Protein AF-A0A914BW93-F1 (afdb_monomer)

Radius of gyration: 38.1 Å; Cα contacts (8 Å, |Δi|>4): 1117; chains: 1; bounding box: 110×70×126 Å

Nearest PDB structures (foldseek):
  8t3m-assembly1_B  TM=2.501E-01  e=1.497E+00  Rattus norvegicus
  8t10-assembly1_D  TM=2.443E-01  e=4.396E+00  Rattus norvegicus
  8ucm-assembly1_A  TM=1.618E-01  e=3.395E+00  Homo sapiens
  8tgh-assembly1_B  TM=1.582E-01  e=6.205E+00  Homo sapiens
  8t10-assembly1_C  TM=1.627E-01  e=9.144E+00  Rattus norvegicus

Solvent-accessible surface area (backbone atoms only — not comparable to full-atom values): 49600 Å² total; per-residue (Å²): 108,73,70,60,54,49,55,53,49,52,54,47,54,53,50,53,56,56,53,58,49,55,60,49,49,51,50,51,42,54,31,61,74,68,67,54,78,74,87,78,81,85,68,75,101,65,100,67,83,65,80,73,50,71,66,61,47,50,54,52,48,52,56,44,50,55,53,51,49,54,53,48,54,52,51,60,69,72,47,64,55,61,92,47,82,77,58,93,60,44,58,54,52,52,31,31,56,52,48,50,49,49,30,50,49,38,36,62,76,67,44,82,81,54,83,55,83,43,74,68,47,54,55,49,50,53,50,49,50,52,52,44,49,54,50,62,68,36,53,68,84,88,73,81,53,93,88,51,80,52,95,73,40,71,52,53,57,56,24,49,55,33,44,52,52,24,54,49,37,48,50,51,44,51,52,50,65,63,72,37,79,86,69,72,59,65,68,61,53,50,50,42,51,52,50,28,52,54,35,43,52,53,22,53,52,36,46,50,51,38,50,58,58,51,45,54,57,51,43,48,53,49,52,51,52,55,40,44,51,60,38,41,64,92,61,81,65,65,71,59,55,56,49,55,25,48,44,46,36,49,56,46,33,58,53,44,57,55,44,48,51,48,50,45,50,46,51,55,48,65,75,71,48,96,80,86,64,100,65,72,69,61,57,58,56,42,48,56,51,38,52,53,48,50,55,60,45,29,57,36,46,45,52,49,78,48,50,80,55,61,63,48,39,42,58,37,44,33,36,41,42,32,39,40,35,33,62,65,57,53,62,71,34,34,35,40,30,32,21,32,55,71,53,48,51,52,50,52,52,52,56,54,47,34,67,75,80,38,91,70,82,80,75,93,74,77,58,55,30,26,37,30,75,54,71,85,91,71,68,70,90,85,81,67,75,71,49,94,79,45,53,90,64,90,63,77,84,84,83,55,78,68,29,55,60,48,77,36,63,60,45,79,38,81,90,78,56,21,38,26,30,69,45,70,38,32,27,41,45,87,53,79,80,88,67,93,84,76,68,89,61,87,86,70,87,68,89,72,76,41,31,28,43,40,37,42,33,36,28,64,30,52,77,48,56,75,41,64,22,48,37,52,27,73,70,30,28,76,31,83,41,90,60,39,54,81,63,48,56,68,69,80,50,44,58,66,59,52,50,49,51,42,57,69,67,60,41,71,54,78,74,45,76,46,85,73,84,71,50,44,44,49,72,59,48,54,53,50,52,23,30,46,46,18,38,71,44,70,46,86,76,58,70,54,79,68,42,46,49,54,44,60,42,49,53,64,46,73,93,75,50,72,91,65,77,86,86,72,88,63,66,48,45,42,77,66,44,43,46,38,50,69,46,40,28,35,46,88,91,48,75,48,68,38,20,60,51,55,40,51,55,41,43,37,52,45,37,64,40,74,67,20,40,48,48,58,36,41,71,70,26,48,39,38,62,44,70,49,58,68,61,55,52,59,61,49,70,79,49,71,36,29,37,42,40,26,39,40,49,52,82,46,42,28,41,36,41,39,38,28,37,96,83,45,80,46,44,37,53,68,40,36,58,73,52,23,67,76,47,28,49,63,61,52,52,55,42,45,35,64,67,55,62,38,49,26,33,43,32,65,88,75,43,79,38,48,40,76,58,57,54,60,77,60,78,80,79,85,85,87,91,86,90,84,90,81,94,58,75,46,59,38,37,14,28,54,61,43,39,58,53,56,86,51,68,44,80,47,74,23,42,57,83,72,75,85,83,83,81,78,78,78,79,89,78,83,90,80,92,82,90,83,83,86,82,90,83,83,81,88,83,87,82,84,88,89,89,85,89,86,86,84,88,79,91,85,83,91,52,102,78,45,67,66,60,48,53,50,53,50,51,53,49,28,62,74,68,75,46,53,74,67,58,54,51,55,55,56,67,73,72,57,73,76,85,81,52,52,70,62,53,55,52,52,52,61,65,71,69,60,133

Foldseek 3Di:
DVVVVVVVVVVVVVVLVVLQVLLVLLLVLLCLLVVQDDPPPPDDPDPDPPPQPLVNSLVSNLVSLVVNLVSLVVVLVVQDAQPDDHDPCNLQSLLQSLLSLLLVLLQVVVCPPPPNPDPSVVVSSVSSLVSLVSSLRRDYDADPQPPDPCVPPPLVVQLSVLLVVLVVLLVVLLVLVVVCLDPDPLVVNVVSVVSSLVSLVSNLVSLLVVLVVVLQVLLLVVLLLLLCLLQFFPDDPVVSLLSLLSVLSSSSSSLSSVLSSLVSSLVVCVVSDPDRDPDSVSVVSNVSSLQSNLLSQQAQKDKRDQASALEAAFQFWTKTKMWGSYLNWHFSWKKKAKAFPVLVVVVVVVNVVCSVPTFDDDDDTFGPFWKWADDPPPDPPPPDPCDNHTDDDRDDPPPTDTDRMDIFGWDADSVSSGIMRIGGTMGIHDDDDDDDPPDPPPDDDDDQQKIWMWMWTWISGSNNHIGIHIAIHAIGHYHNDPCVQVVVLPQFDGRSLQSLQQSLVSCDDRRYGDHDQWFDALVSVVVSLQSNLCNLLVHPDTDDPQLCLLCQQQLDAPVPDDCDPPDDPRNTGGSSSQSHFLWWKDWDPDIGTGGNVSLSVQSSVCSVDVLQCPRLCVRLQQEAEHDAPVVVCVLQQVDQWEKYWYWFCLVRTWIWIWIHAPNDIATADTGGSVNSNVPYPLRLLVQCCVVRVHQWGQGNVRDTDGSVVSNVSVPPDDDDDDDDDDFDWIKMWTSSNHSDHSPDIDIDIHGYDDRDDDDDDDDDDDDDDDDDDDDDDDDDDDDDDDDDDDDDDDDDDDDVVCLVVVVVVVVVVCVVVVHDPVNVVVVVVVPDDDPPCVVVVVVVVVVVPDD

Secondary structure (DSSP, 8-state):
-HHHHHHHHHHHHHHHHHHHHHHHHHHHHHHHHTT-----SSS-S--------HHHHHHHHHHHHHHHHHHHHHHHHHSPPTTSPPPTTHHHHHHHHHHHHHHHHHHHHH-TTSTTTTHHHHHHHHHHHHHHHHHHHH-------TTS-GGG-HHHHHHHHHHHHHHHHHHHHHHHHHHTTT---HHHHHHHHHHHHHHHHHHHHHHHHHHHHHHHHHHHHHHHHHHHHHHSTT---HHHHHHHHHHHHHHHHHHHHHHHHHHHHHHHHHHH-SSS-SS-HHHHHHHHHHHHHHHHHTT-EEEE-S-SSSEEETT-EEEEEEEES-TT--EEEEEEEEEEHHHHHHHHHHHHHHHHH--PPPPP---SBEEEE--GGGS-TTS----TT-------TTSS--BSEEEE-EEEETTTTEEEEEEEEEEEE---SSSSS----TT------EEEEEEEEEEE-TTSSEEEEEEE---EEEESSTTHHHHH-SSS--HHHHHHHHHHH--EETTEEPP--SPEEHHHHHHHHHHHHHHHHT-SS---GGGGGGGTTTSS-GGGS----TT---SEE-HHHHH-TTEEEEETTEEEEE-HHHHHHHHHHHHH-GGG-HHHHHHTT-EEEE--HHHHHHHHHT-SSEEEEEEE-BTBSEEEEEEEETTEEEEEEEE-HHHHHHS-HHHHHHHHHHHTT--EEE-TTS-EEEHHHHHHTT-S-------------EEEEESSSSSS-TT--EEEEEBP--------PPPP-----------------------------------TT-HHHHHHHHHHHHHHTT--HHHHHHHHHTSS-TTSSHHHHHHHHHHHT--

Organism: NCBI:txid290746

pLDDT: mean 74.84, std 21.42, range [22.97, 96.94]

Mean predicted aligned error: 15.97 Å

InterPro domains:
  IPR001217 Transcription factor STAT [PTHR11801] (434-730)

Sequence (851 aa):
MVVYCQVKAEKRMSSTRATGNLHTEIHDFLCLFHNVKKNIKEASPNPSSAAIGEEQRNEQLLKLLYKILNEIDHRISAMPGPSEPSPPEYFDDWTFLTWILLTIISRIESNQELNLLNFESSQCLEKMHAALIVLVNKAKPIEPPALLDITKDPYYGQFYESYVTTLHALHDLYTFSKASNHQCETVEYERHFSQLKSQLVNCLELHKLFCNTQRVYLWHAMRSSQIEKMTKYGFDNKGFMNSAMSFYSNMLYNLGVLAARLQGFRYETGTCQSRICKTDPIRNLLLSVFDVVDILLSDSTVCVEPSQNPILVTNNLFPMKIVSLCRSTFFKDFTIQIVSEEVAATIQQEMHRRKLDGTQSMGPTPSGALLAMKPSSGVKRNNATANADGGNTAHKKSDVSSKEWISISPSYDTDHLTWVGLYPHLLCTTRQKDAVLDSRSTGQTGKRPLFYFHVKAEIFSPIGNYSTTHTLSLPFAIATRRNQDCQVQRMMSSYTATCFWLYATNVVDGLMLQWCDTGMEWKHFKLLYAYYFAKNAEISRSLVDADFAILENKMFCAECSDAFPFGSRVNSIAFKNLLCPHLSYSIGKSDVRFSIWRGMLELLHLFSDQRTEVKTMWESGLLQGFMEPETVYSLLRNVDSALIMRLSFVIGCCVCITVKSEGEILDLEPLDLKRLQAKSLDEYLRDIIFAEKVEHILNADKSWMKSNEALKLCAHTTSKVDAQEYITTREVTSNMMHAGDVDKQTLTRFTALRVAVVTCKPRDSTNSNTMDMEASSNLIKGKTNPANFRPGFCSKNYNHNNDEEFLRKLSDLMTTYGKSSDDVFTILAKNAPSTVYQPIIEDFQKVSAQP

Structure (mmCIF, N/CA/C/O backbone):
data_AF-A0A914BW93-F1
#
_entry.id   AF-A0A914BW93-F1
#
loop_
_atom_site.group_PDB
_atom_site.id
_atom_site.type_symbol
_atom_site.label_atom_id
_atom_site.label_alt_id
_atom_site.label_comp_id
_atom_site.label_asym_id
_atom_site.label_entity_id
_atom_site.label_seq_id
_atom_site.pdbx_PDB_ins_code
_atom_site.Cartn_x
_atom_site.Cartn_y
_atom_site.Cartn_z
_atom_site.occupancy
_atom_site.B_iso_or_equiv
_atom_site.auth_seq_id
_atom_site.auth_comp_id
_atom_site.auth_asym_id
_atom_site.auth_atom_id
_atom_site.pdbx_PDB_model_num
ATOM 1 N N . MET A 1 1 ? 29.223 -26.600 10.785 1.00 30.28 1 MET A N 1
ATOM 2 C CA . MET A 1 1 ? 28.010 -26.140 10.065 1.00 30.28 1 MET A CA 1
ATOM 3 C C . MET A 1 1 ? 27.658 -24.683 10.378 1.00 30.28 1 MET A C 1
ATOM 5 O O . MET A 1 1 ? 27.558 -23.909 9.440 1.00 30.28 1 MET A O 1
ATOM 9 N N . VAL A 1 2 ? 27.592 -24.268 11.651 1.00 26.36 2 VAL A N 1
ATOM 10 C CA . VAL A 1 2 ? 27.334 -22.864 12.060 1.00 26.36 2 VAL A CA 1
ATOM 11 C C . VAL A 1 2 ? 28.390 -21.873 11.529 1.00 26.36 2 VAL A C 1
ATOM 13 O O . VAL A 1 2 ? 28.036 -20.844 10.968 1.00 26.36 2 VAL A O 1
ATOM 16 N N . VAL A 1 3 ? 29.675 -22.244 11.555 1.00 26.55 3 VAL A N 1
ATOM 17 C CA . VAL A 1 3 ? 30.778 -21.421 11.005 1.00 26.55 3 VAL A CA 1
ATOM 18 C C . VAL A 1 3 ? 30.731 -21.316 9.468 1.00 26.55 3 VAL A C 1
ATOM 20 O O . VAL A 1 3 ? 31.099 -20.296 8.896 1.00 26.55 3 VAL A O 1
ATOM 23 N N . TYR A 1 4 ? 30.199 -22.333 8.779 1.00 24.72 4 TYR A N 1
ATOM 24 C CA . TYR A 1 4 ? 30.061 -22.327 7.314 1.00 24.72 4 TYR A CA 1
ATOM 25 C C . TYR A 1 4 ? 28.888 -21.438 6.855 1.00 24.72 4 TYR A C 1
ATOM 27 O O . TYR A 1 4 ? 28.961 -20.813 5.800 1.00 24.72 4 TYR A O 1
ATOM 35 N N . CYS A 1 5 ? 27.835 -21.316 7.675 1.00 27.34 5 CYS A N 1
ATOM 36 C CA . CYS A 1 5 ? 26.752 -20.351 7.460 1.00 27.34 5 CYS A CA 1
ATOM 37 C C . CYS A 1 5 ? 27.194 -18.903 7.732 1.00 27.34 5 CYS A C 1
ATOM 39 O O . CYS A 1 5 ? 26.779 -18.005 7.005 1.00 27.34 5 CYS A O 1
ATOM 41 N N . GLN A 1 6 ? 28.078 -18.678 8.710 1.00 25.45 6 GLN A N 1
ATOM 42 C CA . GLN A 1 6 ? 28.615 -17.349 9.034 1.00 25.45 6 GLN A CA 1
ATOM 43 C C . GLN A 1 6 ? 29.526 -16.798 7.925 1.00 25.45 6 GLN A C 1
ATOM 45 O O . GLN A 1 6 ? 29.339 -15.667 7.488 1.00 25.45 6 GLN A O 1
ATOM 50 N N . VAL A 1 7 ? 30.407 -17.629 7.356 1.00 27.73 7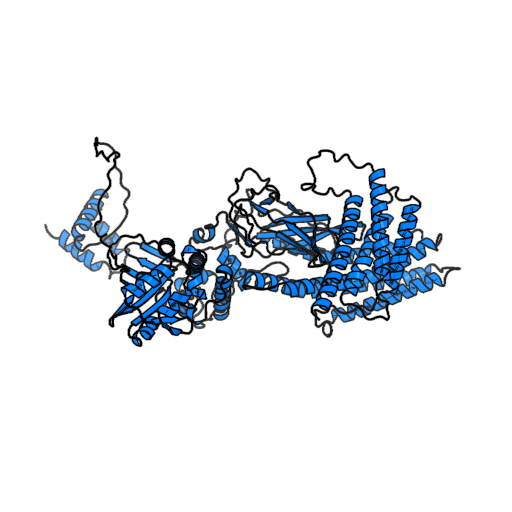 VAL A N 1
ATOM 51 C CA . VAL A 1 7 ? 31.279 -17.232 6.229 1.00 27.73 7 VAL A CA 1
ATOM 52 C C . VAL A 1 7 ? 30.482 -16.994 4.935 1.00 27.73 7 VAL A C 1
ATOM 54 O O . VAL A 1 7 ? 30.837 -16.135 4.126 1.00 27.73 7 VAL A O 1
ATOM 57 N N . LYS A 1 8 ? 29.366 -17.709 4.728 1.00 27.81 8 LYS A N 1
ATOM 58 C CA . LYS A 1 8 ? 28.462 -17.485 3.584 1.00 27.81 8 LYS A CA 1
ATOM 59 C C . LYS A 1 8 ? 27.615 -16.213 3.758 1.00 27.81 8 LYS A C 1
ATOM 61 O O . LYS A 1 8 ? 27.316 -15.552 2.766 1.00 27.81 8 LYS A O 1
ATOM 66 N N . ALA A 1 9 ? 27.279 -15.847 4.999 1.00 29.03 9 ALA A N 1
ATOM 67 C CA . ALA A 1 9 ? 26.620 -14.586 5.338 1.00 29.03 9 ALA A CA 1
ATOM 68 C C . ALA A 1 9 ? 27.570 -13.380 5.208 1.00 29.03 9 ALA A C 1
ATOM 70 O O . ALA A 1 9 ? 27.184 -12.376 4.618 1.00 29.03 9 ALA A O 1
ATOM 71 N N . GLU A 1 10 ? 28.830 -13.498 5.640 1.00 26.80 10 GLU A N 1
ATOM 72 C CA . GLU A 1 10 ? 29.849 -12.449 5.467 1.00 26.80 10 GLU A CA 1
ATOM 73 C C . GLU A 1 10 ? 30.235 -12.236 3.995 1.00 26.80 10 GLU A C 1
ATOM 75 O O . GLU A 1 10 ? 30.361 -11.090 3.563 1.00 26.80 10 GLU A O 1
ATOM 80 N N . LYS A 1 11 ? 30.323 -13.303 3.182 1.00 27.59 11 LYS A N 1
ATOM 81 C CA . LYS A 1 11 ? 30.496 -13.182 1.719 1.00 27.59 11 LYS A CA 1
ATOM 82 C C . LYS A 1 11 ? 29.281 -12.566 1.019 1.00 27.59 11 LYS A C 1
ATOM 84 O O . LYS A 1 11 ? 29.457 -11.798 0.076 1.00 27.59 11 LYS A O 1
ATOM 89 N N . ARG A 1 12 ? 28.056 -12.851 1.486 1.00 29.06 12 ARG A N 1
ATOM 90 C CA . ARG A 1 12 ? 26.857 -12.137 1.017 1.00 29.06 12 ARG A CA 1
ATOM 91 C C . ARG A 1 12 ? 26.963 -10.653 1.360 1.00 29.06 12 ARG A C 1
ATOM 93 O O . ARG A 1 12 ? 26.914 -9.853 0.438 1.00 29.06 12 ARG A O 1
ATOM 100 N N . MET A 1 13 ? 27.257 -10.296 2.614 1.00 27.47 13 MET A N 1
ATOM 101 C CA . MET A 1 13 ? 27.412 -8.901 3.058 1.00 27.47 13 MET A CA 1
ATOM 102 C C . MET A 1 13 ? 28.545 -8.134 2.352 1.00 27.47 13 MET A C 1
ATOM 104 O O . MET A 1 13 ? 28.400 -6.932 2.118 1.00 27.47 13 MET A O 1
ATOM 108 N N . SER A 1 14 ? 29.654 -8.787 1.977 1.00 26.45 14 SER A N 1
ATOM 109 C CA . SER A 1 14 ? 30.721 -8.140 1.198 1.00 26.45 14 SER A CA 1
ATOM 110 C C . SER A 1 14 ? 30.314 -7.906 -0.261 1.00 26.45 14 SER A C 1
ATOM 112 O O . SER A 1 14 ? 30.625 -6.848 -0.803 1.00 26.45 14 SER A O 1
ATOM 114 N N . SER A 1 15 ? 29.573 -8.837 -0.880 1.00 32.81 15 SER A N 1
ATOM 115 C CA . SER A 1 15 ? 29.030 -8.643 -2.235 1.00 32.81 15 SER A CA 1
ATOM 116 C C . SER A 1 15 ? 27.926 -7.578 -2.262 1.00 32.81 15 SER A C 1
ATOM 118 O O . SER A 1 15 ? 27.938 -6.715 -3.134 1.00 32.81 15 SER A O 1
ATOM 120 N N . THR A 1 16 ? 27.055 -7.516 -1.244 1.00 34.97 16 THR A N 1
ATOM 121 C CA . THR A 1 16 ? 25.998 -6.495 -1.154 1.00 34.97 16 THR A CA 1
ATOM 122 C C . THR A 1 16 ? 26.588 -5.089 -0.964 1.00 34.97 16 THR A C 1
ATOM 124 O O . THR A 1 16 ? 26.119 -4.135 -1.586 1.00 34.97 16 THR A O 1
ATOM 127 N N . ARG A 1 17 ? 27.684 -4.944 -0.197 1.00 34.25 17 ARG A N 1
ATOM 128 C CA . ARG A 1 17 ? 28.429 -3.671 -0.090 1.00 34.25 17 ARG A CA 1
ATOM 129 C C . ARG A 1 17 ? 29.074 -3.231 -1.408 1.00 34.25 17 ARG A C 1
ATOM 131 O O . ARG A 1 17 ? 29.080 -2.035 -1.683 1.00 34.25 17 ARG A O 1
ATOM 138 N N . ALA A 1 18 ? 29.579 -4.163 -2.218 1.00 42.31 18 ALA A N 1
ATOM 139 C CA . ALA A 1 18 ? 30.104 -3.855 -3.551 1.00 42.31 18 ALA A CA 1
ATOM 140 C C . ALA A 1 18 ? 28.979 -3.449 -4.524 1.00 42.31 18 ALA A C 1
ATOM 142 O O . ALA A 1 18 ? 29.128 -2.487 -5.277 1.00 42.31 18 ALA A O 1
ATOM 143 N N . THR A 1 19 ? 27.808 -4.099 -4.443 1.00 48.81 19 THR A N 1
ATOM 144 C CA . THR A 1 19 ? 26.654 -3.754 -5.291 1.00 48.81 19 THR A CA 1
ATOM 145 C C . THR A 1 19 ? 26.121 -2.343 -5.051 1.00 48.81 19 THR A C 1
ATOM 147 O O . THR A 1 19 ? 25.918 -1.617 -6.022 1.00 48.81 19 THR A O 1
ATOM 150 N N . GLY A 1 20 ? 25.992 -1.904 -3.792 1.00 57.09 20 GLY A N 1
ATOM 151 C CA . GLY A 1 20 ? 25.497 -0.561 -3.454 1.00 57.09 20 GLY A CA 1
ATOM 152 C C . GLY A 1 20 ? 26.375 0.593 -3.963 1.00 57.09 20 GLY A C 1
ATOM 153 O O . GLY A 1 20 ? 25.868 1.697 -4.181 1.00 57.09 20 GLY A O 1
ATOM 154 N N . ASN A 1 21 ? 27.667 0.344 -4.209 1.00 73.25 21 ASN A N 1
ATOM 155 C CA . ASN A 1 21 ? 28.576 1.358 -4.742 1.00 73.25 21 ASN A CA 1
ATOM 156 C C . ASN A 1 21 ? 28.249 1.695 -6.210 1.00 73.25 21 ASN A C 1
ATOM 158 O O . ASN A 1 21 ? 28.083 2.865 -6.541 1.00 73.25 21 ASN A O 1
ATOM 162 N N . LEU A 1 22 ? 28.022 0.684 -7.062 1.00 87.00 22 LEU A N 1
ATOM 163 C CA . LEU A 1 22 ? 27.708 0.899 -8.483 1.00 87.00 22 LEU A CA 1
ATOM 164 C C . LEU A 1 22 ? 26.386 1.656 -8.693 1.00 87.00 22 LEU A C 1
ATOM 166 O O . LEU A 1 22 ? 26.329 2.580 -9.499 1.00 87.00 22 LEU A O 1
ATOM 170 N N . HIS A 1 23 ? 25.325 1.308 -7.953 1.00 88.44 23 HIS A N 1
ATOM 171 C CA . HIS A 1 23 ? 24.040 2.019 -8.053 1.00 88.44 23 HIS A CA 1
ATOM 172 C C . HIS A 1 23 ? 24.189 3.508 -7.717 1.00 88.44 23 HIS A C 1
ATOM 174 O O . HIS A 1 23 ? 23.627 4.361 -8.405 1.00 88.44 23 HIS A O 1
ATOM 180 N N . THR A 1 24 ? 24.971 3.817 -6.681 1.00 87.25 24 THR A N 1
ATOM 181 C CA . THR A 1 24 ? 25.233 5.197 -6.261 1.00 87.25 24 THR A CA 1
ATOM 182 C C . THR A 1 24 ? 26.062 5.945 -7.306 1.00 87.25 24 THR A C 1
ATOM 184 O O . THR A 1 24 ? 25.718 7.069 -7.661 1.00 87.25 24 THR A O 1
ATOM 187 N N . GLU A 1 25 ? 27.107 5.316 -7.854 1.00 90.81 25 GLU A N 1
ATOM 188 C CA . GLU A 1 25 ? 27.957 5.907 -8.897 1.00 90.81 25 GLU A CA 1
ATOM 189 C C . GLU A 1 25 ? 27.171 6.222 -10.180 1.00 90.81 25 GLU A C 1
ATOM 191 O O . GLU A 1 25 ? 27.338 7.301 -10.751 1.00 90.81 25 GLU A O 1
ATOM 196 N N . ILE A 1 26 ? 26.264 5.334 -10.601 1.00 92.06 26 ILE A N 1
ATOM 197 C CA . ILE A 1 26 ? 25.407 5.556 -11.777 1.00 92.06 26 ILE A CA 1
ATOM 198 C C . ILE A 1 26 ? 24.402 6.676 -11.527 1.00 92.06 26 ILE A C 1
ATOM 200 O O . ILE A 1 26 ? 24.222 7.546 -12.378 1.00 92.06 26 ILE A O 1
ATOM 204 N N . HIS A 1 27 ? 23.748 6.681 -10.367 1.00 92.12 27 HIS A N 1
ATOM 205 C CA . HIS A 1 27 ? 22.822 7.753 -10.018 1.00 92.12 27 HIS A CA 1
ATOM 206 C C . HIS A 1 27 ? 23.532 9.112 -9.980 1.00 92.12 27 HIS A C 1
ATOM 208 O O . HIS A 1 27 ? 23.025 10.093 -10.520 1.00 92.12 27 HIS A O 1
ATOM 214 N N . ASP A 1 28 ? 24.737 9.166 -9.412 1.00 90.62 28 ASP A N 1
ATOM 215 C CA . ASP A 1 28 ? 25.549 10.380 -9.378 1.00 90.62 28 ASP A CA 1
ATOM 216 C C . ASP A 1 28 ? 25.967 10.834 -10.780 1.00 90.62 28 ASP A C 1
ATOM 218 O O . ASP A 1 28 ? 25.880 12.028 -11.073 1.00 90.62 28 ASP A O 1
ATOM 222 N N . PHE A 1 29 ? 26.325 9.898 -11.667 1.00 91.56 29 PHE A N 1
ATOM 223 C CA . PHE A 1 29 ? 26.559 10.187 -13.082 1.00 91.56 29 PHE A CA 1
ATOM 224 C C . PHE A 1 29 ? 25.315 10.790 -13.748 1.00 91.56 29 PHE A C 1
ATOM 226 O O . PHE A 1 29 ? 25.408 11.845 -14.372 1.00 91.56 29 PHE A O 1
ATOM 233 N N . LEU A 1 30 ? 24.140 10.171 -13.585 1.00 91.88 30 LEU A N 1
ATOM 234 C CA . LEU A 1 30 ? 22.888 10.633 -14.196 1.00 91.88 30 LEU A CA 1
ATOM 235 C C . LEU A 1 30 ? 22.466 12.014 -13.676 1.00 91.88 30 LEU A C 1
ATOM 237 O O . LEU A 1 30 ? 22.092 12.879 -14.471 1.00 91.88 30 LEU A O 1
ATOM 241 N N . CYS A 1 31 ? 22.574 12.253 -12.367 1.00 90.75 31 CYS A N 1
ATOM 242 C CA . CYS A 1 31 ? 22.307 13.561 -11.773 1.00 90.75 31 CYS A CA 1
ATOM 243 C C . CYS A 1 31 ? 23.275 14.633 -12.286 1.00 90.75 31 CYS A C 1
ATOM 245 O O . CYS A 1 31 ? 22.831 15.732 -12.617 1.00 90.75 31 CYS A O 1
ATOM 247 N N . LEU A 1 32 ? 24.575 14.330 -12.363 1.00 88.69 32 LEU A N 1
ATOM 248 C CA . LEU A 1 32 ? 25.591 15.271 -12.839 1.00 88.69 32 LEU A CA 1
ATOM 249 C C . LEU A 1 32 ? 25.420 15.584 -14.332 1.00 88.69 32 LEU A C 1
ATOM 251 O O . LEU A 1 32 ? 25.516 16.745 -14.731 1.00 88.69 32 LEU A O 1
ATOM 255 N N . PHE A 1 33 ? 25.112 14.569 -15.144 1.00 86.75 33 PHE A N 1
ATOM 256 C CA . PHE A 1 33 ? 24.873 14.712 -16.581 1.00 86.75 33 PHE A CA 1
ATOM 257 C C . PHE A 1 33 ? 23.713 15.675 -16.855 1.00 86.75 33 PHE A C 1
ATOM 259 O O . PHE A 1 33 ? 23.818 16.559 -17.704 1.00 86.75 33 PHE A O 1
ATOM 266 N N . HIS A 1 34 ? 22.633 15.540 -16.082 1.00 86.12 34 HIS A N 1
ATOM 267 C CA . HIS A 1 34 ? 21.405 16.324 -16.220 1.00 86.12 34 HIS A CA 1
ATOM 268 C C . HIS A 1 34 ? 21.349 17.596 -15.353 1.00 86.12 34 HIS A C 1
ATOM 270 O O . HIS A 1 34 ? 20.306 18.249 -15.284 1.00 86.12 34 HIS A O 1
ATOM 276 N N . ASN A 1 35 ? 22.443 17.965 -14.678 1.00 84.88 35 ASN A N 1
ATOM 277 C CA . ASN A 1 35 ? 22.512 19.116 -13.765 1.00 84.88 35 ASN A CA 1
ATOM 278 C C . ASN A 1 35 ? 21.430 19.108 -12.661 1.00 84.88 35 ASN A C 1
ATOM 280 O O . ASN A 1 35 ? 20.926 20.153 -12.234 1.00 84.88 35 ASN A O 1
ATOM 284 N N . VAL A 1 36 ? 21.070 17.921 -12.172 1.00 83.69 36 VAL A N 1
ATOM 285 C CA . VAL A 1 36 ? 20.109 17.757 -11.079 1.00 83.69 36 VAL A CA 1
ATOM 286 C C . VAL A 1 36 ? 20.764 18.215 -9.778 1.00 83.69 36 VAL A C 1
ATOM 288 O O . VAL A 1 36 ? 21.713 17.606 -9.283 1.00 83.69 36 VAL A O 1
ATOM 291 N N . LYS A 1 37 ? 20.248 19.296 -9.186 1.00 69.62 37 LYS A N 1
ATOM 292 C CA . LYS A 1 37 ? 20.705 19.769 -7.874 1.00 69.62 37 LYS A CA 1
ATOM 293 C C . LYS A 1 37 ? 20.292 18.754 -6.806 1.00 69.62 37 LYS A C 1
ATOM 295 O O . LYS A 1 37 ? 19.104 18.619 -6.521 1.00 69.62 37 LYS A O 1
ATOM 300 N N . LYS A 1 38 ? 21.255 18.074 -6.174 1.00 59.03 38 LYS A N 1
ATOM 301 C CA . LYS A 1 38 ? 20.980 17.311 -4.946 1.00 59.03 38 LYS A CA 1
ATOM 302 C C . LYS A 1 38 ? 20.403 18.283 -3.909 1.00 59.03 38 LYS A C 1
ATOM 304 O O . LYS A 1 38 ? 20.962 19.358 -3.694 1.00 59.03 38 LYS A O 1
ATOM 309 N N . ASN A 1 39 ? 19.294 17.927 -3.259 1.00 48.69 39 ASN A N 1
ATOM 310 C CA . ASN A 1 39 ? 18.773 18.671 -2.110 1.00 48.69 39 ASN A CA 1
ATOM 311 C C . ASN A 1 39 ? 19.757 18.514 -0.934 1.00 48.69 39 ASN A C 1
ATOM 313 O O . ASN A 1 39 ? 19.580 17.666 -0.063 1.00 48.69 39 ASN A O 1
ATOM 317 N N . ILE A 1 40 ? 20.842 19.292 -0.936 1.00 40.31 40 ILE A N 1
ATOM 318 C CA . ILE A 1 40 ? 21.871 19.298 0.107 1.00 40.31 40 ILE A CA 1
ATOM 319 C C . ILE A 1 40 ? 21.256 19.930 1.360 1.00 40.31 40 ILE A C 1
ATOM 321 O O . ILE A 1 40 ? 21.231 21.149 1.516 1.00 40.31 40 ILE A O 1
ATOM 325 N N . LYS A 1 41 ? 20.713 19.101 2.254 1.00 39.81 41 LYS A N 1
ATOM 326 C CA . LYS A 1 41 ? 20.403 19.499 3.638 1.00 39.81 41 LYS A CA 1
ATOM 327 C C . LYS A 1 41 ? 21.100 18.650 4.704 1.00 39.81 41 LYS A C 1
ATOM 329 O O . LYS A 1 41 ? 20.887 18.904 5.883 1.00 39.81 41 LYS A O 1
ATOM 334 N N . GLU A 1 42 ? 21.979 17.719 4.326 1.00 35.38 42 GLU A N 1
ATOM 335 C CA . GLU A 1 42 ? 22.717 16.876 5.289 1.00 35.38 42 GLU A CA 1
ATOM 336 C C . GLU A 1 42 ? 24.251 16.912 5.147 1.00 35.38 42 GLU A C 1
ATOM 338 O O . GLU A 1 42 ? 24.946 16.194 5.857 1.00 35.38 42 GLU A O 1
ATOM 343 N N . ALA A 1 43 ? 24.816 17.808 4.330 1.00 30.45 43 ALA A N 1
ATOM 344 C CA . ALA A 1 43 ? 26.257 18.068 4.329 1.00 30.45 43 ALA A CA 1
ATOM 345 C C . ALA A 1 43 ? 26.529 19.542 4.654 1.00 30.45 43 ALA A C 1
ATOM 347 O O . ALA A 1 43 ? 26.142 20.397 3.872 1.00 30.45 43 ALA A O 1
ATOM 348 N N . SER A 1 44 ? 27.174 19.778 5.806 1.00 26.55 44 SER A N 1
ATOM 349 C CA . SER A 1 44 ? 27.979 20.946 6.224 1.00 26.55 44 SER A CA 1
ATOM 350 C C . SER A 1 44 ? 27.479 22.378 5.905 1.00 26.55 44 SER A C 1
ATOM 352 O O . SER A 1 44 ? 27.177 22.703 4.759 1.00 26.55 44 SER A O 1
ATOM 354 N N . PRO A 1 45 ? 27.492 23.317 6.875 1.00 31.41 45 PRO A N 1
ATOM 355 C CA . PRO A 1 45 ? 27.176 24.717 6.626 1.00 31.41 45 PRO A CA 1
ATOM 356 C C . PRO A 1 45 ? 28.372 25.422 5.966 1.00 31.41 45 PRO A C 1
ATOM 358 O O . PRO A 1 45 ? 29.081 26.173 6.620 1.00 31.41 45 PRO A O 1
ATOM 361 N N . ASN A 1 46 ? 28.591 25.202 4.669 1.00 27.30 46 ASN A N 1
ATOM 362 C CA . ASN A 1 46 ? 29.420 26.086 3.849 1.00 27.30 46 ASN A CA 1
ATOM 363 C C . ASN A 1 46 ? 28.597 26.581 2.649 1.00 27.30 46 ASN A C 1
ATOM 365 O O . ASN A 1 46 ? 28.255 25.790 1.767 1.00 27.30 46 ASN A O 1
ATOM 369 N N . PRO A 1 47 ? 28.258 27.882 2.590 1.00 34.31 47 PRO A N 1
ATOM 370 C CA . PRO A 1 47 ? 27.554 28.480 1.468 1.00 34.31 47 PRO A CA 1
ATOM 371 C C . PRO A 1 47 ? 28.560 28.757 0.346 1.00 34.31 47 PRO A C 1
ATOM 373 O O . PRO A 1 47 ? 28.991 29.886 0.139 1.00 34.31 47 PRO A O 1
ATOM 376 N N . SER A 1 48 ? 28.978 27.714 -0.366 1.00 33.47 48 SER A N 1
ATOM 377 C CA . SER A 1 48 ? 29.832 27.860 -1.547 1.00 33.47 48 SER A CA 1
ATOM 378 C C . SER A 1 48 ? 29.645 26.695 -2.520 1.00 33.47 48 SER A C 1
ATOM 380 O O . SER A 1 48 ? 30.602 26.019 -2.885 1.00 33.47 48 SER A O 1
ATOM 382 N N . SER A 1 49 ? 28.415 26.448 -2.980 1.00 39.06 49 SER A N 1
ATOM 383 C CA . SER A 1 49 ? 28.236 25.787 -4.279 1.00 39.06 49 SER A CA 1
ATOM 384 C C . SER A 1 49 ? 28.463 26.836 -5.371 1.00 39.06 49 SER A C 1
ATOM 386 O O . SER A 1 49 ? 27.515 27.339 -5.979 1.00 39.06 49 SER A O 1
ATOM 388 N N . ALA A 1 50 ? 29.724 27.229 -5.563 1.00 41.31 50 ALA A N 1
ATOM 389 C CA . ALA A 1 50 ? 30.133 27.847 -6.815 1.00 41.31 50 ALA A CA 1
ATOM 390 C C . ALA A 1 50 ? 29.678 26.911 -7.944 1.00 41.31 50 ALA A C 1
ATOM 392 O O . ALA A 1 50 ? 29.799 25.691 -7.811 1.00 41.31 50 ALA A O 1
ATOM 393 N N . ALA A 1 51 ? 29.077 27.461 -9.000 1.00 51.84 51 ALA A N 1
ATOM 394 C CA . ALA A 1 51 ? 28.736 26.683 -10.181 1.00 51.84 51 ALA A CA 1
ATOM 395 C C . ALA A 1 51 ? 29.997 25.924 -10.621 1.00 51.84 51 ALA A C 1
ATOM 397 O O . ALA A 1 51 ? 31.009 26.552 -10.923 1.00 51.84 51 ALA A O 1
ATOM 398 N N . ILE A 1 52 ? 29.960 24.589 -10.560 1.00 60.84 52 ILE A N 1
ATOM 399 C CA . ILE A 1 52 ? 31.047 23.746 -11.060 1.00 60.84 52 ILE A CA 1
ATOM 400 C C . ILE A 1 52 ? 31.233 24.151 -12.523 1.00 60.84 52 ILE A C 1
ATOM 402 O O . ILE A 1 52 ? 30.273 24.086 -13.293 1.00 60.84 52 ILE A O 1
ATOM 406 N N . GLY A 1 53 ? 32.424 24.635 -12.883 1.00 68.50 53 GLY A N 1
ATOM 407 C CA . GLY A 1 53 ? 32.722 24.997 -14.268 1.00 68.50 53 GLY A CA 1
ATOM 408 C C . GLY A 1 53 ? 32.509 23.790 -15.183 1.00 68.50 53 GLY A C 1
ATOM 409 O O . GLY A 1 53 ? 32.722 22.652 -14.761 1.00 68.50 53 GLY A O 1
ATOM 410 N N . GLU A 1 54 ? 32.080 24.011 -16.427 1.00 72.38 54 GLU A N 1
ATOM 411 C CA . GLU A 1 54 ? 31.759 22.915 -17.355 1.00 72.38 54 GLU A CA 1
ATOM 412 C C . GLU A 1 54 ? 32.917 21.924 -17.532 1.00 72.38 54 GLU A C 1
ATOM 414 O O . GLU A 1 54 ? 32.684 20.720 -17.594 1.00 72.38 54 GLU A O 1
ATOM 419 N N . GLU A 1 55 ? 34.159 22.408 -17.518 1.00 75.56 55 GLU A N 1
ATOM 420 C CA . GLU A 1 55 ? 35.372 21.589 -17.595 1.00 75.56 55 GLU A CA 1
ATOM 421 C C . GLU A 1 55 ? 35.523 20.647 -16.388 1.00 75.56 55 GLU A C 1
ATOM 423 O O . GLU A 1 55 ? 35.683 19.439 -16.554 1.00 75.56 55 GLU A O 1
ATOM 428 N N . GLN A 1 56 ? 35.348 21.165 -15.169 1.00 79.56 56 GLN A N 1
ATOM 429 C CA . GLN A 1 56 ? 35.398 20.370 -13.938 1.00 79.56 56 GLN A CA 1
ATOM 430 C C . GLN A 1 56 ? 34.247 19.352 -13.868 1.00 79.56 56 GLN A C 1
ATOM 432 O O . GLN A 1 56 ? 34.414 18.242 -13.358 1.00 79.56 56 GLN A O 1
ATOM 437 N N . ARG A 1 57 ? 33.070 19.707 -14.396 1.00 82.12 57 ARG A N 1
ATOM 438 C CA . ARG A 1 57 ? 31.932 18.787 -14.521 1.00 82.12 57 ARG A CA 1
ATOM 439 C C . ARG A 1 57 ? 32.248 17.655 -15.499 1.00 82.12 57 ARG A C 1
ATOM 441 O O . ARG A 1 57 ? 31.975 16.498 -15.188 1.00 82.12 57 ARG A O 1
ATOM 448 N N . ASN A 1 58 ? 32.839 17.973 -16.648 1.00 80.19 58 ASN A N 1
ATOM 449 C CA . ASN A 1 58 ? 33.205 16.989 -17.667 1.00 80.19 58 ASN A CA 1
ATOM 450 C C . ASN A 1 58 ? 34.286 16.020 -17.161 1.00 80.19 58 ASN A C 1
ATOM 452 O O . ASN A 1 58 ? 34.157 14.813 -17.359 1.00 80.19 58 ASN A O 1
ATOM 456 N N . GLU A 1 59 ? 35.291 16.513 -16.431 1.00 82.62 59 GLU A N 1
ATOM 457 C CA . GLU A 1 59 ? 36.308 15.672 -15.783 1.00 82.62 59 GLU A CA 1
ATOM 458 C C . GLU A 1 59 ? 35.676 14.697 -14.771 1.00 82.62 59 GLU A C 1
ATOM 460 O O . GLU A 1 59 ? 35.979 13.500 -14.753 1.00 82.62 59 GLU A O 1
ATOM 465 N N . GLN A 1 60 ? 34.733 15.182 -13.956 1.00 86.00 60 GLN A N 1
ATOM 466 C CA . GLN A 1 60 ? 33.996 14.340 -13.010 1.00 86.00 60 GLN A CA 1
ATOM 467 C C . GLN A 1 60 ? 33.123 13.290 -13.713 1.00 86.00 60 GLN A C 1
ATOM 469 O O . GLN A 1 60 ? 33.084 12.143 -13.260 1.00 86.00 60 GLN A O 1
ATOM 474 N N . LEU A 1 61 ? 32.460 13.649 -14.818 1.00 86.81 61 LEU A N 1
ATOM 475 C CA . LEU A 1 61 ? 31.672 12.714 -15.628 1.00 86.81 61 LEU A CA 1
ATOM 476 C C . LEU A 1 61 ? 32.548 11.596 -16.203 1.00 86.81 61 LEU A C 1
ATOM 478 O O . LEU A 1 61 ? 32.194 10.428 -16.056 1.00 86.81 61 LEU A O 1
ATOM 482 N N . LEU A 1 62 ? 33.705 11.929 -16.785 1.00 85.75 62 LEU A N 1
ATOM 483 C CA . LEU A 1 62 ? 34.652 10.939 -17.314 1.00 85.75 62 LEU A CA 1
ATOM 484 C C . LEU A 1 62 ? 35.166 10.008 -16.211 1.00 85.75 62 LEU A C 1
ATOM 486 O O . LEU A 1 62 ? 35.166 8.788 -16.373 1.00 85.75 62 LEU A O 1
ATOM 490 N N . LYS A 1 63 ? 35.532 10.558 -15.049 1.00 87.62 63 LYS A N 1
ATOM 491 C CA . LYS A 1 63 ? 35.983 9.767 -13.896 1.00 87.62 63 LYS A CA 1
ATOM 492 C C . LYS A 1 63 ? 34.920 8.780 -13.408 1.00 87.62 63 LYS A C 1
ATOM 494 O O . LYS A 1 63 ? 35.256 7.640 -13.087 1.00 87.62 63 LYS A O 1
ATOM 499 N N . LEU A 1 64 ? 33.660 9.208 -13.321 1.00 89.31 64 LEU A N 1
ATOM 500 C CA . LEU A 1 64 ? 32.544 8.325 -12.965 1.00 89.31 64 LEU A CA 1
ATOM 501 C C . LEU A 1 64 ? 32.330 7.257 -14.036 1.00 89.31 64 LEU A C 1
ATOM 503 O O . LEU A 1 64 ? 32.156 6.089 -13.706 1.00 89.31 64 LEU A O 1
ATOM 507 N N . LEU A 1 65 ? 32.415 7.635 -15.307 1.00 89.31 65 LEU A N 1
ATOM 508 C CA . LEU A 1 65 ? 32.200 6.724 -16.419 1.00 89.31 65 LEU A CA 1
ATOM 509 C C . LEU A 1 65 ? 33.254 5.605 -16.477 1.00 89.31 65 LEU A C 1
ATOM 511 O O . LEU A 1 65 ? 32.887 4.445 -16.643 1.00 89.31 65 LEU A O 1
ATOM 515 N N . TYR A 1 66 ? 34.534 5.911 -16.238 1.00 88.75 66 TYR A N 1
ATOM 516 C CA . TYR A 1 66 ? 35.585 4.890 -16.123 1.00 88.75 66 TYR A CA 1
ATOM 517 C C . TYR A 1 66 ? 35.357 3.924 -14.954 1.00 88.75 66 TYR A C 1
ATOM 519 O O . TYR A 1 66 ? 35.594 2.725 -15.092 1.00 88.75 66 TYR A O 1
ATOM 527 N N . LYS A 1 67 ? 34.894 4.424 -13.802 1.00 90.19 67 LYS A N 1
ATOM 528 C CA . LYS A 1 67 ? 34.568 3.574 -12.646 1.00 90.19 67 LYS A CA 1
ATOM 529 C C . LYS A 1 67 ? 33.412 2.628 -12.948 1.00 90.19 67 LYS A C 1
ATOM 531 O O . LYS A 1 67 ? 33.540 1.429 -12.718 1.00 90.19 67 LYS A O 1
ATOM 536 N N . ILE A 1 68 ? 32.333 3.174 -13.513 1.00 91.50 68 ILE A N 1
ATOM 537 C CA . ILE A 1 68 ? 31.151 2.414 -13.925 1.00 91.50 68 ILE A CA 1
ATOM 538 C C . ILE A 1 68 ? 31.558 1.326 -14.922 1.00 91.50 68 ILE A C 1
ATOM 540 O O . ILE A 1 68 ? 31.196 0.171 -14.731 1.00 91.50 68 ILE A O 1
ATOM 544 N N . LEU A 1 69 ? 32.353 1.668 -15.941 1.00 90.38 69 LEU A N 1
ATOM 545 C CA . LEU A 1 69 ? 32.848 0.713 -16.935 1.00 90.38 69 LEU A CA 1
ATOM 546 C C . LEU A 1 69 ? 33.655 -0.429 -16.312 1.00 90.38 69 LEU A C 1
ATOM 548 O O . LEU A 1 69 ? 33.352 -1.588 -16.573 1.00 90.38 69 LEU A O 1
ATOM 552 N N . ASN A 1 70 ? 34.631 -0.118 -15.456 1.00 90.25 70 ASN A N 1
ATOM 553 C CA . ASN A 1 70 ? 35.468 -1.140 -14.822 1.00 90.25 70 ASN A CA 1
ATOM 554 C C . ASN A 1 70 ? 34.643 -2.126 -13.978 1.00 90.25 70 ASN A C 1
ATOM 556 O O . ASN A 1 70 ? 34.903 -3.329 -13.988 1.00 90.25 70 ASN A O 1
ATOM 560 N N . GLU A 1 71 ? 33.646 -1.625 -13.249 1.00 91.06 71 GLU A N 1
ATOM 561 C CA . GLU A 1 71 ? 32.757 -2.463 -12.445 1.00 91.06 71 GLU A CA 1
ATOM 562 C C . GLU A 1 71 ? 31.804 -3.291 -13.325 1.00 91.06 71 GLU A C 1
ATOM 564 O O . GLU A 1 71 ? 31.577 -4.470 -13.046 1.00 91.06 71 GLU A O 1
ATOM 569 N N . ILE A 1 72 ? 31.276 -2.711 -14.410 1.00 91.81 72 ILE A N 1
ATOM 570 C CA . ILE A 1 72 ? 30.457 -3.435 -15.392 1.00 91.81 72 ILE A CA 1
ATOM 571 C C . ILE A 1 72 ? 31.266 -4.577 -16.018 1.00 91.81 72 ILE A C 1
ATOM 573 O O . ILE A 1 72 ? 30.799 -5.716 -16.005 1.00 91.81 72 ILE A O 1
ATOM 577 N N . ASP A 1 73 ? 32.486 -4.316 -16.492 1.00 90.81 73 ASP A N 1
ATOM 578 C CA . ASP A 1 73 ? 33.361 -5.330 -17.095 1.00 90.81 73 ASP A CA 1
ATOM 579 C C . ASP A 1 73 ? 33.664 -6.471 -16.113 1.00 90.81 73 ASP A C 1
ATOM 581 O O . ASP A 1 73 ? 33.627 -7.653 -16.481 1.00 90.81 73 ASP A O 1
ATOM 585 N N . HIS A 1 74 ? 33.901 -6.139 -14.839 1.00 91.12 74 HIS A N 1
ATOM 586 C CA . HIS A 1 74 ? 34.105 -7.130 -13.786 1.00 91.12 74 HIS A CA 1
ATOM 587 C C . HIS A 1 74 ? 32.875 -8.032 -13.602 1.00 91.12 74 HIS A C 1
ATOM 589 O O . HIS A 1 74 ? 33.006 -9.260 -13.562 1.00 91.12 74 HIS A O 1
ATOM 595 N N . ARG A 1 75 ? 31.669 -7.452 -13.552 1.00 91.25 75 ARG A N 1
ATOM 596 C CA . ARG A 1 75 ? 30.421 -8.218 -13.391 1.00 91.25 75 ARG A CA 1
ATOM 597 C C . ARG A 1 75 ? 30.057 -9.042 -14.619 1.00 91.25 75 ARG A C 1
ATOM 599 O O . ARG A 1 75 ? 29.643 -10.188 -14.465 1.00 91.25 75 ARG A O 1
ATOM 606 N N . ILE A 1 76 ? 30.259 -8.511 -15.826 1.00 92.25 76 ILE A N 1
ATOM 607 C CA . ILE A 1 76 ? 30.067 -9.262 -17.077 1.00 92.25 76 ILE A CA 1
ATOM 608 C C . ILE A 1 76 ? 31.001 -10.477 -17.112 1.00 92.25 76 ILE A C 1
ATOM 610 O O . ILE A 1 76 ? 30.582 -11.572 -17.496 1.00 92.25 76 ILE A O 1
ATOM 614 N N . SER A 1 77 ? 32.253 -10.303 -16.680 1.00 89.44 77 SER A N 1
ATOM 615 C CA . SER A 1 77 ? 33.244 -11.384 -16.630 1.00 89.44 77 SER A CA 1
ATOM 616 C C . SER A 1 77 ? 32.857 -12.487 -15.641 1.00 89.44 77 SER A C 1
ATOM 618 O O . SER A 1 77 ? 33.082 -13.661 -15.922 1.00 89.44 77 SER A O 1
ATOM 620 N N . ALA A 1 78 ? 32.240 -12.126 -14.511 1.00 89.25 78 ALA A N 1
ATOM 621 C CA . ALA A 1 78 ? 31.757 -13.070 -13.500 1.00 89.25 78 ALA A CA 1
ATOM 622 C C . ALA A 1 78 ? 30.426 -13.757 -13.868 1.00 89.25 78 ALA A C 1
ATOM 624 O O . ALA A 1 78 ? 30.056 -14.754 -13.248 1.00 89.25 78 ALA A O 1
ATOM 625 N N . MET A 1 79 ? 29.695 -13.230 -14.853 1.00 89.44 79 MET A N 1
ATOM 626 C CA . MET A 1 79 ? 28.392 -13.748 -15.265 1.00 89.44 79 MET A CA 1
ATOM 627 C C . MET A 1 79 ? 28.532 -15.088 -16.005 1.00 89.44 79 MET A C 1
ATOM 629 O O . MET A 1 79 ? 29.418 -15.205 -16.860 1.00 89.44 79 MET A O 1
ATOM 633 N N . PRO A 1 80 ? 27.650 -16.076 -15.758 1.00 87.12 80 PRO A N 1
ATOM 634 C CA . PRO A 1 80 ? 27.739 -17.379 -16.406 1.00 87.12 80 PRO A CA 1
ATOM 635 C C . PRO A 1 80 ? 27.601 -17.298 -17.927 1.00 87.12 80 PRO A C 1
ATOM 637 O O . PRO A 1 80 ? 26.979 -16.384 -18.480 1.00 87.12 80 PRO A O 1
ATOM 640 N N . GLY A 1 81 ? 28.198 -18.273 -18.606 1.00 81.44 81 GLY A N 1
ATOM 641 C CA . GLY A 1 81 ? 28.051 -18.461 -20.047 1.00 81.44 81 GLY A CA 1
ATOM 642 C C . GLY A 1 81 ? 26.641 -18.922 -20.457 1.00 81.44 81 GLY A C 1
ATOM 643 O O . GLY A 1 81 ? 25.838 -19.330 -19.613 1.00 81.44 81 GLY A O 1
ATOM 644 N N . PRO A 1 82 ? 26.330 -18.914 -21.766 1.00 76.88 82 PRO A N 1
ATOM 645 C CA . PRO A 1 82 ? 25.019 -19.326 -22.279 1.00 76.88 82 PRO A CA 1
ATOM 646 C C . PRO A 1 82 ? 24.701 -20.808 -22.012 1.00 76.88 82 PRO A C 1
ATOM 648 O O . PRO A 1 82 ? 23.537 -21.168 -21.873 1.00 76.88 82 PRO A O 1
ATOM 651 N N . SER A 1 83 ? 25.722 -21.664 -21.899 1.00 76.31 83 SER A N 1
ATOM 652 C CA . SER A 1 83 ? 25.593 -23.102 -21.620 1.00 76.31 83 SER A CA 1
ATOM 653 C C . SER A 1 83 ? 25.592 -23.462 -20.129 1.00 76.31 83 SER A C 1
ATOM 655 O O . SER A 1 83 ? 25.420 -24.626 -19.779 1.00 76.31 83 SER A O 1
ATOM 657 N N . GLU A 1 84 ? 25.830 -22.496 -19.244 1.00 81.19 84 GLU A N 1
ATOM 658 C CA . GLU A 1 84 ? 25.911 -22.717 -17.799 1.00 81.19 84 GLU A CA 1
ATOM 659 C C . GLU A 1 84 ? 24.544 -22.493 -17.130 1.00 81.19 84 GLU A C 1
ATOM 661 O O . GLU A 1 84 ? 23.745 -21.680 -17.610 1.00 81.19 84 GLU A O 1
ATOM 666 N N . PRO A 1 85 ? 24.238 -23.174 -16.009 1.00 78.25 85 PRO A N 1
ATOM 667 C CA . PRO A 1 85 ? 22.980 -22.973 -15.296 1.00 78.25 85 PRO A CA 1
ATOM 668 C C . PRO A 1 85 ? 22.845 -21.526 -14.796 1.00 78.25 85 PRO A C 1
ATOM 670 O O . PRO A 1 85 ? 23.811 -20.912 -14.342 1.00 78.25 85 PRO A O 1
ATOM 673 N N . SER A 1 86 ? 21.639 -20.960 -14.894 1.00 77.75 86 SER A N 1
ATOM 674 C CA . SER A 1 86 ? 21.354 -19.601 -14.415 1.00 77.75 86 SER A CA 1
ATOM 675 C C . SER A 1 86 ? 21.263 -19.580 -12.888 1.00 77.75 86 SER A C 1
ATOM 677 O O . SER A 1 86 ? 20.405 -20.273 -12.338 1.00 77.75 86 SER A O 1
ATOM 679 N N . PRO A 1 87 ? 22.078 -18.785 -12.171 1.00 80.31 87 PRO A N 1
ATOM 680 C CA . PRO A 1 87 ? 21.751 -18.447 -10.796 1.00 80.31 87 PRO A CA 1
ATOM 681 C C . PRO A 1 87 ? 20.417 -17.677 -10.756 1.00 80.31 87 PRO A C 1
ATOM 683 O O . PRO A 1 87 ? 20.071 -17.017 -11.738 1.00 80.31 87 PRO A O 1
ATOM 686 N N . PRO A 1 88 ? 19.683 -17.701 -9.628 1.00 71.75 88 PRO A N 1
ATOM 687 C CA . PRO A 1 88 ? 18.393 -17.014 -9.503 1.00 71.75 88 PRO A CA 1
ATOM 688 C C . PRO A 1 88 ? 18.440 -15.512 -9.827 1.00 71.75 88 PRO A C 1
ATOM 690 O O . PRO A 1 88 ? 17.462 -14.955 -10.306 1.00 71.75 88 PRO A O 1
ATOM 693 N N . GLU A 1 89 ? 19.584 -14.870 -9.588 1.00 79.25 89 GLU A N 1
ATOM 694 C CA . GLU A 1 89 ? 19.808 -13.428 -9.775 1.00 79.25 89 GLU A CA 1
ATOM 695 C C . GLU A 1 89 ? 20.264 -13.075 -11.207 1.00 79.25 89 GLU A C 1
ATOM 697 O O . GLU A 1 89 ? 20.386 -11.902 -11.547 1.00 79.25 89 GLU A O 1
ATOM 702 N N . TYR A 1 90 ? 20.483 -14.072 -12.079 1.00 87.38 90 TYR A N 1
ATOM 703 C CA . TYR A 1 90 ? 21.044 -13.873 -13.423 1.00 87.38 90 TYR A CA 1
ATOM 704 C C . TYR A 1 90 ? 20.256 -12.863 -14.263 1.00 87.38 90 TYR A C 1
ATOM 706 O O . TYR A 1 90 ? 20.846 -11.961 -14.856 1.00 87.38 90 TYR A O 1
ATOM 714 N N . PHE A 1 91 ? 18.931 -13.019 -14.329 1.00 85.50 91 PHE A N 1
ATOM 715 C CA . PHE A 1 91 ? 18.086 -12.160 -15.158 1.00 85.50 91 PHE A CA 1
ATOM 716 C C . PHE A 1 91 ? 18.040 -10.729 -14.622 1.00 85.50 91 PHE A C 1
ATOM 718 O O . PHE A 1 91 ? 18.063 -9.791 -15.416 1.00 85.50 91 PHE A O 1
ATOM 725 N N . ASP A 1 92 ? 18.036 -10.551 -13.298 1.00 85.56 92 ASP A N 1
ATOM 726 C CA . ASP A 1 92 ? 18.092 -9.232 -12.665 1.00 85.56 92 ASP A CA 1
ATOM 727 C C . ASP A 1 92 ? 19.423 -8.527 -12.981 1.00 85.56 92 ASP A C 1
ATOM 729 O O . ASP A 1 92 ? 19.420 -7.386 -13.449 1.00 85.56 92 ASP A O 1
ATOM 733 N N . ASP A 1 93 ? 20.552 -9.223 -12.812 1.00 88.38 93 ASP A N 1
ATOM 734 C CA . ASP A 1 93 ? 21.889 -8.676 -13.066 1.00 88.38 93 ASP A CA 1
ATOM 735 C C . ASP A 1 93 ? 22.125 -8.373 -14.552 1.00 88.38 93 ASP A C 1
ATOM 737 O O . ASP A 1 93 ? 22.613 -7.293 -14.897 1.00 88.38 93 ASP A O 1
ATOM 741 N N . TRP A 1 94 ? 21.750 -9.285 -15.457 1.00 92.81 94 TRP A N 1
ATOM 742 C CA . TRP A 1 94 ? 21.870 -9.064 -16.905 1.00 92.81 94 TRP A CA 1
ATOM 743 C C . TRP A 1 94 ? 21.043 -7.858 -17.351 1.00 92.81 94 TRP A C 1
ATOM 745 O O . TRP A 1 94 ? 21.527 -7.008 -18.106 1.00 92.81 94 TRP A O 1
ATOM 755 N N . THR A 1 95 ? 19.810 -7.756 -16.849 1.00 92.81 95 THR A N 1
ATOM 756 C CA . THR A 1 95 ? 18.890 -6.655 -17.158 1.00 92.81 95 THR A CA 1
ATOM 757 C C . THR A 1 95 ? 19.452 -5.336 -16.648 1.00 92.81 95 THR A C 1
ATOM 759 O O . THR A 1 95 ? 19.515 -4.363 -17.398 1.00 92.81 95 THR A O 1
ATOM 762 N N . PHE A 1 96 ? 19.937 -5.307 -15.406 1.00 92.69 96 PHE A N 1
ATOM 763 C CA . PHE A 1 96 ? 20.575 -4.137 -14.817 1.00 92.69 96 PHE A CA 1
ATOM 764 C C . PHE A 1 96 ? 21.754 -3.635 -15.661 1.00 92.69 96 PHE A C 1
ATOM 766 O O . PHE A 1 96 ? 21.728 -2.489 -16.113 1.00 92.69 96 PHE A O 1
ATOM 773 N N . LEU A 1 97 ? 22.743 -4.491 -15.943 1.00 94.19 97 LEU A N 1
ATOM 774 C CA . LEU A 1 97 ? 23.939 -4.106 -16.703 1.00 94.19 97 LEU A CA 1
ATOM 775 C C . LEU A 1 97 ? 23.594 -3.607 -18.113 1.00 94.19 97 LEU A C 1
ATOM 777 O O . LEU A 1 97 ? 24.096 -2.568 -18.546 1.00 94.19 97 LEU A O 1
ATOM 781 N N . THR A 1 98 ? 22.697 -4.311 -18.807 1.00 95.75 98 THR A N 1
ATOM 782 C CA . THR A 1 98 ? 22.284 -3.969 -20.174 1.00 95.75 98 THR A CA 1
ATOM 783 C C . THR A 1 98 ? 21.586 -2.613 -20.226 1.00 95.75 98 THR A C 1
ATOM 785 O O . THR A 1 98 ? 21.960 -1.753 -21.027 1.00 95.75 98 THR A O 1
ATOM 788 N N . TRP A 1 99 ? 20.601 -2.379 -19.354 1.00 95.25 99 TRP A N 1
ATOM 789 C CA . TRP A 1 99 ? 19.852 -1.122 -19.358 1.00 95.25 99 TRP A CA 1
ATOM 790 C C . TRP A 1 99 ? 20.693 0.070 -18.916 1.00 95.25 99 TRP A C 1
ATOM 792 O O . TRP A 1 99 ? 20.492 1.160 -19.449 1.00 95.25 99 TRP A O 1
ATOM 802 N N . ILE A 1 100 ? 21.670 -0.113 -18.023 1.00 93.62 100 ILE A N 1
ATOM 803 C CA . ILE A 1 100 ? 22.619 0.952 -17.668 1.00 93.62 100 ILE A CA 1
ATOM 804 C C . ILE A 1 100 ? 23.450 1.363 -18.878 1.00 93.62 100 ILE A C 1
ATOM 806 O O . ILE A 1 100 ? 23.518 2.553 -19.187 1.00 93.62 100 ILE A O 1
ATOM 810 N N . LEU A 1 101 ? 24.046 0.393 -19.577 1.00 94.50 101 LEU A N 1
ATOM 811 C CA . LEU A 1 101 ? 24.851 0.667 -20.766 1.00 94.50 101 LEU A CA 1
ATOM 812 C C . LEU A 1 101 ? 24.019 1.389 -21.829 1.00 94.50 101 LEU A C 1
ATOM 814 O O . LEU A 1 101 ? 24.418 2.457 -22.283 1.00 94.50 101 LEU A O 1
ATOM 818 N N . LEU A 1 102 ? 22.826 0.878 -22.153 1.00 94.75 102 LEU A N 1
ATOM 819 C CA . LEU A 1 102 ? 21.914 1.511 -23.116 1.00 94.75 102 LEU A CA 1
ATOM 820 C C . LEU A 1 102 ? 21.532 2.943 -22.706 1.00 94.75 102 LEU A C 1
ATOM 822 O O . LEU A 1 102 ? 21.544 3.854 -23.534 1.00 94.75 102 LEU A O 1
ATOM 826 N N . THR A 1 103 ? 21.241 3.158 -21.421 1.00 92.88 103 THR A N 1
ATOM 827 C CA . THR A 1 103 ? 20.855 4.463 -20.857 1.00 92.88 103 THR A CA 1
ATOM 828 C C . THR A 1 103 ? 21.984 5.491 -20.957 1.00 92.88 103 THR A C 1
ATOM 830 O O . THR A 1 103 ? 21.714 6.667 -21.227 1.00 92.88 103 THR A O 1
ATOM 833 N N . ILE A 1 104 ? 23.235 5.071 -20.740 1.00 91.25 104 ILE A N 1
ATOM 834 C CA . ILE A 1 104 ? 24.414 5.943 -20.825 1.00 91.25 104 ILE A CA 1
ATOM 835 C C . ILE A 1 104 ? 24.795 6.203 -22.289 1.00 91.25 104 ILE A C 1
ATOM 837 O O . ILE A 1 104 ? 24.945 7.364 -22.669 1.00 91.25 104 ILE A O 1
ATOM 841 N N . ILE A 1 105 ? 24.874 5.158 -23.120 1.00 90.56 105 ILE A N 1
ATOM 842 C CA . ILE A 1 105 ? 25.168 5.251 -24.561 1.00 90.56 105 ILE A CA 1
ATOM 843 C C . ILE A 1 105 ? 24.215 6.234 -25.241 1.00 90.56 105 ILE A C 1
ATOM 845 O O . ILE A 1 105 ? 24.658 7.186 -25.878 1.00 90.56 105 ILE A O 1
ATOM 849 N N . SER A 1 106 ? 22.906 6.048 -25.045 1.00 89.00 106 SER A N 1
ATOM 850 C CA . SER A 1 106 ? 21.872 6.888 -25.655 1.00 89.00 106 SER A CA 1
ATOM 851 C C . SER A 1 106 ? 22.047 8.374 -25.310 1.00 89.00 106 SER A C 1
ATOM 853 O O . SER A 1 106 ? 21.890 9.241 -26.171 1.00 89.00 106 SER A O 1
ATOM 855 N N . ARG A 1 107 ? 22.446 8.686 -24.068 1.00 87.88 107 ARG A N 1
ATOM 856 C CA . ARG A 1 107 ? 22.711 10.060 -23.606 1.00 87.88 107 ARG A CA 1
ATOM 857 C C . ARG A 1 107 ? 23.961 10.662 -24.236 1.00 87.88 107 ARG A C 1
ATOM 859 O O . ARG A 1 107 ? 23.916 11.814 -24.658 1.00 87.88 107 ARG A O 1
ATOM 866 N N . ILE A 1 108 ? 25.050 9.898 -24.298 1.00 83.75 108 ILE A N 1
ATOM 867 C CA . ILE A 1 108 ? 26.319 10.355 -24.880 1.00 83.75 108 ILE A CA 1
ATOM 868 C C . ILE A 1 108 ? 26.150 10.603 -26.382 1.00 83.75 108 ILE A C 1
ATOM 870 O O . ILE A 1 108 ? 26.552 11.647 -26.878 1.00 83.75 108 ILE A O 1
ATOM 874 N N . GLU A 1 109 ? 25.490 9.691 -27.095 1.00 80.00 109 GLU A N 1
ATOM 875 C CA . GLU A 1 109 ? 25.302 9.792 -28.546 1.00 80.00 109 GLU A CA 1
ATOM 876 C C . GLU A 1 109 ? 24.259 10.841 -28.965 1.00 80.00 109 GLU A C 1
ATOM 878 O O . GLU A 1 109 ? 24.271 11.296 -30.108 1.00 80.00 109 GLU A O 1
ATOM 883 N N . SER A 1 110 ? 23.328 11.213 -28.080 1.00 73.81 110 SER A N 1
ATOM 884 C CA . SER A 1 110 ? 22.293 12.216 -28.379 1.00 73.81 110 SER A CA 1
ATOM 885 C C . SER A 1 110 ? 22.718 13.648 -28.054 1.00 73.81 110 SER A C 1
ATOM 887 O O . SER A 1 110 ? 22.124 14.585 -28.584 1.00 73.81 110 SER A O 1
ATOM 889 N N . ASN A 1 111 ? 23.717 13.841 -27.190 1.00 66.38 111 ASN A N 1
ATOM 890 C CA . ASN A 1 111 ? 24.119 15.163 -26.726 1.00 66.38 111 ASN A CA 1
ATOM 891 C C . ASN A 1 111 ? 25.328 15.683 -27.521 1.00 66.38 111 ASN A C 1
ATOM 893 O O . ASN A 1 111 ? 26.474 15.492 -27.124 1.00 66.38 111 ASN A O 1
ATOM 897 N N . GLN A 1 112 ? 25.054 16.344 -28.650 1.00 52.41 112 GLN A N 1
ATOM 898 C CA . GLN A 1 112 ? 26.075 16.964 -29.510 1.00 52.41 112 GLN A CA 1
ATOM 899 C C . GLN A 1 112 ? 26.736 18.206 -28.876 1.00 52.41 112 GLN A C 1
ATOM 901 O O . GLN A 1 112 ? 27.782 18.638 -29.350 1.00 52.41 112 GLN A O 1
ATOM 906 N N . GLU A 1 113 ? 26.138 18.783 -27.824 1.00 43.50 113 GLU A N 1
ATOM 907 C CA . GLU A 1 113 ? 26.597 20.021 -27.168 1.00 43.50 113 GLU A CA 1
ATOM 908 C C . GLU A 1 113 ? 27.622 19.778 -26.055 1.00 43.50 113 GLU A C 1
ATOM 910 O O . GLU A 1 113 ? 28.390 20.672 -25.697 1.00 43.50 113 GLU A O 1
ATOM 915 N N . LEU A 1 114 ? 27.684 18.561 -25.510 1.00 51.56 114 LEU A N 1
ATOM 916 C CA . LEU A 1 114 ? 28.828 18.175 -24.703 1.00 51.56 114 LEU A CA 1
ATOM 917 C C . LEU A 1 114 ? 30.023 18.048 -25.655 1.00 51.56 114 LEU A C 1
ATOM 919 O O . LEU A 1 114 ? 30.128 17.072 -26.395 1.00 51.56 114 LEU A O 1
ATOM 923 N N . ASN A 1 115 ? 30.994 18.958 -25.541 1.00 47.72 115 ASN A N 1
ATOM 924 C CA . ASN A 1 115 ? 32.383 18.785 -26.004 1.00 47.72 115 ASN A CA 1
ATOM 925 C C . ASN A 1 115 ? 33.082 17.563 -25.343 1.00 47.72 115 ASN A C 1
ATOM 927 O O . ASN A 1 115 ? 34.293 17.540 -25.157 1.00 47.72 115 ASN A O 1
ATOM 931 N N . LEU A 1 116 ? 32.324 16.533 -24.949 1.00 49.56 116 LEU A N 1
ATOM 932 C CA . LEU A 1 116 ? 32.812 15.225 -24.555 1.00 49.56 116 LEU A CA 1
ATOM 933 C C . LEU A 1 116 ? 33.508 14.524 -25.716 1.00 49.56 116 LEU A C 1
ATOM 935 O O . LEU A 1 116 ? 34.302 13.651 -25.413 1.00 49.56 116 LEU A O 1
ATOM 939 N N . LEU A 1 117 ? 33.303 14.907 -26.986 1.00 48.28 117 LEU A N 1
ATOM 940 C CA . LEU A 1 117 ? 33.982 14.386 -28.194 1.00 48.28 117 LEU A CA 1
ATOM 941 C C . LEU A 1 117 ? 35.520 14.603 -28.234 1.00 48.28 117 LEU A C 1
ATOM 943 O O . LEU A 1 117 ? 36.122 14.722 -29.297 1.00 48.28 117 LEU A O 1
ATOM 947 N N . ASN A 1 118 ? 36.187 14.617 -27.085 1.00 55.59 118 ASN A N 1
ATOM 948 C CA . ASN A 1 118 ? 37.593 14.262 -26.979 1.00 55.59 118 ASN A CA 1
ATOM 949 C C . ASN A 1 118 ? 37.770 12.754 -27.243 1.00 55.59 118 ASN A C 1
ATOM 951 O O . ASN A 1 118 ? 36.884 11.948 -26.956 1.00 55.59 118 ASN A O 1
ATOM 955 N N . PHE A 1 119 ? 38.951 12.369 -27.733 1.00 56.94 119 PHE A N 1
ATOM 956 C CA . PHE A 1 119 ? 39.360 10.980 -28.008 1.00 56.94 119 PHE A CA 1
ATOM 957 C C . PHE A 1 119 ? 38.986 9.980 -26.889 1.00 56.94 119 PHE A C 1
ATOM 959 O O . PHE A 1 119 ? 38.577 8.852 -27.161 1.00 56.94 119 PHE A O 1
ATOM 966 N N . GLU A 1 120 ? 39.061 10.407 -25.627 1.00 62.00 120 GLU A N 1
ATOM 967 C CA . GLU A 1 120 ? 38.801 9.570 -24.449 1.00 62.00 120 GLU A CA 1
ATOM 968 C C . GLU A 1 120 ? 37.333 9.135 -24.288 1.00 62.00 120 GLU A C 1
ATOM 970 O O . GLU A 1 120 ? 37.074 8.015 -23.843 1.00 62.00 120 GLU A O 1
ATOM 975 N N . SER A 1 121 ? 36.354 9.966 -24.670 1.00 65.44 121 SER A N 1
ATOM 976 C CA . SER A 1 121 ? 34.940 9.559 -24.598 1.00 65.44 121 SER A CA 1
ATOM 977 C C . SER A 1 121 ? 34.571 8.588 -25.715 1.00 65.44 121 SER A C 1
ATOM 979 O O . SER A 1 121 ? 33.785 7.671 -25.484 1.00 65.44 121 SER A O 1
ATOM 981 N N . SER A 1 122 ? 35.188 8.742 -26.892 1.00 72.00 122 SER A N 1
ATOM 982 C CA . SER A 1 122 ? 35.041 7.808 -28.007 1.00 72.00 122 SER A CA 1
ATOM 983 C C . SER A 1 122 ? 35.550 6.430 -27.596 1.00 72.00 122 SER A C 1
ATOM 985 O O . SER A 1 122 ? 34.843 5.441 -27.761 1.00 72.00 122 SER A O 1
ATOM 987 N N . GLN A 1 123 ? 36.719 6.368 -26.949 1.00 80.19 123 GLN A N 1
ATOM 988 C CA . GLN A 1 123 ? 37.266 5.116 -26.422 1.00 80.19 123 GLN A CA 1
ATOM 989 C C . GLN A 1 123 ? 36.351 4.478 -25.364 1.00 80.19 123 GLN A C 1
ATOM 991 O O . GLN A 1 123 ? 36.181 3.259 -25.320 1.00 80.19 123 GLN A O 1
ATOM 996 N N . CYS A 1 124 ? 35.751 5.291 -24.497 1.00 81.94 124 CYS A N 1
ATOM 997 C CA . CYS A 1 124 ? 34.788 4.809 -23.518 1.00 81.94 124 CYS A CA 1
ATOM 998 C C . CYS A 1 124 ? 33.515 4.252 -24.169 1.00 81.94 124 CYS A C 1
ATOM 1000 O O . CYS A 1 124 ? 33.029 3.199 -23.761 1.00 81.94 124 CYS A O 1
ATOM 1002 N N . LEU A 1 125 ? 32.991 4.935 -25.187 1.00 84.81 125 LEU A N 1
ATOM 1003 C CA . LEU A 1 125 ? 31.807 4.513 -25.927 1.00 84.81 125 LEU A CA 1
ATOM 1004 C C . LEU A 1 125 ? 32.058 3.195 -26.677 1.00 84.81 125 LEU A C 1
ATOM 1006 O O . LEU A 1 125 ? 31.225 2.294 -26.622 1.00 84.81 125 LEU A O 1
ATOM 1010 N N . GLU A 1 126 ? 33.228 3.037 -27.300 1.00 86.25 126 GLU A N 1
ATOM 1011 C CA . GLU A 1 126 ? 33.650 1.775 -27.925 1.00 86.25 126 GLU A CA 1
ATOM 1012 C C . GLU A 1 126 ? 33.691 0.621 -26.915 1.00 86.25 126 GLU A C 1
ATOM 1014 O O . GLU A 1 126 ? 33.171 -0.461 -27.190 1.00 86.25 126 GLU A O 1
ATOM 1019 N N . LYS A 1 127 ? 34.239 0.855 -25.714 1.00 89.88 127 LYS A N 1
ATOM 1020 C CA . LYS A 1 127 ? 34.231 -0.143 -24.631 1.00 89.88 127 LYS A CA 1
ATOM 1021 C C . LYS A 1 127 ? 32.814 -0.500 -24.183 1.00 89.88 127 LYS A C 1
ATOM 1023 O O . LYS A 1 127 ? 32.531 -1.676 -23.975 1.00 89.88 127 LYS A O 1
ATOM 1028 N N . MET A 1 128 ? 31.912 0.479 -24.077 1.00 91.50 128 MET A N 1
ATOM 1029 C CA . MET A 1 128 ? 30.504 0.229 -23.739 1.00 91.50 128 MET A CA 1
ATOM 1030 C C . MET A 1 128 ? 29.802 -0.629 -24.797 1.00 91.50 128 MET A C 1
ATOM 1032 O O . MET A 1 128 ? 29.082 -1.566 -24.447 1.00 91.50 128 MET A O 1
ATOM 1036 N N . HIS A 1 129 ? 30.035 -0.351 -26.083 1.00 91.06 129 HIS A N 1
ATOM 1037 C CA . HIS A 1 129 ? 29.502 -1.168 -27.179 1.00 91.06 129 HIS A CA 1
ATOM 1038 C C . HIS A 1 129 ? 30.079 -2.585 -27.165 1.00 91.06 129 HIS A C 1
ATOM 1040 O O . HIS A 1 129 ? 29.328 -3.551 -27.300 1.00 91.06 129 HIS A O 1
ATOM 1046 N N . ALA A 1 130 ? 31.383 -2.736 -26.917 1.00 91.25 130 ALA A N 1
ATOM 1047 C CA . ALA A 1 130 ? 32.012 -4.047 -26.761 1.00 91.25 130 ALA A CA 1
ATOM 1048 C C . ALA A 1 130 ? 31.407 -4.840 -25.586 1.00 91.25 130 ALA A C 1
ATOM 1050 O O . ALA A 1 130 ? 31.077 -6.017 -25.741 1.00 91.25 130 ALA A O 1
ATOM 1051 N N . ALA A 1 131 ? 31.187 -4.192 -24.438 1.00 93.50 131 ALA A N 1
ATOM 1052 C CA . ALA A 1 131 ? 30.538 -4.797 -23.276 1.00 93.50 131 ALA A CA 1
ATOM 1053 C C . ALA A 1 131 ? 29.095 -5.249 -23.582 1.00 93.50 131 ALA A C 1
ATOM 1055 O O . ALA A 1 131 ? 28.711 -6.366 -23.224 1.00 93.50 131 ALA A O 1
ATOM 1056 N N . LEU A 1 132 ? 28.311 -4.436 -24.305 1.00 94.00 132 LEU A N 1
ATOM 1057 C CA . LEU A 1 132 ? 26.970 -4.820 -24.766 1.00 94.00 132 LEU A CA 1
ATOM 1058 C C . LEU A 1 132 ? 26.997 -6.059 -25.668 1.00 94.00 132 LEU A C 1
ATOM 1060 O O . LEU A 1 132 ? 26.163 -6.948 -25.503 1.00 94.00 132 LEU A O 1
ATOM 1064 N N . ILE A 1 133 ? 27.955 -6.155 -26.592 1.00 90.75 133 ILE A N 1
ATOM 1065 C CA . ILE A 1 133 ? 28.100 -7.328 -27.469 1.00 90.75 133 ILE A CA 1
ATOM 1066 C C . ILE A 1 133 ? 28.377 -8.591 -26.640 1.00 90.75 133 ILE A C 1
ATOM 1068 O O . ILE A 1 133 ? 27.768 -9.637 -26.878 1.00 90.75 133 ILE A O 1
ATOM 1072 N N . VAL A 1 134 ? 29.244 -8.504 -25.625 1.00 92.75 134 VAL A N 1
ATOM 1073 C CA . VAL A 1 134 ? 29.506 -9.629 -24.711 1.00 92.75 134 VAL A CA 1
ATOM 1074 C C . VAL A 1 134 ? 28.237 -10.034 -23.954 1.00 92.75 134 VAL A C 1
ATOM 1076 O O . VAL A 1 134 ? 27.952 -11.228 -23.844 1.00 92.75 134 VAL A O 1
ATOM 1079 N N . LEU A 1 135 ? 27.440 -9.072 -23.479 1.00 93.75 135 LEU A N 1
ATOM 1080 C CA . LEU A 1 135 ? 26.155 -9.339 -22.821 1.00 93.75 135 LEU A CA 1
ATOM 1081 C C . LEU A 1 135 ? 25.147 -10.016 -23.754 1.00 93.75 135 LEU A C 1
ATOM 1083 O O . LEU A 1 135 ? 24.497 -10.976 -23.339 1.00 93.75 135 LEU A O 1
ATOM 1087 N N . VAL A 1 136 ? 25.046 -9.577 -25.012 1.00 92.25 136 VAL A N 1
ATOM 1088 C CA . VAL A 1 136 ? 24.187 -10.207 -26.031 1.00 92.25 136 VAL A CA 1
ATOM 1089 C C . VAL A 1 136 ? 24.584 -11.666 -26.256 1.00 92.25 136 VAL A C 1
ATOM 1091 O O . VAL A 1 136 ? 23.711 -12.528 -26.332 1.00 92.25 136 VAL A O 1
ATOM 1094 N N . ASN A 1 137 ? 25.885 -11.961 -26.303 1.00 90.06 137 ASN A N 1
ATOM 1095 C CA . ASN A 1 137 ? 26.395 -13.328 -26.461 1.00 90.06 137 ASN A CA 1
ATOM 1096 C C . ASN A 1 137 ? 26.180 -14.201 -25.216 1.00 90.06 137 ASN A C 1
ATOM 1098 O O . ASN A 1 137 ? 26.140 -15.426 -25.318 1.00 90.06 137 ASN A O 1
ATOM 1102 N N . LYS A 1 138 ? 26.041 -13.581 -24.040 1.00 91.62 138 LYS A N 1
ATOM 1103 C CA . LYS A 1 138 ? 25.695 -14.263 -22.789 1.00 91.62 138 LYS A CA 1
ATOM 1104 C C . LYS A 1 138 ? 24.190 -14.415 -22.583 1.00 91.62 138 LYS A C 1
ATOM 1106 O O . LYS A 1 138 ? 23.826 -15.134 -21.658 1.00 91.62 138 LYS A O 1
ATOM 1111 N N . ALA A 1 139 ? 23.341 -13.760 -23.381 1.00 91.00 139 ALA A N 1
ATOM 1112 C CA . ALA A 1 139 ? 21.889 -13.799 -23.218 1.00 91.00 139 ALA A CA 1
ATOM 1113 C C . ALA A 1 139 ? 21.337 -15.227 -23.365 1.00 91.00 139 ALA A C 1
ATOM 1115 O O . ALA A 1 139 ? 21.814 -16.025 -24.172 1.00 91.00 139 ALA A O 1
ATOM 1116 N N . LYS A 1 140 ? 20.305 -15.531 -22.582 1.00 88.38 140 LYS A N 1
ATOM 1117 C CA . LYS A 1 140 ? 19.631 -16.825 -22.508 1.00 88.38 140 LYS A CA 1
ATOM 1118 C C . LYS A 1 140 ? 18.257 -16.754 -23.182 1.00 88.38 140 LYS A C 1
ATOM 1120 O O . LYS A 1 140 ? 17.762 -15.658 -23.457 1.00 88.38 140 LYS A O 1
ATOM 1125 N N . PRO A 1 141 ? 17.643 -17.908 -23.492 1.00 84.44 141 PRO A N 1
ATOM 1126 C CA . PRO A 1 141 ? 16.273 -17.942 -23.985 1.00 84.44 141 PRO A CA 1
ATOM 1127 C C . PRO A 1 141 ? 15.322 -17.228 -23.021 1.00 84.44 141 PRO A C 1
ATOM 1129 O O . PRO A 1 141 ? 15.514 -17.273 -21.808 1.00 84.44 141 PRO A O 1
ATOM 1132 N N . ILE A 1 142 ? 14.302 -16.567 -23.568 1.00 82.69 142 ILE A N 1
ATOM 1133 C CA . ILE A 1 142 ? 13.286 -15.908 -22.748 1.00 82.69 142 ILE A CA 1
ATOM 1134 C C . ILE A 1 142 ? 12.460 -16.958 -21.994 1.00 82.69 142 ILE A C 1
ATOM 1136 O O . ILE A 1 142 ? 12.096 -17.991 -22.558 1.00 82.69 142 ILE A O 1
ATOM 1140 N N . GLU A 1 143 ? 12.157 -16.677 -20.73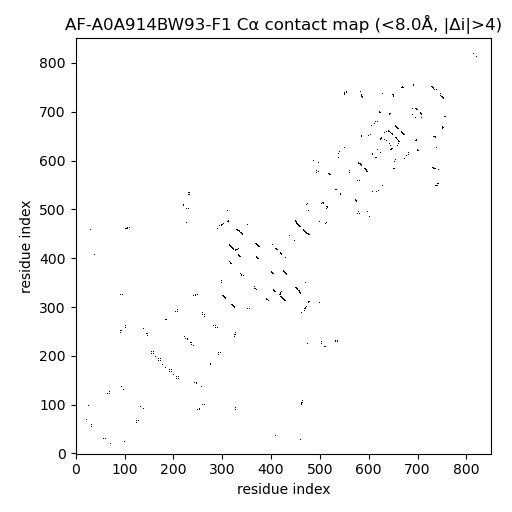0 1.00 75.50 143 GLU A N 1
ATOM 1141 C CA . GLU A 1 143 ? 11.357 -17.539 -19.858 1.00 75.50 143 GLU A CA 1
ATOM 1142 C C . GLU A 1 143 ? 10.045 -16.831 -19.468 1.00 75.50 143 GLU A C 1
ATOM 1144 O O . GLU A 1 143 ? 9.993 -15.595 -19.401 1.00 75.50 143 GLU A O 1
ATOM 1149 N N . PRO A 1 144 ? 8.951 -17.574 -19.229 1.00 71.44 144 PRO A N 1
ATOM 1150 C CA . PRO A 1 144 ? 7.721 -16.989 -18.712 1.00 71.44 144 PRO A CA 1
ATOM 1151 C C . PRO A 1 144 ? 7.919 -16.503 -17.261 1.00 71.44 144 PRO A C 1
ATOM 1153 O O . PRO A 1 144 ? 8.563 -17.192 -16.468 1.00 71.44 144 PRO A O 1
ATOM 1156 N N . PRO A 1 145 ? 7.347 -15.349 -16.862 1.00 69.06 145 PRO A N 1
ATOM 1157 C CA . PRO A 1 145 ? 7.359 -14.916 -15.465 1.00 69.06 145 PRO A CA 1
ATOM 1158 C C . PRO A 1 145 ? 6.834 -15.980 -14.486 1.00 69.06 145 PRO A C 1
ATOM 1160 O O . PRO A 1 145 ? 5.735 -16.493 -14.652 1.00 69.06 145 PRO A O 1
ATOM 1163 N N . ALA A 1 146 ? 7.570 -16.244 -13.403 1.00 64.31 146 ALA A N 1
ATOM 1164 C CA . ALA A 1 146 ? 7.296 -17.358 -12.482 1.00 64.31 146 ALA A CA 1
ATOM 1165 C C . ALA A 1 146 ? 5.942 -17.313 -11.733 1.00 64.31 146 ALA A C 1
ATOM 1167 O O . ALA A 1 146 ? 5.557 -18.282 -11.089 1.00 64.31 146 ALA A O 1
ATOM 1168 N N . LEU A 1 147 ? 5.235 -16.182 -11.766 1.00 58.34 147 LEU A N 1
ATOM 1169 C CA . LEU A 1 147 ? 4.023 -15.916 -10.976 1.00 58.34 147 LEU A CA 1
ATOM 1170 C C . LEU A 1 147 ? 2.714 -16.358 -11.583 1.00 58.34 147 LEU A C 1
ATOM 1172 O O . LEU A 1 147 ? 1.681 -16.334 -10.917 1.00 58.34 147 LEU A O 1
ATOM 1176 N N . LEU A 1 148 ? 2.741 -16.656 -12.864 1.00 59.97 148 LEU A N 1
ATOM 1177 C CA . LEU A 1 148 ? 1.543 -16.787 -13.650 1.00 59.97 148 LEU A CA 1
ATOM 1178 C C . LEU A 1 148 ? 1.561 -18.200 -14.222 1.00 59.97 148 LEU A C 1
ATOM 1180 O O . LEU A 1 148 ? 2.591 -18.660 -14.715 1.00 59.97 148 LEU A O 1
ATOM 1184 N N . ASP A 1 149 ? 0.422 -18.891 -14.167 1.00 61.41 149 ASP A N 1
ATOM 1185 C CA . ASP A 1 149 ? 0.202 -20.150 -14.889 1.00 61.41 149 ASP A CA 1
ATOM 1186 C C . ASP A 1 149 ? 0.095 -19.846 -16.401 1.00 61.41 149 ASP A C 1
ATOM 1188 O O . ASP A 1 149 ? -0.933 -20.044 -17.044 1.00 61.41 149 ASP A O 1
ATOM 1192 N N . ILE A 1 150 ? 1.165 -19.259 -16.956 1.00 58.88 150 ILE A N 1
ATOM 1193 C CA . ILE A 1 150 ? 1.280 -18.700 -18.315 1.00 58.88 150 ILE A CA 1
ATOM 1194 C C . ILE A 1 150 ? 1.132 -19.781 -19.370 1.00 58.88 150 ILE A C 1
ATOM 1196 O O . ILE A 1 150 ? 0.795 -19.483 -20.510 1.00 58.88 150 ILE A O 1
ATOM 1200 N N . THR A 1 151 ? 1.295 -21.047 -18.985 1.00 55.41 151 THR A N 1
ATOM 1201 C CA . THR A 1 151 ? 0.996 -22.187 -19.854 1.00 55.41 151 THR A CA 1
ATOM 1202 C C . THR A 1 151 ? -0.443 -22.164 -20.386 1.00 55.41 151 THR A C 1
ATOM 1204 O O . THR A 1 151 ? -0.723 -22.794 -21.402 1.00 55.41 151 THR A O 1
ATOM 1207 N N . LYS A 1 152 ? -1.341 -21.400 -19.744 1.00 60.31 152 LYS A N 1
ATOM 1208 C CA . LYS A 1 152 ? -2.737 -21.199 -20.151 1.00 60.31 152 LYS A CA 1
ATOM 1209 C C . LYS A 1 152 ? -3.038 -19.817 -20.737 1.00 60.31 152 LYS A C 1
ATOM 1211 O O . LYS A 1 152 ? -4.180 -19.597 -21.134 1.00 60.31 152 LYS A O 1
ATOM 1216 N N . ASP A 1 153 ? -2.078 -18.888 -20.783 1.00 73.50 153 ASP A N 1
ATOM 1217 C CA . ASP A 1 153 ? -2.311 -17.549 -21.336 1.00 73.50 153 ASP A CA 1
ATOM 1218 C C . ASP A 1 153 ? -2.070 -17.531 -22.861 1.00 73.50 153 ASP A C 1
ATOM 1220 O O . ASP A 1 153 ? -0.916 -17.604 -23.303 1.00 73.50 153 ASP A O 1
ATOM 1224 N N . PRO A 1 154 ? -3.125 -17.388 -23.688 1.00 78.69 154 PRO A N 1
ATOM 1225 C CA . PRO A 1 154 ? -2.987 -17.364 -25.141 1.00 78.69 154 PRO A CA 1
ATOM 1226 C C . PRO A 1 154 ? -2.187 -16.158 -25.661 1.00 78.69 154 PRO A C 1
ATOM 1228 O O . PRO A 1 154 ? -1.638 -16.232 -26.762 1.00 78.69 154 PRO A O 1
ATOM 1231 N N . TYR A 1 155 ? -2.092 -15.060 -24.901 1.00 84.69 155 TYR A N 1
ATOM 1232 C CA . TYR A 1 155 ? -1.356 -13.863 -25.319 1.00 84.69 155 TYR A CA 1
ATOM 1233 C C . TYR A 1 155 ? 0.159 -14.044 -25.218 1.00 84.69 155 TYR A C 1
ATOM 1235 O O . TYR A 1 155 ? 0.892 -13.488 -26.037 1.00 84.69 155 TYR A O 1
ATOM 1243 N N . TYR A 1 156 ? 0.643 -14.847 -24.263 1.00 86.44 156 TYR A N 1
ATOM 1244 C CA . TYR A 1 156 ? 2.078 -15.110 -24.138 1.00 86.44 156 TYR A CA 1
ATOM 1245 C C . TYR A 1 156 ? 2.612 -15.921 -25.318 1.00 86.44 156 TYR A C 1
ATOM 1247 O O . TYR A 1 156 ? 3.662 -15.578 -25.851 1.00 86.44 156 TYR A O 1
ATOM 1255 N N . GLY A 1 157 ? 1.883 -16.954 -25.760 1.00 87.19 157 GLY A N 1
ATOM 1256 C CA . GLY A 1 157 ? 2.278 -17.761 -26.920 1.00 87.19 157 GLY A CA 1
ATOM 1257 C C . GLY A 1 157 ? 2.424 -16.917 -28.189 1.00 87.19 157 GLY A C 1
ATOM 1258 O O . GLY A 1 157 ? 3.462 -16.965 -28.846 1.00 87.19 157 GLY A O 1
ATOM 1259 N N . GLN A 1 158 ? 1.438 -16.056 -28.469 1.00 91.00 158 GLN A N 1
ATOM 1260 C CA . GLN A 1 158 ? 1.480 -15.130 -29.611 1.00 91.00 158 GLN A CA 1
ATOM 1261 C C . GLN A 1 158 ? 2.652 -14.145 -29.516 1.00 91.00 158 GLN A C 1
ATOM 1263 O O . GLN A 1 158 ? 3.369 -13.922 -30.494 1.00 91.00 158 GLN A O 1
ATOM 1268 N N . PHE A 1 159 ? 2.870 -13.564 -28.331 1.00 92.25 159 PHE A N 1
ATOM 1269 C CA . PHE A 1 159 ? 4.015 -12.693 -28.086 1.00 92.25 159 PHE A CA 1
ATOM 1270 C C . PHE A 1 159 ? 5.342 -13.433 -28.309 1.00 92.25 159 PHE A C 1
ATOM 1272 O O . PHE A 1 159 ? 6.204 -12.920 -29.020 1.00 92.25 159 PHE A O 1
ATOM 1279 N N . TYR A 1 160 ? 5.498 -14.635 -27.752 1.00 91.31 160 TYR A N 1
ATOM 1280 C CA . TYR A 1 160 ? 6.711 -15.445 -27.861 1.00 91.31 160 TYR A CA 1
ATOM 1281 C C . TYR A 1 160 ? 7.053 -15.761 -29.323 1.00 91.31 160 TYR A C 1
ATOM 1283 O O . TYR A 1 160 ? 8.183 -15.533 -29.758 1.00 91.31 160 TYR A O 1
ATOM 1291 N N . GLU A 1 161 ? 6.077 -16.215 -30.111 1.00 92.31 161 GLU A N 1
ATOM 1292 C CA . GLU A 1 161 ? 6.268 -16.499 -31.538 1.00 92.31 161 GLU A CA 1
ATOM 1293 C C . GLU A 1 161 ? 6.673 -15.243 -32.323 1.00 92.31 161 GLU A C 1
ATOM 1295 O O . GLU A 1 161 ? 7.630 -15.271 -33.108 1.00 92.31 161 GLU A O 1
ATOM 1300 N N . SER A 1 162 ? 6.003 -14.111 -32.078 1.00 95.31 162 SER A N 1
ATOM 1301 C CA . SER A 1 162 ? 6.349 -12.837 -32.721 1.00 95.31 162 SER A CA 1
ATOM 1302 C C . SER A 1 162 ? 7.729 -12.326 -32.296 1.00 95.31 162 SER A C 1
ATOM 1304 O O . SER A 1 162 ? 8.441 -11.730 -33.108 1.00 95.31 162 SER A O 1
ATOM 1306 N N . TYR A 1 163 ? 8.125 -12.563 -31.046 1.00 94.94 163 TYR A N 1
ATOM 1307 C CA . TYR A 1 163 ? 9.431 -12.193 -30.508 1.00 94.94 163 TYR A CA 1
ATOM 1308 C C . TYR A 1 163 ? 10.555 -12.986 -31.177 1.00 94.94 163 TYR A C 1
ATOM 1310 O O . TYR A 1 163 ? 11.515 -12.402 -31.684 1.00 94.94 163 TYR A O 1
ATOM 1318 N N . VAL A 1 164 ? 10.405 -14.310 -31.264 1.00 93.81 164 VAL A N 1
ATOM 1319 C CA . VAL A 1 164 ? 11.356 -15.189 -31.961 1.00 93.81 164 VAL A CA 1
ATOM 1320 C C . VAL A 1 164 ? 11.454 -14.817 -33.443 1.00 93.81 164 VAL A C 1
ATOM 1322 O O . VAL A 1 164 ? 12.556 -14.681 -33.974 1.00 93.81 164 VAL A O 1
ATOM 1325 N N . THR A 1 165 ? 10.321 -14.559 -34.101 1.00 95.44 165 THR A N 1
ATOM 1326 C CA . THR A 1 165 ? 10.282 -14.119 -35.508 1.00 95.44 165 THR A CA 1
ATOM 1327 C C . THR A 1 165 ? 11.021 -12.794 -35.718 1.00 95.44 165 THR A C 1
ATOM 1329 O O . THR A 1 165 ? 11.752 -12.635 -36.696 1.00 95.44 165 THR A O 1
ATOM 1332 N N . THR A 1 166 ? 10.895 -11.857 -34.777 1.00 96.50 166 THR A N 1
ATOM 1333 C CA . THR A 1 166 ? 11.614 -10.574 -34.816 1.00 96.50 166 THR A CA 1
ATOM 1334 C C . THR A 1 166 ? 13.123 -10.767 -34.670 1.00 96.50 166 THR A C 1
ATOM 1336 O O . THR A 1 166 ? 13.893 -10.139 -35.398 1.00 96.50 166 THR A O 1
ATOM 1339 N N . LEU A 1 167 ? 13.563 -11.658 -33.775 1.00 93.88 167 LEU A N 1
ATOM 1340 C CA . LEU A 1 167 ? 14.982 -11.985 -33.618 1.00 93.88 167 LEU A CA 1
ATOM 1341 C C . LEU A 1 167 ? 15.570 -12.643 -34.871 1.00 93.88 167 LEU A C 1
ATOM 1343 O O . LEU A 1 167 ? 16.687 -12.293 -35.256 1.00 93.88 167 LEU A O 1
ATOM 1347 N N . HIS A 1 168 ? 14.826 -13.539 -35.527 1.00 94.06 168 HIS A N 1
ATOM 1348 C CA . HIS A 1 168 ? 15.237 -14.115 -36.810 1.00 94.06 168 HIS A CA 1
ATOM 1349 C C . HIS A 1 168 ? 15.354 -13.040 -37.894 1.00 94.06 168 HIS A C 1
ATOM 1351 O O . HIS A 1 168 ? 16.404 -12.929 -38.516 1.00 94.06 168 HIS A O 1
ATOM 1357 N N . ALA A 1 169 ? 14.352 -12.166 -38.044 1.00 93.81 169 ALA A N 1
ATOM 1358 C CA . ALA A 1 169 ? 14.403 -11.075 -39.021 1.00 93.81 169 ALA A CA 1
ATOM 1359 C C . ALA A 1 169 ? 15.591 -10.118 -38.787 1.00 93.81 169 ALA A C 1
ATOM 1361 O O . ALA A 1 169 ? 16.209 -9.642 -39.741 1.00 93.81 169 ALA A O 1
ATOM 1362 N N . LEU A 1 170 ? 15.938 -9.850 -37.522 1.00 92.69 170 LEU A N 1
ATOM 1363 C CA . LEU A 1 170 ? 17.113 -9.051 -37.165 1.00 92.69 170 LEU A CA 1
ATOM 1364 C C . LEU A 1 170 ? 18.417 -9.771 -37.530 1.00 92.69 170 LEU A C 1
ATOM 1366 O O . LEU A 1 170 ? 19.338 -9.146 -38.056 1.00 92.69 170 LEU A O 1
ATOM 1370 N N . HIS A 1 171 ? 18.498 -11.075 -37.264 1.00 90.62 171 HIS A N 1
ATOM 1371 C CA . HIS A 1 171 ? 19.653 -11.894 -37.624 1.00 90.62 171 HIS A CA 1
ATOM 1372 C C . HIS A 1 171 ? 19.842 -12.002 -39.144 1.00 90.62 171 HIS A C 1
ATOM 1374 O O . HIS A 1 171 ? 20.974 -11.895 -39.620 1.00 90.62 171 HIS A O 1
ATOM 1380 N N . ASP A 1 172 ? 18.758 -12.145 -39.905 1.00 89.06 172 ASP A N 1
ATOM 1381 C CA . ASP A 1 172 ? 18.785 -12.190 -41.369 1.00 89.06 172 ASP A CA 1
ATOM 1382 C C . ASP A 1 172 ? 19.309 -10.871 -41.946 1.00 89.06 172 ASP A C 1
ATOM 1384 O O . ASP A 1 172 ? 20.224 -10.873 -42.770 1.00 89.06 172 ASP A O 1
ATOM 1388 N N . LEU A 1 173 ? 18.795 -9.732 -41.457 1.00 87.56 173 LEU A N 1
ATOM 1389 C CA . LEU A 1 173 ? 19.265 -8.404 -41.861 1.00 87.56 173 LEU A CA 1
ATOM 1390 C C . LEU A 1 173 ? 20.753 -8.202 -41.528 1.00 87.56 173 LEU A C 1
ATOM 1392 O O . LEU A 1 173 ? 21.511 -7.683 -42.349 1.00 87.56 173 LEU A O 1
ATOM 1396 N N . TYR A 1 174 ? 21.181 -8.637 -40.342 1.00 85.44 174 TYR A N 1
ATOM 1397 C CA . TYR A 1 174 ? 22.577 -8.574 -39.914 1.00 85.44 174 TYR A CA 1
ATOM 1398 C C . TYR A 1 174 ? 23.495 -9.412 -40.814 1.00 85.44 174 TYR A C 1
ATOM 1400 O O . TYR A 1 174 ? 24.526 -8.930 -41.287 1.00 85.44 174 TYR A O 1
ATOM 1408 N N . THR A 1 175 ? 23.107 -10.658 -41.088 1.00 84.62 175 THR A N 1
ATOM 1409 C CA . THR A 1 175 ? 23.875 -11.592 -41.922 1.00 84.62 175 THR A CA 1
ATOM 1410 C C . THR A 1 175 ? 23.970 -11.089 -43.358 1.00 84.62 175 THR A C 1
ATOM 1412 O O . THR A 1 175 ? 25.059 -11.082 -43.936 1.00 84.62 175 THR A O 1
ATOM 1415 N N . PHE A 1 176 ? 22.865 -10.573 -43.903 1.00 81.75 176 PHE A N 1
ATOM 1416 C CA . PHE A 1 176 ? 22.842 -9.922 -45.209 1.00 81.75 176 PHE A CA 1
ATOM 1417 C C . PHE A 1 176 ? 23.803 -8.727 -45.255 1.00 81.75 176 PHE A C 1
ATOM 1419 O O . PHE A 1 176 ? 24.624 -8.629 -46.168 1.00 81.75 176 PHE A O 1
ATOM 1426 N N . SER A 1 177 ? 23.770 -7.855 -44.240 1.00 77.31 177 SER A N 1
ATOM 1427 C CA . SER A 1 177 ? 24.651 -6.683 -44.154 1.00 77.31 177 SER A CA 1
ATOM 1428 C C . SER A 1 177 ? 26.137 -7.048 -44.057 1.00 77.31 177 SER A C 1
ATOM 1430 O O . SER A 1 177 ? 26.972 -6.250 -44.478 1.00 77.31 177 SER A O 1
ATOM 1432 N N . LYS A 1 178 ? 26.483 -8.222 -43.511 1.00 76.75 178 LYS A N 1
ATOM 1433 C CA . LYS A 1 178 ? 27.867 -8.728 -43.470 1.00 76.75 178 LYS A CA 1
ATOM 1434 C C . LYS A 1 178 ? 28.304 -9.385 -44.778 1.00 76.75 178 LYS A C 1
ATOM 1436 O O . LYS A 1 178 ? 29.457 -9.237 -45.179 1.00 76.75 178 LYS A O 1
ATOM 1441 N N . ALA A 1 179 ? 27.403 -10.108 -45.441 1.00 72.56 179 ALA A N 1
ATOM 1442 C CA . ALA A 1 179 ? 27.690 -10.803 -46.696 1.00 72.56 179 ALA A CA 1
ATOM 1443 C C . ALA A 1 179 ? 27.839 -9.838 -47.888 1.00 72.56 179 ALA A C 1
ATOM 1445 O O . ALA A 1 179 ? 28.654 -10.069 -48.777 1.00 72.56 179 ALA A O 1
ATOM 1446 N N . SER A 1 180 ? 27.098 -8.727 -47.889 1.00 62.06 180 SER A N 1
ATOM 1447 C CA . SER A 1 180 ? 27.010 -7.758 -48.997 1.00 62.06 180 SER A CA 1
ATOM 1448 C C . SER A 1 180 ? 28.151 -6.726 -49.055 1.00 62.06 180 SER A C 1
ATOM 1450 O O . SER A 1 180 ? 28.021 -5.706 -49.733 1.00 62.06 180 SER A O 1
ATOM 1452 N N . ASN A 1 181 ? 29.300 -7.000 -48.420 1.00 56.94 181 ASN A N 1
ATOM 1453 C CA . ASN A 1 181 ? 30.456 -6.095 -48.285 1.00 56.94 181 ASN A CA 1
ATOM 1454 C C . ASN A 1 181 ? 30.971 -5.449 -49.596 1.00 56.94 181 ASN A C 1
ATOM 1456 O O . ASN A 1 181 ? 31.793 -4.536 -49.510 1.00 56.94 181 ASN A O 1
ATOM 1460 N N . HIS A 1 182 ? 30.539 -5.870 -50.796 1.00 52.22 182 HIS A N 1
ATOM 1461 C CA . HIS A 1 182 ? 31.046 -5.367 -52.084 1.00 52.22 182 HIS A CA 1
ATOM 1462 C C . HIS A 1 182 ? 30.016 -4.804 -53.083 1.00 52.22 182 HIS A C 1
ATOM 1464 O O . HIS A 1 182 ? 30.452 -4.220 -54.069 1.00 52.22 182 HIS A O 1
ATOM 1470 N N . GLN A 1 183 ? 28.703 -4.880 -52.843 1.00 52.38 183 GLN A N 1
ATOM 1471 C CA . GLN A 1 183 ? 27.662 -4.195 -53.636 1.00 52.38 183 GLN A CA 1
ATOM 1472 C C . GLN A 1 183 ? 26.314 -4.442 -52.943 1.00 52.38 183 GLN A C 1
ATOM 1474 O O . GLN A 1 183 ? 25.691 -5.481 -53.127 1.00 52.38 183 GLN A O 1
ATOM 1479 N N . CYS A 1 184 ? 25.889 -3.525 -52.074 1.00 54.09 184 CYS A N 1
ATOM 1480 C CA . CYS A 1 184 ? 24.573 -3.618 -51.449 1.00 54.09 184 CYS A CA 1
ATOM 1481 C C . CYS A 1 184 ? 23.521 -3.188 -52.480 1.00 54.09 184 CYS A C 1
ATOM 1483 O O . CYS A 1 184 ? 23.442 -2.003 -52.814 1.00 54.09 184 CYS A O 1
ATOM 1485 N N . GLU A 1 185 ? 22.731 -4.128 -53.005 1.00 60.66 185 GLU A N 1
ATOM 1486 C CA . GLU A 1 185 ? 21.511 -3.781 -53.733 1.00 60.66 185 GLU A CA 1
ATOM 1487 C C . GLU A 1 185 ? 20.542 -3.122 -52.743 1.00 60.66 185 GLU A C 1
ATOM 1489 O O . GLU A 1 185 ? 19.953 -3.778 -51.882 1.00 60.66 185 GLU A O 1
ATOM 1494 N N . THR A 1 186 ? 20.402 -1.796 -52.840 1.00 68.69 186 THR A N 1
ATOM 1495 C CA . THR A 1 186 ? 19.621 -0.965 -51.907 1.00 68.69 186 THR A CA 1
ATOM 1496 C C . THR A 1 186 ? 18.195 -1.495 -51.703 1.00 68.69 186 THR A C 1
ATOM 1498 O O . THR A 1 186 ? 17.677 -1.445 -50.592 1.00 68.69 186 THR A O 1
ATOM 1501 N N . VAL A 1 187 ? 17.597 -2.092 -52.740 1.00 77.12 187 VAL A N 1
ATOM 1502 C CA . VAL A 1 187 ? 16.228 -2.632 -52.726 1.00 77.12 187 VAL A CA 1
ATOM 1503 C C . VAL A 1 187 ? 16.081 -3.862 -51.819 1.00 77.12 187 VAL A C 1
ATOM 1505 O O . VAL A 1 187 ? 15.097 -3.973 -51.087 1.00 77.12 187 VAL A O 1
ATOM 1508 N N . GLU A 1 188 ? 17.043 -4.790 -51.820 1.00 79.25 188 GLU A N 1
ATOM 1509 C CA . GLU A 1 188 ? 16.971 -5.986 -50.968 1.00 79.25 188 GLU A CA 1
ATOM 1510 C C . GLU A 1 188 ? 17.195 -5.646 -49.492 1.00 79.25 188 GLU A C 1
ATOM 1512 O O . GLU A 1 188 ? 16.479 -6.156 -48.625 1.00 79.25 188 GLU A O 1
ATOM 1517 N N . TYR A 1 189 ? 18.126 -4.728 -49.208 1.00 81.00 189 TYR A N 1
ATOM 1518 C CA . TYR A 1 189 ? 18.322 -4.193 -47.861 1.00 81.00 189 TYR A CA 1
ATOM 1519 C C . TYR A 1 189 ? 17.049 -3.511 -47.345 1.00 81.00 189 TYR A C 1
ATOM 1521 O O . TYR A 1 189 ? 16.595 -3.810 -46.240 1.00 81.00 189 TYR A O 1
ATOM 1529 N N . GLU A 1 190 ? 16.428 -2.644 -48.152 1.00 83.00 190 GLU A N 1
ATOM 1530 C CA . GLU A 1 190 ? 15.167 -1.977 -47.807 1.00 83.00 190 GLU A CA 1
ATOM 1531 C C . GLU A 1 190 ? 14.028 -2.975 -47.562 1.00 83.00 190 GLU A C 1
ATOM 1533 O O . GLU A 1 190 ? 13.226 -2.775 -46.642 1.00 83.00 190 GLU A O 1
ATOM 1538 N N . ARG A 1 191 ? 13.973 -4.080 -48.319 1.00 85.88 191 ARG A N 1
ATOM 1539 C CA . ARG A 1 191 ? 13.003 -5.164 -48.105 1.00 85.88 191 ARG A CA 1
ATOM 1540 C C . ARG A 1 191 ? 13.221 -5.857 -46.759 1.00 85.88 191 ARG A C 1
ATOM 1542 O O . ARG A 1 191 ? 12.268 -5.979 -45.987 1.00 85.88 191 ARG A O 1
ATOM 1549 N N . HIS A 1 192 ? 14.450 -6.282 -46.457 1.00 87.19 192 HIS A N 1
ATOM 1550 C CA . HIS A 1 192 ? 14.782 -6.922 -45.177 1.00 87.19 192 HIS A CA 1
ATOM 1551 C C . HIS A 1 192 ? 14.578 -5.971 -43.988 1.00 87.19 192 HIS A C 1
ATOM 1553 O O . HIS A 1 192 ? 14.034 -6.373 -42.958 1.00 87.19 192 HIS A O 1
ATOM 1559 N N . PHE A 1 193 ? 14.932 -4.694 -44.139 1.00 89.38 193 PHE A N 1
ATOM 1560 C CA . PHE A 1 193 ? 14.693 -3.669 -43.127 1.00 89.38 193 PHE A CA 1
ATOM 1561 C C . PHE A 1 193 ? 13.193 -3.433 -42.893 1.00 89.38 193 PHE A C 1
ATOM 1563 O O . PHE A 1 193 ? 12.745 -3.386 -41.747 1.00 89.38 193 PHE A O 1
ATOM 1570 N N . SER A 1 194 ? 12.396 -3.332 -43.960 1.00 90.06 194 SER A N 1
ATOM 1571 C CA . SER A 1 194 ? 10.938 -3.168 -43.863 1.00 90.06 194 SER A CA 1
ATOM 1572 C C . SER A 1 194 ? 10.272 -4.377 -43.205 1.00 90.06 194 SER A C 1
ATOM 1574 O O . SER A 1 194 ? 9.369 -4.211 -42.383 1.00 90.06 194 SER A O 1
ATOM 1576 N N . GLN A 1 195 ? 10.757 -5.587 -43.503 1.00 93.25 195 GLN A N 1
ATOM 1577 C CA . GLN A 1 195 ? 10.327 -6.814 -42.837 1.00 93.25 195 GLN A CA 1
ATOM 1578 C C . GLN A 1 195 ? 10.644 -6.767 -41.338 1.00 93.25 195 GLN A C 1
ATOM 1580 O O . GLN A 1 195 ? 9.731 -6.946 -40.534 1.00 93.25 195 GLN A O 1
ATOM 1585 N N . LEU A 1 196 ? 11.887 -6.459 -40.947 1.00 94.75 196 LEU A N 1
ATOM 1586 C CA . LEU A 1 196 ? 12.265 -6.301 -39.537 1.00 94.75 196 LEU A CA 1
ATOM 1587 C C . LEU A 1 196 ? 11.385 -5.260 -38.838 1.00 94.75 196 LEU A C 1
ATOM 1589 O O . LEU A 1 196 ? 10.867 -5.527 -37.757 1.00 94.75 196 LEU A O 1
ATOM 1593 N N . LYS A 1 197 ? 11.185 -4.093 -39.458 1.00 95.12 197 LYS A N 1
ATOM 1594 C CA . LYS A 1 197 ? 10.341 -3.027 -38.910 1.00 95.12 197 LYS A CA 1
ATOM 1595 C C . LYS A 1 197 ? 8.920 -3.525 -38.644 1.00 95.12 197 LYS A C 1
ATOM 1597 O O . LYS A 1 197 ? 8.400 -3.298 -37.556 1.00 95.12 197 LYS A O 1
ATOM 1602 N N . SER A 1 198 ? 8.306 -4.217 -39.604 1.00 95.81 198 SER A N 1
ATOM 1603 C CA . SER A 1 198 ? 6.954 -4.766 -39.447 1.00 95.81 198 SER A CA 1
ATOM 1604 C C . SER A 1 198 ? 6.880 -5.812 -38.333 1.00 95.81 198 SER A C 1
ATOM 1606 O O . SER A 1 198 ? 5.946 -5.781 -37.534 1.00 95.81 198 SER A O 1
ATOM 1608 N N . GLN A 1 199 ? 7.858 -6.720 -38.264 1.00 96.50 199 GLN A N 1
ATOM 1609 C CA . GLN A 1 199 ? 7.901 -7.765 -37.236 1.00 96.50 199 GLN A CA 1
ATOM 1610 C C . GLN A 1 199 ? 8.116 -7.173 -35.840 1.00 96.50 199 GLN A C 1
ATOM 1612 O O . GLN A 1 199 ? 7.403 -7.533 -34.906 1.00 96.50 199 GLN A O 1
ATOM 1617 N N . LEU A 1 200 ? 9.023 -6.198 -35.713 1.00 96.75 200 LEU A N 1
ATOM 1618 C CA . LEU A 1 200 ? 9.287 -5.509 -34.454 1.00 96.75 200 LEU A CA 1
ATOM 1619 C C . LEU A 1 200 ? 8.051 -4.758 -33.956 1.00 96.75 200 LEU A C 1
ATOM 1621 O O . LEU A 1 200 ? 7.705 -4.892 -32.789 1.00 96.75 200 LEU A O 1
ATOM 1625 N N . VAL A 1 201 ? 7.363 -4.003 -34.821 1.00 95.62 201 VAL A N 1
ATOM 1626 C CA . VAL A 1 201 ? 6.131 -3.293 -34.434 1.00 95.62 201 VAL A CA 1
ATOM 1627 C C . VAL A 1 201 ? 5.082 -4.280 -33.921 1.00 95.62 201 VAL A C 1
ATOM 1629 O O . VAL A 1 201 ? 4.548 -4.078 -32.834 1.00 95.62 201 VAL A O 1
ATOM 1632 N N . ASN A 1 202 ? 4.848 -5.383 -34.637 1.00 96.31 202 ASN A N 1
ATOM 1633 C CA . ASN A 1 202 ? 3.908 -6.416 -34.197 1.00 96.31 202 ASN A CA 1
ATOM 1634 C C . ASN A 1 202 ? 4.312 -7.040 -32.849 1.00 96.31 202 ASN A C 1
ATOM 1636 O O . ASN A 1 202 ? 3.486 -7.175 -31.948 1.00 96.31 202 ASN A O 1
ATOM 1640 N N . CYS A 1 203 ? 5.598 -7.360 -32.680 1.00 96.94 203 CYS A N 1
ATOM 1641 C CA . CYS A 1 203 ? 6.135 -7.899 -31.433 1.00 96.94 203 CYS A CA 1
ATOM 1642 C C . CYS A 1 203 ? 5.935 -6.935 -30.256 1.00 96.94 203 CYS A C 1
ATOM 1644 O O . CYS A 1 203 ? 5.576 -7.364 -29.160 1.00 96.94 203 CYS A O 1
ATOM 1646 N N . LEU A 1 204 ? 6.177 -5.640 -30.468 1.00 96.00 204 LEU A N 1
ATOM 1647 C CA . LEU A 1 204 ? 6.028 -4.611 -29.443 1.00 96.00 204 LEU A CA 1
ATOM 1648 C C . LEU A 1 204 ? 4.556 -4.402 -29.056 1.00 96.00 204 LEU A C 1
ATOM 1650 O O . LEU A 1 204 ? 4.266 -4.256 -27.869 1.00 96.00 204 LEU A O 1
ATOM 1654 N N . GLU A 1 205 ? 3.624 -4.447 -30.009 1.00 93.94 205 GLU A N 1
ATOM 1655 C CA . GLU A 1 205 ? 2.185 -4.373 -29.714 1.00 93.94 205 GLU A CA 1
ATOM 1656 C C . GLU A 1 205 ? 1.684 -5.602 -28.942 1.00 93.94 205 GLU A C 1
ATOM 1658 O O . GLU A 1 205 ? 0.989 -5.458 -27.933 1.00 93.94 205 GLU A O 1
ATOM 1663 N N . LEU A 1 206 ? 2.112 -6.810 -29.324 1.00 94.12 206 LEU A N 1
ATOM 1664 C CA . LEU A 1 206 ? 1.792 -8.032 -28.576 1.00 94.12 206 LEU A CA 1
ATOM 1665 C C . LEU A 1 206 ? 2.399 -8.017 -27.166 1.00 94.12 206 LEU A C 1
ATOM 1667 O O . LEU A 1 206 ? 1.740 -8.422 -26.207 1.00 94.12 206 LEU A O 1
ATOM 1671 N N . HIS A 1 207 ? 3.614 -7.483 -27.010 1.00 93.25 207 HIS A N 1
ATOM 1672 C CA . HIS A 1 207 ? 4.232 -7.281 -25.700 1.00 93.25 207 HIS A CA 1
ATOM 1673 C C . HIS A 1 207 ? 3.411 -6.322 -24.823 1.00 93.25 207 HIS A C 1
ATOM 1675 O O . HIS A 1 207 ? 3.166 -6.617 -23.649 1.00 93.25 207 HIS A O 1
ATOM 1681 N N . LYS A 1 208 ? 2.957 -5.184 -25.374 1.00 92.44 208 LYS A N 1
ATOM 1682 C CA . LYS A 1 208 ? 2.083 -4.233 -24.662 1.00 92.44 208 LYS A CA 1
ATOM 1683 C C . LYS A 1 208 ? 0.774 -4.898 -24.238 1.00 92.44 208 LYS A C 1
ATOM 1685 O O . LYS A 1 208 ? 0.376 -4.750 -23.083 1.00 92.44 208 LYS A O 1
ATOM 1690 N N . LEU A 1 209 ? 0.131 -5.645 -25.137 1.00 90.25 209 LEU A N 1
ATOM 1691 C CA . LEU A 1 209 ? -1.127 -6.346 -24.868 1.00 90.25 209 LEU A CA 1
ATOM 1692 C C . LEU A 1 209 ? -0.980 -7.378 -23.741 1.00 90.25 209 LEU A C 1
ATOM 1694 O O . LEU A 1 209 ? -1.770 -7.373 -22.790 1.00 90.25 209 LEU A O 1
ATOM 1698 N N . PHE A 1 210 ? 0.061 -8.212 -23.813 1.00 89.88 210 PHE A N 1
ATOM 1699 C CA . PHE A 1 210 ? 0.386 -9.185 -22.772 1.00 89.88 210 PHE A CA 1
ATOM 1700 C C . PHE A 1 210 ? 0.630 -8.491 -21.425 1.00 89.88 210 PHE A C 1
ATOM 1702 O O . PHE A 1 210 ? -0.019 -8.815 -20.428 1.00 89.88 210 PHE A O 1
ATOM 1709 N N . CYS A 1 211 ? 1.494 -7.470 -21.400 1.00 89.69 211 CYS A N 1
ATOM 1710 C CA . CYS A 1 211 ? 1.792 -6.725 -20.180 1.00 89.69 211 CYS A CA 1
ATOM 1711 C C . CYS A 1 211 ? 0.543 -6.078 -19.577 1.00 89.69 211 CYS A C 1
ATOM 1713 O O . CYS A 1 211 ? 0.333 -6.182 -18.372 1.00 89.69 211 CYS A O 1
ATOM 1715 N N . ASN A 1 212 ? -0.290 -5.420 -20.386 1.00 87.88 212 ASN A N 1
ATOM 1716 C CA . ASN A 1 212 ? -1.503 -4.748 -19.917 1.00 87.88 212 ASN A CA 1
ATOM 1717 C C . ASN A 1 212 ? -2.502 -5.732 -19.301 1.00 87.88 212 ASN A C 1
ATOM 1719 O O . ASN A 1 212 ? -3.056 -5.438 -18.245 1.00 87.88 212 ASN A O 1
ATOM 1723 N N . THR A 1 213 ? -2.664 -6.912 -19.900 1.00 86.12 213 THR A N 1
ATOM 1724 C CA . THR A 1 213 ? -3.519 -7.978 -19.359 1.00 86.12 213 THR A CA 1
ATOM 1725 C C . THR A 1 213 ? -2.988 -8.475 -18.015 1.00 86.12 213 THR A C 1
ATOM 1727 O O . THR A 1 213 ? -3.722 -8.516 -17.028 1.00 86.12 213 THR A O 1
ATOM 1730 N N . GLN A 1 214 ? -1.690 -8.774 -17.936 1.00 85.44 214 GLN A N 1
ATOM 1731 C CA . GLN A 1 214 ? -1.081 -9.323 -16.722 1.00 85.44 214 GLN A CA 1
ATOM 1732 C C . GLN A 1 214 ? -0.982 -8.320 -15.571 1.00 85.44 214 GLN A C 1
ATOM 1734 O O . GLN A 1 214 ? -1.127 -8.679 -14.401 1.00 85.44 214 GLN A O 1
ATOM 1739 N N . ARG A 1 215 ? -0.815 -7.035 -15.885 1.00 83.62 215 ARG A N 1
ATOM 1740 C CA . ARG A 1 215 ? -0.802 -5.955 -14.891 1.00 83.62 215 ARG A CA 1
ATOM 1741 C C . ARG A 1 215 ? -2.103 -5.831 -14.125 1.00 83.62 215 ARG A C 1
ATOM 1743 O O . ARG A 1 215 ? -2.040 -5.491 -12.951 1.00 83.62 215 ARG A O 1
ATOM 1750 N N . VAL A 1 216 ? -3.254 -6.082 -14.750 1.00 85.50 216 VAL A N 1
ATOM 1751 C CA . VAL A 1 216 ? -4.549 -6.019 -14.054 1.00 85.50 216 VAL A CA 1
ATOM 1752 C C . VAL A 1 216 ? -4.567 -7.028 -12.908 1.00 85.50 216 VAL A C 1
ATOM 1754 O O . VAL A 1 216 ? -4.862 -6.658 -11.773 1.00 85.50 216 VAL A O 1
ATOM 1757 N N . TYR A 1 217 ? -4.147 -8.267 -13.171 1.00 85.00 217 TYR A N 1
ATOM 1758 C CA . TYR A 1 217 ? -4.028 -9.300 -12.142 1.00 85.00 217 TYR A CA 1
ATOM 1759 C C . TYR A 1 217 ? -2.974 -8.945 -11.090 1.00 85.00 217 TYR A C 1
ATOM 1761 O O . TYR A 1 217 ? -3.239 -9.056 -9.891 1.00 85.00 217 TYR A O 1
ATOM 1769 N N . LEU A 1 218 ? -1.801 -8.471 -11.527 1.00 85.94 218 LEU A N 1
ATOM 1770 C CA . LEU A 1 218 ? -0.718 -8.082 -10.627 1.00 85.94 218 LEU A CA 1
ATOM 1771 C C . LEU A 1 218 ? -1.154 -6.964 -9.672 1.00 85.94 218 LEU A C 1
ATOM 1773 O O . LEU A 1 218 ? -0.972 -7.079 -8.463 1.00 85.94 218 LEU A O 1
ATOM 1777 N N . TRP A 1 219 ? -1.760 -5.897 -10.187 1.00 86.75 219 TRP A N 1
ATOM 1778 C CA . TRP A 1 219 ? -2.208 -4.768 -9.374 1.00 86.75 219 TRP A CA 1
ATOM 1779 C C . TRP A 1 219 ? -3.406 -5.117 -8.498 1.00 86.75 219 TRP A C 1
ATOM 1781 O O . TRP A 1 219 ? -3.436 -4.698 -7.343 1.00 86.75 219 TRP A O 1
ATOM 1791 N N . HIS A 1 220 ? -4.334 -5.947 -8.975 1.00 88.31 220 HIS A N 1
ATOM 1792 C CA . HIS A 1 220 ? -5.420 -6.465 -8.143 1.00 88.31 220 HIS A CA 1
ATOM 1793 C C . HIS A 1 220 ? -4.883 -7.256 -6.938 1.00 88.31 220 HIS A C 1
ATOM 1795 O O . HIS A 1 220 ? -5.298 -7.036 -5.795 1.00 88.31 220 HIS A O 1
ATOM 1801 N N . ALA A 1 221 ? -3.914 -8.147 -7.170 1.00 86.44 221 ALA A N 1
ATOM 1802 C CA . ALA A 1 221 ? -3.261 -8.903 -6.106 1.00 86.44 221 ALA A CA 1
ATOM 1803 C C . ALA A 1 221 ? -2.440 -7.993 -5.171 1.00 86.44 221 ALA A C 1
ATOM 1805 O O . ALA A 1 221 ? -2.481 -8.172 -3.952 1.00 86.44 221 ALA A O 1
ATOM 1806 N N . MET A 1 222 ? -1.777 -6.962 -5.713 1.00 86.62 222 MET A N 1
ATOM 1807 C CA . MET A 1 222 ? -1.048 -5.965 -4.920 1.00 86.62 222 MET A CA 1
ATOM 1808 C C . MET A 1 222 ? -1.979 -5.203 -3.985 1.00 86.62 222 MET A C 1
ATOM 1810 O O . MET A 1 222 ? -1.705 -5.112 -2.790 1.00 86.62 222 MET A O 1
ATOM 1814 N N . ARG A 1 223 ? -3.107 -4.707 -4.505 1.00 88.94 223 ARG A N 1
ATOM 1815 C CA . ARG A 1 223 ? -4.119 -4.000 -3.714 1.00 88.94 223 ARG A CA 1
ATOM 1816 C C . ARG A 1 223 ? -4.719 -4.880 -2.636 1.00 88.94 223 ARG A C 1
ATOM 1818 O O . ARG A 1 223 ? -4.801 -4.447 -1.490 1.00 88.94 223 ARG A O 1
ATOM 1825 N N . SER A 1 224 ? -5.041 -6.124 -2.976 1.00 87.62 224 SER A N 1
ATOM 1826 C CA . SER A 1 224 ? -5.535 -7.097 -2.003 1.00 87.62 224 SER A CA 1
ATOM 1827 C C . SER A 1 224 ? -4.519 -7.314 -0.875 1.00 87.62 224 SER A C 1
ATOM 1829 O O . SER A 1 224 ? -4.876 -7.211 0.292 1.00 87.62 224 SER A O 1
ATOM 1831 N N . SER A 1 225 ? -3.232 -7.493 -1.195 1.00 86.62 225 SER A N 1
ATOM 1832 C CA . SER A 1 225 ? -2.168 -7.645 -0.188 1.00 86.62 225 SER A CA 1
ATOM 1833 C C . SER A 1 225 ? -1.965 -6.385 0.672 1.00 86.62 225 SER A C 1
ATOM 1835 O O . SER A 1 225 ? -1.750 -6.477 1.884 1.00 86.62 225 SER A O 1
ATOM 1837 N N . GLN A 1 226 ? -2.072 -5.189 0.083 1.00 87.88 226 GLN A N 1
ATOM 1838 C CA . GLN A 1 226 ? -2.045 -3.922 0.825 1.00 87.88 226 GLN A CA 1
ATOM 1839 C C . GLN A 1 226 ? -3.227 -3.818 1.806 1.00 87.88 226 GLN A C 1
ATOM 1841 O O . GLN A 1 226 ? -3.042 -3.429 2.959 1.00 87.88 226 GLN A O 1
ATOM 1846 N N . ILE A 1 227 ? -4.429 -4.226 1.394 1.00 88.56 227 ILE A N 1
ATOM 1847 C CA . ILE A 1 227 ? -5.629 -4.254 2.246 1.00 88.56 227 ILE A CA 1
ATOM 1848 C C . ILE A 1 227 ? -5.506 -5.301 3.353 1.00 88.56 227 ILE A C 1
ATOM 1850 O O . ILE A 1 227 ? -5.861 -5.028 4.503 1.00 88.56 227 ILE A O 1
ATOM 1854 N N . GLU A 1 228 ? -4.956 -6.476 3.055 1.00 85.44 228 GLU A N 1
ATOM 1855 C CA . GLU A 1 228 ? -4.694 -7.499 4.068 1.00 85.44 228 GLU A CA 1
ATOM 1856 C C . GLU A 1 228 ? -3.729 -6.990 5.138 1.00 85.44 228 GLU A C 1
ATOM 1858 O O . GLU A 1 228 ? -4.019 -7.117 6.325 1.00 85.44 228 GLU A O 1
ATOM 1863 N N . LYS A 1 229 ? -2.654 -6.298 4.748 1.00 83.69 229 LYS A N 1
ATOM 1864 C CA . LYS A 1 229 ? -1.780 -5.588 5.695 1.00 83.69 229 LYS A CA 1
ATOM 1865 C C . LYS A 1 229 ? -2.538 -4.534 6.503 1.00 83.69 229 LYS A C 1
ATOM 1867 O O . LYS A 1 229 ? -2.263 -4.327 7.687 1.00 83.69 229 LYS A O 1
ATOM 1872 N N . MET A 1 230 ? -3.507 -3.850 5.893 1.00 82.19 230 MET A N 1
ATOM 1873 C CA . MET A 1 230 ? -4.333 -2.858 6.583 1.00 82.19 230 MET A CA 1
ATOM 1874 C C . MET A 1 230 ? -5.371 -3.461 7.543 1.00 82.19 230 MET A C 1
ATOM 1876 O O . MET A 1 230 ? -5.773 -2.769 8.478 1.00 82.19 230 MET A O 1
ATOM 1880 N N . THR A 1 231 ? -5.722 -4.739 7.411 1.00 78.94 231 THR A N 1
ATOM 1881 C CA . THR A 1 231 ? -6.786 -5.390 8.196 1.00 78.94 231 THR A CA 1
ATOM 1882 C C . THR A 1 231 ? -6.290 -6.473 9.158 1.00 78.94 231 THR A C 1
ATOM 1884 O O . THR A 1 231 ? -6.860 -6.602 10.237 1.00 78.94 231 THR A O 1
ATOM 1887 N N . LYS A 1 232 ? -5.224 -7.216 8.833 1.00 77.69 232 LYS A N 1
ATOM 1888 C CA . LYS A 1 232 ? -4.711 -8.341 9.632 1.00 77.69 232 LYS A CA 1
ATOM 1889 C C . LYS A 1 232 ? -3.512 -7.923 10.488 1.00 77.69 232 LYS A C 1
ATOM 1891 O O . LYS A 1 232 ? -2.595 -7.249 10.020 1.00 77.69 232 LYS A O 1
ATOM 1896 N N . TYR A 1 233 ? -3.510 -8.349 11.749 1.00 72.19 233 TYR A N 1
ATOM 1897 C CA . TYR A 1 233 ? -2.373 -8.174 12.654 1.00 72.19 233 TYR A CA 1
ATOM 1898 C C . TYR A 1 233 ? -1.247 -9.163 12.300 1.00 72.19 233 TYR A C 1
ATOM 1900 O O . TYR A 1 233 ? -1.522 -10.331 12.036 1.00 72.19 233 TYR A O 1
ATOM 1908 N N . GLY A 1 234 ? 0.012 -8.707 12.281 1.00 64.75 234 GLY A N 1
ATOM 1909 C CA . GLY A 1 234 ? 1.185 -9.569 12.047 1.00 64.75 234 GLY A CA 1
ATOM 1910 C C . GLY A 1 234 ? 1.423 -10.032 10.599 1.00 64.75 234 GLY A C 1
ATOM 1911 O O . GLY A 1 234 ? 2.177 -10.977 10.384 1.00 64.75 234 GLY A O 1
ATOM 1912 N N . PHE A 1 235 ? 0.792 -9.403 9.603 1.00 70.25 235 PHE A N 1
ATOM 1913 C CA . PHE A 1 235 ? 0.921 -9.783 8.190 1.00 70.25 235 PHE A CA 1
ATOM 1914 C C . PHE A 1 235 ? 2.233 -9.274 7.547 1.00 70.25 235 PHE A C 1
ATOM 1916 O O . PHE A 1 235 ? 2.595 -8.109 7.727 1.00 70.25 235 PHE A O 1
ATOM 1923 N N . ASP A 1 236 ? 2.930 -10.128 6.779 1.00 68.06 236 ASP A N 1
ATOM 1924 C CA . ASP A 1 236 ? 4.167 -9.791 6.048 1.00 68.06 236 ASP A CA 1
ATOM 1925 C C . ASP A 1 236 ? 3.935 -9.726 4.525 1.00 68.06 236 ASP A C 1
ATOM 1927 O O . ASP A 1 236 ? 3.539 -10.708 3.896 1.00 68.06 236 ASP A O 1
ATOM 1931 N N . ASN A 1 237 ? 4.245 -8.576 3.914 1.00 66.94 237 ASN A N 1
ATOM 1932 C CA . ASN A 1 237 ? 4.043 -8.314 2.480 1.00 66.94 237 ASN A CA 1
ATOM 1933 C C . ASN A 1 237 ? 5.240 -8.710 1.596 1.00 66.94 237 ASN A C 1
ATOM 1935 O O . ASN A 1 237 ? 5.173 -8.541 0.373 1.00 66.94 237 ASN A O 1
ATOM 1939 N N . LYS A 1 238 ? 6.351 -9.202 2.166 1.00 68.12 238 LYS A N 1
ATOM 1940 C CA . LYS A 1 238 ? 7.600 -9.433 1.410 1.00 68.12 238 LYS A CA 1
ATOM 1941 C C . LYS A 1 238 ? 7.437 -10.370 0.211 1.00 68.12 238 LYS A C 1
ATOM 1943 O O . LYS A 1 238 ? 8.006 -10.106 -0.847 1.00 68.12 238 LYS A O 1
ATOM 1948 N N . GLY A 1 239 ? 6.639 -11.433 0.343 1.00 68.56 239 GLY A N 1
ATOM 1949 C CA . GLY A 1 239 ? 6.461 -12.433 -0.720 1.00 68.56 239 GLY A CA 1
ATOM 1950 C C . GLY A 1 239 ? 5.846 -11.865 -2.006 1.00 68.56 239 GLY A C 1
ATOM 1951 O O . GLY A 1 239 ? 6.281 -12.197 -3.111 1.00 68.56 239 GLY A O 1
ATOM 1952 N N . PHE A 1 240 ? 4.881 -10.954 -1.873 1.00 72.38 240 PHE A N 1
ATOM 1953 C CA . PHE A 1 240 ? 4.183 -10.378 -3.021 1.00 72.38 240 PHE A CA 1
ATOM 1954 C C . PHE A 1 240 ? 4.994 -9.270 -3.718 1.00 72.38 240 PHE A C 1
ATOM 1956 O O . PHE A 1 240 ? 5.017 -9.181 -4.943 1.00 72.38 240 PHE A O 1
ATOM 1963 N N . MET A 1 241 ? 5.723 -8.447 -2.961 1.00 79.50 241 MET A N 1
ATOM 1964 C CA . MET A 1 241 ? 6.574 -7.401 -3.545 1.00 79.50 241 MET A CA 1
ATOM 1965 C C . MET A 1 241 ? 7.676 -7.983 -4.437 1.00 79.50 241 MET A C 1
ATOM 1967 O O . MET A 1 241 ? 7.870 -7.516 -5.558 1.00 79.50 241 MET A O 1
ATOM 1971 N N . ASN A 1 242 ? 8.340 -9.048 -3.976 1.00 80.06 242 ASN A N 1
ATOM 1972 C CA . ASN A 1 242 ? 9.346 -9.762 -4.769 1.00 80.06 242 ASN A CA 1
ATOM 1973 C C . ASN A 1 242 ? 8.763 -10.303 -6.072 1.00 80.06 242 ASN A C 1
ATOM 1975 O O . ASN A 1 242 ? 9.414 -10.278 -7.112 1.00 80.06 242 ASN A O 1
ATOM 1979 N N . SER A 1 243 ? 7.513 -10.742 -6.003 1.00 79.44 243 SER A N 1
ATOM 1980 C CA . SER A 1 243 ? 6.803 -11.281 -7.140 1.00 79.44 243 SER A CA 1
ATOM 1981 C C . SER A 1 243 ? 6.570 -10.223 -8.228 1.00 79.44 243 SER A C 1
ATOM 1983 O O . SER A 1 243 ? 6.959 -10.400 -9.384 1.00 79.44 243 SER A O 1
ATOM 1985 N N . ALA A 1 244 ? 6.017 -9.069 -7.849 1.00 85.75 244 ALA A N 1
ATOM 1986 C CA . ALA A 1 244 ? 5.863 -7.944 -8.768 1.00 85.75 244 ALA A CA 1
ATOM 1987 C C . ALA A 1 244 ? 7.207 -7.499 -9.364 1.00 85.75 244 ALA A C 1
ATOM 1989 O O . ALA A 1 244 ? 7.284 -7.244 -10.564 1.00 85.75 244 ALA A O 1
ATOM 1990 N N . MET A 1 245 ? 8.272 -7.474 -8.557 1.00 87.44 245 MET A N 1
ATOM 1991 C CA . MET A 1 245 ? 9.610 -7.127 -9.039 1.00 87.44 245 MET A CA 1
ATOM 1992 C C . MET A 1 245 ? 10.114 -8.081 -10.122 1.00 87.44 245 MET A C 1
ATOM 1994 O O . MET A 1 245 ? 10.567 -7.631 -11.173 1.00 87.44 245 MET A O 1
ATOM 1998 N N . SER A 1 246 ? 9.957 -9.392 -9.922 1.00 84.81 246 SER A N 1
ATOM 1999 C CA . SER A 1 246 ? 10.333 -10.393 -10.924 1.00 84.81 246 SER A CA 1
ATOM 2000 C C . SER A 1 246 ? 9.574 -10.231 -12.244 1.00 84.81 246 SER A C 1
ATOM 2002 O O . SER A 1 246 ? 10.152 -10.456 -13.306 1.00 84.81 246 SER A O 1
ATOM 2004 N N . PHE A 1 247 ? 8.302 -9.814 -12.218 1.00 88.62 247 PHE A N 1
ATOM 2005 C CA . PHE A 1 247 ? 7.551 -9.534 -13.446 1.00 88.62 247 PHE A CA 1
ATOM 2006 C C . PHE A 1 247 ? 8.187 -8.395 -14.260 1.00 88.62 247 PHE A C 1
ATOM 2008 O O . PHE A 1 247 ? 8.461 -8.578 -15.447 1.00 88.62 247 PHE A O 1
ATOM 2015 N N . TYR A 1 248 ? 8.469 -7.244 -13.633 1.00 90.88 248 TYR A N 1
ATOM 2016 C CA . TYR A 1 248 ? 9.085 -6.106 -14.329 1.00 90.88 248 TYR A CA 1
ATOM 2017 C C . TYR A 1 248 ? 10.496 -6.430 -14.829 1.00 90.88 248 TYR A C 1
ATOM 2019 O O . TYR A 1 248 ? 10.813 -6.086 -15.968 1.00 90.88 248 TYR A O 1
ATOM 2027 N N . SER A 1 249 ? 11.310 -7.132 -14.032 1.00 88.31 249 SER A N 1
ATOM 2028 C CA . SER A 1 249 ? 12.644 -7.578 -14.455 1.00 88.31 249 SER A CA 1
ATOM 2029 C C . SER A 1 249 ? 12.586 -8.481 -15.689 1.00 88.31 249 SER A C 1
ATOM 2031 O O . SER A 1 249 ? 13.323 -8.251 -16.643 1.00 88.31 249 SER A O 1
ATOM 2033 N N . ASN A 1 250 ? 11.667 -9.451 -15.729 1.00 88.94 250 ASN A N 1
ATOM 2034 C CA . ASN A 1 250 ? 11.519 -10.352 -16.877 1.00 88.94 250 ASN A CA 1
ATOM 2035 C C . ASN A 1 250 ? 11.049 -9.625 -18.147 1.00 88.94 250 ASN A C 1
ATOM 2037 O O . ASN A 1 250 ? 11.544 -9.894 -19.239 1.00 88.94 250 ASN A O 1
ATOM 2041 N N . MET A 1 251 ? 10.109 -8.682 -18.033 1.00 91.56 251 MET A N 1
ATOM 2042 C CA . MET A 1 251 ? 9.660 -7.911 -19.202 1.00 91.56 251 MET A CA 1
ATOM 2043 C C . MET A 1 251 ? 10.758 -6.976 -19.720 1.00 91.56 251 MET A C 1
ATOM 2045 O O . MET A 1 251 ? 10.963 -6.858 -20.930 1.00 91.56 251 MET A O 1
ATOM 2049 N N . LEU A 1 252 ? 11.529 -6.365 -18.817 1.00 93.50 252 LEU A N 1
ATOM 2050 C CA . LEU A 1 252 ? 12.702 -5.582 -19.195 1.00 93.50 252 LEU A CA 1
ATOM 2051 C C . LEU A 1 252 ? 13.818 -6.425 -19.799 1.00 93.50 252 LEU A C 1
ATOM 2053 O O . LEU A 1 252 ? 14.511 -5.927 -20.683 1.00 93.50 252 LEU A O 1
ATOM 2057 N N . TYR A 1 253 ? 14.002 -7.666 -19.355 1.00 93.56 253 TYR A N 1
ATOM 2058 C CA . TYR A 1 253 ? 14.959 -8.592 -19.950 1.00 93.56 253 TYR A CA 1
ATOM 2059 C C . TYR A 1 253 ? 14.657 -8.804 -21.438 1.00 93.56 253 TYR A C 1
ATOM 2061 O O . TYR A 1 253 ? 15.518 -8.578 -22.290 1.00 93.56 253 TYR A O 1
ATOM 2069 N N . ASN A 1 254 ? 13.401 -9.135 -21.759 1.00 92.56 254 ASN A N 1
ATOM 2070 C CA . ASN A 1 254 ? 12.952 -9.382 -23.132 1.00 92.56 254 ASN A CA 1
ATOM 2071 C C . ASN A 1 254 ? 13.179 -8.159 -24.035 1.00 92.56 254 ASN A C 1
ATOM 2073 O O . ASN A 1 254 ? 13.767 -8.266 -25.112 1.00 92.56 254 ASN A O 1
ATOM 2077 N N . LEU A 1 255 ? 12.768 -6.970 -23.582 1.00 95.81 255 LEU A N 1
ATOM 2078 C CA . LEU A 1 255 ? 13.008 -5.726 -24.323 1.00 95.81 255 LEU A CA 1
ATOM 2079 C C . LEU A 1 255 ? 14.505 -5.385 -24.407 1.00 95.81 255 LEU A C 1
ATOM 2081 O O . LEU A 1 255 ? 14.961 -4.860 -25.422 1.00 95.81 255 LEU A O 1
ATOM 2085 N N . GLY A 1 256 ? 15.276 -5.713 -23.370 1.00 95.62 256 GLY A N 1
ATOM 2086 C CA . GLY A 1 256 ? 16.713 -5.466 -23.292 1.00 95.62 256 GLY A CA 1
ATOM 2087 C C . GLY A 1 256 ? 17.494 -6.269 -24.325 1.00 95.62 256 GLY A C 1
ATOM 2088 O O . GLY A 1 256 ? 18.404 -5.730 -24.949 1.00 95.62 256 GLY A O 1
ATOM 2089 N N . VAL A 1 257 ? 17.107 -7.522 -24.583 1.00 95.12 257 VAL A N 1
ATOM 2090 C CA . VAL A 1 257 ? 17.718 -8.352 -25.637 1.00 95.12 257 VAL A CA 1
ATOM 2091 C C . VAL A 1 257 ? 17.498 -7.739 -27.022 1.00 95.12 257 VAL A C 1
ATOM 2093 O O . VAL A 1 257 ? 18.444 -7.668 -27.810 1.00 95.12 257 VAL A O 1
ATOM 2096 N N . LEU A 1 258 ? 16.288 -7.250 -27.317 1.00 95.88 258 LEU A N 1
ATOM 2097 C CA . LEU A 1 258 ? 16.002 -6.548 -28.576 1.00 95.88 258 LEU A CA 1
ATOM 2098 C C . LEU A 1 258 ? 16.811 -5.250 -28.684 1.00 95.88 258 LEU A C 1
ATOM 2100 O O . LEU A 1 258 ? 17.485 -5.027 -29.691 1.00 95.88 258 LEU A O 1
ATOM 2104 N N . ALA A 1 259 ? 16.787 -4.419 -27.640 1.00 96.62 259 ALA A N 1
ATOM 2105 C CA . ALA A 1 259 ? 17.478 -3.133 -27.618 1.00 96.62 259 ALA A CA 1
ATOM 2106 C C . ALA A 1 259 ? 19.001 -3.284 -27.754 1.00 96.62 259 ALA A C 1
ATOM 2108 O O . ALA A 1 259 ? 19.616 -2.595 -28.566 1.00 96.62 259 ALA A O 1
ATOM 2109 N N . ALA A 1 260 ? 19.610 -4.219 -27.020 1.00 95.75 260 ALA A N 1
ATOM 2110 C CA . ALA A 1 260 ? 21.047 -4.470 -27.072 1.00 95.75 260 ALA A CA 1
ATOM 2111 C C . ALA A 1 260 ? 21.493 -4.983 -28.449 1.00 95.75 260 ALA A C 1
ATOM 2113 O O . ALA A 1 260 ? 22.509 -4.526 -28.971 1.00 95.75 260 ALA A O 1
ATOM 2114 N N . ARG A 1 261 ? 20.715 -5.875 -29.082 1.00 94.06 261 ARG A N 1
ATOM 2115 C CA . ARG A 1 261 ? 21.009 -6.358 -30.443 1.00 94.06 261 ARG A CA 1
ATOM 2116 C C . ARG A 1 261 ? 20.859 -5.257 -31.494 1.00 94.06 261 ARG A C 1
ATOM 2118 O O . ARG A 1 261 ? 21.710 -5.153 -32.374 1.00 94.06 261 ARG A O 1
ATOM 2125 N N . LEU A 1 262 ? 19.823 -4.420 -31.395 1.00 94.06 262 LEU A N 1
ATOM 2126 C CA . LEU A 1 262 ? 19.639 -3.268 -32.287 1.00 94.06 262 LEU A CA 1
ATOM 2127 C C . LEU A 1 262 ? 20.771 -2.245 -32.129 1.00 94.06 262 LEU A C 1
ATOM 2129 O O . LEU A 1 262 ? 21.307 -1.779 -33.132 1.00 94.06 262 LEU A O 1
ATOM 2133 N N . GLN A 1 263 ? 21.171 -1.931 -30.894 1.00 92.62 263 GLN A N 1
ATOM 2134 C CA . GLN A 1 263 ? 22.277 -1.008 -30.633 1.00 92.62 263 GLN A CA 1
ATOM 2135 C C . GLN A 1 263 ? 23.622 -1.575 -31.112 1.00 92.62 263 GLN A C 1
ATOM 2137 O O . GLN A 1 263 ? 24.396 -0.847 -31.727 1.00 92.62 263 GLN A O 1
ATOM 2142 N N . GLY A 1 264 ? 23.880 -2.870 -30.901 1.00 89.56 264 GLY A N 1
ATOM 2143 C CA . GLY A 1 264 ? 25.071 -3.542 -31.429 1.00 89.56 264 GLY A CA 1
ATOM 2144 C C . GLY A 1 264 ? 25.122 -3.511 -32.959 1.00 89.56 264 GLY A C 1
ATOM 2145 O O . GLY A 1 264 ? 26.137 -3.129 -33.537 1.00 89.56 264 GLY A O 1
ATOM 2146 N N . PHE A 1 265 ? 24.002 -3.810 -33.629 1.00 87.44 265 PHE A N 1
ATOM 2147 C CA . PHE A 1 265 ? 23.911 -3.723 -35.090 1.00 87.44 265 PHE A CA 1
ATOM 2148 C C . PHE A 1 265 ? 24.128 -2.293 -35.604 1.00 87.44 265 PHE A C 1
ATOM 2150 O O . PHE A 1 265 ? 24.842 -2.082 -36.586 1.00 87.44 265 PHE A O 1
ATOM 2157 N N . ARG A 1 266 ? 23.561 -1.295 -34.921 1.00 86.44 266 ARG A N 1
ATOM 2158 C CA . ARG A 1 266 ? 23.762 0.127 -35.224 1.00 86.44 266 ARG A CA 1
ATOM 2159 C C . ARG A 1 266 ? 25.230 0.551 -35.093 1.00 86.44 266 ARG A C 1
ATOM 2161 O O . ARG A 1 266 ? 25.730 1.280 -35.944 1.00 86.44 266 ARG A O 1
ATOM 2168 N N . TYR A 1 267 ? 25.930 0.074 -34.066 1.00 84.94 267 TYR A N 1
ATOM 2169 C CA . TYR A 1 267 ? 27.354 0.353 -33.871 1.00 84.94 267 TYR A CA 1
ATOM 2170 C C . TYR A 1 267 ? 28.232 -0.295 -34.958 1.00 84.94 267 TYR A C 1
ATOM 2172 O O . TYR A 1 267 ? 29.082 0.375 -35.549 1.00 84.94 267 TYR A O 1
ATOM 2180 N N . GLU A 1 268 ? 27.999 -1.570 -35.287 1.00 79.12 268 GLU A N 1
ATOM 2181 C CA . GLU A 1 268 ? 28.743 -2.268 -36.350 1.00 79.12 268 GLU A CA 1
ATOM 2182 C C . GLU A 1 268 ? 28.507 -1.638 -37.735 1.00 79.12 268 GLU A C 1
ATOM 2184 O O . GLU A 1 268 ? 29.438 -1.459 -38.517 1.00 79.12 268 GLU A O 1
ATOM 2189 N N . THR A 1 269 ? 27.271 -1.240 -38.044 1.00 73.88 269 THR A N 1
ATOM 2190 C CA . THR A 1 269 ? 26.958 -0.571 -39.321 1.00 73.88 269 THR A CA 1
ATOM 2191 C C . THR A 1 269 ? 27.569 0.828 -39.406 1.00 73.88 269 THR A C 1
ATOM 2193 O O . THR A 1 269 ? 28.130 1.177 -40.444 1.00 73.88 269 THR A O 1
ATOM 2196 N N . GLY A 1 270 ? 27.543 1.604 -38.316 1.00 70.12 270 GLY A N 1
ATOM 2197 C CA . GLY A 1 270 ? 28.158 2.935 -38.255 1.00 70.12 270 GLY A CA 1
ATOM 2198 C C . GLY A 1 270 ? 29.689 2.925 -38.352 1.00 70.12 270 GLY A C 1
ATOM 2199 O O . GLY A 1 270 ? 30.270 3.844 -38.924 1.00 70.12 270 GLY A O 1
ATOM 2200 N N . THR A 1 271 ? 30.347 1.877 -37.848 1.00 64.44 271 THR A N 1
ATOM 2201 C CA . THR A 1 271 ? 31.810 1.707 -37.941 1.00 64.44 271 THR A CA 1
ATOM 2202 C C . THR A 1 271 ? 32.260 1.148 -39.296 1.00 64.44 271 THR A C 1
ATOM 2204 O O . THR A 1 271 ? 33.340 1.502 -39.771 1.00 64.44 271 THR A O 1
ATOM 2207 N N . CYS A 1 272 ? 31.439 0.324 -39.962 1.00 53.34 272 CYS A N 1
ATOM 2208 C CA . CYS A 1 272 ? 31.778 -0.291 -41.251 1.00 53.34 272 CYS A CA 1
ATOM 2209 C C . CYS A 1 272 ? 31.342 0.502 -42.501 1.00 53.34 272 CYS A C 1
ATOM 2211 O O . CYS A 1 272 ? 31.903 0.264 -43.573 1.00 53.34 272 CYS A O 1
ATOM 2213 N N . GLN A 1 273 ? 30.368 1.422 -42.435 1.00 51.00 273 GLN A N 1
ATOM 2214 C CA . GLN A 1 273 ? 29.774 2.027 -43.641 1.00 51.00 273 GLN A CA 1
ATOM 2215 C C . GLN A 1 273 ? 29.836 3.561 -43.665 1.00 51.00 273 GLN A C 1
ATOM 2217 O O . GLN A 1 273 ? 29.044 4.249 -43.035 1.00 51.00 273 GLN A O 1
ATOM 2222 N N . SER A 1 274 ? 30.681 4.113 -44.544 1.00 45.69 274 SER A N 1
ATOM 2223 C CA . SER A 1 274 ? 30.617 5.528 -44.955 1.00 45.69 274 SER A CA 1
ATOM 2224 C C . SER A 1 274 ? 29.651 5.799 -46.125 1.00 45.69 274 SER A C 1
ATOM 2226 O O . SER A 1 274 ? 29.624 6.918 -46.635 1.00 45.69 274 SER A O 1
ATOM 2228 N N . ARG A 1 275 ? 28.892 4.800 -46.625 1.00 47.16 275 ARG A N 1
ATOM 2229 C CA . ARG A 1 275 ? 28.261 4.897 -47.965 1.00 47.16 275 ARG A CA 1
ATOM 2230 C C . ARG A 1 275 ? 26.827 4.380 -48.161 1.00 47.16 275 ARG A C 1
ATOM 2232 O O . ARG A 1 275 ? 26.314 4.596 -49.252 1.00 47.16 275 ARG A O 1
ATOM 2239 N N . ILE A 1 276 ? 26.166 3.731 -47.195 1.00 51.19 276 ILE A N 1
ATOM 2240 C CA . ILE A 1 276 ? 24.895 3.020 -47.487 1.00 51.19 276 ILE A CA 1
ATOM 2241 C C . ILE A 1 276 ? 23.625 3.799 -47.105 1.00 51.19 276 ILE A C 1
ATOM 2243 O O . ILE A 1 276 ? 22.622 3.666 -47.798 1.00 51.19 276 ILE A O 1
ATOM 2247 N N . CYS A 1 277 ? 23.647 4.687 -46.108 1.00 49.47 277 CYS A N 1
ATOM 2248 C CA . CYS A 1 277 ? 22.488 5.535 -45.814 1.00 49.47 277 CYS A CA 1
ATOM 2249 C C . CYS A 1 277 ? 22.918 6.809 -45.071 1.00 49.47 277 CYS A C 1
ATOM 2251 O O . CYS A 1 277 ? 23.653 6.731 -44.093 1.00 49.47 277 CYS A O 1
ATOM 2253 N N . LYS A 1 278 ? 22.481 7.997 -45.522 1.00 53.56 278 LYS A N 1
ATOM 2254 C CA . LYS A 1 278 ? 22.712 9.269 -44.791 1.00 53.56 278 LYS A CA 1
ATOM 2255 C C . LYS A 1 278 ? 21.835 9.392 -43.537 1.00 53.56 278 LYS A C 1
ATOM 2257 O O . LYS A 1 278 ? 22.065 10.267 -42.708 1.00 53.56 278 LYS A O 1
ATOM 2262 N N . THR A 1 279 ? 20.806 8.557 -43.434 1.00 63.47 279 THR A N 1
ATOM 2263 C CA . THR A 1 279 ? 19.884 8.465 -42.302 1.00 63.47 279 THR A CA 1
ATOM 2264 C C . THR A 1 279 ? 20.249 7.253 -41.444 1.00 63.47 279 THR A C 1
ATOM 2266 O O . THR A 1 279 ? 20.750 6.263 -41.965 1.00 63.47 279 THR A O 1
ATOM 2269 N N . ASP A 1 280 ? 20.000 7.330 -40.134 1.00 75.12 280 ASP A N 1
ATOM 2270 C CA . ASP A 1 280 ? 20.192 6.241 -39.162 1.00 75.12 280 ASP A CA 1
ATOM 2271 C C . ASP A 1 280 ? 18.827 5.587 -38.857 1.00 75.12 280 ASP A C 1
ATOM 2273 O O . ASP A 1 280 ? 18.145 5.974 -37.902 1.00 75.12 280 ASP A O 1
ATOM 2277 N N . PRO A 1 281 ? 18.343 4.656 -39.704 1.00 79.94 281 PRO A N 1
ATOM 2278 C CA . PRO A 1 281 ? 16.999 4.103 -39.574 1.00 79.94 281 PRO A CA 1
ATOM 2279 C C . PRO A 1 281 ? 16.881 3.108 -38.409 1.00 79.94 281 PRO A C 1
ATOM 2281 O O . PRO A 1 281 ? 15.784 2.916 -37.881 1.00 79.94 281 PRO A O 1
ATOM 2284 N N . ILE A 1 282 ? 17.996 2.508 -37.971 1.00 87.50 282 ILE A N 1
ATOM 2285 C CA . ILE A 1 282 ? 18.038 1.568 -36.840 1.00 87.50 282 ILE A CA 1
ATOM 2286 C C . ILE A 1 282 ? 17.771 2.310 -35.527 1.00 87.50 282 ILE A C 1
ATOM 2288 O O . ILE A 1 282 ? 17.067 1.781 -34.665 1.00 87.50 282 ILE A O 1
ATOM 2292 N N . ARG A 1 283 ? 18.232 3.564 -35.392 1.00 87.62 283 ARG A N 1
ATOM 2293 C CA . ARG A 1 283 ? 17.903 4.416 -34.239 1.00 87.62 283 ARG A CA 1
ATOM 2294 C C . ARG A 1 283 ? 16.398 4.537 -34.009 1.00 87.62 283 ARG A C 1
ATOM 2296 O O . ARG A 1 283 ? 15.965 4.452 -32.868 1.00 87.62 283 ARG A O 1
ATOM 2303 N N . ASN A 1 284 ? 15.589 4.670 -35.060 1.00 89.62 284 ASN A N 1
ATOM 2304 C CA . ASN A 1 284 ? 14.130 4.763 -34.914 1.00 89.62 284 ASN A CA 1
ATOM 2305 C C . ASN A 1 284 ? 13.503 3.455 -34.402 1.00 89.62 284 ASN A C 1
ATOM 2307 O O . ASN A 1 284 ? 12.554 3.490 -33.618 1.00 89.62 284 ASN A O 1
ATOM 2311 N N . LEU A 1 285 ? 14.045 2.301 -34.810 1.00 93.88 285 LEU A N 1
ATOM 2312 C CA . LEU A 1 285 ? 13.623 1.003 -34.275 1.00 93.88 285 LEU A CA 1
ATOM 2313 C C . LEU A 1 285 ? 13.990 0.880 -32.790 1.00 93.88 285 LEU A C 1
ATOM 2315 O O . LEU A 1 285 ? 13.163 0.448 -31.993 1.00 93.88 285 LEU A O 1
ATOM 2319 N N . LEU A 1 286 ? 15.194 1.318 -32.409 1.00 93.88 286 LEU A N 1
ATOM 2320 C CA . LEU A 1 286 ? 15.636 1.332 -31.013 1.00 93.88 286 LEU A CA 1
ATOM 2321 C C . LEU A 1 286 ? 14.782 2.267 -30.143 1.00 93.88 286 LEU A C 1
ATOM 2323 O O . LEU A 1 286 ? 14.352 1.867 -29.064 1.00 93.88 286 LEU A O 1
ATOM 2327 N N . LEU A 1 287 ? 14.485 3.478 -30.627 1.00 92.56 287 LEU A N 1
ATOM 2328 C CA . LEU A 1 287 ? 13.599 4.422 -29.939 1.00 92.56 287 LEU A CA 1
ATOM 2329 C C . LEU A 1 287 ? 12.202 3.829 -29.729 1.00 92.56 287 LEU A C 1
ATOM 2331 O O . LEU A 1 287 ? 11.654 3.967 -28.643 1.00 92.56 287 LEU A O 1
ATOM 2335 N N . SER A 1 288 ? 11.683 3.071 -30.702 1.00 94.31 288 SER A N 1
ATOM 2336 C CA . SER A 1 288 ? 10.399 2.371 -30.551 1.00 94.31 288 SER A CA 1
ATOM 2337 C C . SER A 1 288 ? 10.429 1.361 -29.395 1.00 94.31 288 SER A C 1
ATOM 2339 O O . SER A 1 288 ? 9.451 1.238 -28.663 1.00 94.31 288 SER A O 1
ATOM 2341 N N . VAL A 1 289 ? 11.550 0.657 -29.185 1.00 96.56 289 VAL A N 1
ATOM 2342 C CA . VAL A 1 289 ? 11.720 -0.236 -28.022 1.00 96.56 289 VAL A CA 1
ATOM 2343 C C . VAL A 1 289 ? 11.769 0.573 -26.723 1.00 96.56 289 VAL A C 1
ATOM 2345 O O . VAL A 1 289 ? 11.114 0.199 -25.751 1.00 96.56 289 VAL A O 1
ATOM 2348 N N . PHE A 1 290 ? 12.496 1.694 -26.699 1.00 94.75 290 PHE A N 1
ATOM 2349 C CA . PHE A 1 290 ? 12.571 2.569 -25.524 1.00 94.75 290 PHE A CA 1
ATOM 2350 C C . PHE A 1 290 ? 11.216 3.190 -25.151 1.00 94.75 290 PHE A C 1
ATOM 2352 O O . PHE A 1 290 ? 10.897 3.259 -23.966 1.00 94.75 290 PHE A O 1
ATOM 2359 N N . ASP A 1 291 ? 10.381 3.548 -26.126 1.00 92.62 291 ASP A N 1
ATOM 2360 C CA . ASP A 1 291 ? 9.018 4.026 -25.870 1.00 92.62 291 ASP A CA 1
ATOM 2361 C C . ASP A 1 291 ? 8.170 2.953 -25.168 1.00 92.62 291 ASP A C 1
ATOM 2363 O O . ASP A 1 291 ? 7.444 3.241 -24.213 1.00 92.62 291 ASP A O 1
ATOM 2367 N N . VAL A 1 292 ? 8.292 1.685 -25.584 1.00 94.31 292 VAL A N 1
ATOM 2368 C CA . VAL A 1 292 ? 7.605 0.566 -24.912 1.00 94.31 292 VAL A CA 1
ATOM 2369 C C . VAL A 1 292 ? 8.132 0.346 -23.496 1.00 94.31 292 VAL A C 1
ATOM 2371 O O . VAL A 1 292 ? 7.347 0.013 -22.608 1.00 94.31 292 VAL A O 1
ATOM 2374 N N . VAL A 1 293 ? 9.424 0.574 -23.253 1.00 94.50 293 VAL A N 1
ATOM 2375 C CA . VAL A 1 293 ? 10.001 0.540 -21.900 1.00 94.50 293 VAL A CA 1
ATOM 2376 C C . VAL A 1 293 ? 9.407 1.637 -21.028 1.00 94.50 293 VAL A C 1
ATOM 2378 O O . VAL A 1 293 ? 9.022 1.353 -19.900 1.00 94.50 293 VAL A O 1
ATOM 2381 N N . ASP A 1 294 ? 9.269 2.863 -21.528 1.00 92.38 294 ASP A N 1
ATOM 2382 C CA . ASP A 1 294 ? 8.659 3.948 -20.755 1.00 92.38 294 ASP A CA 1
ATOM 2383 C C . ASP A 1 294 ? 7.173 3.669 -20.455 1.00 92.38 294 ASP A C 1
ATOM 2385 O O . ASP A 1 294 ? 6.708 3.918 -19.339 1.00 92.38 294 ASP A O 1
ATOM 2389 N N . ILE A 1 295 ? 6.435 3.054 -21.389 1.00 92.19 295 ILE A N 1
ATOM 2390 C CA . ILE A 1 295 ? 5.061 2.571 -21.149 1.00 92.19 295 ILE A CA 1
ATOM 2391 C C . ILE A 1 295 ? 5.046 1.444 -20.103 1.00 92.19 295 ILE A C 1
ATOM 2393 O O . ILE A 1 295 ? 4.178 1.424 -19.220 1.00 92.19 295 ILE A O 1
ATOM 2397 N N . LEU A 1 296 ? 6.010 0.520 -20.150 1.00 92.88 296 LEU A N 1
ATOM 2398 C CA . LEU A 1 296 ? 6.171 -0.519 -19.136 1.00 92.88 296 LEU A CA 1
ATOM 2399 C C . LEU A 1 296 ? 6.453 0.130 -17.765 1.00 92.88 296 LEU A C 1
ATOM 2401 O O . LEU A 1 296 ? 5.776 -0.154 -16.787 1.00 92.88 296 LEU A O 1
ATOM 2405 N N . LEU A 1 297 ? 7.386 1.064 -17.663 1.00 92.88 297 LEU A N 1
ATOM 2406 C CA . LEU A 1 297 ? 7.765 1.667 -16.382 1.00 92.88 297 LEU A CA 1
ATOM 2407 C C . LEU A 1 297 ? 6.743 2.686 -15.843 1.00 92.88 297 LEU A C 1
ATOM 2409 O O . LEU A 1 297 ? 6.802 3.059 -14.669 1.00 92.88 297 LEU A O 1
ATOM 2413 N N . SER A 1 298 ? 5.759 3.100 -16.649 1.00 91.38 298 SER A N 1
ATOM 2414 C CA . SER A 1 298 ? 4.733 4.090 -16.270 1.00 91.38 298 SER A CA 1
ATOM 2415 C C . SER A 1 298 ? 3.942 3.756 -14.995 1.00 91.38 298 SER A C 1
ATOM 2417 O O . SER A 1 298 ? 3.400 4.661 -14.360 1.00 91.38 298 SER A O 1
ATOM 2419 N N . ASP A 1 299 ? 3.915 2.487 -14.583 1.00 89.94 299 ASP A N 1
ATOM 2420 C CA . ASP A 1 299 ? 3.299 2.005 -13.346 1.00 89.94 299 ASP A CA 1
ATOM 2421 C C . ASP A 1 299 ? 4.257 1.169 -12.482 1.00 89.94 299 ASP A C 1
ATOM 2423 O O . ASP A 1 299 ? 3.813 0.432 -11.618 1.00 89.94 299 ASP A O 1
ATOM 2427 N N . SER A 1 300 ? 5.576 1.264 -12.658 1.00 92.31 300 SER A N 1
ATOM 2428 C CA . SER A 1 300 ? 6.544 0.461 -11.894 1.00 92.31 300 SER A CA 1
ATOM 2429 C C . SER A 1 300 ? 6.846 1.004 -10.488 1.00 92.31 300 SER A C 1
ATOM 2431 O O . SER A 1 300 ? 7.944 0.790 -9.971 1.00 92.31 300 SER A O 1
ATOM 2433 N N . THR A 1 301 ? 5.926 1.739 -9.861 1.00 93.50 301 THR A N 1
ATOM 2434 C CA . THR A 1 301 ? 6.094 2.269 -8.499 1.00 93.50 301 THR A CA 1
ATOM 2435 C C . THR A 1 301 ? 4.883 1.977 -7.635 1.00 93.50 301 THR A C 1
ATOM 2437 O O . THR A 1 301 ? 3.743 2.025 -8.090 1.00 93.50 301 THR A O 1
ATOM 2440 N N . VAL A 1 302 ? 5.132 1.702 -6.356 1.00 92.38 302 VAL A N 1
ATOM 2441 C CA . VAL A 1 302 ? 4.084 1.503 -5.355 1.00 92.38 302 VAL A CA 1
ATOM 2442 C C . VAL A 1 302 ? 4.285 2.447 -4.176 1.00 92.38 302 VAL A C 1
ATOM 2444 O O . VAL A 1 302 ? 5.393 2.623 -3.662 1.00 92.38 302 VAL A O 1
ATOM 2447 N N . CYS A 1 303 ? 3.190 3.063 -3.741 1.00 91.56 303 CYS A N 1
ATOM 2448 C CA . CYS A 1 303 ? 3.132 3.796 -2.486 1.00 91.56 303 CYS A CA 1
ATOM 2449 C C . CYS A 1 303 ? 2.802 2.807 -1.364 1.00 91.56 303 CYS A C 1
ATOM 2451 O O . CYS A 1 303 ? 1.713 2.231 -1.354 1.00 91.56 303 CYS A O 1
ATOM 2453 N N . VAL A 1 304 ? 3.746 2.602 -0.445 1.00 87.75 304 VAL A N 1
ATOM 2454 C CA . VAL A 1 304 ? 3.515 1.820 0.772 1.00 87.75 304 VAL A CA 1
ATOM 2455 C C . VAL A 1 304 ? 2.783 2.708 1.769 1.00 87.75 304 VAL A C 1
ATOM 2457 O O . VAL A 1 304 ? 3.097 3.888 1.919 1.00 87.75 304 VAL A O 1
ATOM 2460 N N . GLU A 1 305 ? 1.805 2.131 2.455 1.00 84.25 305 GLU A N 1
ATOM 2461 C CA . GLU A 1 305 ? 0.914 2.852 3.356 1.00 84.25 305 GLU A CA 1
ATOM 2462 C C . GLU A 1 305 ? 1.736 3.537 4.455 1.00 84.25 305 GLU A C 1
ATOM 2464 O O . GLU A 1 305 ? 2.518 2.865 5.138 1.00 84.25 305 GLU A O 1
ATOM 2469 N N . PRO A 1 306 ? 1.568 4.858 4.640 1.00 76.00 306 PRO A N 1
ATOM 2470 C CA . PRO A 1 306 ? 2.369 5.629 5.585 1.00 76.00 306 PRO A CA 1
ATOM 2471 C C . PRO A 1 306 ? 2.056 5.314 7.051 1.00 76.00 306 PRO A C 1
ATOM 2473 O O . PRO A 1 306 ? 2.854 5.598 7.941 1.00 76.00 306 PRO A O 1
ATOM 2476 N N . SER A 1 307 ? 0.882 4.753 7.322 1.00 70.56 307 SER A N 1
ATOM 2477 C CA . SER A 1 307 ? 0.407 4.449 8.665 1.00 70.56 307 SER A CA 1
ATOM 2478 C C . SER A 1 307 ? -0.315 3.113 8.682 1.00 70.56 307 SER A C 1
ATOM 2480 O O . SER A 1 307 ? -0.980 2.731 7.721 1.00 70.56 307 SER A O 1
ATOM 2482 N N . GLN A 1 308 ? -0.243 2.418 9.818 1.00 72.44 308 GLN A N 1
ATOM 2483 C CA . GLN A 1 308 ? -1.034 1.205 10.038 1.00 72.44 308 GLN A CA 1
ATOM 2484 C C . GLN A 1 308 ? -2.545 1.483 10.120 1.00 72.44 308 GLN A C 1
ATOM 2486 O O . GLN A 1 308 ? -3.347 0.555 10.003 1.00 72.44 308 GLN A O 1
ATOM 2491 N N . ASN A 1 309 ? -2.918 2.753 10.317 1.00 78.81 309 ASN A N 1
ATOM 2492 C CA . ASN A 1 309 ? -4.282 3.248 10.429 1.00 78.81 309 ASN A CA 1
ATOM 2493 C C . ASN A 1 309 ? -4.621 4.145 9.221 1.00 78.81 309 ASN A C 1
ATOM 2495 O O . ASN A 1 309 ? -3.824 5.026 8.900 1.00 78.81 309 ASN A O 1
ATOM 2499 N N . PRO A 1 310 ? -5.787 3.985 8.575 1.00 85.69 310 PRO A N 1
ATOM 2500 C CA . PRO A 1 310 ? -6.186 4.795 7.420 1.00 85.69 310 PRO A CA 1
ATOM 2501 C C . PRO A 1 310 ? -6.614 6.232 7.750 1.00 85.69 310 PRO A C 1
ATOM 2503 O O . PRO A 1 310 ? -7.118 6.942 6.882 1.00 85.69 310 PRO A O 1
ATOM 2506 N N . ILE A 1 311 ? -6.465 6.678 8.997 1.00 86.31 311 ILE A N 1
ATOM 2507 C CA . ILE A 1 311 ? -6.791 8.037 9.420 1.00 86.31 311 ILE A CA 1
ATOM 2508 C C . ILE A 1 311 ? -5.513 8.816 9.696 1.00 86.31 311 ILE A C 1
ATOM 2510 O O . ILE A 1 311 ? -4.797 8.554 10.663 1.00 86.31 311 ILE A O 1
ATOM 2514 N N . LEU A 1 312 ? -5.272 9.846 8.890 1.00 86.31 312 LEU A N 1
ATOM 2515 C CA . LEU A 1 312 ? -4.203 10.802 9.139 1.00 86.31 312 LEU A CA 1
ATOM 2516 C C . LEU A 1 312 ? -4.730 11.972 9.956 1.00 86.31 312 LEU A C 1
ATOM 2518 O O . LEU A 1 312 ? -5.668 12.664 9.565 1.00 86.31 312 LEU A O 1
ATOM 2522 N N . VAL A 1 313 ? -4.101 12.226 11.099 1.00 82.88 313 VAL A N 1
ATOM 2523 C CA . VAL A 1 313 ? -4.428 13.387 11.925 1.00 82.88 313 VAL A CA 1
ATOM 2524 C C . VAL A 1 313 ? -3.553 14.563 11.499 1.00 82.88 313 VAL A C 1
ATOM 2526 O O . VAL A 1 313 ? -2.332 14.448 11.420 1.00 82.88 313 VAL A O 1
ATOM 2529 N N . THR A 1 314 ? -4.155 15.716 11.219 1.00 83.25 314 THR A N 1
ATOM 2530 C CA . THR A 1 314 ? -3.407 16.905 10.794 1.00 83.25 314 THR A CA 1
ATOM 2531 C C . THR A 1 314 ? -2.381 17.302 11.846 1.00 83.25 314 THR A C 1
ATOM 2533 O O . THR A 1 314 ? -2.686 17.313 13.040 1.00 83.25 314 THR A O 1
ATOM 2536 N N . ASN A 1 315 ? -1.201 17.718 11.394 1.00 78.88 315 ASN A N 1
ATOM 2537 C CA . ASN A 1 315 ? -0.039 18.049 12.223 1.00 78.88 315 ASN A CA 1
ATOM 2538 C C . ASN A 1 315 ? 0.575 16.867 12.998 1.00 78.88 315 ASN A C 1
ATOM 2540 O O . ASN A 1 315 ? 1.517 17.096 13.758 1.00 78.88 315 ASN A O 1
ATOM 25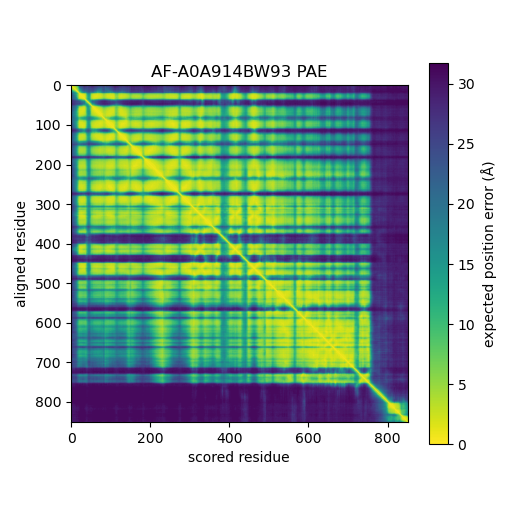44 N N . ASN A 1 316 ? 0.104 15.632 12.795 1.00 83.56 316 ASN A N 1
ATOM 2545 C CA . ASN A 1 316 ? 0.830 14.448 13.244 1.00 83.56 316 ASN A CA 1
ATOM 2546 C C . ASN A 1 316 ? 1.868 14.048 12.196 1.00 83.56 316 ASN A C 1
ATOM 2548 O O . ASN A 1 316 ? 1.638 14.182 10.991 1.00 83.56 316 ASN A O 1
ATOM 2552 N N . LEU A 1 317 ? 3.014 13.571 12.682 1.00 86.19 317 LEU A N 1
ATOM 2553 C CA . LEU A 1 317 ? 4.066 13.047 11.826 1.00 86.19 317 LEU A CA 1
ATOM 2554 C C . LEU A 1 317 ? 3.712 11.632 11.378 1.00 86.19 317 LEU A C 1
ATOM 2556 O O . LEU A 1 317 ? 3.276 10.817 12.190 1.00 86.19 317 LEU A O 1
ATOM 2560 N N . PHE A 1 318 ? 3.955 11.340 10.108 1.00 88.06 318 PHE A N 1
ATOM 2561 C CA . PHE A 1 318 ? 3.889 9.994 9.560 1.00 88.06 318 PHE A CA 1
ATOM 2562 C C . PHE A 1 318 ? 5.087 9.731 8.634 1.00 88.06 318 PHE A C 1
ATOM 2564 O O . PHE A 1 318 ? 5.563 10.656 7.957 1.00 88.06 318 PHE A O 1
ATOM 2571 N N . PRO A 1 319 ? 5.601 8.489 8.606 1.00 90.06 319 PRO A N 1
ATOM 2572 C CA . PRO A 1 319 ? 6.598 8.078 7.633 1.00 90.06 319 PRO A CA 1
ATOM 2573 C C . PRO A 1 319 ? 5.946 7.826 6.272 1.00 90.06 319 PRO A C 1
ATOM 2575 O O . PRO A 1 319 ? 4.775 7.489 6.183 1.00 90.06 319 PRO A O 1
ATOM 2578 N N . MET A 1 320 ? 6.710 7.953 5.197 1.00 90.62 320 MET A N 1
ATOM 2579 C CA . MET A 1 320 ? 6.282 7.614 3.843 1.00 90.62 320 MET A CA 1
ATOM 2580 C C . MET A 1 320 ? 7.376 6.801 3.167 1.00 90.62 320 MET A C 1
ATOM 2582 O O . MET A 1 320 ? 8.544 7.198 3.204 1.00 90.62 320 MET A O 1
ATOM 2586 N N . LYS A 1 321 ? 6.990 5.684 2.541 1.00 91.94 321 LYS A N 1
ATOM 2587 C CA . LYS A 1 321 ? 7.877 4.838 1.740 1.00 91.94 321 LYS A CA 1
ATOM 2588 C C . LYS A 1 321 ? 7.248 4.604 0.367 1.00 91.94 321 LYS A C 1
ATOM 2590 O O . LYS A 1 321 ? 6.141 4.091 0.253 1.00 91.94 321 LYS A O 1
ATOM 2595 N N . ILE A 1 322 ? 7.977 4.963 -0.677 1.00 94.19 322 ILE A N 1
ATOM 2596 C CA . ILE A 1 322 ? 7.662 4.658 -2.072 1.00 94.19 322 ILE A CA 1
ATOM 2597 C C . ILE A 1 322 ? 8.699 3.654 -2.548 1.00 94.19 322 ILE A C 1
ATOM 2599 O O . ILE A 1 322 ? 9.882 3.826 -2.261 1.00 94.19 322 ILE A O 1
ATOM 2603 N N . VAL A 1 323 ? 8.269 2.610 -3.247 1.00 93.00 323 VAL A N 1
ATOM 2604 C CA . VAL A 1 323 ? 9.151 1.529 -3.699 1.00 93.00 323 VAL A CA 1
ATOM 2605 C C . VAL A 1 323 ? 9.053 1.381 -5.208 1.00 93.00 323 VAL A C 1
ATOM 2607 O O . VAL A 1 323 ? 7.952 1.311 -5.755 1.00 93.00 323 VAL A O 1
ATOM 2610 N N . SER A 1 324 ? 10.203 1.314 -5.880 1.00 93.56 324 SER A N 1
ATOM 2611 C CA . SER A 1 324 ? 10.267 0.893 -7.275 1.00 93.56 324 SER A CA 1
ATOM 2612 C C . SER A 1 324 ? 10.092 -0.619 -7.376 1.00 93.56 324 SER A C 1
ATOM 2614 O O . SER A 1 324 ? 10.793 -1.387 -6.714 1.00 93.56 324 SER A O 1
ATOM 2616 N N . LEU A 1 325 ? 9.175 -1.042 -8.239 1.00 91.62 325 LEU A N 1
ATOM 2617 C CA . LEU A 1 325 ? 8.991 -2.436 -8.635 1.00 91.62 325 LEU A CA 1
ATOM 2618 C C . LEU A 1 325 ? 10.034 -2.871 -9.670 1.00 91.62 325 LEU A C 1
ATOM 2620 O O . LEU A 1 325 ? 10.136 -4.049 -9.970 1.00 91.62 325 LEU A O 1
ATOM 2624 N N . CYS A 1 326 ? 10.824 -1.945 -10.208 1.00 90.44 326 CYS A N 1
ATOM 2625 C CA . CYS A 1 326 ? 11.898 -2.252 -11.137 1.00 90.44 326 CYS A CA 1
ATOM 2626 C C . CYS A 1 326 ? 13.268 -1.958 -10.511 1.00 90.44 326 CYS A C 1
ATOM 2628 O O . CYS A 1 326 ? 13.541 -0.822 -10.107 1.00 90.44 326 CYS A O 1
ATOM 2630 N N . ARG A 1 327 ? 14.146 -2.968 -10.481 1.00 86.69 327 ARG A N 1
ATOM 2631 C CA . ARG A 1 327 ? 15.510 -2.860 -9.930 1.00 86.69 327 ARG A CA 1
ATOM 2632 C C . ARG A 1 327 ? 16.479 -2.113 -10.850 1.00 86.69 327 ARG A C 1
ATOM 2634 O O . ARG A 1 327 ? 17.446 -1.519 -10.380 1.00 86.69 327 ARG A O 1
ATOM 2641 N N . SER A 1 328 ? 16.202 -2.105 -12.152 1.00 87.62 328 SER A N 1
ATOM 2642 C CA . SER A 1 328 ? 17.067 -1.528 -13.192 1.00 87.62 328 SER A CA 1
ATOM 2643 C C . SER A 1 328 ? 16.719 -0.082 -13.563 1.00 87.62 328 SER A C 1
ATOM 2645 O O . SER A 1 328 ? 17.245 0.445 -14.540 1.00 87.62 328 SER A O 1
ATOM 2647 N N . THR A 1 329 ? 15.839 0.573 -12.802 1.00 90.25 329 THR A N 1
ATOM 2648 C CA . THR A 1 329 ? 15.379 1.943 -13.068 1.00 90.25 329 THR A CA 1
ATOM 2649 C C . THR A 1 329 ? 15.979 2.932 -12.075 1.00 90.25 329 THR A C 1
ATOM 2651 O O . THR A 1 329 ? 16.031 2.661 -10.879 1.00 90.25 329 THR A O 1
ATOM 2654 N N . PHE A 1 330 ? 16.385 4.105 -12.567 1.00 93.12 330 PHE A N 1
ATOM 2655 C CA . PHE A 1 330 ? 16.923 5.197 -11.757 1.00 93.12 330 PHE A CA 1
ATOM 2656 C C . PHE A 1 330 ? 15.966 6.383 -11.748 1.00 93.12 330 PHE A C 1
ATOM 2658 O O . PHE A 1 330 ? 15.367 6.728 -12.769 1.00 93.12 330 PHE A O 1
ATOM 2665 N N . PHE A 1 331 ? 15.866 7.032 -10.596 1.00 94.38 331 PHE A N 1
ATOM 2666 C CA . PHE A 1 331 ? 14.928 8.120 -10.361 1.00 94.38 331 PHE A CA 1
ATOM 2667 C C . PHE A 1 331 ? 15.686 9.419 -10.141 1.00 94.38 331 PHE A C 1
ATOM 2669 O O . PHE A 1 331 ? 16.756 9.419 -9.539 1.00 94.38 331 PHE A O 1
ATOM 2676 N N . LYS A 1 332 ? 15.114 10.521 -10.614 1.00 93.81 332 LYS A N 1
ATOM 2677 C CA . LYS A 1 332 ? 15.545 11.878 -10.283 1.00 93.81 332 LYS A CA 1
ATOM 2678 C C . LYS A 1 332 ? 14.934 12.300 -8.951 1.00 93.81 332 LYS A C 1
ATOM 2680 O O . LYS A 1 332 ? 15.647 12.769 -8.067 1.00 93.81 332 LYS A O 1
ATOM 2685 N N . ASP A 1 333 ? 13.622 12.123 -8.809 1.00 93.75 333 ASP A N 1
ATOM 2686 C CA . ASP A 1 333 ? 12.882 12.421 -7.589 1.00 93.75 333 ASP A CA 1
ATOM 2687 C C . ASP A 1 333 ? 11.511 11.730 -7.515 1.00 93.75 333 ASP A C 1
ATOM 2689 O O . ASP A 1 333 ? 10.975 11.216 -8.501 1.00 93.75 333 ASP A O 1
ATOM 2693 N N . PHE A 1 334 ? 10.951 11.720 -6.303 1.00 95.06 334 PHE A N 1
ATOM 2694 C CA . PHE A 1 334 ? 9.599 11.255 -6.011 1.00 95.06 334 PHE A CA 1
ATOM 2695 C C . PHE A 1 334 ? 8.746 12.430 -5.535 1.00 95.06 334 PHE A C 1
ATOM 2697 O O . PHE A 1 334 ? 8.904 12.909 -4.412 1.00 95.06 334 PHE A O 1
ATOM 2704 N N . THR A 1 335 ? 7.821 12.887 -6.373 1.00 94.44 335 THR A N 1
ATOM 2705 C CA . THR A 1 335 ? 6.865 13.939 -6.025 1.00 94.44 335 THR A CA 1
ATOM 2706 C C . THR A 1 335 ? 5.594 13.335 -5.435 1.00 94.44 335 THR A C 1
ATOM 2708 O O . THR A 1 335 ? 5.035 12.388 -5.987 1.00 94.44 335 THR A O 1
ATOM 2711 N N . ILE A 1 336 ? 5.122 13.896 -4.321 1.00 94.44 336 ILE A N 1
ATOM 2712 C CA . ILE A 1 336 ? 3.919 13.448 -3.611 1.00 94.44 336 ILE A CA 1
ATOM 2713 C C . ILE A 1 336 ? 2.935 14.600 -3.478 1.00 94.44 336 ILE A C 1
ATOM 2715 O O . ILE A 1 336 ? 3.304 15.689 -3.031 1.00 94.44 336 ILE A O 1
ATOM 2719 N N . GLN A 1 337 ? 1.677 14.314 -3.791 1.00 93.44 337 GLN A N 1
ATOM 2720 C CA . GLN A 1 337 ? 0.528 15.193 -3.613 1.00 93.44 337 GLN A CA 1
ATOM 2721 C C . GLN A 1 337 ? -0.598 14.422 -2.911 1.00 93.44 337 GLN A C 1
ATOM 2723 O O . GLN A 1 337 ? -0.744 13.216 -3.104 1.00 93.44 337 GLN A O 1
ATOM 2728 N N . ILE A 1 338 ? -1.409 15.101 -2.097 1.00 92.69 338 ILE A N 1
ATOM 2729 C CA . ILE A 1 338 ? -2.680 14.540 -1.620 1.00 92.69 338 ILE A CA 1
ATOM 2730 C C . ILE A 1 338 ? -3.777 14.991 -2.578 1.00 92.69 338 ILE A C 1
ATOM 2732 O O . ILE A 1 338 ? -3.913 16.186 -2.815 1.00 92.69 338 ILE A O 1
ATOM 2736 N N . VAL A 1 339 ? -4.589 14.070 -3.084 1.00 91.88 339 VAL A N 1
ATOM 2737 C CA . VAL A 1 339 ? -5.697 14.348 -4.013 1.00 91.88 339 VAL A CA 1
ATOM 2738 C C . VAL A 1 339 ? -7.018 13.806 -3.461 1.00 91.88 339 VAL A C 1
ATOM 2740 O O . VAL A 1 339 ? -7.008 12.909 -2.616 1.00 91.88 339 VAL A O 1
ATOM 2743 N N . SER A 1 340 ? -8.155 14.365 -3.889 1.00 89.94 340 SER A N 1
ATOM 2744 C CA . SER A 1 340 ? -9.476 13.818 -3.539 1.00 89.94 340 SER A CA 1
ATOM 2745 C C . SER A 1 340 ? -9.787 12.549 -4.337 1.00 89.94 340 SER A C 1
ATOM 2747 O O . SER A 1 340 ? -9.114 12.252 -5.324 1.00 89.94 340 SER A O 1
ATOM 2749 N N . GLU A 1 341 ? -10.819 11.810 -3.925 1.00 88.50 341 GLU A N 1
ATOM 2750 C CA . GLU A 1 341 ? -11.322 10.625 -4.635 1.00 88.50 341 GLU A CA 1
ATOM 2751 C C . GLU A 1 341 ? -11.625 10.912 -6.121 1.00 88.50 341 GLU A C 1
ATOM 2753 O O . GLU A 1 341 ? -11.216 10.147 -6.991 1.00 88.50 341 GLU A O 1
ATOM 2758 N N . GLU A 1 342 ? -12.245 12.050 -6.449 1.00 88.38 342 GLU A N 1
ATOM 2759 C CA . GLU A 1 342 ? -12.591 12.399 -7.837 1.00 88.38 342 GLU A CA 1
ATOM 2760 C C . GLU A 1 342 ? -11.355 12.714 -8.695 1.00 88.38 342 GLU A C 1
ATOM 2762 O O . GLU A 1 342 ? -11.264 12.339 -9.869 1.00 88.38 342 GLU A O 1
ATOM 2767 N N . VAL A 1 343 ? -10.371 13.392 -8.101 1.00 91.25 343 VAL A N 1
ATOM 2768 C CA . VAL A 1 343 ? -9.104 13.704 -8.773 1.00 91.25 343 VAL A CA 1
ATOM 2769 C C . VAL A 1 343 ? -8.280 12.429 -8.958 1.00 91.25 343 VAL A C 1
ATOM 2771 O O . VAL A 1 343 ? -7.683 12.245 -10.016 1.00 91.25 343 VAL A O 1
ATOM 2774 N N . ALA A 1 344 ? -8.297 11.514 -7.984 1.00 93.00 344 ALA A N 1
ATOM 2775 C CA . ALA A 1 344 ? -7.675 10.198 -8.105 1.00 93.00 344 ALA A CA 1
ATOM 2776 C C . ALA A 1 344 ? -8.273 9.387 -9.269 1.00 93.00 344 ALA A C 1
ATOM 2778 O O . ALA A 1 344 ? -7.516 8.813 -10.053 1.00 93.00 344 ALA A O 1
ATOM 2779 N N . ALA A 1 345 ? -9.599 9.419 -9.452 1.00 91.81 345 ALA A N 1
ATOM 2780 C CA . ALA A 1 345 ? -10.263 8.769 -10.586 1.00 91.81 345 ALA A CA 1
ATOM 2781 C C . ALA A 1 345 ? -9.820 9.363 -11.929 1.00 91.81 345 ALA A C 1
ATOM 2783 O O . ALA A 1 345 ? -9.510 8.628 -12.866 1.00 91.81 345 ALA A O 1
ATOM 2784 N N . THR A 1 346 ? -9.704 10.692 -11.998 1.00 92.12 346 THR A N 1
ATOM 2785 C CA . THR A 1 346 ? -9.193 11.392 -13.188 1.00 92.12 346 THR A CA 1
ATOM 2786 C C . THR A 1 346 ? -7.740 10.999 -13.484 1.00 92.12 346 THR A C 1
ATOM 2788 O O . THR A 1 346 ? -7.388 10.724 -14.630 1.00 92.12 346 THR A O 1
ATOM 2791 N N . ILE A 1 347 ? -6.896 10.917 -12.449 1.00 93.19 347 ILE A N 1
ATOM 2792 C CA . ILE A 1 347 ? -5.498 10.482 -12.572 1.00 93.19 347 ILE A CA 1
ATOM 2793 C C . ILE A 1 347 ? -5.421 9.055 -13.117 1.00 93.19 347 ILE A C 1
ATOM 2795 O O . ILE A 1 347 ? -4.668 8.810 -14.056 1.00 93.19 347 ILE A O 1
ATOM 2799 N N . GLN A 1 348 ? -6.205 8.125 -12.567 1.00 92.69 348 GLN A N 1
ATOM 2800 C CA . GLN A 1 348 ? -6.245 6.738 -13.030 1.00 92.69 348 GLN A CA 1
ATOM 2801 C C . GLN A 1 348 ? -6.678 6.640 -14.499 1.00 92.69 348 GLN A C 1
ATOM 2803 O O . GLN A 1 348 ? -6.035 5.934 -15.276 1.00 92.69 348 GLN A O 1
ATOM 2808 N N . GLN A 1 349 ? -7.721 7.369 -14.903 1.00 90.56 349 GLN A N 1
ATOM 2809 C CA . GLN A 1 349 ? -8.177 7.400 -16.298 1.00 90.56 349 GLN A CA 1
ATOM 2810 C C . GLN A 1 349 ? -7.084 7.911 -17.244 1.00 90.56 349 GLN A C 1
ATOM 2812 O O . GLN A 1 349 ? -6.822 7.293 -18.276 1.00 90.56 349 GLN A O 1
ATOM 2817 N N . GLU A 1 350 ? -6.383 8.981 -16.868 1.00 89.31 350 GLU A N 1
ATOM 2818 C CA . GLU A 1 350 ? -5.279 9.525 -17.663 1.00 89.31 350 GLU A CA 1
ATOM 2819 C C . GLU A 1 350 ? -4.078 8.563 -17.720 1.00 89.31 350 GLU A C 1
ATOM 2821 O O . GLU A 1 350 ? -3.444 8.410 -18.765 1.00 89.31 350 GLU A O 1
ATOM 2826 N N . MET A 1 351 ? -3.789 7.845 -16.628 1.00 88.94 351 MET A N 1
ATOM 2827 C CA . MET A 1 351 ? -2.787 6.772 -16.616 1.00 88.94 351 MET A CA 1
ATOM 2828 C C . MET A 1 351 ? -3.160 5.628 -17.567 1.00 88.94 351 MET A C 1
ATOM 2830 O O . MET A 1 351 ? -2.287 5.117 -18.268 1.00 88.94 351 MET A O 1
ATOM 2834 N N . HIS A 1 352 ? -4.435 5.232 -17.623 1.00 87.44 352 HIS A N 1
ATOM 2835 C CA . HIS A 1 352 ? -4.912 4.232 -18.582 1.00 87.44 352 HIS A CA 1
ATOM 2836 C C . HIS A 1 352 ? -4.796 4.729 -20.023 1.00 87.44 352 HIS A C 1
ATOM 2838 O O . HIS A 1 352 ? -4.288 3.999 -20.873 1.00 87.44 352 HIS A O 1
ATOM 2844 N N . ARG A 1 353 ? -5.188 5.979 -20.288 1.00 85.31 353 ARG A N 1
ATOM 2845 C CA . ARG A 1 353 ? -5.094 6.598 -21.616 1.00 85.31 353 ARG A CA 1
ATOM 2846 C C . ARG A 1 353 ? -3.656 6.625 -22.134 1.00 85.31 353 ARG A C 1
ATOM 2848 O O . ARG A 1 353 ? -3.399 6.196 -23.250 1.00 85.31 353 ARG A O 1
ATOM 2855 N N . ARG A 1 354 ? -2.692 7.035 -21.304 1.00 82.12 354 ARG A N 1
ATOM 2856 C CA . ARG A 1 354 ? -1.256 7.058 -21.655 1.00 82.12 354 ARG A CA 1
ATOM 2857 C C . ARG A 1 354 ? -0.694 5.696 -22.054 1.00 82.12 354 ARG A C 1
ATOM 2859 O O . ARG A 1 354 ? 0.210 5.613 -22.878 1.00 82.12 354 ARG A O 1
ATOM 2866 N N . LYS A 1 355 ? -1.224 4.613 -21.487 1.00 79.31 355 LYS A N 1
ATOM 2867 C CA . LYS A 1 355 ? -0.797 3.255 -21.851 1.00 79.31 355 LYS A CA 1
ATOM 2868 C C . LYS A 1 355 ? -1.280 2.830 -23.241 1.00 79.31 355 LYS A C 1
ATOM 2870 O O . LYS A 1 355 ? -0.676 1.929 -23.817 1.00 79.31 355 LYS A O 1
ATOM 2875 N N . LEU A 1 356 ? -2.337 3.459 -23.757 1.00 75.38 356 LEU A N 1
ATOM 2876 C CA . LEU A 1 356 ? -2.890 3.210 -25.090 1.00 75.38 356 LEU A CA 1
ATOM 2877 C C . LEU A 1 356 ? -2.329 4.198 -26.125 1.00 75.38 356 LEU A C 1
ATOM 2879 O O . LEU A 1 356 ? -1.886 3.780 -27.189 1.00 75.38 356 LEU A O 1
ATOM 2883 N N . ASP A 1 357 ? -2.281 5.488 -25.777 1.00 70.31 357 ASP A N 1
ATOM 2884 C CA . ASP A 1 357 ? -1.993 6.588 -26.709 1.00 70.31 357 ASP A CA 1
ATOM 2885 C C . ASP A 1 357 ? -0.534 7.097 -26.657 1.00 70.31 357 ASP A C 1
ATOM 2887 O O . ASP A 1 357 ? -0.146 7.941 -27.466 1.00 70.31 357 ASP A O 1
ATOM 2891 N N . GLY A 1 358 ? 0.285 6.628 -25.702 1.00 65.81 358 GLY A N 1
ATOM 2892 C CA . GLY A 1 358 ? 1.703 6.994 -25.552 1.00 65.81 358 GLY A CA 1
ATOM 2893 C C . GLY A 1 358 ? 2.038 7.976 -24.409 1.00 65.81 358 GLY A C 1
ATOM 2894 O O . GLY A 1 358 ? 1.228 8.295 -23.539 1.00 65.81 358 GLY A O 1
ATOM 2895 N N . THR A 1 359 ? 3.283 8.466 -24.392 1.00 61.84 359 THR A N 1
ATOM 2896 C CA . THR A 1 359 ? 3.964 9.110 -23.242 1.00 61.84 359 THR A CA 1
ATOM 2897 C C . THR A 1 359 ? 3.698 10.620 -23.065 1.00 61.84 359 THR A C 1
ATOM 2899 O O . THR A 1 359 ? 4.577 11.379 -22.653 1.00 61.84 359 THR A O 1
ATOM 2902 N N . GLN A 1 360 ? 2.480 11.106 -23.329 1.00 66.31 360 GLN A N 1
ATOM 2903 C CA . GLN A 1 360 ? 2.136 12.527 -23.109 1.00 66.31 360 GLN A CA 1
ATOM 2904 C C . GLN A 1 360 ? 2.207 12.911 -21.623 1.00 66.31 360 GLN A C 1
ATOM 2906 O O . GLN A 1 360 ? 1.827 12.112 -20.777 1.00 66.31 360 GLN A O 1
ATOM 2911 N N . SER A 1 361 ? 2.646 14.123 -21.258 1.00 67.44 361 SER A N 1
ATOM 2912 C CA . SER A 1 361 ? 2.684 14.581 -19.851 1.00 67.44 361 SER A CA 1
ATOM 2913 C C . SER A 1 361 ? 1.273 14.739 -19.254 1.00 67.44 361 SER A C 1
ATOM 2915 O O . SER A 1 361 ? 0.420 15.344 -19.894 1.00 67.44 361 SER A O 1
ATOM 2917 N N . MET A 1 362 ? 1.031 14.286 -18.011 1.00 77.38 362 MET A N 1
ATOM 2918 C CA . MET A 1 362 ? -0.221 14.598 -17.303 1.00 77.38 362 MET A CA 1
ATOM 2919 C C . MET A 1 362 ? -0.266 16.097 -17.043 1.00 77.38 362 MET A C 1
ATOM 2921 O O . MET A 1 362 ? 0.756 16.700 -16.687 1.00 77.38 362 MET A O 1
ATOM 2925 N N . GLY A 1 363 ? -1.455 16.675 -17.189 1.00 74.12 363 GLY A N 1
ATOM 2926 C CA . GLY A 1 363 ? -1.716 18.034 -16.741 1.00 74.12 363 GLY A CA 1
ATOM 2927 C C . GLY A 1 363 ? -1.586 18.170 -15.218 1.00 74.12 363 GLY A C 1
ATOM 2928 O O . GLY A 1 363 ? -1.574 17.167 -14.498 1.00 74.12 363 GLY A O 1
ATOM 2929 N N . PRO A 1 364 ? -1.477 19.407 -14.708 1.00 79.69 364 PRO A N 1
ATOM 2930 C CA . PRO A 1 364 ? -1.481 19.653 -13.274 1.00 79.69 364 PRO A CA 1
ATOM 2931 C C . PRO A 1 364 ? -2.816 19.214 -12.661 1.00 79.69 364 PRO A C 1
ATOM 2933 O O . PRO A 1 364 ? -3.886 19.504 -13.196 1.00 79.69 364 PRO A O 1
ATOM 2936 N N . THR A 1 365 ? -2.746 18.534 -11.520 1.00 85.62 365 THR A N 1
ATOM 2937 C CA . THR A 1 365 ? -3.911 18.072 -10.761 1.00 85.62 365 THR A CA 1
ATOM 2938 C C . THR A 1 365 ? -4.092 18.911 -9.501 1.00 85.62 365 THR A C 1
ATOM 2940 O O . THR A 1 365 ? -3.103 19.235 -8.837 1.00 85.62 365 THR A O 1
ATOM 2943 N N . PRO A 1 366 ? -5.332 19.288 -9.143 1.00 86.88 366 PRO A N 1
ATOM 2944 C CA . PRO A 1 366 ? -5.575 20.080 -7.946 1.00 86.88 366 PRO A CA 1
ATOM 2945 C C . PRO A 1 366 ? -5.296 19.262 -6.680 1.00 86.88 366 PR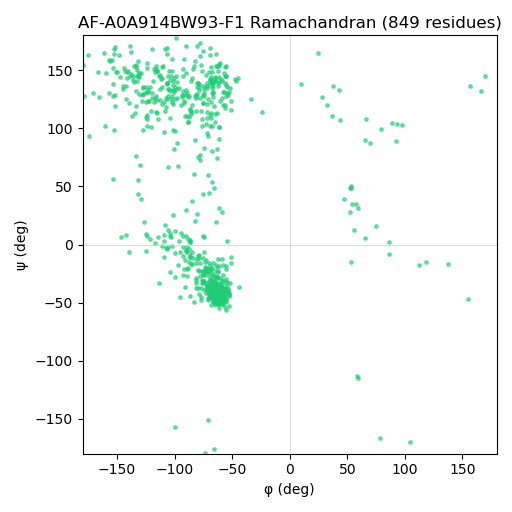O A C 1
ATOM 2947 O O . PRO A 1 366 ? -5.620 18.075 -6.599 1.00 86.88 366 PRO A O 1
ATOM 2950 N N . SER A 1 367 ? -4.712 19.915 -5.674 1.00 87.44 367 SER A N 1
ATOM 2951 C CA . SER A 1 367 ? -4.423 19.279 -4.390 1.00 87.44 367 SER A CA 1
ATOM 2952 C C . SER A 1 367 ? -5.663 19.225 -3.495 1.00 87.44 367 SER A C 1
ATOM 2954 O O . SER A 1 367 ? -6.385 20.208 -3.333 1.00 87.44 367 SER A O 1
ATOM 2956 N N . GLY A 1 368 ? -5.903 18.076 -2.866 1.00 84.50 368 GLY A N 1
ATOM 2957 C CA . GLY A 1 368 ? -6.947 17.887 -1.859 1.00 84.50 368 GLY A CA 1
ATOM 2958 C C . GLY A 1 368 ? -6.537 18.373 -0.464 1.00 84.50 368 GLY A C 1
ATOM 2959 O O . GLY A 1 368 ? -7.397 18.786 0.323 1.00 84.50 368 GLY A O 1
ATOM 2960 N N . ALA A 1 369 ? -5.237 18.342 -0.151 1.00 87.38 369 ALA A N 1
ATOM 2961 C CA . ALA A 1 369 ? -4.676 18.793 1.122 1.00 87.38 369 ALA A CA 1
ATOM 2962 C C . ALA A 1 369 ? -3.189 19.154 0.995 1.00 87.38 369 ALA A C 1
ATOM 2964 O O . ALA A 1 369 ? -2.485 18.684 0.106 1.00 87.38 369 ALA A O 1
ATOM 2965 N N . LEU A 1 370 ? -2.691 19.970 1.924 1.00 89.19 370 LEU A N 1
ATOM 2966 C CA . LEU A 1 370 ? -1.299 20.402 1.909 1.00 89.19 370 LEU A CA 1
ATOM 2967 C C . LEU A 1 370 ? -0.404 19.441 2.702 1.00 89.19 370 LEU A C 1
ATOM 2969 O O . LEU A 1 370 ? -0.805 18.855 3.713 1.00 89.19 370 LEU A O 1
ATOM 2973 N N . LEU A 1 371 ? 0.837 19.320 2.241 1.00 89.75 371 LEU A N 1
ATOM 2974 C CA . LEU A 1 371 ? 1.895 18.526 2.852 1.00 89.75 371 LEU A CA 1
ATOM 2975 C C . LEU A 1 371 ? 3.026 19.422 3.341 1.00 89.75 371 LEU A C 1
ATOM 2977 O O . LEU A 1 371 ? 3.326 20.460 2.752 1.00 89.75 371 LEU A O 1
ATOM 2981 N N . ALA A 1 372 ? 3.697 18.997 4.404 1.00 87.06 372 ALA A N 1
ATOM 2982 C CA . ALA A 1 372 ? 4.896 19.660 4.884 1.00 87.06 372 ALA A CA 1
ATOM 2983 C C . ALA A 1 372 ? 5.956 18.629 5.300 1.00 87.06 372 ALA A C 1
ATOM 2985 O O . ALA A 1 372 ? 5.634 17.555 5.811 1.00 87.06 372 ALA A O 1
ATOM 2986 N N . MET A 1 373 ? 7.227 18.964 5.069 1.00 85.69 373 MET A N 1
ATOM 2987 C CA . MET A 1 373 ? 8.381 18.128 5.418 1.00 85.69 373 MET A CA 1
ATOM 2988 C C . MET A 1 373 ? 9.117 18.745 6.603 1.00 85.69 373 MET A C 1
ATOM 2990 O O . MET A 1 373 ? 9.506 19.916 6.540 1.00 85.69 373 MET A O 1
ATOM 2994 N N . LYS A 1 374 ? 9.337 17.971 7.670 1.00 80.00 374 LYS A N 1
ATOM 2995 C CA . LYS A 1 374 ? 10.095 18.426 8.840 1.00 80.00 374 LYS A CA 1
ATOM 2996 C C . LYS A 1 374 ? 11.504 17.808 8.863 1.00 80.00 374 LYS A C 1
ATOM 2998 O O . LYS A 1 374 ? 11.608 16.596 8.704 1.00 80.00 374 LYS A O 1
ATOM 3003 N N . PRO A 1 375 ? 12.577 18.591 9.114 1.00 73.06 375 PRO A N 1
ATOM 3004 C CA . PRO A 1 375 ? 13.945 18.070 9.142 1.00 73.06 375 PRO A CA 1
ATOM 3005 C C . PRO A 1 375 ? 14.138 16.918 10.135 1.00 73.06 375 PRO A C 1
ATOM 3007 O O . PRO A 1 375 ? 13.683 16.997 11.279 1.00 73.06 375 PRO A O 1
ATOM 3010 N N . SER A 1 376 ? 14.895 15.906 9.712 1.00 63.88 376 SER A N 1
ATOM 3011 C CA . SER A 1 376 ? 15.395 14.782 10.520 1.00 63.88 376 SER A CA 1
ATOM 3012 C C . SER A 1 376 ? 16.297 15.238 11.678 1.00 63.88 376 SER A C 1
ATOM 3014 O O . SER A 1 376 ? 16.242 14.680 12.770 1.00 63.88 376 SER A O 1
ATOM 3016 N N . SER A 1 377 ? 17.086 16.300 11.482 1.00 50.72 377 SER A N 1
ATOM 3017 C CA . SER A 1 377 ? 18.134 16.761 12.410 1.00 50.72 377 SER A CA 1
ATOM 3018 C C . SER A 1 377 ? 17.677 17.720 13.526 1.00 50.72 377 SER A C 1
ATOM 3020 O O . SER A 1 377 ? 18.497 18.163 14.329 1.00 50.72 377 SER A O 1
ATOM 3022 N N . GLY A 1 378 ? 16.381 18.045 13.614 1.00 44.88 378 GLY A N 1
ATOM 3023 C CA . GLY A 1 378 ? 15.846 19.087 14.511 1.00 44.88 378 GLY A CA 1
ATOM 3024 C C . GLY A 1 378 ? 14.923 18.604 15.635 1.00 44.88 378 GLY A C 1
ATOM 3025 O O . GLY A 1 378 ? 14.310 19.425 16.323 1.00 44.88 378 GLY A O 1
ATOM 3026 N N . VAL A 1 379 ? 14.767 17.294 15.828 1.00 46.66 379 VAL A N 1
ATOM 3027 C CA . VAL A 1 379 ? 13.899 16.754 16.881 1.00 46.66 379 VAL A CA 1
ATOM 3028 C C . VAL A 1 379 ? 14.715 16.622 18.174 1.00 46.66 379 VAL A C 1
ATOM 3030 O O . VAL A 1 379 ? 15.579 15.757 18.284 1.00 46.66 379 VAL A O 1
ATOM 3033 N N . LYS A 1 380 ? 14.500 17.517 19.155 1.00 37.84 380 LYS A N 1
ATOM 3034 C CA . LYS A 1 380 ? 15.174 17.444 20.469 1.00 37.84 380 LYS A CA 1
ATOM 3035 C C . LYS A 1 380 ? 15.005 16.037 21.065 1.00 37.84 380 LYS A C 1
ATOM 3037 O O . LYS A 1 380 ? 13.881 15.587 21.274 1.00 37.84 380 LYS A O 1
ATOM 3042 N N . ARG A 1 381 ? 16.142 15.400 21.369 1.00 39.31 381 ARG A N 1
ATOM 3043 C CA . ARG A 1 381 ? 16.362 13.985 21.740 1.00 39.31 381 ARG A CA 1
ATOM 3044 C C . ARG A 1 381 ? 15.558 13.400 22.915 1.00 39.31 381 ARG A C 1
ATOM 3046 O O . ARG A 1 381 ? 15.763 12.235 23.213 1.00 39.31 381 ARG A O 1
ATOM 3053 N N . ASN A 1 382 ? 14.636 14.121 23.553 1.00 36.25 382 ASN A N 1
ATOM 3054 C CA . ASN A 1 382 ? 14.030 13.636 24.801 1.00 36.25 382 ASN A CA 1
ATOM 3055 C C . ASN A 1 382 ? 12.551 13.231 24.729 1.00 36.25 382 ASN A C 1
ATOM 3057 O O . ASN A 1 382 ? 12.057 12.762 25.738 1.00 36.25 382 ASN A O 1
ATOM 3061 N N . ASN A 1 383 ? 11.853 13.351 23.590 1.00 35.12 383 ASN A N 1
ATOM 3062 C CA . ASN A 1 383 ? 10.431 12.945 23.494 1.00 35.12 383 ASN A CA 1
ATOM 3063 C C . ASN A 1 383 ? 10.028 12.278 22.164 1.00 35.12 383 ASN A C 1
ATOM 3065 O O . ASN A 1 383 ? 8.844 12.080 21.914 1.00 35.12 383 ASN A O 1
ATOM 3069 N N . ALA A 1 384 ? 10.983 11.968 21.286 1.00 38.06 384 ALA A N 1
ATOM 3070 C CA . ALA A 1 384 ? 10.692 11.466 19.946 1.00 38.06 384 ALA A CA 1
ATOM 3071 C C . ALA A 1 384 ? 11.498 10.209 19.632 1.00 38.06 384 ALA A C 1
ATOM 3073 O O . ALA A 1 384 ? 12.363 10.200 18.760 1.00 38.06 384 ALA A O 1
ATOM 3074 N N . THR A 1 385 ? 11.178 9.115 20.310 1.00 37.50 385 THR A N 1
ATOM 3075 C CA . THR A 1 385 ? 11.128 7.851 19.586 1.00 37.50 385 THR A CA 1
ATOM 3076 C C . THR A 1 385 ? 9.923 7.947 18.659 1.00 37.50 385 THR A C 1
ATOM 3078 O O . THR A 1 385 ? 8.771 7.863 19.080 1.00 37.50 385 THR A O 1
ATOM 3081 N N . ALA A 1 386 ? 10.181 8.205 17.377 1.00 39.69 386 ALA A N 1
ATOM 3082 C CA . ALA A 1 386 ? 9.229 7.833 16.348 1.00 39.69 386 ALA A CA 1
ATOM 3083 C C . ALA A 1 386 ? 9.102 6.305 16.422 1.00 39.69 386 ALA A C 1
ATOM 3085 O O . ALA A 1 386 ? 9.904 5.586 15.835 1.00 39.69 386 ALA A O 1
ATOM 3086 N N . ASN A 1 387 ? 8.149 5.804 17.213 1.00 35.78 387 ASN A N 1
ATOM 3087 C CA . ASN A 1 387 ? 7.690 4.433 17.042 1.00 35.78 387 ASN A CA 1
ATOM 3088 C C . ASN A 1 387 ? 7.213 4.280 15.593 1.00 35.78 387 ASN A C 1
ATOM 3090 O O . ASN A 1 387 ? 6.749 5.251 14.983 1.00 35.78 387 ASN A O 1
ATOM 3094 N N . ALA A 1 388 ? 7.288 3.056 15.069 1.00 38.50 388 ALA A N 1
ATOM 3095 C CA . ALA A 1 388 ? 6.756 2.698 13.755 1.00 38.50 388 ALA A CA 1
ATOM 3096 C C . ALA A 1 388 ? 5.278 3.125 13.556 1.00 38.50 388 ALA A C 1
ATOM 3098 O O . ALA A 1 388 ? 4.828 3.249 12.422 1.00 38.50 388 ALA A O 1
ATOM 3099 N N . ASP A 1 389 ? 4.570 3.441 14.649 1.00 37.62 389 ASP A N 1
ATOM 3100 C CA . ASP A 1 389 ? 3.154 3.820 14.694 1.00 37.62 389 ASP A CA 1
ATOM 3101 C C . ASP A 1 389 ? 2.865 5.331 14.801 1.00 37.62 389 ASP A C 1
ATOM 3103 O O . ASP A 1 389 ? 1.724 5.718 15.042 1.00 37.62 389 ASP A O 1
ATOM 3107 N N . GLY A 1 390 ? 3.856 6.211 14.605 1.00 41.22 390 GLY A N 1
ATOM 3108 C CA . GLY A 1 390 ? 3.625 7.663 14.514 1.00 41.22 390 GLY A CA 1
ATOM 3109 C C . GLY A 1 390 ? 3.201 8.311 15.844 1.00 41.22 390 GLY A C 1
ATOM 3110 O O . GLY A 1 390 ? 2.022 8.486 16.148 1.00 41.22 390 GLY A O 1
ATOM 3111 N N . GLY A 1 391 ? 4.185 8.710 16.655 1.00 37.66 391 GLY A N 1
ATOM 3112 C CA . GLY A 1 391 ? 3.966 9.342 17.962 1.00 37.66 391 GLY A CA 1
ATOM 3113 C C . GLY A 1 391 ? 3.453 10.794 17.913 1.00 37.66 391 GLY A C 1
ATOM 3114 O O . GLY A 1 391 ? 3.827 11.591 17.052 1.00 37.66 391 GLY A O 1
ATOM 3115 N N . ASN A 1 392 ? 2.618 11.150 18.898 1.00 43.19 392 ASN A N 1
ATOM 3116 C CA . ASN A 1 392 ? 2.064 12.490 19.125 1.00 43.19 392 ASN A CA 1
ATOM 3117 C C . ASN A 1 392 ? 3.103 13.444 19.744 1.00 43.19 392 ASN A C 1
ATOM 3119 O O . ASN A 1 392 ? 3.271 13.480 20.962 1.00 43.19 392 ASN A O 1
ATOM 3123 N N . THR A 1 393 ? 3.686 14.328 18.942 1.00 42.53 393 THR A N 1
ATOM 3124 C CA . THR A 1 393 ? 4.215 15.603 19.445 1.00 42.53 393 THR A CA 1
ATOM 3125 C C . THR A 1 393 ? 3.575 16.738 18.662 1.00 42.53 393 THR A C 1
ATOM 3127 O O . THR A 1 393 ? 3.936 17.016 17.521 1.00 42.53 393 THR A O 1
ATOM 3130 N N . ALA A 1 394 ? 2.592 17.398 19.282 1.00 40.44 394 ALA A N 1
ATOM 3131 C CA . ALA A 1 394 ? 1.968 18.599 18.742 1.00 40.44 394 ALA A CA 1
ATOM 3132 C C . ALA A 1 394 ? 3.035 19.695 18.599 1.00 40.44 394 ALA A C 1
ATOM 3134 O O . ALA A 1 394 ? 3.453 20.322 19.573 1.00 40.44 394 ALA A O 1
ATOM 3135 N N . HIS A 1 395 ? 3.519 19.896 17.378 1.00 48.12 395 HIS A N 1
ATOM 3136 C CA . HIS A 1 395 ? 4.482 20.941 17.060 1.00 48.12 395 HIS A CA 1
ATOM 3137 C C . HIS A 1 395 ? 3.755 22.211 16.599 1.00 48.12 395 HIS A C 1
ATOM 3139 O O . HIS A 1 395 ? 2.697 22.141 15.973 1.00 48.12 395 HIS A O 1
ATOM 3145 N N . LYS A 1 396 ? 4.301 23.385 16.948 1.00 42.81 396 LYS A N 1
ATOM 3146 C CA . LYS A 1 396 ? 3.712 24.692 16.619 1.00 42.81 396 LYS A CA 1
ATOM 3147 C C . LYS A 1 396 ? 3.517 24.826 15.101 1.00 42.81 396 LYS A C 1
ATOM 3149 O O . LYS A 1 396 ? 4.438 24.580 14.331 1.00 42.81 396 LYS A O 1
ATOM 3154 N N . LYS A 1 397 ? 2.317 25.256 14.691 1.00 45.31 397 LYS A N 1
ATOM 3155 C CA . LYS A 1 397 ? 1.874 25.409 13.289 1.00 45.31 397 LYS A CA 1
ATOM 3156 C C . LYS A 1 397 ? 2.717 26.375 12.431 1.00 45.31 397 LYS A C 1
ATOM 3158 O O . LYS A 1 397 ? 2.520 26.406 11.224 1.00 45.31 397 LYS A O 1
ATOM 3163 N N . SER A 1 398 ? 3.596 27.185 13.025 1.00 47.41 398 SER A N 1
ATOM 3164 C CA . SER A 1 398 ? 4.268 28.318 12.367 1.00 47.41 398 SER A CA 1
ATOM 3165 C C . SER A 1 398 ? 5.549 27.973 11.602 1.00 47.41 398 SER A C 1
ATOM 3167 O O . SER A 1 398 ? 5.977 28.774 10.779 1.00 47.41 398 SER A O 1
ATOM 3169 N N . ASP A 1 399 ? 6.161 26.810 11.842 1.00 50.44 399 ASP A N 1
ATOM 3170 C CA . ASP A 1 399 ? 7.574 26.604 11.478 1.00 50.44 399 ASP A CA 1
ATOM 3171 C C . ASP A 1 399 ? 7.777 25.742 10.215 1.00 50.44 399 ASP A C 1
ATOM 3173 O O . ASP A 1 399 ? 8.906 25.365 9.899 1.00 50.44 399 ASP A O 1
ATOM 3177 N N . VAL A 1 400 ? 6.706 25.390 9.485 1.00 59.88 400 VAL A N 1
ATOM 3178 C CA . VAL A 1 400 ? 6.793 24.472 8.333 1.00 59.88 400 VAL A CA 1
ATOM 3179 C C . VAL A 1 400 ? 6.032 25.008 7.118 1.00 59.88 400 VAL A C 1
ATOM 3181 O O . VAL A 1 400 ? 4.816 25.196 7.161 1.00 59.88 400 VAL A O 1
ATOM 3184 N N . SER A 1 401 ? 6.748 25.229 6.008 1.00 71.69 401 SER A N 1
ATOM 3185 C CA . SER A 1 401 ? 6.167 25.657 4.729 1.00 71.69 401 SER A CA 1
ATOM 3186 C C . SER A 1 401 ? 5.301 24.537 4.144 1.00 71.69 401 SER A C 1
ATOM 3188 O O . SER A 1 401 ? 5.831 23.568 3.595 1.00 71.69 401 SER A O 1
ATOM 3190 N N . SER A 1 402 ? 3.983 24.658 4.287 1.00 82.06 402 SER A N 1
ATOM 3191 C CA . SER A 1 402 ? 3.025 23.742 3.660 1.00 82.06 402 SER A CA 1
ATOM 3192 C C . SER A 1 402 ? 3.013 23.956 2.146 1.00 82.06 402 SER A C 1
ATOM 3194 O O . SER A 1 402 ? 3.050 25.097 1.687 1.00 82.06 402 SER A O 1
ATOM 3196 N N . LYS A 1 403 ? 2.984 22.873 1.374 1.00 87.50 403 LYS A N 1
ATOM 3197 C CA . LYS A 1 403 ? 3.024 22.878 -0.092 1.00 87.50 403 LYS A CA 1
ATOM 3198 C C . LYS A 1 403 ? 1.960 21.939 -0.649 1.00 87.50 403 LYS A C 1
ATOM 3200 O O . LYS A 1 403 ? 1.562 20.987 0.017 1.00 87.50 403 LYS A O 1
ATOM 3205 N N . GLU A 1 404 ? 1.519 22.198 -1.875 1.00 88.00 404 GLU A N 1
ATOM 3206 C CA . GLU A 1 404 ? 0.612 21.298 -2.598 1.00 88.00 404 GLU A CA 1
ATOM 3207 C C . GLU A 1 404 ? 1.293 19.983 -2.976 1.00 88.00 404 GLU A C 1
ATOM 3209 O O . GLU A 1 404 ? 0.666 18.928 -2.915 1.00 88.00 404 GLU A O 1
ATOM 3214 N N . TRP A 1 405 ? 2.583 20.052 -3.308 1.00 89.00 405 TRP A N 1
ATOM 3215 C CA . TRP A 1 405 ? 3.433 18.902 -3.564 1.00 89.00 405 TRP A CA 1
ATOM 3216 C C . TRP A 1 405 ? 4.761 19.019 -2.820 1.00 89.00 405 TRP A C 1
ATOM 3218 O O . TRP A 1 405 ? 5.294 20.108 -2.576 1.00 89.00 405 TRP A O 1
ATOM 3228 N N . ILE A 1 406 ? 5.317 17.867 -2.477 1.00 91.38 406 ILE A N 1
ATOM 3229 C CA . ILE A 1 406 ? 6.649 17.731 -1.890 1.00 91.38 406 ILE A CA 1
ATOM 3230 C C . ILE A 1 406 ? 7.478 16.780 -2.748 1.00 91.38 406 ILE A C 1
ATOM 3232 O O . ILE A 1 406 ? 6.918 15.902 -3.395 1.00 91.38 406 ILE A O 1
ATOM 3236 N N . SER A 1 407 ? 8.797 16.949 -2.743 1.00 92.19 407 SER A N 1
ATOM 3237 C CA . SER A 1 407 ? 9.725 16.080 -3.469 1.00 92.19 407 SER A CA 1
ATOM 3238 C C . SER A 1 407 ? 10.631 15.367 -2.467 1.00 92.19 407 SER A C 1
ATOM 3240 O O . SER A 1 407 ? 11.209 16.002 -1.578 1.00 92.19 407 SER A O 1
ATOM 3242 N N . ILE A 1 408 ? 10.699 14.044 -2.579 1.00 92.12 408 ILE A N 1
ATOM 3243 C CA . ILE A 1 408 ? 11.562 13.163 -1.797 1.00 92.12 408 ILE A CA 1
ATOM 3244 C C . ILE A 1 408 ? 12.706 12.709 -2.700 1.00 92.12 408 ILE A C 1
ATOM 3246 O O . ILE A 1 408 ? 12.483 12.197 -3.799 1.00 92.12 408 ILE A O 1
ATOM 3250 N N . SER A 1 409 ? 13.934 12.887 -2.213 1.00 90.88 409 SER A N 1
ATOM 3251 C CA . SER A 1 409 ? 15.128 12.412 -2.906 1.00 90.88 409 SER A CA 1
ATOM 3252 C C . SER A 1 409 ? 15.155 10.877 -2.951 1.00 90.88 409 SER A C 1
ATOM 3254 O O . SER A 1 409 ? 14.857 10.247 -1.932 1.00 90.88 409 SER A O 1
ATOM 3256 N N . PRO A 1 410 ? 15.552 10.267 -4.078 1.00 93.19 410 PRO A N 1
ATOM 3257 C CA . PRO A 1 410 ? 15.729 8.824 -4.173 1.00 93.19 410 PRO A CA 1
ATOM 3258 C C . PRO A 1 410 ? 16.857 8.326 -3.267 1.00 93.19 410 PRO A C 1
ATOM 3260 O O . PRO A 1 410 ? 17.895 8.976 -3.126 1.00 93.19 410 PRO A O 1
ATOM 3263 N N . SER A 1 411 ? 16.675 7.144 -2.689 1.00 91.69 411 SER A N 1
ATOM 3264 C CA . SER A 1 411 ? 17.719 6.385 -2.002 1.00 91.69 411 SER A CA 1
ATOM 3265 C C . SER A 1 411 ? 17.659 4.915 -2.412 1.00 91.69 411 SER A C 1
ATOM 3267 O O . SER A 1 411 ? 16.615 4.419 -2.833 1.00 91.69 411 SER A O 1
ATOM 3269 N N . TYR A 1 412 ? 18.788 4.214 -2.336 1.00 90.31 412 TYR A N 1
ATOM 3270 C CA . TYR A 1 412 ? 18.858 2.800 -2.696 1.00 90.31 412 TYR A CA 1
ATOM 3271 C C . TYR A 1 412 ? 18.619 1.919 -1.460 1.00 90.31 412 TYR A C 1
ATOM 3273 O O . TYR A 1 412 ? 19.334 2.039 -0.465 1.00 90.31 412 TYR A O 1
ATOM 3281 N N . ASP A 1 413 ? 17.604 1.054 -1.516 1.00 87.81 413 ASP A N 1
ATOM 3282 C CA . ASP A 1 413 ? 17.256 0.082 -0.475 1.00 87.81 413 ASP A CA 1
ATOM 3283 C C . ASP A 1 413 ? 18.017 -1.227 -0.723 1.00 87.81 413 ASP A C 1
ATOM 3285 O O . ASP A 1 413 ? 17.744 -1.950 -1.685 1.00 87.81 413 ASP A O 1
ATOM 3289 N N . THR A 1 414 ? 18.974 -1.541 0.151 1.00 85.06 414 THR A N 1
ATOM 3290 C CA . THR A 1 414 ? 19.804 -2.749 0.042 1.00 85.06 414 THR A CA 1
ATOM 3291 C C . THR A 1 414 ? 19.054 -4.031 0.377 1.00 85.06 414 THR A C 1
ATOM 3293 O O . THR A 1 414 ? 19.500 -5.099 -0.034 1.00 85.06 414 THR A O 1
ATOM 3296 N N . ASP A 1 415 ? 17.929 -3.950 1.093 1.00 80.25 415 ASP A N 1
ATOM 3297 C CA . ASP A 1 415 ? 17.171 -5.139 1.498 1.00 80.25 415 ASP A CA 1
ATOM 3298 C C . ASP A 1 415 ? 16.354 -5.706 0.332 1.00 80.25 415 ASP A C 1
ATOM 3300 O O . ASP A 1 415 ? 16.233 -6.920 0.178 1.00 80.25 415 ASP A O 1
ATOM 3304 N N . HIS A 1 416 ? 15.806 -4.819 -0.502 1.00 77.50 416 HIS A N 1
ATOM 3305 C CA . HIS A 1 416 ? 14.985 -5.178 -1.665 1.00 77.50 416 HIS A CA 1
ATOM 3306 C C . HIS A 1 416 ? 15.720 -4.991 -3.002 1.00 77.50 416 HIS A C 1
ATOM 3308 O O . HIS A 1 416 ? 15.156 -5.300 -4.055 1.00 77.50 416 HIS A O 1
ATOM 3314 N N . LEU A 1 417 ? 16.965 -4.499 -2.958 1.00 85.19 417 LEU A N 1
ATOM 3315 C CA . LEU A 1 417 ? 17.812 -4.200 -4.117 1.00 85.19 417 LEU A CA 1
ATOM 3316 C C . LEU A 1 417 ? 17.106 -3.290 -5.132 1.00 85.19 417 LEU A C 1
ATOM 3318 O O . LEU A 1 417 ? 17.027 -3.589 -6.322 1.00 85.19 417 LEU A O 1
ATOM 3322 N N . THR A 1 418 ? 16.519 -2.196 -4.645 1.00 89.62 418 THR A N 1
ATOM 3323 C CA . THR A 1 418 ? 15.706 -1.293 -5.470 1.00 89.62 418 THR A CA 1
ATOM 3324 C C . THR A 1 418 ? 15.793 0.150 -4.989 1.00 89.62 418 THR A C 1
ATOM 3326 O O . THR A 1 418 ? 16.178 0.428 -3.855 1.00 89.62 418 THR A O 1
ATOM 3329 N N . TRP A 1 419 ? 15.400 1.089 -5.844 1.00 92.62 419 TRP A N 1
ATOM 3330 C CA . TRP A 1 419 ? 15.280 2.495 -5.474 1.00 92.62 419 TRP A CA 1
ATOM 3331 C C . TRP A 1 419 ? 13.976 2.770 -4.728 1.00 92.62 419 TRP A C 1
ATOM 3333 O O . TRP A 1 419 ? 12.903 2.270 -5.082 1.00 92.62 419 TRP A O 1
ATOM 3343 N N . VAL A 1 420 ? 14.072 3.604 -3.698 1.00 93.88 420 VAL A N 1
ATOM 3344 C CA . VAL A 1 420 ? 12.958 3.998 -2.842 1.00 93.88 420 VAL A CA 1
ATOM 3345 C C . VAL A 1 420 ? 12.943 5.507 -2.619 1.00 93.88 420 VAL A C 1
ATOM 3347 O O . VAL A 1 420 ? 13.972 6.178 -2.649 1.00 93.88 420 VAL A O 1
ATOM 3350 N N . GLY A 1 421 ? 11.755 6.044 -2.363 1.00 93.50 421 GLY A N 1
ATOM 3351 C CA . GLY A 1 421 ? 11.578 7.362 -1.764 1.00 93.50 421 GLY A CA 1
ATOM 3352 C C . GLY A 1 421 ? 11.189 7.173 -0.306 1.00 93.50 421 GLY A C 1
ATOM 3353 O O . GLY A 1 421 ? 10.081 6.716 -0.032 1.00 93.50 421 GLY A O 1
ATOM 3354 N N . LEU A 1 422 ? 12.082 7.491 0.632 1.00 91.38 422 LEU A N 1
ATOM 3355 C CA . LEU A 1 422 ? 11.830 7.330 2.065 1.00 91.38 422 LEU A CA 1
ATOM 3356 C C . LEU A 1 422 ? 11.918 8.677 2.778 1.00 91.38 422 LEU A C 1
ATOM 3358 O O . LEU A 1 422 ? 12.938 9.361 2.703 1.00 91.38 422 LEU A O 1
ATOM 3362 N N . TYR A 1 423 ? 10.872 9.035 3.521 1.00 90.50 423 TYR A N 1
ATOM 3363 C CA . TYR A 1 423 ? 10.927 10.183 4.420 1.00 90.50 423 TYR A CA 1
ATOM 3364 C C . TYR A 1 423 ? 10.155 9.923 5.719 1.00 90.50 423 TYR A C 1
ATOM 3366 O O . TYR A 1 423 ? 8.971 9.596 5.663 1.00 90.50 423 TYR A O 1
ATOM 3374 N N . PRO A 1 424 ? 10.779 10.079 6.902 1.00 85.94 424 PRO A N 1
ATOM 3375 C CA . PRO A 1 424 ? 10.170 9.666 8.169 1.00 85.94 424 PRO A CA 1
ATOM 3376 C C . PRO A 1 424 ? 9.223 10.706 8.790 1.00 85.94 424 PRO A C 1
ATOM 3378 O O . PRO A 1 424 ? 8.487 10.384 9.721 1.00 85.94 424 PRO A O 1
ATOM 3381 N N . HIS A 1 425 ? 9.283 11.968 8.353 1.00 86.94 425 HIS A N 1
ATOM 3382 C CA . HIS A 1 425 ? 8.673 13.099 9.066 1.00 86.94 425 HIS A CA 1
ATOM 3383 C C . HIS A 1 425 ? 7.836 13.993 8.147 1.00 86.94 425 HIS A C 1
ATOM 3385 O O . HIS A 1 425 ? 8.059 15.206 8.052 1.00 86.94 425 HIS A O 1
ATOM 3391 N N . LEU A 1 426 ? 6.869 13.385 7.460 1.00 88.19 426 LEU A N 1
ATOM 3392 C CA . LEU A 1 426 ? 5.828 14.131 6.762 1.00 88.19 426 LEU A CA 1
ATOM 3393 C C . LEU A 1 426 ? 4.707 14.499 7.720 1.00 88.19 426 LEU A C 1
ATOM 3395 O O . LEU A 1 426 ? 4.445 13.791 8.686 1.00 88.19 426 LEU A O 1
ATOM 3399 N N . LEU A 1 427 ? 4.033 15.604 7.438 1.00 86.38 427 LEU A N 1
ATOM 3400 C CA . LEU A 1 427 ? 2.792 15.965 8.106 1.00 86.38 427 LEU A CA 1
ATOM 3401 C C . LEU A 1 427 ? 1.798 16.513 7.089 1.00 86.38 427 LEU A C 1
ATOM 3403 O O . LEU A 1 427 ? 2.168 17.190 6.127 1.00 86.38 427 LEU A O 1
ATOM 3407 N N . CYS A 1 428 ? 0.523 16.239 7.336 1.00 85.06 428 CYS A N 1
ATOM 3408 C CA . CYS A 1 428 ? -0.580 16.829 6.594 1.00 85.06 428 CYS A CA 1
ATOM 3409 C C . CYS A 1 428 ? -1.054 18.095 7.320 1.00 85.06 428 CYS A C 1
ATOM 3411 O O . CYS A 1 428 ? -1.268 18.069 8.539 1.00 85.06 428 CYS A O 1
ATOM 3413 N N . THR A 1 429 ? -1.229 19.199 6.592 1.00 77.94 429 THR A N 1
ATOM 3414 C CA . THR A 1 429 ? -1.815 20.440 7.119 1.00 77.94 429 THR A CA 1
ATOM 3415 C C . THR A 1 429 ? -3.197 20.700 6.526 1.00 77.94 429 THR A C 1
ATOM 3417 O O . THR A 1 429 ? -3.556 20.224 5.448 1.00 77.94 429 THR A O 1
ATOM 3420 N N . THR A 1 430 ? -4.030 21.430 7.272 1.00 66.50 430 THR A N 1
ATOM 3421 C CA . THR A 1 430 ? -5.401 21.744 6.853 1.00 66.50 430 THR A CA 1
ATOM 3422 C C . THR A 1 430 ? -5.422 22.661 5.623 1.00 66.50 430 THR A C 1
ATOM 3424 O O . THR A 1 430 ? -4.824 23.730 5.662 1.00 66.50 430 THR A O 1
ATOM 3427 N N . ARG A 1 431 ? -6.156 22.206 4.598 1.00 58.88 431 ARG A N 1
ATOM 3428 C CA . ARG A 1 431 ? -6.672 22.810 3.350 1.00 58.88 431 ARG A CA 1
ATOM 3429 C C . ARG A 1 431 ? -6.231 24.204 2.859 1.00 58.88 431 ARG A C 1
ATOM 3431 O O . ARG A 1 431 ? -6.325 25.202 3.569 1.00 58.88 431 ARG A O 1
ATOM 3438 N N . GLN A 1 432 ? -6.017 24.255 1.537 1.00 47.88 432 GLN A N 1
ATOM 3439 C CA . GLN A 1 432 ? -6.458 25.352 0.670 1.00 47.88 432 GLN A CA 1
ATOM 3440 C C . GLN A 1 432 ? -7.964 25.601 0.854 1.00 47.88 432 GLN A C 1
ATOM 3442 O O . GLN A 1 432 ? -8.776 24.673 0.812 1.00 47.88 432 GLN A O 1
ATOM 3447 N N . LYS A 1 433 ? -8.322 26.862 1.097 1.00 43.09 433 LYS A N 1
ATOM 3448 C CA . LYS A 1 433 ? -9.696 27.359 1.001 1.00 43.09 433 LYS A CA 1
ATOM 3449 C C . LYS A 1 433 ? -10.242 27.078 -0.412 1.00 43.09 433 LYS A C 1
ATOM 3451 O O . LYS A 1 433 ? -9.493 27.179 -1.372 1.00 43.09 433 LYS A O 1
ATOM 3456 N N . ASP A 1 434 ? -11.540 26.781 -0.482 1.00 39.94 434 ASP A N 1
ATOM 3457 C CA . ASP A 1 434 ? -12.385 26.898 -1.682 1.00 39.94 434 ASP A CA 1
ATOM 3458 C C . ASP A 1 434 ? -12.270 25.764 -2.731 1.00 39.94 434 ASP A C 1
ATOM 3460 O O . ASP A 1 434 ? -11.345 25.735 -3.528 1.00 39.94 434 ASP A O 1
ATOM 3464 N N . ALA A 1 435 ? -13.223 24.807 -2.713 1.00 39.44 435 ALA A N 1
ATOM 3465 C CA . ALA A 1 435 ? -13.862 24.175 -3.898 1.00 39.44 435 ALA A CA 1
ATOM 3466 C C . ALA A 1 435 ? -14.421 22.757 -3.642 1.00 39.44 435 ALA A C 1
ATOM 3468 O O . ALA A 1 435 ? -15.557 22.476 -4.005 1.00 39.44 435 ALA A O 1
ATOM 3469 N N . VAL A 1 436 ? -13.686 21.833 -3.007 1.00 44.72 436 VAL A N 1
ATOM 3470 C CA . VAL A 1 436 ? -14.053 20.392 -3.112 1.00 44.72 436 VAL A CA 1
ATOM 3471 C C . VAL A 1 436 ? -15.090 19.911 -2.070 1.00 44.72 436 VAL A C 1
ATOM 3473 O O . VAL A 1 436 ? -15.639 18.826 -2.194 1.00 44.72 436 VAL A O 1
ATOM 3476 N N . LEU A 1 437 ? -15.418 20.716 -1.046 1.00 43.06 437 LEU A N 1
ATOM 3477 C CA . LEU A 1 437 ? -16.466 20.363 -0.054 1.00 43.06 437 LEU A CA 1
ATOM 3478 C C . LEU A 1 437 ? -17.754 21.197 -0.176 1.00 43.06 437 LEU A C 1
ATOM 3480 O O . LEU A 1 437 ? -18.760 20.821 0.418 1.00 43.06 437 LEU A O 1
ATOM 3484 N N . ASP A 1 438 ? -17.756 22.271 -0.972 1.00 36.31 438 ASP A N 1
ATOM 3485 C CA . ASP A 1 438 ? -18.946 23.099 -1.206 1.00 36.31 438 ASP A CA 1
ATOM 3486 C C . ASP A 1 438 ? -19.634 22.691 -2.510 1.00 36.31 438 ASP A C 1
ATOM 3488 O O . ASP A 1 438 ? -19.669 23.409 -3.502 1.00 36.31 438 ASP A O 1
ATOM 3492 N N . SER A 1 439 ? -20.198 21.488 -2.522 1.00 35.78 439 SER A N 1
ATOM 3493 C CA . SER A 1 439 ? -21.221 21.117 -3.504 1.00 35.78 439 SER A CA 1
ATOM 3494 C C . SER A 1 439 ? -22.363 20.432 -2.768 1.00 35.78 439 SER A C 1
ATOM 3496 O O . SER A 1 439 ? -22.550 19.222 -2.825 1.00 35.78 439 SER A O 1
ATOM 3498 N N . ARG A 1 440 ? -23.169 21.250 -2.082 1.00 39.06 440 ARG A N 1
ATOM 3499 C CA . ARG A 1 440 ? -24.566 20.936 -1.744 1.00 39.06 440 ARG A CA 1
ATOM 3500 C C . ARG A 1 440 ? -25.440 20.964 -3.010 1.00 39.06 440 ARG A C 1
ATOM 3502 O O . ARG A 1 440 ? -26.517 21.552 -3.012 1.00 39.06 440 ARG A O 1
ATOM 3509 N N . SER A 1 441 ? -24.963 20.376 -4.105 1.00 31.59 441 SER A N 1
ATOM 3510 C CA . SER A 1 441 ? -25.790 20.116 -5.276 1.00 31.59 441 SER A CA 1
ATOM 3511 C C . SER A 1 441 ? -26.748 18.988 -4.906 1.00 31.59 441 SER A C 1
ATOM 3513 O O . SER A 1 441 ? -26.346 17.847 -4.682 1.00 31.59 441 SER A O 1
ATOM 3515 N N . THR A 1 442 ? -28.006 19.383 -4.758 1.00 32.81 442 THR A N 1
ATOM 3516 C CA . THR A 1 442 ? -29.224 18.583 -4.621 1.00 32.81 442 THR A CA 1
ATOM 3517 C C . THR A 1 442 ? -29.113 17.174 -5.215 1.00 32.81 442 THR A C 1
ATOM 3519 O O . THR A 1 442 ? -29.017 17.030 -6.430 1.00 32.81 442 THR A O 1
ATOM 3522 N N . GLY A 1 443 ? -29.166 16.145 -4.360 1.00 35.81 443 GLY A N 1
ATOM 3523 C CA . GLY A 1 443 ? -29.403 14.750 -4.764 1.00 35.81 443 GLY A CA 1
ATOM 3524 C C . GLY A 1 443 ? -28.298 13.734 -4.454 1.00 35.81 443 GLY A C 1
ATOM 3525 O O . GLY A 1 443 ? -28.587 12.544 -4.472 1.00 35.81 443 GLY A O 1
ATOM 3526 N N . GLN A 1 444 ? -27.069 14.147 -4.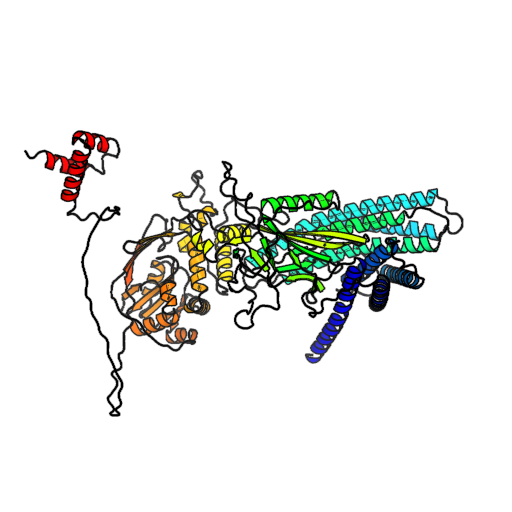121 1.00 37.00 444 GLN A N 1
ATOM 3527 C CA . GLN A 1 444 ? -26.026 13.197 -3.702 1.00 37.00 444 GLN A CA 1
ATOM 3528 C C . GLN A 1 444 ? -26.030 12.997 -2.183 1.00 37.00 444 GLN A C 1
ATOM 3530 O O . GLN A 1 444 ? -25.665 13.887 -1.412 1.00 37.00 444 GLN A O 1
ATOM 3535 N N . THR A 1 445 ? -26.427 11.808 -1.741 1.00 33.19 445 THR A N 1
ATOM 3536 C CA . THR A 1 445 ? -26.201 11.328 -0.377 1.00 33.19 445 THR A CA 1
ATOM 3537 C C . THR A 1 445 ? -24.695 11.239 -0.099 1.00 33.19 445 THR A C 1
ATOM 3539 O O . THR A 1 445 ? -24.039 10.301 -0.531 1.00 33.19 445 THR A O 1
ATOM 3542 N N . GLY A 1 446 ? -24.160 12.234 0.620 1.00 44.81 446 GLY A N 1
ATOM 3543 C CA . GLY A 1 446 ? -22.893 12.192 1.363 1.00 44.81 446 GLY A CA 1
ATOM 3544 C C . GLY A 1 446 ? -21.607 12.035 0.543 1.00 44.81 446 GLY A C 1
ATOM 3545 O O . GLY A 1 446 ? -21.101 10.928 0.399 1.00 44.81 446 GLY A O 1
ATOM 3546 N N . LYS A 1 447 ? -20.986 13.144 0.109 1.00 57.09 447 LYS A N 1
ATOM 3547 C CA . LYS A 1 447 ? -19.588 13.103 -0.362 1.00 57.09 447 LYS A CA 1
ATOM 3548 C C . LYS A 1 447 ? -18.676 12.570 0.750 1.00 57.09 447 LYS A C 1
ATOM 3550 O O . LYS A 1 447 ? -18.616 13.149 1.838 1.00 57.09 447 LYS A O 1
ATOM 3555 N N . ARG A 1 448 ? -17.985 11.460 0.479 1.00 72.12 448 ARG A N 1
ATOM 3556 C CA . ARG A 1 448 ? -17.073 10.796 1.418 1.00 72.12 448 ARG A CA 1
ATOM 3557 C C . ARG A 1 448 ? -15.741 11.560 1.454 1.00 72.12 448 ARG A C 1
ATOM 3559 O O . ARG A 1 448 ? -15.205 11.884 0.400 1.00 72.12 448 ARG A O 1
ATOM 3566 N N . PRO A 1 449 ? -15.176 11.870 2.630 1.00 74.75 449 PRO A N 1
ATOM 3567 C CA . PRO A 1 449 ? -13.939 12.644 2.740 1.00 74.75 449 PRO A CA 1
ATOM 3568 C C . PRO A 1 449 ? -12.709 11.740 2.574 1.00 74.75 449 PRO A C 1
ATOM 3570 O O . PRO A 1 449 ? -11.900 11.596 3.494 1.00 74.75 449 PRO A O 1
ATOM 3573 N N . LEU A 1 450 ? -12.610 11.098 1.410 1.00 86.56 450 LEU A N 1
ATOM 3574 C CA . LEU A 1 450 ? -11.540 10.173 1.056 1.00 86.56 450 LEU A CA 1
ATOM 3575 C C . LEU A 1 450 ? -10.480 10.878 0.218 1.00 86.56 450 LEU A C 1
ATOM 3577 O O . LEU A 1 450 ? -10.773 11.678 -0.674 1.00 86.56 450 LEU A O 1
ATOM 3581 N N . PHE A 1 451 ? -9.235 10.548 0.520 1.00 90.94 451 PHE A N 1
ATOM 3582 C CA . PHE A 1 451 ? -8.054 11.097 -0.112 1.00 90.94 451 PHE A CA 1
ATOM 3583 C C . PHE A 1 451 ? -7.108 9.979 -0.523 1.00 90.94 451 PHE A C 1
ATOM 3585 O O . PHE A 1 451 ? -7.122 8.885 0.042 1.00 90.94 451 PHE A O 1
ATOM 3592 N N . TYR A 1 452 ? -6.257 10.294 -1.488 1.00 94.06 452 TYR A N 1
ATOM 3593 C CA . TYR A 1 452 ? -5.212 9.416 -1.988 1.00 94.06 452 TYR A CA 1
ATOM 3594 C C . TYR A 1 452 ? -3.893 10.181 -2.034 1.00 94.06 452 TYR A C 1
ATOM 3596 O O . TYR A 1 452 ? -3.870 11.383 -2.307 1.00 94.06 452 TYR A O 1
ATOM 3604 N N . PHE A 1 453 ? -2.781 9.491 -1.792 1.00 94.81 453 PHE A N 1
ATOM 3605 C CA . PHE A 1 453 ? -1.473 10.009 -2.160 1.00 94.81 453 PHE A CA 1
ATOM 3606 C C . PHE A 1 453 ? -1.268 9.719 -3.633 1.00 94.81 453 PHE A C 1
ATOM 3608 O O . PHE A 1 453 ? -1.183 8.558 -4.028 1.00 94.81 453 PHE A O 1
ATOM 3615 N N . HIS A 1 454 ? -1.181 10.771 -4.433 1.00 95.44 454 HIS A N 1
ATOM 3616 C CA . HIS A 1 454 ? -0.668 10.683 -5.786 1.00 95.44 454 HIS A CA 1
ATOM 3617 C C . HIS A 1 454 ? 0.846 10.784 -5.733 1.00 95.44 454 HIS A C 1
ATOM 3619 O O . HIS A 1 454 ? 1.405 11.773 -5.252 1.00 95.44 454 HIS A O 1
ATOM 3625 N N . VAL A 1 455 ? 1.500 9.740 -6.219 1.00 95.75 455 VAL A N 1
ATOM 3626 C CA . VAL A 1 455 ? 2.946 9.703 -6.375 1.00 95.75 455 VAL A CA 1
ATOM 3627 C C . VAL A 1 455 ? 3.256 9.828 -7.855 1.00 95.75 455 VAL A C 1
ATOM 3629 O O . VAL A 1 455 ? 2.762 9.046 -8.666 1.00 95.75 455 VAL A O 1
ATOM 3632 N N . LYS A 1 456 ? 4.091 10.807 -8.192 1.00 94.88 456 LYS A N 1
ATOM 3633 C CA . LYS A 1 456 ? 4.721 10.971 -9.500 1.00 94.88 456 LYS A CA 1
ATOM 3634 C C . LYS A 1 456 ? 6.222 10.811 -9.303 1.00 94.88 456 LYS A C 1
ATOM 3636 O O . LYS A 1 456 ? 6.832 11.665 -8.664 1.00 94.88 456 LYS A O 1
ATOM 3641 N N . ALA A 1 457 ? 6.820 9.757 -9.846 1.00 95.12 457 ALA A N 1
ATOM 3642 C CA . ALA A 1 457 ? 8.274 9.616 -9.845 1.00 95.12 457 ALA A CA 1
ATOM 3643 C C . ALA A 1 457 ? 8.840 9.931 -11.230 1.00 95.12 457 ALA A C 1
ATOM 3645 O O . ALA A 1 457 ? 8.323 9.458 -12.245 1.00 95.12 457 ALA A O 1
ATOM 3646 N N . GLU A 1 458 ? 9.882 10.753 -11.268 1.00 94.00 458 GLU A N 1
ATOM 3647 C CA . GLU A 1 458 ? 10.557 11.138 -12.504 1.00 94.00 458 GLU A CA 1
ATOM 3648 C C . GLU A 1 458 ? 11.754 10.201 -12.724 1.00 94.00 458 GLU A C 1
ATOM 3650 O O . GLU A 1 458 ? 12.640 10.086 -11.876 1.00 94.00 458 GLU A O 1
ATOM 3655 N N . ILE A 1 459 ? 11.744 9.483 -13.844 1.00 94.12 459 ILE A N 1
ATOM 3656 C CA . ILE A 1 459 ? 12.695 8.425 -14.196 1.00 94.12 459 ILE A CA 1
ATOM 3657 C C . ILE A 1 459 ? 13.684 8.955 -15.232 1.00 94.12 459 ILE A C 1
ATOM 3659 O O . ILE A 1 459 ? 13.293 9.646 -16.174 1.00 94.12 459 ILE A O 1
ATOM 3663 N N . PHE A 1 460 ? 14.954 8.570 -15.115 1.00 93.69 460 PHE A N 1
ATOM 3664 C CA . PHE A 1 460 ? 15.928 8.739 -16.193 1.00 93.69 460 PHE A CA 1
ATOM 3665 C C . PHE A 1 460 ? 15.628 7.742 -17.326 1.00 93.69 460 PHE A C 1
ATOM 3667 O O . PHE A 1 460 ? 16.046 6.589 -17.267 1.00 93.69 460 PHE A O 1
ATOM 3674 N N . SER A 1 461 ? 14.904 8.184 -18.358 1.00 92.06 461 SER A N 1
ATOM 3675 C CA . SER A 1 461 ? 14.479 7.327 -19.476 1.00 92.06 461 SER A CA 1
ATOM 3676 C C . SER A 1 461 ? 15.672 6.887 -20.337 1.00 92.06 461 SER A C 1
ATOM 3678 O O . SER A 1 461 ? 16.594 7.690 -20.551 1.00 92.06 461 SER A O 1
ATOM 3680 N N . PRO A 1 462 ? 15.682 5.657 -20.884 1.00 90.62 462 PRO A N 1
ATOM 3681 C CA . PRO A 1 462 ? 16.705 5.222 -21.835 1.00 90.62 462 PRO A CA 1
ATOM 3682 C C . PRO A 1 462 ? 16.720 6.057 -23.131 1.00 90.62 462 PRO A C 1
ATOM 3684 O O . PRO A 1 462 ? 17.750 6.117 -23.796 1.00 90.62 462 PRO A O 1
ATOM 3687 N N . ILE A 1 463 ? 15.645 6.791 -23.449 1.00 89.06 463 ILE A N 1
ATOM 3688 C CA . ILE A 1 463 ? 15.581 7.732 -24.588 1.00 89.06 463 ILE A CA 1
ATOM 3689 C C . ILE A 1 463 ? 16.594 8.884 -24.443 1.00 89.06 463 ILE A C 1
ATOM 3691 O O . ILE A 1 463 ? 16.994 9.493 -25.429 1.00 89.06 463 ILE A O 1
ATOM 3695 N N . GLY A 1 464 ? 17.030 9.180 -23.215 1.00 85.12 464 GLY A N 1
ATOM 3696 C CA . GLY A 1 464 ? 17.983 10.250 -22.905 1.00 85.12 464 GLY A CA 1
ATOM 3697 C C . GLY A 1 464 ? 17.373 11.401 -22.106 1.00 85.12 464 GLY A C 1
ATOM 3698 O O . GLY A 1 464 ? 18.107 12.117 -21.426 1.00 85.12 464 GLY A O 1
ATOM 3699 N N . ASN A 1 465 ? 16.042 11.505 -22.100 1.00 86.69 465 ASN A N 1
ATOM 3700 C CA . ASN A 1 465 ? 15.270 12.493 -21.345 1.00 86.69 465 ASN A CA 1
ATOM 3701 C C . ASN A 1 465 ? 14.704 11.888 -20.044 1.00 86.69 465 ASN A C 1
ATOM 3703 O O . ASN A 1 465 ? 15.226 10.903 -19.509 1.00 86.69 465 ASN A O 1
ATOM 3707 N N . TYR A 1 466 ? 13.632 12.492 -19.536 1.00 90.62 466 TYR A N 1
ATOM 3708 C CA . TYR A 1 466 ? 12.872 12.014 -18.392 1.00 90.62 466 TYR A CA 1
ATOM 3709 C C . TYR A 1 466 ? 11.562 11.360 -18.822 1.00 90.62 466 TYR A C 1
ATOM 3711 O O . TYR A 1 466 ? 10.903 11.830 -19.748 1.00 90.62 466 TYR A O 1
ATOM 3719 N N . SER A 1 467 ? 11.169 10.321 -18.094 1.00 91.38 467 SER A N 1
ATOM 3720 C CA . SER A 1 467 ? 9.832 9.728 -18.143 1.00 91.38 467 SER A CA 1
ATOM 3721 C C . SER A 1 467 ? 9.183 9.823 -16.761 1.00 91.38 467 SER A C 1
ATOM 3723 O O . SER A 1 467 ? 9.836 10.169 -15.775 1.00 91.38 467 SER A O 1
ATOM 3725 N N . THR A 1 468 ? 7.884 9.560 -16.671 1.00 92.50 468 THR A N 1
ATOM 3726 C CA . THR A 1 468 ? 7.130 9.675 -15.418 1.00 92.50 468 THR A CA 1
ATOM 3727 C C . THR A 1 468 ? 6.361 8.402 -15.131 1.00 92.50 468 THR A C 1
ATOM 3729 O O . THR A 1 468 ? 5.578 7.954 -15.967 1.00 92.50 468 THR A O 1
ATOM 3732 N N . THR A 1 469 ? 6.518 7.884 -13.919 1.00 93.12 469 THR A N 1
ATOM 3733 C CA . THR A 1 469 ? 5.687 6.810 -13.371 1.00 93.12 469 THR A CA 1
ATOM 3734 C C . THR A 1 469 ? 4.728 7.374 -12.339 1.00 93.12 469 THR A C 1
ATOM 3736 O O . THR A 1 469 ? 5.049 8.340 -11.637 1.00 93.12 469 THR A O 1
ATOM 3739 N N . HIS A 1 470 ? 3.531 6.804 -12.281 1.00 93.31 470 HIS A N 1
ATOM 3740 C CA . HIS A 1 470 ? 2.469 7.279 -11.412 1.00 93.31 470 HIS A CA 1
ATOM 3741 C C . HIS A 1 470 ? 1.850 6.132 -10.627 1.00 93.31 470 HIS A C 1
ATOM 3743 O O . HIS A 1 470 ? 1.703 5.021 -11.132 1.00 93.31 470 HIS A O 1
ATOM 3749 N N . THR A 1 471 ? 1.451 6.418 -9.393 1.00 94.81 471 THR A N 1
ATOM 3750 C CA . THR A 1 471 ? 0.685 5.484 -8.568 1.00 94.81 471 THR A CA 1
ATOM 3751 C C . THR A 1 471 ? -0.176 6.236 -7.555 1.00 94.81 471 THR A C 1
ATOM 3753 O O . THR A 1 471 ? 0.026 7.429 -7.299 1.00 94.81 471 THR A O 1
ATOM 3756 N N . LEU A 1 472 ? -1.149 5.528 -6.988 1.00 95.00 472 LEU A N 1
ATOM 3757 C CA . LEU A 1 472 ? -2.021 6.008 -5.919 1.00 95.00 472 LEU A CA 1
ATOM 3758 C C . LEU A 1 472 ? -1.798 5.154 -4.660 1.00 95.00 472 LEU A C 1
ATOM 3760 O O . LEU A 1 472 ? -1.487 3.964 -4.758 1.00 95.00 472 LEU A O 1
ATOM 3764 N N . SER A 1 473 ? -1.954 5.720 -3.466 1.00 94.00 473 SER A N 1
ATOM 3765 C CA . SER A 1 473 ? -2.037 4.922 -2.229 1.00 94.00 473 SER A CA 1
ATOM 3766 C C . SER A 1 473 ? -3.381 4.192 -2.113 1.00 94.00 473 SER A C 1
ATOM 3768 O O . SER A 1 473 ? -4.256 4.346 -2.960 1.00 94.00 473 SER A O 1
ATOM 3770 N N . LEU A 1 474 ? -3.585 3.439 -1.029 1.00 93.12 474 LEU A N 1
ATOM 3771 C CA . LEU A 1 474 ? -4.942 3.128 -0.570 1.00 93.12 474 LEU A CA 1
ATOM 3772 C C . LEU A 1 474 ? -5.676 4.416 -0.138 1.00 93.12 474 LEU A C 1
ATOM 3774 O O . LEU A 1 474 ? -5.007 5.379 0.268 1.00 93.12 474 LEU A O 1
ATOM 3778 N N . PRO A 1 475 ? -7.023 4.451 -0.207 1.00 92.06 475 PRO A N 1
ATOM 3779 C CA . PRO A 1 475 ? -7.789 5.596 0.266 1.00 92.06 475 PRO A CA 1
ATOM 3780 C C . PRO A 1 475 ? -7.611 5.773 1.768 1.00 92.06 475 PRO A C 1
ATOM 3782 O O . PRO A 1 475 ? -7.625 4.797 2.513 1.00 92.06 475 PRO A O 1
ATOM 3785 N N . PHE A 1 476 ? -7.497 7.013 2.218 1.00 91.00 476 PHE A N 1
ATOM 3786 C CA . PHE A 1 476 ? -7.410 7.372 3.630 1.00 91.00 476 PHE A CA 1
ATOM 3787 C C . PHE A 1 476 ? -8.270 8.606 3.910 1.00 91.00 476 PHE A C 1
ATOM 3789 O O . PHE A 1 476 ? -8.685 9.317 2.994 1.00 91.00 476 PHE A O 1
ATOM 3796 N N . ALA A 1 477 ? -8.529 8.889 5.183 1.00 87.94 477 ALA A N 1
ATOM 3797 C CA . ALA A 1 477 ? -9.240 10.094 5.598 1.00 87.94 477 ALA A CA 1
ATOM 3798 C C . ALA A 1 477 ? -8.345 11.002 6.447 1.00 87.94 477 ALA A C 1
ATOM 3800 O O . ALA A 1 477 ? -7.419 10.548 7.121 1.00 87.94 477 ALA A O 1
ATOM 3801 N N . ILE A 1 478 ? -8.637 12.305 6.429 1.00 83.75 478 ILE A N 1
ATOM 3802 C CA . ILE A 1 478 ? -7.885 13.312 7.185 1.00 83.75 478 ILE A CA 1
ATOM 3803 C C . ILE A 1 478 ? -8.753 13.863 8.318 1.00 83.75 478 ILE A C 1
ATOM 3805 O O . ILE A 1 478 ? -9.805 14.461 8.091 1.00 83.75 478 ILE A O 1
ATOM 3809 N N . ALA A 1 479 ? -8.278 13.718 9.552 1.00 80.25 479 ALA A N 1
ATOM 3810 C CA . ALA A 1 479 ? -8.900 14.262 10.751 1.00 80.25 479 ALA A CA 1
ATOM 3811 C C . ALA A 1 479 ? -8.111 15.468 11.281 1.00 80.25 479 ALA A C 1
ATOM 3813 O O . ALA A 1 479 ? -6.901 15.428 11.444 1.00 80.25 479 ALA A O 1
ATOM 3814 N N . THR A 1 480 ? -8.789 16.554 11.634 1.00 76.56 480 THR A N 1
ATOM 3815 C CA . THR A 1 480 ? -8.177 17.737 12.266 1.00 76.56 480 THR A CA 1
ATOM 3816 C C . THR A 1 480 ? -7.761 17.510 13.723 1.00 76.56 480 THR A C 1
ATOM 3818 O O . THR A 1 480 ? -6.911 18.230 14.246 1.00 76.56 480 THR A O 1
ATOM 3821 N N . ARG A 1 481 ? -8.369 16.530 14.406 1.00 69.19 481 ARG A N 1
ATOM 3822 C CA . ARG A 1 481 ? -8.077 16.166 15.803 1.00 69.19 481 ARG A CA 1
ATOM 3823 C C . ARG A 1 481 ? -8.180 14.654 15.986 1.00 69.19 481 ARG A C 1
ATOM 3825 O O . ARG A 1 481 ? -9.026 14.025 15.361 1.00 69.19 481 ARG A O 1
ATOM 3832 N N . ARG A 1 482 ? -7.396 14.091 16.913 1.00 63.41 482 ARG A N 1
ATOM 3833 C CA . ARG A 1 482 ? -7.370 12.643 17.208 1.00 63.41 482 ARG A CA 1
ATOM 3834 C C . ARG A 1 482 ? -8.748 12.076 17.570 1.00 63.41 482 ARG A C 1
ATOM 3836 O O . ARG A 1 482 ? -9.135 11.033 17.071 1.00 63.41 482 ARG A O 1
ATOM 3843 N N . ASN A 1 483 ? -9.515 12.820 18.367 1.00 62.22 483 ASN A N 1
ATOM 3844 C CA . ASN A 1 483 ? -10.858 12.417 18.795 1.00 62.22 483 ASN A CA 1
ATOM 3845 C C . ASN A 1 483 ? -11.950 12.892 17.832 1.00 62.22 483 ASN A C 1
ATOM 3847 O O . ASN A 1 483 ? -13.127 12.785 18.164 1.00 62.22 483 ASN A O 1
ATOM 3851 N N . GLN A 1 484 ? -11.590 13.469 16.678 1.00 60.75 484 GLN A N 1
ATOM 3852 C CA . GLN A 1 484 ? -12.588 13.986 15.752 1.00 60.75 484 GLN A CA 1
ATOM 3853 C C . GLN A 1 484 ? -13.485 12.861 15.252 1.00 60.75 484 GLN A C 1
ATOM 3855 O O . GLN A 1 484 ? -14.673 13.091 15.143 1.00 60.75 484 GLN A O 1
ATOM 3860 N N . ASP A 1 485 ? -12.981 11.651 15.034 1.00 59.03 485 ASP A N 1
ATOM 3861 C CA . ASP A 1 485 ? -13.835 10.546 14.593 1.00 59.03 485 ASP A CA 1
ATOM 3862 C C . ASP A 1 485 ? -14.836 10.114 15.683 1.00 59.03 485 ASP A C 1
ATOM 3864 O O . ASP A 1 485 ? -16.020 9.928 15.419 1.00 59.03 485 ASP A O 1
ATOM 3868 N N . CYS A 1 486 ? -14.408 10.138 16.951 1.00 54.06 486 CYS A N 1
ATOM 3869 C CA . CYS A 1 486 ? -15.286 9.964 18.111 1.00 54.06 486 CYS A CA 1
ATOM 3870 C C . CYS A 1 486 ? -16.259 11.147 18.336 1.00 54.06 486 CYS A C 1
ATOM 3872 O O . CYS A 1 486 ? -17.226 10.997 19.078 1.00 54.06 486 CYS A O 1
ATOM 3874 N N . GLN A 1 487 ? -16.005 12.331 17.761 1.00 45.19 487 GLN A N 1
ATOM 3875 C CA . GLN A 1 487 ? -16.831 13.548 17.904 1.00 45.19 487 GLN A CA 1
ATOM 3876 C C . GLN A 1 487 ? -17.699 13.852 16.663 1.00 45.19 487 GLN A C 1
ATOM 3878 O O . GLN A 1 487 ? -18.713 14.538 16.779 1.00 45.19 487 GLN A O 1
ATOM 3883 N N . VAL A 1 488 ? -17.305 13.364 15.480 1.00 45.69 488 VAL A N 1
ATOM 3884 C CA . VAL A 1 488 ? -17.985 13.507 14.176 1.00 45.69 488 VAL A CA 1
ATOM 3885 C C . VAL A 1 488 ? -19.064 12.444 13.985 1.00 45.69 488 VAL A C 1
ATOM 3887 O O . VAL A 1 488 ? -19.905 12.599 13.105 1.00 45.69 488 VAL A O 1
ATOM 3890 N N . GLN A 1 489 ? -19.167 11.475 14.900 1.00 47.91 489 GLN A N 1
ATOM 3891 C CA . GLN A 1 489 ? -20.350 10.629 15.095 1.00 47.91 489 GLN A CA 1
ATOM 3892 C C . GLN A 1 489 ? -21.580 11.422 15.600 1.00 47.91 489 GLN A C 1
ATOM 3894 O O . GLN A 1 489 ? -22.281 11.019 16.524 1.00 47.91 489 GLN A O 1
ATOM 3899 N N . ARG A 1 490 ? -21.893 12.555 14.962 1.00 43.72 490 ARG A N 1
ATOM 3900 C CA . ARG A 1 490 ? -23.239 13.127 14.945 1.00 43.72 490 ARG A CA 1
ATOM 3901 C C . ARG A 1 490 ? -24.074 12.267 14.000 1.00 43.72 490 ARG A C 1
ATOM 3903 O O . ARG A 1 490 ? -24.180 12.568 12.820 1.00 43.72 490 ARG A O 1
ATOM 3910 N N . MET A 1 491 ? -24.577 11.157 14.528 1.00 44.50 491 MET A N 1
ATOM 3911 C CA . MET A 1 491 ? -25.613 10.266 13.987 1.00 44.50 491 MET A CA 1
ATOM 3912 C C . MET A 1 491 ? -25.488 9.685 12.559 1.00 44.50 491 MET A C 1
ATOM 3914 O O . MET A 1 491 ? -26.201 8.726 12.320 1.00 44.50 491 MET A O 1
ATOM 3918 N N . MET A 1 492 ? -24.628 10.148 11.633 1.00 47.00 492 MET A N 1
ATOM 3919 C CA . MET A 1 492 ? -24.647 9.669 10.228 1.00 47.00 492 MET A CA 1
ATOM 3920 C C . MET A 1 492 ? -23.281 9.597 9.493 1.00 47.00 492 MET A C 1
ATOM 3922 O O . MET A 1 492 ? -23.262 9.325 8.296 1.00 47.00 492 MET A O 1
ATOM 3926 N N . SER A 1 493 ? -22.124 9.827 10.140 1.00 62.19 493 SER A N 1
ATOM 3927 C CA . SER A 1 493 ? -20.808 9.717 9.464 1.00 62.19 493 SER A CA 1
ATOM 3928 C C . SER A 1 493 ? -19.643 9.381 10.404 1.00 62.19 493 SER A C 1
ATOM 3930 O O . SER A 1 493 ? -19.533 9.977 11.474 1.00 62.19 493 SER A O 1
ATOM 3932 N N . SER A 1 494 ? -18.738 8.488 9.986 1.00 77.19 494 SER A N 1
ATOM 3933 C CA . SER A 1 494 ? -17.451 8.217 10.653 1.00 77.19 494 SER A CA 1
ATOM 3934 C C . SER A 1 494 ? -16.365 7.898 9.623 1.00 77.19 494 SER A C 1
ATOM 3936 O O . SER A 1 494 ? -16.600 7.146 8.673 1.00 77.19 494 SER A O 1
ATOM 3938 N N . TYR A 1 495 ? -15.175 8.472 9.807 1.00 82.69 495 TYR A N 1
ATOM 3939 C CA . TYR A 1 495 ? -14.047 8.293 8.893 1.00 82.69 495 TYR A CA 1
ATOM 3940 C C . TYR A 1 495 ? -13.473 6.876 8.985 1.00 82.69 495 TYR A C 1
ATOM 3942 O O . TYR A 1 495 ? -13.279 6.236 7.951 1.00 82.69 495 TYR A O 1
ATOM 3950 N N . THR A 1 496 ? -13.265 6.356 10.202 1.00 85.25 496 THR A N 1
ATOM 3951 C CA . THR A 1 496 ? -12.824 4.967 10.413 1.00 85.25 496 THR A CA 1
ATOM 3952 C C . THR A 1 496 ? -13.845 3.973 9.893 1.00 85.25 496 THR A C 1
ATOM 3954 O O . THR A 1 496 ? -13.437 3.023 9.238 1.00 85.25 496 THR A O 1
ATOM 3957 N N . ALA A 1 497 ? -15.148 4.203 10.099 1.00 86.25 497 ALA A N 1
ATOM 3958 C CA . ALA A 1 497 ? -16.178 3.315 9.557 1.00 86.25 497 ALA A CA 1
ATOM 3959 C C . ALA A 1 497 ? -16.133 3.279 8.025 1.00 86.25 497 ALA A C 1
ATOM 3961 O O . ALA A 1 497 ? -16.207 2.210 7.430 1.00 86.25 497 ALA A O 1
ATOM 3962 N N . THR A 1 498 ? -15.977 4.446 7.389 1.00 86.50 498 THR A N 1
ATOM 3963 C CA . THR A 1 498 ? -15.895 4.566 5.923 1.00 86.50 498 THR A CA 1
ATOM 3964 C C . THR A 1 498 ? -14.686 3.798 5.380 1.00 86.50 498 THR A C 1
ATOM 3966 O O . THR A 1 498 ? -14.828 3.015 4.444 1.00 86.50 498 THR A O 1
ATOM 3969 N N . CYS A 1 499 ? -13.505 3.971 5.988 1.00 88.19 499 CYS A N 1
ATOM 3970 C CA . CYS A 1 499 ? -12.295 3.254 5.571 1.00 88.19 499 CYS A CA 1
ATOM 3971 C C . CYS A 1 499 ? -12.399 1.748 5.854 1.00 88.19 499 CYS A C 1
ATOM 3973 O O . CYS A 1 499 ? -12.022 0.945 5.006 1.00 88.19 499 CYS A O 1
ATOM 3975 N N . PHE A 1 500 ? -12.954 1.362 7.010 1.00 89.06 500 PHE A N 1
ATOM 3976 C CA . PHE A 1 500 ? -13.241 -0.034 7.345 1.00 89.06 500 PHE A CA 1
ATOM 3977 C C . PHE A 1 500 ? -14.130 -0.678 6.282 1.00 89.06 500 PHE A C 1
ATOM 3979 O O . PHE A 1 500 ? -13.782 -1.739 5.780 1.00 89.06 500 PHE A O 1
ATOM 3986 N N . TRP A 1 501 ? -15.225 -0.020 5.892 1.00 88.69 501 TRP A N 1
ATOM 3987 C CA . TRP A 1 501 ? -16.159 -0.536 4.890 1.00 88.69 501 TRP A CA 1
ATOM 3988 C C . TRP A 1 501 ? -15.513 -0.718 3.512 1.00 88.69 501 TRP A C 1
ATOM 3990 O O . TRP A 1 501 ? -15.695 -1.749 2.866 1.00 88.69 501 TRP A O 1
ATOM 4000 N N . LEU A 1 502 ? -14.709 0.253 3.074 1.00 89.25 502 LEU A N 1
ATOM 4001 C CA . LEU A 1 502 ? -13.984 0.173 1.802 1.00 89.25 502 LEU A CA 1
ATOM 4002 C C . LEU A 1 502 ? -12.978 -0.976 1.778 1.00 89.25 502 LEU A C 1
ATOM 4004 O O . LEU A 1 502 ? -12.932 -1.745 0.823 1.00 89.25 502 LEU A O 1
ATOM 4008 N N . TYR A 1 503 ? -12.183 -1.112 2.837 1.00 89.62 503 TYR A N 1
ATOM 4009 C CA . TYR A 1 503 ? -11.187 -2.178 2.928 1.00 89.62 503 TYR A CA 1
ATOM 4010 C C . TYR A 1 503 ? -11.837 -3.550 3.082 1.00 89.62 503 TYR A C 1
ATOM 4012 O O . TYR A 1 503 ? -11.338 -4.532 2.548 1.00 89.62 503 TYR A O 1
ATOM 4020 N N . ALA A 1 504 ? -12.963 -3.607 3.789 1.00 85.44 504 ALA A N 1
ATOM 4021 C CA . ALA A 1 504 ? -13.749 -4.811 3.983 1.00 85.44 504 ALA A CA 1
ATOM 4022 C C . ALA A 1 504 ? -14.360 -5.339 2.682 1.00 85.44 504 ALA A C 1
ATOM 4024 O O . ALA A 1 504 ? -14.282 -6.528 2.401 1.00 85.44 504 ALA A O 1
ATOM 4025 N N . THR A 1 505 ? -14.979 -4.454 1.899 1.00 85.62 505 THR A N 1
ATOM 4026 C CA . THR A 1 505 ? -15.644 -4.834 0.644 1.00 85.62 505 THR A CA 1
ATOM 4027 C C . THR A 1 505 ? -14.646 -5.143 -0.469 1.00 85.62 505 THR A C 1
ATOM 4029 O O . THR A 1 505 ? -14.965 -5.943 -1.343 1.00 85.62 505 THR A O 1
ATOM 4032 N N . ASN A 1 506 ? -13.438 -4.562 -0.415 1.00 88.25 506 ASN A N 1
ATOM 4033 C CA . ASN A 1 506 ? -12.317 -4.851 -1.315 1.00 88.25 506 ASN A CA 1
ATOM 4034 C C . ASN A 1 506 ? -12.717 -4.867 -2.806 1.00 88.25 506 ASN A C 1
ATOM 4036 O O . ASN A 1 506 ? -12.270 -5.709 -3.585 1.00 88.25 506 ASN A O 1
ATOM 4040 N N . VAL A 1 507 ? -13.592 -3.945 -3.216 1.00 89.75 507 VAL A N 1
ATOM 4041 C CA . VAL A 1 507 ? -13.982 -3.810 -4.624 1.00 89.75 507 VAL A CA 1
ATOM 4042 C C . VAL A 1 507 ? -12.909 -2.988 -5.332 1.00 89.75 507 VAL A C 1
ATOM 4044 O O . VAL A 1 507 ? -12.954 -1.760 -5.341 1.00 89.75 507 VAL A O 1
ATOM 4047 N N . VAL A 1 508 ? -11.894 -3.665 -5.867 1.00 90.25 508 VAL A N 1
ATOM 4048 C CA . VAL A 1 508 ? -10.758 -3.027 -6.546 1.00 90.25 508 VAL A CA 1
ATOM 4049 C C . VAL A 1 508 ? -11.124 -2.674 -7.988 1.00 90.25 508 VAL A C 1
ATOM 4051 O O . VAL A 1 508 ? -11.549 -3.535 -8.754 1.00 90.25 508 VAL A O 1
ATOM 4054 N N . ASP A 1 509 ? -10.883 -1.423 -8.376 1.00 89.25 509 ASP A N 1
ATOM 4055 C CA . ASP A 1 509 ? -10.957 -0.944 -9.758 1.00 89.25 509 ASP A CA 1
ATOM 4056 C C . ASP A 1 509 ? -9.649 -0.233 -10.115 1.00 89.25 509 ASP A C 1
ATOM 4058 O O . ASP A 1 509 ? -9.405 0.920 -9.739 1.00 89.25 509 ASP A O 1
ATOM 4062 N N . GLY A 1 510 ? -8.766 -0.959 -10.801 1.00 88.25 510 GLY A N 1
ATOM 4063 C CA . GLY A 1 510 ? -7.411 -0.502 -11.081 1.00 88.25 510 GLY A CA 1
ATOM 4064 C C . GLY A 1 510 ? -6.634 -0.220 -9.791 1.00 88.25 510 GLY A C 1
ATOM 4065 O O . GLY A 1 510 ? -6.328 -1.124 -9.014 1.00 88.25 510 GLY A O 1
ATOM 4066 N N . LEU A 1 511 ? -6.280 1.045 -9.577 1.00 90.12 511 LEU A N 1
ATOM 4067 C CA . LEU A 1 511 ? -5.571 1.527 -8.394 1.00 90.12 511 LEU A CA 1
ATOM 4068 C C . LEU A 1 511 ? -6.509 2.027 -7.288 1.00 90.12 511 LEU A C 1
ATOM 4070 O O . LEU A 1 511 ? -6.011 2.282 -6.188 1.00 90.12 511 LEU A O 1
ATOM 4074 N N . MET A 1 512 ? -7.806 2.173 -7.553 1.00 91.31 512 MET A N 1
ATOM 4075 C CA . MET A 1 512 ? -8.795 2.701 -6.615 1.00 91.31 512 MET A CA 1
ATOM 4076 C C . MET A 1 512 ? -9.638 1.601 -5.972 1.00 91.31 512 MET A C 1
ATOM 4078 O O . MET A 1 512 ? -9.754 0.490 -6.490 1.00 91.31 512 MET A O 1
ATOM 4082 N N . LEU A 1 513 ? -10.246 1.934 -4.830 1.00 90.44 513 LEU A N 1
ATOM 4083 C CA . LEU A 1 513 ? -11.295 1.119 -4.225 1.00 90.44 513 LEU A CA 1
ATOM 4084 C C . LEU A 1 513 ? -12.644 1.759 -4.506 1.00 90.44 513 LEU A C 1
ATOM 4086 O O . LEU A 1 513 ? -12.842 2.941 -4.221 1.00 90.44 513 LEU A O 1
ATOM 4090 N N . GLN A 1 514 ? -13.556 0.964 -5.049 1.00 87.94 514 GLN A N 1
ATOM 4091 C CA . GLN A 1 514 ? -14.922 1.371 -5.307 1.00 87.94 514 GLN A CA 1
ATOM 4092 C C . GLN A 1 514 ? -15.771 1.158 -4.066 1.00 87.94 514 GLN A C 1
ATOM 4094 O O . GLN A 1 514 ? -15.648 0.169 -3.339 1.00 87.94 514 GLN A O 1
ATOM 4099 N N . TRP A 1 515 ? -16.666 2.105 -3.830 1.00 85.94 515 TRP A N 1
ATOM 4100 C CA . TRP A 1 515 ? -17.650 1.947 -2.780 1.00 85.94 515 TRP A CA 1
ATOM 4101 C C . TRP A 1 515 ? -18.704 0.924 -3.175 1.00 85.94 515 TRP A C 1
ATOM 4103 O O . TRP A 1 515 ? -19.231 0.956 -4.286 1.00 85.94 515 TRP A O 1
ATOM 4113 N N . CYS A 1 516 ? -19.046 0.060 -2.228 1.00 82.25 516 CYS A N 1
ATOM 4114 C CA . CYS A 1 516 ? -20.053 -0.961 -2.412 1.00 82.25 516 CYS A CA 1
ATOM 4115 C C . CYS A 1 516 ? -21.224 -0.719 -1.458 1.00 82.25 516 CYS A C 1
ATOM 4117 O O . CYS A 1 516 ? -21.071 -0.822 -0.239 1.00 82.25 516 CYS A O 1
ATOM 4119 N N . ASP A 1 517 ? -22.390 -0.397 -2.021 1.00 76.56 517 ASP A N 1
ATOM 4120 C CA . ASP A 1 517 ? -23.638 -0.251 -1.263 1.00 76.56 517 ASP A CA 1
ATOM 4121 C C . ASP A 1 517 ? -24.351 -1.590 -1.036 1.00 76.56 517 ASP A C 1
ATOM 4123 O O . ASP A 1 517 ? -25.274 -1.669 -0.224 1.00 76.56 517 ASP A O 1
ATOM 4127 N N . THR A 1 518 ? -23.927 -2.662 -1.720 1.00 75.00 518 THR A N 1
ATOM 4128 C CA . THR A 1 518 ? -24.463 -3.994 -1.440 1.00 75.00 518 THR A CA 1
ATOM 4129 C C . THR A 1 518 ? -24.031 -4.408 -0.040 1.00 75.00 518 THR A C 1
ATOM 4131 O O . THR A 1 518 ? -22.854 -4.302 0.308 1.00 75.00 518 THR A O 1
ATOM 4134 N N . GLY A 1 519 ? -24.982 -4.861 0.774 1.00 77.69 519 GLY A N 1
ATOM 4135 C CA . GLY A 1 519 ? -24.677 -5.280 2.134 1.00 77.69 519 GLY A CA 1
ATOM 4136 C C . GLY A 1 519 ? -23.677 -6.443 2.188 1.00 77.69 519 GLY A C 1
ATOM 4137 O O . GLY A 1 519 ? -23.546 -7.233 1.253 1.00 77.69 519 GLY A O 1
ATOM 4138 N N . MET A 1 520 ? -22.987 -6.551 3.316 1.00 85.69 520 MET A N 1
ATOM 4139 C CA . MET A 1 520 ? -21.970 -7.547 3.620 1.00 85.69 520 MET A CA 1
ATOM 4140 C C . MET A 1 520 ? -22.562 -8.712 4.406 1.00 85.69 520 MET A C 1
ATOM 4142 O O . MET A 1 520 ? -23.256 -8.496 5.398 1.00 85.69 520 MET A O 1
ATOM 4146 N N . GLU A 1 521 ? -22.238 -9.948 4.028 1.00 87.19 521 GLU A N 1
ATOM 4147 C CA . GLU A 1 521 ? -22.679 -11.124 4.782 1.00 87.19 521 GLU A CA 1
ATOM 4148 C C . GLU A 1 521 ? -22.260 -11.057 6.260 1.00 87.19 521 GLU A C 1
ATOM 4150 O O . GLU A 1 521 ? -21.110 -10.744 6.579 1.00 87.19 521 GLU A O 1
ATOM 4155 N N . TRP A 1 522 ? -23.165 -11.430 7.170 1.00 86.31 522 TRP A N 1
ATOM 4156 C CA . TRP A 1 522 ? -22.937 -11.383 8.621 1.00 86.31 522 TRP A CA 1
ATOM 4157 C C . TRP A 1 522 ? -21.663 -12.113 9.047 1.00 86.31 522 TRP A C 1
ATOM 4159 O O . TRP A 1 522 ? -20.868 -11.591 9.826 1.00 86.31 522 TRP A O 1
ATOM 4169 N N . LYS A 1 523 ? -21.425 -13.304 8.488 1.00 88.62 523 LYS A N 1
ATOM 4170 C CA . LYS A 1 523 ? -20.219 -14.095 8.760 1.00 88.62 523 LYS A CA 1
ATOM 4171 C C . LYS A 1 523 ? -18.943 -13.341 8.373 1.00 88.62 523 LYS A C 1
ATOM 4173 O O . LYS A 1 523 ? -17.969 -13.367 9.123 1.00 88.62 523 LYS A O 1
ATOM 4178 N N . HIS A 1 524 ? -18.953 -12.670 7.223 1.00 87.69 524 HIS A N 1
ATOM 4179 C CA . HIS A 1 524 ? -17.813 -11.890 6.755 1.00 87.69 524 HIS A CA 1
ATOM 4180 C C . HIS A 1 524 ? -17.604 -10.637 7.613 1.00 87.69 524 HIS A C 1
ATOM 4182 O O . HIS A 1 524 ? -16.480 -10.355 8.026 1.00 87.69 524 HIS A O 1
ATOM 4188 N N . PHE A 1 525 ? -18.691 -9.951 7.981 1.00 89.25 525 PHE A N 1
ATOM 4189 C CA . PHE A 1 525 ? -18.642 -8.810 8.892 1.00 89.25 525 PHE A CA 1
ATOM 4190 C C . PHE A 1 525 ? -18.018 -9.172 10.245 1.00 89.25 525 PHE A C 1
ATOM 4192 O O . PHE A 1 525 ? -17.105 -8.476 10.687 1.00 89.25 525 PHE A O 1
ATOM 4199 N N . LYS A 1 526 ? -18.450 -10.274 10.879 1.00 90.88 526 LYS A N 1
ATOM 4200 C CA . LYS A 1 526 ? -17.892 -10.742 12.164 1.00 90.88 526 LYS A CA 1
ATOM 4201 C C . LYS A 1 526 ? -16.382 -10.960 12.080 1.00 90.88 526 LYS A C 1
ATOM 4203 O O . LYS A 1 526 ? -15.638 -10.462 12.924 1.00 90.88 526 LYS A O 1
ATOM 4208 N N . LEU A 1 527 ? -15.930 -11.645 11.026 1.00 89.88 527 LEU A N 1
ATOM 4209 C CA . LEU A 1 527 ? -14.511 -11.903 10.781 1.00 89.88 527 LEU A CA 1
ATOM 4210 C C . LEU A 1 527 ? -13.706 -10.599 10.679 1.00 89.88 527 LEU A C 1
ATOM 4212 O O . LEU A 1 527 ? -12.679 -10.442 11.336 1.00 89.88 527 LEU A O 1
ATOM 4216 N N . LEU A 1 528 ? -14.188 -9.646 9.883 1.00 89.06 528 LEU A N 1
ATOM 4217 C CA . LEU A 1 528 ? -13.509 -8.371 9.676 1.00 89.06 528 LEU A CA 1
ATOM 4218 C C . LEU A 1 528 ? -13.540 -7.473 10.912 1.00 89.06 528 LEU A C 1
ATOM 4220 O O . LEU A 1 528 ? -12.551 -6.806 11.205 1.00 89.06 528 LEU A O 1
ATOM 4224 N N . TYR A 1 529 ? -14.645 -7.469 11.657 1.00 90.69 529 TYR A N 1
ATOM 4225 C CA . TYR A 1 529 ? -14.765 -6.747 12.921 1.00 90.69 529 TYR A CA 1
ATOM 4226 C C . TYR A 1 529 ? -13.762 -7.291 13.949 1.00 90.69 529 TYR A C 1
ATOM 4228 O O . TYR A 1 529 ? -13.055 -6.516 14.593 1.00 90.69 529 TYR A O 1
ATOM 4236 N N . ALA A 1 530 ? -13.623 -8.617 14.042 1.00 91.81 530 ALA A N 1
ATOM 4237 C CA . ALA A 1 530 ? -12.623 -9.271 14.883 1.00 91.81 530 ALA A CA 1
ATOM 4238 C C . ALA A 1 530 ? -11.184 -8.944 14.438 1.00 91.81 530 ALA A C 1
ATOM 4240 O O . ALA A 1 530 ? -10.332 -8.642 15.274 1.00 91.81 530 ALA A O 1
ATOM 4241 N N . TYR A 1 531 ? -10.894 -8.936 13.133 1.00 89.56 531 TYR A N 1
ATOM 4242 C CA . TYR A 1 531 ? -9.581 -8.523 12.621 1.00 89.56 531 TYR A CA 1
ATOM 4243 C C . TYR A 1 531 ? -9.269 -7.056 12.914 1.00 89.56 531 TYR A C 1
ATOM 4245 O O . TYR A 1 531 ? -8.178 -6.745 13.394 1.00 89.56 531 TYR A O 1
ATOM 4253 N N . TYR A 1 532 ? -10.241 -6.165 12.709 1.00 89.62 532 TYR A N 1
ATOM 4254 C CA . TYR A 1 532 ? -10.095 -4.750 13.032 1.00 89.62 532 TYR A CA 1
ATOM 4255 C C . TYR A 1 532 ? -9.822 -4.546 14.525 1.00 89.62 532 TYR A C 1
ATOM 4257 O O . TYR A 1 532 ? -8.933 -3.768 14.876 1.00 89.62 532 TYR A O 1
ATOM 4265 N N . PHE A 1 533 ? -10.534 -5.268 15.397 1.00 91.12 533 PHE A N 1
ATOM 4266 C CA . PHE A 1 533 ? -10.286 -5.245 16.835 1.00 91.12 533 PHE A CA 1
ATOM 4267 C C . PHE A 1 533 ? -8.877 -5.737 17.173 1.00 91.12 533 PHE A C 1
ATOM 4269 O O . PHE A 1 533 ? -8.112 -4.992 17.779 1.00 91.12 533 PHE A O 1
ATOM 4276 N N . ALA A 1 534 ? -8.503 -6.938 16.718 1.00 90.81 534 ALA A N 1
ATOM 4277 C CA . ALA A 1 534 ? -7.203 -7.535 17.014 1.00 90.81 534 ALA A CA 1
ATOM 4278 C C . ALA A 1 534 ? -6.039 -6.641 16.584 1.00 90.81 534 ALA A C 1
ATOM 4280 O O . ALA A 1 534 ? -5.103 -6.409 17.347 1.00 90.81 534 ALA A O 1
ATOM 4281 N N . LYS A 1 535 ? -6.132 -6.078 15.375 1.00 86.31 535 LYS A N 1
ATOM 4282 C CA . LYS A 1 535 ? -5.103 -5.198 14.837 1.00 86.31 535 LYS A CA 1
ATOM 4283 C C . LYS A 1 535 ? -4.991 -3.888 15.615 1.00 86.31 535 LYS A C 1
ATOM 4285 O O . LYS A 1 535 ? -3.886 -3.513 15.985 1.00 86.31 535 LYS A O 1
ATOM 4290 N N . ASN A 1 536 ? -6.102 -3.190 15.861 1.00 86.81 536 ASN A N 1
ATOM 4291 C CA . ASN A 1 536 ? -6.060 -1.865 16.493 1.00 86.81 536 ASN A CA 1
ATOM 4292 C C . ASN A 1 536 ? -5.891 -1.921 18.021 1.00 86.81 536 ASN A C 1
ATOM 4294 O O . ASN A 1 536 ? -5.454 -0.936 18.608 1.00 86.81 536 ASN A O 1
ATOM 4298 N N . ALA A 1 537 ? -6.229 -3.041 18.666 1.00 88.81 537 ALA A N 1
ATOM 4299 C CA . ALA A 1 537 ? -5.893 -3.302 20.068 1.00 88.81 537 ALA A CA 1
ATOM 4300 C C . ALA A 1 537 ? -4.496 -3.939 20.232 1.00 88.81 537 ALA A C 1
ATOM 4302 O O . ALA A 1 537 ? -3.994 -4.046 21.356 1.00 88.81 537 ALA A O 1
ATOM 4303 N N . GLU A 1 538 ? -3.857 -4.336 19.121 1.00 88.06 538 GLU A N 1
ATOM 4304 C CA . GLU A 1 538 ? -2.565 -5.029 19.066 1.00 88.06 538 GLU A CA 1
ATOM 4305 C C . GLU A 1 538 ? -2.549 -6.293 19.944 1.00 88.06 538 GLU A C 1
ATOM 4307 O O . GLU A 1 538 ? -1.673 -6.463 20.797 1.00 88.06 538 GLU A O 1
ATOM 4312 N N . ILE A 1 539 ? -3.564 -7.140 19.779 1.00 88.50 539 ILE A N 1
ATOM 4313 C CA . ILE A 1 539 ? -3.775 -8.366 20.560 1.00 88.50 539 ILE A CA 1
ATOM 4314 C C . ILE A 1 539 ? -3.722 -9.610 19.671 1.00 88.50 539 ILE A C 1
ATOM 4316 O O . ILE A 1 539 ? -4.089 -9.575 18.494 1.00 88.50 539 ILE A O 1
ATOM 4320 N N . SER A 1 540 ? -3.300 -10.726 20.259 1.00 87.69 540 SER A N 1
ATOM 4321 C CA . SER A 1 540 ? -3.240 -12.042 19.617 1.00 87.69 540 SER A CA 1
ATOM 4322 C C . SER A 1 540 ? -4.571 -12.781 19.739 1.00 87.69 540 SER A C 1
ATOM 4324 O O . SER A 1 540 ? -5.067 -13.345 18.762 1.00 87.69 540 SER A O 1
ATOM 4326 N N . ARG A 1 541 ? -5.188 -12.754 20.928 1.00 89.88 541 ARG A N 1
ATOM 4327 C CA . ARG A 1 541 ? -6.522 -13.323 21.154 1.00 89.88 541 ARG A CA 1
ATOM 4328 C C . ARG A 1 541 ? -7.586 -12.369 20.596 1.00 89.88 541 ARG A C 1
ATOM 4330 O O . ARG A 1 541 ? -7.726 -11.267 21.107 1.00 89.88 541 ARG A O 1
ATOM 4337 N N . SER A 1 542 ? -8.343 -12.755 19.569 1.00 90.69 542 SER A N 1
ATOM 4338 C CA . SER A 1 542 ? -9.409 -11.905 18.997 1.00 90.69 542 SER A CA 1
ATOM 4339 C C . SER A 1 542 ? -10.811 -12.273 19.511 1.00 90.69 542 SER A C 1
ATOM 4341 O O . SER A 1 542 ? -10.960 -13.202 20.303 1.00 90.69 542 SER A O 1
ATOM 4343 N N . LEU A 1 543 ? -11.831 -11.524 19.078 1.00 92.94 543 LEU A N 1
ATOM 4344 C CA . LEU A 1 543 ? -13.244 -11.842 19.297 1.00 92.94 543 LEU A CA 1
ATOM 4345 C C . LEU A 1 543 ? -13.625 -13.121 18.544 1.00 92.94 543 LEU A C 1
ATOM 4347 O O . LEU A 1 543 ? -13.198 -13.336 17.405 1.00 92.94 543 LEU A O 1
ATOM 4351 N N . VAL A 1 544 ? -14.455 -13.947 19.171 1.00 91.88 544 VAL A N 1
ATOM 4352 C CA . VAL A 1 544 ? -14.973 -15.203 18.611 1.00 91.88 544 VAL A CA 1
ATOM 4353 C C . VAL A 1 544 ? -16.440 -15.065 18.220 1.00 91.88 544 VAL A C 1
ATOM 4355 O O . VAL A 1 544 ? -17.107 -14.105 18.588 1.00 91.88 544 VAL A O 1
ATOM 4358 N N . ASP A 1 545 ? -16.978 -16.044 17.490 1.00 90.31 545 ASP A N 1
ATOM 4359 C CA . ASP A 1 545 ? -18.350 -15.976 16.968 1.00 90.31 545 ASP A CA 1
ATOM 4360 C C . ASP A 1 545 ? -19.407 -15.746 18.064 1.00 90.31 545 ASP A C 1
ATOM 4362 O O . ASP A 1 545 ? -20.340 -14.966 17.878 1.00 90.31 545 ASP A O 1
ATOM 4366 N N . ALA A 1 546 ? -19.202 -16.358 19.237 1.00 89.56 546 ALA A N 1
ATOM 4367 C CA . ALA A 1 546 ? -20.076 -16.217 20.400 1.00 89.56 546 ALA A CA 1
ATOM 4368 C C . ALA A 1 546 ? -20.151 -14.776 20.941 1.00 89.56 546 ALA A C 1
ATOM 4370 O O . ALA A 1 546 ? -21.194 -14.380 21.456 1.00 89.56 546 ALA A O 1
ATOM 4371 N N . ASP A 1 547 ? -19.096 -13.970 20.774 1.00 91.62 547 ASP A N 1
ATOM 4372 C CA . ASP A 1 547 ? -19.070 -12.574 21.230 1.00 91.62 547 ASP A CA 1
ATOM 4373 C C . ASP A 1 547 ? -20.038 -11.681 20.435 1.00 91.62 547 ASP A C 1
ATOM 4375 O O . ASP A 1 547 ? -20.456 -10.620 20.900 1.00 91.62 547 ASP A O 1
ATOM 4379 N N . PHE A 1 548 ? -20.425 -12.107 19.231 1.00 90.88 548 PHE A N 1
ATOM 4380 C CA . PHE A 1 548 ? -21.342 -11.365 18.369 1.00 90.88 548 PHE A CA 1
ATOM 4381 C C . PHE A 1 548 ? -22.813 -11.722 18.595 1.00 90.88 548 PHE A C 1
ATOM 4383 O O . PHE A 1 548 ? -23.677 -11.059 18.020 1.00 90.88 548 PHE A O 1
ATOM 4390 N N . ALA A 1 549 ? -23.116 -12.714 19.442 1.00 87.56 549 ALA A N 1
ATOM 4391 C CA . ALA A 1 549 ? -24.488 -13.148 19.708 1.00 87.56 549 ALA A CA 1
ATOM 4392 C C . ALA A 1 549 ? -25.376 -11.980 20.172 1.00 87.56 549 ALA A C 1
ATOM 4394 O O . ALA A 1 549 ? -26.491 -11.810 19.685 1.00 87.56 549 ALA A O 1
ATOM 4395 N N . ILE A 1 550 ? -24.842 -11.099 21.027 1.00 85.31 550 ILE A N 1
ATOM 4396 C CA . ILE A 1 550 ? -25.572 -9.932 21.542 1.00 85.31 550 ILE A CA 1
ATOM 4397 C C . ILE A 1 550 ? -25.875 -8.872 20.468 1.00 85.31 550 ILE A C 1
ATOM 4399 O O . ILE A 1 550 ? -26.760 -8.039 20.650 1.00 85.31 550 ILE A O 1
ATOM 4403 N N . LEU A 1 551 ? -25.142 -8.888 19.350 1.00 84.75 551 LEU A N 1
ATOM 4404 C CA . LEU A 1 551 ? -25.271 -7.920 18.260 1.00 84.75 551 LEU A CA 1
ATOM 4405 C C . LEU A 1 551 ? -26.158 -8.421 17.115 1.00 84.75 551 LEU A C 1
ATOM 4407 O O . LEU A 1 551 ? -26.623 -7.606 16.324 1.00 84.75 551 LEU A O 1
ATOM 4411 N N . GLU A 1 552 ? -26.413 -9.727 17.017 1.00 80.00 552 GLU A N 1
ATOM 4412 C CA . GLU A 1 552 ? -27.010 -10.347 15.829 1.00 80.00 552 GLU A CA 1
ATOM 4413 C C . GLU A 1 552 ? -28.361 -9.736 15.436 1.00 80.00 552 GLU A C 1
ATOM 4415 O O . GLU A 1 552 ? -28.499 -9.232 14.322 1.00 80.00 552 GLU A O 1
ATOM 4420 N N . ASN A 1 553 ? -29.332 -9.672 16.354 1.00 78.81 553 ASN A N 1
ATOM 4421 C CA . ASN A 1 553 ? -30.624 -9.041 16.045 1.00 78.81 553 ASN A CA 1
ATOM 4422 C C . ASN A 1 553 ? -30.581 -7.508 16.147 1.00 78.81 553 ASN A C 1
ATOM 4424 O O . ASN A 1 553 ? -31.488 -6.837 15.665 1.00 78.81 553 ASN A O 1
ATOM 4428 N N . LYS A 1 554 ? -29.519 -6.932 16.726 1.00 79.12 554 LYS A N 1
ATOM 4429 C CA . LYS A 1 554 ? -29.335 -5.474 16.834 1.00 79.12 554 LYS A CA 1
ATOM 4430 C C . LYS A 1 554 ? -28.846 -4.843 15.530 1.00 79.12 554 LYS A C 1
ATOM 4432 O O . LYS A 1 554 ? -29.051 -3.652 15.310 1.00 79.12 554 LYS A O 1
ATOM 4437 N N . MET A 1 555 ? -28.223 -5.634 14.655 1.00 76.12 555 MET A N 1
ATOM 4438 C CA . MET A 1 555 ? -27.770 -5.184 13.335 1.00 76.12 555 MET A CA 1
ATOM 4439 C C . MET A 1 555 ? -28.929 -4.955 12.354 1.00 76.12 555 MET A C 1
ATOM 4441 O O . MET A 1 555 ? -28.778 -4.182 11.408 1.00 76.12 555 MET A O 1
ATOM 4445 N N . PHE A 1 556 ? -30.099 -5.552 12.594 1.00 73.94 556 PHE A N 1
ATOM 4446 C CA . PHE A 1 556 ? -31.288 -5.441 11.744 1.00 73.94 556 PHE A CA 1
ATOM 4447 C C . PHE A 1 556 ? -32.339 -4.531 12.385 1.00 73.94 556 PHE A C 1
ATOM 4449 O O . PHE A 1 556 ? -33.412 -4.968 12.782 1.00 73.94 556 PHE A O 1
ATOM 4456 N N . CYS A 1 557 ? -32.023 -3.242 12.506 1.00 70.00 557 CYS A N 1
ATOM 4457 C CA . CYS A 1 557 ? -32.971 -2.266 13.034 1.00 70.00 557 CYS A CA 1
ATOM 4458 C C . CYS A 1 557 ? -34.145 -2.058 12.058 1.00 70.00 557 CYS A C 1
ATOM 4460 O O . CYS A 1 557 ? -33.938 -1.661 10.905 1.00 70.00 557 CYS A O 1
ATOM 4462 N N . ALA A 1 558 ? -35.375 -2.289 12.529 1.00 66.00 558 ALA A N 1
ATOM 4463 C CA . ALA A 1 558 ? -36.598 -2.108 11.744 1.00 66.00 558 ALA A CA 1
ATOM 4464 C C . ALA A 1 558 ? -36.782 -0.652 11.277 1.00 66.00 558 ALA A C 1
ATOM 4466 O O . ALA A 1 558 ? -37.153 -0.424 10.130 1.00 66.00 558 ALA A O 1
ATOM 4467 N N . GLU A 1 559 ? -36.421 0.329 12.113 1.00 65.69 559 GLU A N 1
ATOM 4468 C CA . GLU A 1 559 ? -36.495 1.762 11.779 1.00 65.69 559 GLU A CA 1
ATOM 4469 C C . GLU A 1 559 ? -35.478 2.197 10.706 1.00 65.69 559 GLU A C 1
ATOM 4471 O O . GLU A 1 559 ? -35.649 3.233 10.068 1.00 65.69 559 GLU A O 1
ATOM 4476 N N . CYS A 1 560 ? -34.403 1.425 10.510 1.00 65.38 560 CYS A N 1
ATOM 4477 C CA . CYS A 1 560 ? -33.344 1.711 9.531 1.00 65.38 560 CYS A CA 1
ATOM 4478 C C . CYS A 1 560 ? -33.384 0.788 8.306 1.00 65.38 560 CYS A C 1
ATOM 4480 O O . CYS A 1 560 ? -32.575 0.951 7.384 1.00 65.38 560 CYS A O 1
ATOM 4482 N N . SER A 1 561 ? -34.284 -0.193 8.292 1.00 63.12 561 SER A N 1
ATOM 4483 C CA . SER A 1 561 ? -34.486 -1.069 7.145 1.00 63.12 561 SER A CA 1
ATOM 4484 C C . SER A 1 561 ? -35.224 -0.284 6.066 1.00 63.12 561 SER A C 1
ATOM 4486 O O . SER A 1 561 ? -36.260 0.320 6.335 1.00 63.12 561 SER A O 1
ATOM 4488 N N . ASP A 1 562 ? -34.696 -0.277 4.837 1.00 56.38 562 ASP A N 1
ATOM 4489 C CA . ASP A 1 562 ? -35.543 0.129 3.710 1.00 56.38 562 ASP A CA 1
ATOM 4490 C C . ASP A 1 562 ? -36.684 -0.886 3.646 1.00 56.38 562 ASP A C 1
ATOM 4492 O O . ASP A 1 562 ? -36.486 -2.034 4.051 1.00 56.38 562 ASP A O 1
ATOM 4496 N N . ALA A 1 563 ? -37.872 -0.482 3.198 1.00 45.41 563 ALA A N 1
ATOM 4497 C CA . ALA A 1 563 ? -39.015 -1.377 3.044 1.00 45.41 563 ALA A CA 1
ATOM 4498 C C . ALA A 1 563 ? -38.703 -2.460 1.992 1.00 45.41 563 ALA A C 1
ATOM 4500 O O . ALA A 1 563 ? -39.161 -2.401 0.854 1.00 45.41 563 ALA A O 1
ATOM 4501 N N . PHE A 1 564 ? -37.871 -3.436 2.349 1.00 45.56 564 PHE A N 1
ATOM 4502 C CA . PHE A 1 564 ? -37.636 -4.619 1.556 1.00 45.56 564 PHE A CA 1
ATOM 4503 C C . PHE A 1 564 ? -38.949 -5.395 1.550 1.00 45.56 564 PHE A C 1
ATOM 4505 O O . PHE A 1 564 ? -39.557 -5.575 2.612 1.00 45.56 564 PHE A O 1
ATOM 4512 N N . PRO A 1 565 ? -39.421 -5.830 0.372 1.00 38.47 565 PRO A N 1
ATOM 4513 C CA . PRO A 1 565 ? -40.619 -6.639 0.298 1.00 38.47 565 PRO A CA 1
ATOM 4514 C C . PRO A 1 565 ? -40.433 -7.861 1.201 1.00 38.47 565 PRO A C 1
ATOM 4516 O O . PRO A 1 565 ? -39.407 -8.540 1.160 1.00 38.47 565 PRO A O 1
ATOM 4519 N N . PHE A 1 566 ? -41.422 -8.061 2.071 1.00 33.59 566 PHE A N 1
ATOM 4520 C CA . PHE A 1 566 ? -41.538 -9.160 3.019 1.00 33.59 566 PHE A CA 1
ATOM 4521 C C . PHE A 1 566 ? -40.954 -10.472 2.468 1.00 33.59 566 PHE A C 1
ATOM 4523 O O . PHE A 1 566 ? -41.407 -10.957 1.433 1.00 33.59 566 PHE A O 1
ATOM 4530 N N . GLY A 1 567 ? -40.019 -11.093 3.197 1.00 41.44 567 GLY A N 1
ATOM 4531 C CA . GLY A 1 567 ? -39.821 -12.546 3.095 1.00 41.44 567 GLY A CA 1
ATOM 4532 C C . GLY A 1 567 ? -38.395 -13.090 3.054 1.00 41.44 567 GLY A C 1
ATOM 4533 O O . GLY A 1 567 ? -38.227 -14.268 3.350 1.00 41.44 567 GLY A O 1
ATOM 4534 N N . SER A 1 568 ? -37.357 -12.301 2.776 1.00 41.09 568 SER A N 1
ATOM 4535 C CA . SER A 1 568 ? -35.974 -12.800 2.846 1.00 41.09 568 SER A CA 1
ATOM 4536 C C . SER A 1 568 ? -35.160 -11.994 3.850 1.00 41.09 568 SER A C 1
ATOM 4538 O O . SER A 1 568 ? -34.695 -10.899 3.537 1.00 41.09 568 SER A O 1
ATOM 4540 N N . ARG A 1 569 ? -34.957 -12.546 5.056 1.00 52.47 569 ARG A N 1
ATOM 4541 C CA . ARG A 1 569 ? -33.848 -12.139 5.932 1.00 52.47 569 ARG A CA 1
ATOM 4542 C C . ARG A 1 569 ? -32.554 -12.492 5.204 1.00 52.47 569 ARG A C 1
ATOM 4544 O O . ARG A 1 569 ? -31.999 -13.570 5.396 1.00 52.47 569 ARG A O 1
ATOM 4551 N N . VAL A 1 570 ? -32.114 -11.636 4.291 1.00 54.94 570 VAL A N 1
ATOM 4552 C CA . VAL A 1 570 ? -30.762 -11.756 3.760 1.00 54.94 570 VAL A CA 1
ATOM 4553 C C . VAL A 1 570 ? -29.863 -11.469 4.959 1.00 54.94 570 VAL A C 1
ATOM 4555 O O . VAL A 1 570 ? -29.981 -10.401 5.554 1.00 54.94 570 VAL A O 1
ATOM 4558 N N . ASN A 1 571 ? -29.024 -12.432 5.357 1.00 72.38 571 ASN A N 1
ATOM 4559 C CA . ASN A 1 571 ? -28.024 -12.301 6.429 1.00 72.38 571 ASN A CA 1
ATOM 4560 C C . ASN A 1 571 ? -26.921 -11.311 6.013 1.00 72.38 571 ASN A C 1
ATOM 4562 O O . ASN A 1 571 ? -25.742 -11.654 5.982 1.00 72.38 571 ASN A O 1
ATOM 4566 N N . SER A 1 572 ? -27.310 -10.106 5.615 1.00 78.75 572 SER A N 1
ATOM 4567 C CA . SER A 1 572 ? -26.480 -9.092 4.992 1.00 78.75 572 SER A CA 1
ATOM 4568 C C . SER A 1 572 ? -26.693 -7.764 5.707 1.00 78.75 572 SER A C 1
ATOM 4570 O O . SER A 1 572 ? -27.818 -7.335 5.951 1.00 78.75 572 SER A O 1
ATOM 4572 N N . ILE A 1 573 ? -25.588 -7.139 6.082 1.00 83.19 573 ILE A N 1
ATOM 4573 C CA . ILE A 1 573 ? -25.511 -5.886 6.824 1.00 83.19 573 ILE A CA 1
ATOM 4574 C C . ILE A 1 573 ? -25.216 -4.776 5.841 1.00 83.19 573 ILE A C 1
ATOM 4576 O O . ILE A 1 573 ? -24.258 -4.895 5.092 1.00 83.19 573 ILE A O 1
ATOM 4580 N N . ALA A 1 574 ? -25.943 -3.664 5.874 1.00 84.12 574 ALA A N 1
ATOM 4581 C CA . ALA A 1 574 ? -25.556 -2.477 5.118 1.00 84.12 574 ALA A CA 1
ATOM 4582 C C . ALA A 1 574 ? -24.688 -1.532 5.965 1.00 84.12 574 ALA A C 1
ATOM 4584 O O . ALA A 1 574 ? -24.736 -1.539 7.198 1.00 84.12 574 ALA A O 1
ATOM 4585 N N . PHE A 1 575 ? -23.930 -0.651 5.307 1.00 83.75 575 PHE A N 1
ATOM 4586 C CA . PHE A 1 575 ? -23.082 0.337 5.984 1.00 83.75 575 PHE A CA 1
ATOM 4587 C C . PHE A 1 575 ? -23.857 1.194 7.002 1.00 83.75 575 PHE A C 1
ATOM 4589 O O . PHE A 1 575 ? -23.366 1.469 8.098 1.00 83.75 575 PHE A O 1
ATOM 4596 N N . LYS A 1 576 ? -25.104 1.567 6.682 1.00 80.19 576 LYS A N 1
ATOM 4597 C CA . LYS A 1 576 ? -25.976 2.346 7.578 1.00 80.19 576 LYS A CA 1
ATOM 4598 C C . LYS A 1 576 ? -26.245 1.653 8.917 1.00 80.19 576 LYS A C 1
ATOM 4600 O O . LYS A 1 576 ? -26.321 2.331 9.938 1.00 80.19 576 LYS A O 1
ATOM 4605 N N . ASN A 1 577 ? -26.327 0.321 8.940 1.00 81.69 577 ASN A N 1
ATOM 4606 C CA . ASN A 1 577 ? -26.563 -0.447 10.165 1.00 81.69 577 ASN A CA 1
ATOM 4607 C C . ASN A 1 577 ? -25.397 -0.294 11.151 1.00 81.69 577 ASN A C 1
ATOM 4609 O O . ASN A 1 577 ? -25.609 -0.228 12.358 1.00 81.69 577 ASN A O 1
ATOM 4613 N N . LEU A 1 578 ? -24.170 -0.146 10.643 1.00 84.75 578 LEU A N 1
ATOM 4614 C CA . LEU A 1 578 ? -22.966 0.036 11.454 1.00 84.75 578 LEU A CA 1
ATOM 4615 C C . LEU A 1 578 ? -22.980 1.357 12.247 1.00 84.75 578 LEU A C 1
ATOM 4617 O O . LEU A 1 578 ? -22.419 1.448 13.342 1.00 84.75 578 LEU A O 1
ATOM 4621 N N . LEU A 1 579 ? -23.634 2.379 11.690 1.00 83.50 579 LEU A N 1
ATOM 4622 C CA . LEU A 1 579 ? -23.734 3.728 12.252 1.00 83.50 579 LEU A CA 1
ATOM 4623 C C . LEU A 1 579 ? -25.085 4.017 12.923 1.00 83.50 579 LEU A C 1
ATOM 4625 O O . LEU A 1 579 ? -25.249 5.094 13.491 1.00 83.50 579 LEU A O 1
ATOM 4629 N N . CYS A 1 580 ? -26.010 3.056 12.908 1.00 83.38 580 CYS A N 1
ATOM 4630 C CA . CYS A 1 580 ? -27.344 3.158 13.490 1.00 83.38 580 CYS A CA 1
ATOM 4631 C C . CYS A 1 580 ? -27.285 3.518 14.993 1.00 83.38 580 CYS A C 1
ATOM 4633 O O . CYS A 1 580 ? -26.746 2.729 15.770 1.00 83.38 580 CYS A O 1
ATOM 4635 N N . PRO A 1 581 ? -27.828 4.672 15.437 1.00 83.62 581 PRO A N 1
ATOM 4636 C CA . PRO A 1 581 ? -27.705 5.158 16.814 1.00 83.62 581 PRO A CA 1
ATOM 4637 C C . PRO A 1 581 ? -28.833 4.667 17.743 1.00 83.62 581 PRO A C 1
ATOM 4639 O O . PRO A 1 581 ? -29.229 5.380 18.662 1.00 83.62 581 PRO A O 1
ATOM 4642 N N . HIS A 1 582 ? -29.406 3.490 17.490 1.00 84.50 582 HIS A N 1
ATOM 4643 C CA . HIS A 1 582 ? -30.543 2.971 18.266 1.00 84.50 582 HIS A CA 1
ATOM 4644 C C . HIS A 1 582 ? -30.135 2.070 19.437 1.00 84.50 582 HIS A C 1
ATOM 4646 O O . HIS A 1 582 ? -30.983 1.660 20.228 1.00 84.50 582 HIS A O 1
ATOM 4652 N N . LEU A 1 583 ? -28.836 1.811 19.620 1.00 86.88 583 LEU A N 1
ATOM 4653 C CA . LEU A 1 583 ? -28.371 1.252 20.886 1.00 86.88 583 LEU A CA 1
ATOM 4654 C C . LEU A 1 583 ? -28.446 2.337 21.950 1.00 86.88 583 LEU A C 1
ATOM 4656 O O . LEU A 1 583 ? -28.055 3.479 21.703 1.00 86.88 583 LEU A O 1
ATOM 4660 N N . SER A 1 584 ? -28.960 1.996 23.124 1.00 88.75 584 SER A N 1
ATOM 4661 C CA . SER A 1 584 ? -29.211 2.986 24.161 1.00 88.75 584 SER A CA 1
ATOM 4662 C C . SER A 1 584 ? -29.103 2.418 25.559 1.00 88.75 584 SER A C 1
ATOM 4664 O O . SER A 1 584 ? -29.473 1.267 25.811 1.00 88.75 584 SER A O 1
ATOM 4666 N N . TYR A 1 585 ? -28.682 3.275 26.478 1.00 89.12 585 TYR A N 1
ATOM 4667 C CA . TYR A 1 585 ? -28.749 3.005 27.901 1.00 89.12 585 TYR A CA 1
ATOM 4668 C C . TYR A 1 585 ? -29.138 4.263 28.675 1.00 89.12 585 TYR A C 1
ATOM 4670 O O . TYR A 1 585 ? -28.767 5.384 28.319 1.00 89.12 585 TYR A O 1
ATOM 4678 N N . SER A 1 586 ? -29.840 4.057 29.782 1.00 87.19 586 SER A N 1
ATOM 4679 C CA . SER A 1 586 ? -30.285 5.110 30.680 1.00 87.19 586 SER A CA 1
ATOM 4680 C C . SER A 1 586 ? -29.782 4.837 32.096 1.00 87.19 586 SER A C 1
ATOM 4682 O O . SER A 1 586 ? -29.923 3.732 32.625 1.00 87.19 586 SER A O 1
ATOM 4684 N N . ILE A 1 587 ? -29.184 5.855 32.719 1.00 84.00 587 ILE A N 1
ATOM 4685 C CA . ILE A 1 587 ? -28.689 5.801 34.100 1.00 84.00 587 ILE A CA 1
ATOM 4686 C C . ILE A 1 587 ? -29.121 7.064 34.838 1.00 84.00 587 ILE A C 1
ATOM 4688 O O . ILE A 1 587 ? -28.652 8.170 34.546 1.00 84.00 587 ILE A O 1
ATOM 4692 N N . GLY A 1 588 ? -30.006 6.909 35.822 1.00 81.75 588 GLY A N 1
ATOM 4693 C CA . GLY A 1 588 ? -30.601 8.043 36.526 1.00 81.75 588 GLY A CA 1
ATOM 4694 C C . GLY A 1 588 ? -31.332 8.982 35.558 1.00 81.75 588 GLY A C 1
ATOM 4695 O O . GLY A 1 588 ? -32.349 8.618 34.984 1.00 81.75 588 GLY A O 1
ATOM 4696 N N . LYS A 1 589 ? -30.823 10.210 35.376 1.00 76.00 589 LYS A N 1
ATOM 4697 C CA . LYS A 1 589 ? -31.415 11.219 34.469 1.00 76.00 589 LYS A CA 1
ATOM 4698 C C . LYS A 1 589 ? -30.786 11.258 33.072 1.00 76.00 589 LYS A C 1
ATOM 4700 O O . LYS A 1 589 ? -31.270 12.035 32.244 1.00 76.00 589 LYS A O 1
ATOM 4705 N N . SER A 1 590 ? -29.714 10.503 32.848 1.00 81.44 590 SER A N 1
ATOM 4706 C CA . SER A 1 590 ? -28.968 10.483 31.591 1.00 81.44 590 SER A CA 1
ATOM 4707 C C . SER A 1 590 ? -29.489 9.371 30.697 1.00 81.44 590 SER A C 1
ATOM 4709 O O . SER A 1 590 ? -29.557 8.231 31.144 1.00 81.44 590 SER A O 1
ATOM 4711 N N . ASP A 1 591 ? -29.806 9.703 29.450 1.00 85.50 591 ASP A N 1
ATOM 4712 C CA . ASP A 1 591 ? -30.162 8.753 28.400 1.00 85.50 591 ASP A CA 1
ATOM 4713 C C . ASP A 1 591 ? -29.187 8.938 27.237 1.00 85.50 591 ASP A C 1
ATOM 4715 O O . ASP A 1 591 ? -28.990 10.061 26.759 1.00 85.50 591 ASP A O 1
ATOM 4719 N N . VAL A 1 592 ? -28.499 7.868 26.853 1.00 87.56 592 VAL A N 1
ATOM 4720 C CA . VAL A 1 592 ? -27.391 7.913 25.898 1.00 87.56 592 VAL A CA 1
ATOM 4721 C C . VAL A 1 592 ? -27.667 6.934 24.778 1.00 87.56 592 VAL A C 1
ATOM 4723 O O . VAL A 1 592 ? -27.954 5.765 25.018 1.00 87.56 592 VAL A O 1
ATOM 4726 N N . ARG A 1 593 ? -27.524 7.422 23.547 1.00 86.94 593 ARG A N 1
ATOM 4727 C CA . ARG A 1 593 ? -27.639 6.642 22.319 1.00 86.94 593 ARG A CA 1
ATOM 4728 C C . ARG A 1 593 ? -26.287 6.501 21.638 1.00 86.94 593 ARG A C 1
ATOM 4730 O O . ARG A 1 593 ? -25.495 7.444 21.627 1.00 86.94 593 ARG A O 1
ATOM 4737 N N . PHE A 1 594 ? -26.035 5.342 21.050 1.00 85.62 594 PHE A N 1
ATOM 4738 C CA . PHE A 1 594 ? -24.790 5.037 20.361 1.00 85.62 594 PHE A CA 1
ATOM 4739 C C . PHE A 1 594 ? -24.994 3.989 19.262 1.00 85.62 594 PHE A C 1
ATOM 4741 O O . PHE A 1 594 ? -26.052 3.376 19.148 1.00 85.62 594 PHE A O 1
ATOM 4748 N N . SER A 1 595 ? -23.978 3.821 18.417 1.00 86.44 595 SER A N 1
ATOM 4749 C CA . SER A 1 595 ? -23.957 2.823 17.348 1.00 86.44 595 SER A CA 1
ATOM 4750 C C . SER A 1 595 ? -22.989 1.686 17.643 1.00 86.44 595 SER A C 1
ATOM 4752 O O . SER A 1 595 ? -22.129 1.784 18.518 1.00 86.44 595 SER A O 1
ATOM 4754 N N . ILE A 1 596 ? -23.071 0.614 16.863 1.00 87.75 596 ILE A N 1
ATOM 4755 C CA . ILE A 1 596 ? -22.151 -0.521 16.997 1.00 87.75 596 ILE A CA 1
ATOM 4756 C C . ILE A 1 596 ? -20.717 -0.092 16.685 1.00 87.75 596 ILE A C 1
ATOM 4758 O O . ILE A 1 596 ? -19.798 -0.439 17.427 1.00 87.75 596 ILE A O 1
ATOM 4762 N N . TRP A 1 597 ? -20.519 0.767 15.677 1.00 88.56 597 TRP A N 1
ATOM 4763 C CA . TRP A 1 597 ? -19.199 1.349 15.437 1.00 88.56 597 TRP A CA 1
ATOM 4764 C C . TRP A 1 597 ? -18.708 2.195 16.608 1.00 88.56 597 TRP A C 1
ATOM 4766 O O . TRP A 1 597 ? -17.532 2.144 16.957 1.00 88.56 597 TRP A O 1
ATOM 4776 N N . ARG A 1 598 ? -19.594 2.972 17.247 1.00 85.75 598 ARG A N 1
ATOM 4777 C CA . ARG A 1 598 ? -19.232 3.711 18.462 1.00 85.75 598 ARG A CA 1
ATOM 4778 C C . ARG A 1 598 ? -18.754 2.757 19.558 1.00 85.75 598 ARG A C 1
ATOM 4780 O O . ARG A 1 598 ? -17.719 3.030 20.159 1.00 85.75 598 ARG A O 1
ATOM 4787 N N . GLY A 1 599 ? -19.455 1.641 19.755 1.00 88.50 599 GLY A N 1
ATOM 4788 C CA . GLY A 1 599 ? -19.051 0.576 20.673 1.00 88.50 599 GLY A CA 1
ATOM 4789 C C . GLY A 1 599 ? -17.650 0.035 20.368 1.00 88.50 599 GLY A C 1
ATOM 4790 O O . GLY A 1 599 ? -16.825 -0.032 21.276 1.00 88.50 599 GLY A O 1
ATOM 4791 N N . MET A 1 600 ? -17.335 -0.255 19.097 1.00 90.12 600 MET A N 1
ATOM 4792 C CA . MET A 1 600 ? -15.982 -0.661 18.674 1.00 90.12 600 MET A CA 1
ATOM 4793 C C . MET A 1 600 ? -14.916 0.362 19.078 1.00 90.12 600 MET A C 1
ATOM 4795 O O . MET A 1 600 ? -13.869 0.002 19.611 1.00 90.12 600 MET A O 1
ATOM 4799 N N . LEU A 1 601 ? -15.161 1.649 18.818 1.00 88.00 601 LEU A N 1
ATOM 4800 C CA . LEU A 1 601 ? -14.186 2.700 19.115 1.00 88.00 601 LEU A CA 1
ATOM 4801 C C . LEU A 1 601 ? -13.950 2.860 20.623 1.00 88.00 601 LEU A C 1
ATOM 4803 O O . LEU A 1 601 ? -12.816 3.089 21.041 1.00 88.00 601 LEU A O 1
ATOM 4807 N N . GLU A 1 602 ? -14.994 2.725 21.441 1.00 87.44 602 GLU A N 1
ATOM 4808 C CA . GLU A 1 602 ? -14.867 2.739 22.903 1.00 87.44 602 GLU A CA 1
ATOM 4809 C C . GLU A 1 602 ? -14.138 1.496 23.426 1.00 87.44 602 GLU A C 1
ATOM 4811 O O . GLU A 1 602 ? -13.291 1.619 24.311 1.00 87.44 602 GLU A O 1
ATOM 4816 N N . LEU A 1 603 ? -14.392 0.329 22.828 1.00 91.94 603 LEU A N 1
ATOM 4817 C CA . LEU A 1 603 ? -13.670 -0.909 23.121 1.00 91.94 603 LEU A CA 1
ATOM 4818 C C . LEU A 1 603 ? -12.176 -0.777 22.819 1.00 91.94 603 LEU A C 1
ATOM 4820 O O . LEU A 1 603 ? -11.341 -1.108 23.656 1.00 91.94 603 LEU A O 1
ATOM 4824 N N . LEU A 1 604 ? -11.820 -0.229 21.659 1.00 90.75 604 LEU A N 1
ATOM 4825 C CA . LEU A 1 604 ? -10.422 0.037 21.322 1.00 90.75 604 LEU A CA 1
ATOM 4826 C C . LEU A 1 604 ? -9.781 1.037 22.284 1.00 90.75 604 LEU A C 1
ATOM 4828 O O . LEU A 1 604 ? -8.629 0.859 22.676 1.00 90.75 604 LEU A O 1
ATOM 4832 N N . HIS A 1 605 ? -10.521 2.064 22.707 1.00 86.38 605 HIS A N 1
ATOM 4833 C CA . HIS A 1 605 ? -10.015 3.027 23.679 1.00 86.38 605 HIS A CA 1
ATOM 4834 C C . HIS A 1 605 ? -9.688 2.355 25.017 1.00 86.38 605 HIS A C 1
ATOM 4836 O O . HIS A 1 605 ? -8.625 2.612 25.583 1.00 86.38 605 HIS A O 1
ATOM 4842 N N . LEU A 1 606 ? -10.562 1.452 25.471 1.00 90.25 606 LEU A N 1
ATOM 4843 C CA . LEU A 1 606 ? -10.375 0.659 26.682 1.00 90.25 606 LEU A CA 1
ATOM 4844 C C . LEU A 1 606 ? -9.102 -0.204 26.620 1.00 90.25 606 LEU A C 1
ATOM 4846 O O . LEU A 1 606 ? -8.362 -0.263 27.594 1.00 90.25 606 LEU A O 1
ATOM 4850 N N . PHE A 1 607 ? -8.813 -0.820 25.471 1.00 92.69 607 PHE A N 1
ATOM 4851 C CA . PHE A 1 607 ? -7.621 -1.659 25.273 1.00 92.69 607 PHE A CA 1
ATOM 4852 C C . PHE A 1 607 ? -6.327 -0.865 25.049 1.00 92.69 607 PHE A C 1
ATOM 4854 O O . PHE A 1 607 ? -5.241 -1.363 25.345 1.00 92.69 607 PHE A O 1
ATOM 4861 N N . SER A 1 608 ? -6.425 0.355 24.517 1.00 87.88 608 SER A N 1
ATOM 4862 C CA . SER A 1 608 ? -5.260 1.187 24.193 1.00 87.88 608 SER A CA 1
ATOM 4863 C C . SER A 1 608 ? -4.593 1.830 25.415 1.00 87.88 608 SER A C 1
ATOM 4865 O O . SER A 1 608 ? -3.414 2.187 25.356 1.00 87.88 608 SER A O 1
ATOM 4867 N N . ASP A 1 609 ? -5.327 1.997 26.520 1.00 85.62 609 ASP A N 1
ATOM 4868 C CA . ASP A 1 609 ? -4.803 2.618 27.735 1.00 85.62 609 ASP A CA 1
ATOM 4869 C C . ASP A 1 609 ? -4.145 1.573 28.644 1.00 85.62 609 ASP A C 1
ATOM 4871 O O . ASP A 1 609 ? -4.815 0.800 29.334 1.00 85.62 609 ASP A O 1
ATOM 4875 N N . GLN A 1 610 ? -2.810 1.590 28.673 1.00 86.19 610 GLN A N 1
ATOM 4876 C CA . GLN A 1 610 ? -1.996 0.670 29.470 1.00 86.19 610 GLN A CA 1
ATOM 4877 C C . GLN A 1 610 ? -2.309 0.726 30.973 1.00 86.19 610 GLN A C 1
ATOM 4879 O O . GLN A 1 610 ? -2.131 -0.281 31.651 1.00 86.19 610 GLN A O 1
ATOM 4884 N N . ARG A 1 611 ? -2.811 1.856 31.501 1.00 86.75 611 ARG A N 1
ATOM 4885 C CA . ARG A 1 611 ? -3.137 1.998 32.935 1.00 86.75 611 ARG A CA 1
ATOM 4886 C C . ARG A 1 611 ? -4.317 1.136 33.366 1.00 86.75 611 ARG A C 1
ATOM 4888 O O . ARG A 1 611 ? -4.438 0.813 34.539 1.00 86.75 611 ARG A O 1
ATOM 4895 N N . THR A 1 612 ? -5.190 0.786 32.425 1.00 88.44 612 THR A N 1
ATOM 4896 C CA . THR A 1 612 ? -6.392 -0.001 32.718 1.00 88.44 612 THR A CA 1
ATOM 4897 C C . THR A 1 612 ? -6.080 -1.483 32.931 1.00 88.44 612 THR A C 1
ATOM 4899 O O . THR A 1 612 ? -6.877 -2.180 33.552 1.00 88.44 612 THR A O 1
ATOM 4902 N N . GLU A 1 613 ? -4.954 -1.969 32.388 1.00 90.50 613 GLU A N 1
ATOM 4903 C CA . GLU A 1 613 ? -4.542 -3.384 32.342 1.00 90.50 613 GLU A CA 1
ATOM 4904 C C . GLU A 1 613 ? -5.553 -4.345 31.686 1.00 90.50 613 GLU A C 1
ATOM 4906 O O . GLU A 1 613 ? -5.388 -5.566 31.727 1.00 90.50 613 GLU A O 1
ATOM 4911 N N . VAL A 1 614 ? -6.567 -3.814 30.995 1.00 93.69 614 VAL A N 1
ATOM 4912 C CA . VAL A 1 614 ? -7.601 -4.604 30.307 1.00 93.69 614 VAL A CA 1
ATOM 4913 C C . VAL A 1 614 ? -6.986 -5.511 29.243 1.00 93.69 614 VAL A C 1
ATOM 4915 O O . VAL A 1 614 ? -7.323 -6.691 29.168 1.00 93.69 614 VAL A O 1
ATOM 4918 N N . LYS A 1 615 ? -6.037 -4.985 28.458 1.00 93.12 615 LYS A N 1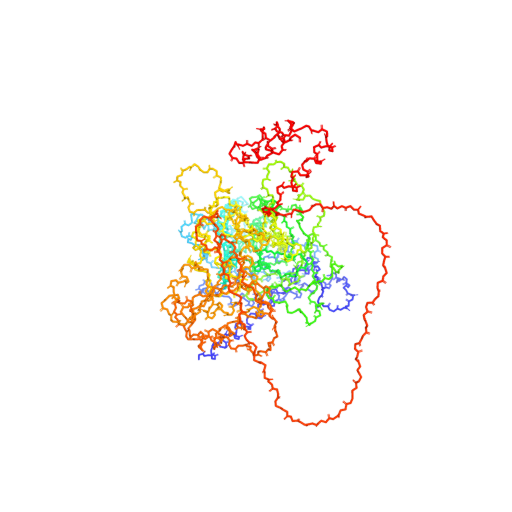
ATOM 4919 C CA . LYS A 1 615 ? -5.309 -5.757 27.442 1.00 93.12 615 LYS A CA 1
ATOM 4920 C C . LYS A 1 615 ? -4.540 -6.932 28.056 1.00 93.12 615 LYS A C 1
ATOM 4922 O O . LYS A 1 615 ? -4.589 -8.034 27.520 1.00 93.12 615 LYS A O 1
ATOM 4927 N N . THR A 1 616 ? -3.876 -6.719 29.190 1.00 91.44 616 THR A N 1
ATOM 4928 C CA . THR A 1 616 ? -3.130 -7.767 29.903 1.00 91.44 616 THR A CA 1
ATOM 4929 C C . THR A 1 616 ? -4.066 -8.868 30.399 1.00 91.44 616 THR A C 1
ATOM 4931 O O . THR A 1 616 ? -3.800 -10.045 30.173 1.00 91.44 616 THR A O 1
ATOM 4934 N N . MET A 1 617 ? -5.197 -8.492 31.006 1.00 92.19 617 MET A N 1
ATOM 4935 C CA . MET A 1 617 ? -6.224 -9.431 31.487 1.00 92.19 617 MET A CA 1
ATOM 4936 C C . MET A 1 617 ? -6.906 -10.208 30.360 1.00 92.19 617 MET A C 1
ATOM 4938 O O . MET A 1 617 ? -7.337 -11.351 30.530 1.00 92.19 617 MET A O 1
ATOM 4942 N N . TRP A 1 618 ? -7.032 -9.579 29.196 1.00 94.81 618 TRP A N 1
ATOM 4943 C CA . TRP A 1 618 ? -7.523 -10.225 27.993 1.00 94.81 618 TRP A CA 1
ATOM 4944 C C . TRP A 1 618 ? -6.530 -11.275 27.480 1.00 94.81 618 TRP A C 1
ATOM 4946 O O . TRP A 1 618 ? -6.901 -12.432 27.303 1.00 94.81 618 TRP A O 1
ATOM 4956 N N . GLU A 1 619 ? -5.258 -10.924 27.301 1.00 92.31 619 GLU A N 1
ATOM 4957 C CA . GLU A 1 619 ? -4.245 -11.874 26.811 1.00 92.31 619 GLU A CA 1
ATOM 4958 C C . GLU A 1 619 ? -3.966 -13.014 27.801 1.00 92.31 619 GLU A C 1
ATOM 4960 O O . GLU A 1 619 ? -3.697 -14.137 27.382 1.00 92.31 619 GLU A O 1
ATOM 4965 N N . SER A 1 620 ? -4.102 -12.773 29.109 1.00 90.81 620 SER A N 1
ATOM 4966 C CA . SER A 1 620 ? -3.931 -13.808 30.140 1.00 90.81 620 SER A CA 1
ATOM 4967 C C . SER A 1 620 ? -5.097 -14.796 30.239 1.00 90.81 620 SER A C 1
ATOM 4969 O O . SER A 1 620 ? -5.014 -15.770 30.986 1.00 90.81 620 SER A O 1
ATOM 4971 N N . GLY A 1 621 ? -6.194 -14.568 29.512 1.00 92.38 621 GLY A N 1
ATOM 4972 C CA . GLY A 1 621 ? -7.355 -15.455 29.559 1.00 92.38 621 GLY A CA 1
ATOM 4973 C C . GLY A 1 621 ? -8.354 -15.150 30.679 1.00 92.38 621 GLY A C 1
ATOM 4974 O O . GLY A 1 621 ? -9.330 -15.881 30.798 1.00 92.38 621 GLY A O 1
ATOM 4975 N N . LEU A 1 622 ? -8.150 -14.107 31.490 1.00 93.50 622 LEU A N 1
ATOM 4976 C CA . LEU A 1 622 ? -8.969 -13.831 32.683 1.00 93.50 622 LEU A CA 1
ATOM 4977 C C . LEU A 1 622 ? -10.201 -12.961 32.401 1.00 93.50 622 LEU A C 1
ATOM 4979 O O . LEU A 1 622 ? -11.206 -13.058 33.103 1.00 93.50 622 LEU A O 1
ATOM 4983 N N . LEU A 1 623 ?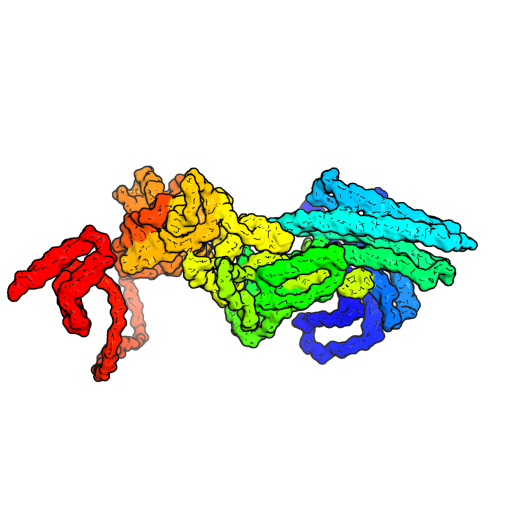 -10.144 -12.118 31.370 1.00 95.19 623 LEU A N 1
ATOM 4984 C CA . LEU A 1 623 ? -11.286 -11.332 30.908 1.00 95.19 623 LEU A CA 1
ATOM 4985 C C . LEU A 1 623 ? -12.016 -12.077 29.789 1.00 95.19 623 LEU A C 1
ATOM 4987 O O . LEU A 1 623 ? -11.393 -12.446 28.796 1.00 95.19 623 LEU A O 1
ATOM 4991 N N . GLN A 1 624 ? -13.325 -12.276 29.919 1.00 95.00 624 GLN A N 1
ATOM 4992 C CA . GLN A 1 624 ? -14.177 -12.845 28.872 1.00 95.00 624 GLN A CA 1
ATOM 4993 C C . GLN A 1 624 ? -14.596 -11.780 27.853 1.00 95.00 624 GLN A C 1
ATOM 4995 O O . GLN A 1 624 ? -14.628 -10.586 28.159 1.00 95.00 624 GLN A O 1
ATOM 5000 N N . GLY A 1 625 ? -14.961 -12.221 26.648 1.00 93.56 625 GLY A N 1
ATOM 5001 C CA . GLY A 1 625 ? -15.643 -11.376 25.671 1.00 93.56 625 GLY A CA 1
ATOM 5002 C C . GLY A 1 625 ? -17.087 -11.057 26.068 1.00 93.56 625 GLY A C 1
ATOM 5003 O O . GLY A 1 625 ? -17.416 -10.959 27.253 1.00 93.56 625 GLY A O 1
ATOM 5004 N N . PHE A 1 626 ? -17.951 -10.845 25.084 1.00 93.06 626 PHE A N 1
ATOM 5005 C CA . PHE A 1 626 ? -19.327 -10.424 25.337 1.00 93.06 626 PHE A CA 1
ATOM 5006 C C . PHE A 1 626 ? -20.193 -11.640 25.673 1.00 93.06 626 PHE A C 1
ATOM 5008 O O . PHE A 1 626 ? -20.206 -12.632 24.951 1.00 93.06 626 PHE A O 1
ATOM 5015 N N . MET A 1 627 ? -20.916 -11.572 26.792 1.00 90.25 627 MET A N 1
ATOM 5016 C CA . MET A 1 627 ? -21.773 -12.661 27.270 1.00 90.25 627 MET A CA 1
ATOM 5017 C C . MET A 1 627 ? -23.119 -12.121 27.736 1.00 90.25 627 MET A C 1
ATOM 5019 O O . MET A 1 627 ? -23.175 -11.079 28.396 1.00 90.25 627 MET A O 1
ATOM 5023 N N . GLU A 1 628 ? -24.185 -12.864 27.442 1.00 88.06 628 GLU A N 1
ATOM 5024 C CA . GLU A 1 628 ? -25.511 -12.570 27.980 1.00 88.06 628 GLU A CA 1
ATOM 5025 C C . GLU A 1 628 ? -25.570 -12.840 29.493 1.00 88.06 628 GLU A C 1
ATOM 5027 O O . GLU A 1 628 ? -24.988 -13.832 29.958 1.00 88.06 628 GLU A O 1
ATOM 5032 N N . PRO A 1 629 ? -26.286 -12.007 30.269 1.00 87.56 629 PRO A N 1
ATOM 5033 C CA . PRO A 1 629 ? -26.459 -12.196 31.709 1.00 87.56 629 PRO A CA 1
ATOM 5034 C C . PRO A 1 629 ? -26.967 -13.595 32.083 1.00 87.56 629 PRO A C 1
ATOM 5036 O O . PRO A 1 629 ? -26.438 -14.223 32.996 1.00 87.56 629 PRO A O 1
ATOM 5039 N N . GLU A 1 630 ? -27.922 -14.142 31.333 1.00 88.62 630 GLU A N 1
ATOM 5040 C CA . GLU A 1 630 ? -28.493 -15.472 31.558 1.00 88.62 630 GLU A CA 1
ATOM 5041 C C . GLU A 1 630 ? -27.431 -16.574 31.458 1.00 88.62 630 GLU A C 1
ATOM 5043 O O . GLU A 1 630 ? -27.408 -17.502 32.272 1.00 88.62 630 GLU A O 1
ATOM 5048 N N . THR A 1 631 ? -26.504 -16.439 30.504 1.00 90.38 631 THR A N 1
ATOM 5049 C CA . THR A 1 631 ? -25.372 -17.362 30.357 1.00 90.38 631 THR A CA 1
ATOM 5050 C C . THR A 1 631 ? -24.452 -17.270 31.575 1.00 90.38 631 THR A C 1
ATOM 5052 O O . THR A 1 631 ? -24.073 -18.296 32.140 1.00 90.38 631 THR A O 1
ATOM 5055 N N . VAL A 1 632 ? -24.142 -16.054 32.033 1.00 91.94 632 VAL A N 1
ATOM 5056 C CA . VAL A 1 632 ? -23.306 -15.809 33.223 1.00 91.94 632 VAL A CA 1
ATOM 5057 C C . VAL A 1 632 ? -23.932 -16.434 34.472 1.00 91.94 632 VAL A C 1
ATOM 5059 O O . VAL A 1 632 ? -23.261 -17.176 35.191 1.00 91.94 632 VAL A O 1
ATOM 5062 N N . TYR A 1 633 ? -25.229 -16.214 34.700 1.00 93.25 633 TYR A N 1
ATOM 5063 C CA . TYR A 1 633 ? -25.940 -16.787 35.842 1.00 93.25 633 TYR A CA 1
ATOM 5064 C C . TYR A 1 633 ? -25.977 -18.315 35.795 1.00 93.25 633 TYR A C 1
ATOM 5066 O O . TYR A 1 633 ? -25.812 -18.960 36.829 1.00 93.25 633 TYR A O 1
ATOM 5074 N N . SER A 1 634 ? -26.157 -18.912 34.612 1.00 92.81 634 SER A N 1
ATOM 5075 C CA . SER A 1 634 ? -26.157 -20.372 34.460 1.00 92.81 634 SER A CA 1
ATOM 5076 C C . SER A 1 634 ? -24.811 -21.004 34.836 1.00 92.81 634 SER A C 1
ATOM 5078 O O . SER A 1 634 ? -24.790 -22.029 35.514 1.00 92.81 634 SER A O 1
ATOM 5080 N N . LEU A 1 635 ? -23.696 -20.359 34.474 1.00 92.50 635 LEU A N 1
ATOM 5081 C CA . LEU A 1 635 ? -22.349 -20.826 34.804 1.00 92.50 635 LEU A CA 1
ATOM 5082 C C . LEU A 1 635 ? -22.074 -20.717 36.306 1.00 92.50 635 LEU A C 1
ATOM 5084 O O . LEU A 1 635 ? -21.599 -21.675 36.912 1.00 92.50 635 LEU A O 1
ATOM 5088 N N . LEU A 1 636 ? -22.422 -19.581 36.918 1.00 93.19 636 LEU A N 1
ATOM 5089 C CA . LEU A 1 636 ? -22.204 -19.346 38.348 1.00 93.19 636 LEU A CA 1
ATOM 5090 C C . LEU A 1 636 ? -23.102 -20.211 39.240 1.00 93.19 636 LEU A C 1
ATOM 5092 O O . LEU A 1 636 ? -22.688 -20.591 40.332 1.00 93.19 636 LEU A O 1
ATOM 5096 N N . ARG A 1 637 ? -24.313 -20.583 38.802 1.00 90.06 637 ARG A N 1
ATOM 5097 C CA . ARG A 1 637 ? -25.202 -21.459 39.591 1.00 90.06 637 ARG A CA 1
ATOM 5098 C C . ARG A 1 637 ? -24.531 -22.770 40.006 1.00 90.06 637 ARG A C 1
ATOM 5100 O O . ARG A 1 637 ? -24.802 -23.228 41.111 1.00 90.06 637 ARG A O 1
ATOM 5107 N N . ASN A 1 638 ? -23.627 -23.297 39.184 1.00 85.38 638 ASN A N 1
ATOM 5108 C CA . ASN A 1 638 ? -22.994 -24.603 39.373 1.00 85.38 638 ASN A CA 1
ATOM 5109 C C . ASN A 1 638 ? -21.711 -24.584 40.228 1.00 85.38 638 ASN A C 1
ATOM 5111 O O . ASN A 1 638 ? -21.057 -25.617 40.337 1.00 85.38 638 ASN A O 1
ATOM 5115 N N . VAL A 1 639 ? -21.324 -23.439 40.802 1.00 89.19 639 VAL A N 1
ATOM 5116 C CA . VAL A 1 639 ? -20.093 -23.299 41.606 1.00 89.19 639 VAL A CA 1
ATOM 5117 C C . VAL A 1 639 ? -20.386 -22.563 42.903 1.00 89.19 639 VAL A C 1
ATOM 5119 O O . VAL A 1 639 ? -21.224 -21.674 42.900 1.00 89.19 639 VAL A O 1
ATOM 5122 N N . ASP A 1 640 ? -19.725 -22.894 44.007 1.00 87.75 640 ASP A N 1
ATOM 5123 C CA . ASP A 1 640 ? -20.046 -22.302 45.314 1.00 87.75 640 ASP A CA 1
ATOM 5124 C C . ASP A 1 640 ? -19.514 -20.871 45.486 1.00 87.75 640 ASP A C 1
ATOM 5126 O O . ASP A 1 640 ? -20.260 -19.989 45.909 1.00 87.75 640 ASP A O 1
ATOM 5130 N N . SER A 1 641 ? -18.256 -20.630 45.103 1.00 92.56 641 SER A N 1
ATOM 5131 C CA . SER A 1 641 ? -17.602 -19.317 45.164 1.00 92.56 641 SER A CA 1
ATOM 5132 C C . SER A 1 641 ? -16.800 -19.062 43.891 1.00 92.56 641 SER A C 1
ATOM 5134 O O . SER A 1 641 ? -15.789 -19.729 43.629 1.00 92.56 641 SER A O 1
ATOM 5136 N N . ALA A 1 642 ? -17.271 -18.124 43.068 1.00 95.00 642 ALA A N 1
ATOM 5137 C CA . ALA A 1 642 ? -16.674 -17.869 41.764 1.00 95.00 642 ALA A CA 1
ATOM 5138 C C . ALA A 1 642 ? -16.929 -16.461 41.212 1.00 95.00 642 ALA A C 1
ATOM 5140 O O . ALA A 1 642 ? -17.904 -15.803 41.568 1.00 95.00 642 ALA A O 1
ATOM 5141 N N . LEU A 1 643 ? -16.070 -16.022 40.291 1.00 95.00 643 LEU A N 1
ATOM 5142 C CA . LEU A 1 643 ? -16.138 -14.712 39.644 1.00 95.00 643 LEU A CA 1
ATOM 5143 C C . LEU A 1 643 ? -15.985 -14.816 38.123 1.00 95.00 643 LEU A C 1
ATOM 5145 O O . LEU A 1 643 ? -15.166 -15.579 37.604 1.00 95.00 643 LEU A O 1
ATOM 5149 N N . ILE A 1 644 ? -16.763 -14.004 37.405 1.00 96.19 644 ILE A N 1
ATOM 5150 C CA . ILE A 1 644 ? -16.673 -13.834 35.952 1.00 96.19 644 ILE A CA 1
ATOM 5151 C C . ILE A 1 644 ? -16.481 -12.346 35.643 1.00 96.19 644 ILE A C 1
ATOM 5153 O O . ILE A 1 644 ? -17.329 -11.524 35.992 1.00 96.19 644 ILE A O 1
ATOM 5157 N N . MET A 1 645 ? -15.394 -12.006 34.944 1.00 96.06 645 MET A N 1
ATOM 5158 C CA . MET A 1 645 ? -15.194 -10.684 34.336 1.00 96.06 645 MET A CA 1
ATOM 5159 C C . MET A 1 645 ? -15.485 -10.768 32.844 1.00 96.06 645 MET A C 1
ATOM 5161 O O . MET A 1 645 ? -14.977 -11.664 32.171 1.00 96.06 645 MET A O 1
ATOM 5165 N N . ARG A 1 646 ? -16.262 -9.831 32.306 1.00 95.19 646 ARG A N 1
ATOM 5166 C CA . ARG A 1 646 ? -16.645 -9.831 30.888 1.00 95.19 646 ARG A CA 1
ATOM 5167 C C . ARG A 1 646 ? -16.719 -8.430 30.305 1.00 95.19 646 ARG A C 1
ATOM 5169 O O . ARG A 1 646 ? -17.050 -7.474 31.009 1.00 95.19 646 ARG A O 1
ATOM 5176 N N . LEU A 1 647 ? -16.479 -8.325 29.004 1.00 95.38 647 LEU A N 1
ATOM 5177 C CA . LEU A 1 647 ? -16.801 -7.119 28.249 1.00 95.38 647 LEU A CA 1
ATOM 5178 C C . LEU A 1 647 ? -18.323 -6.928 28.167 1.00 95.38 647 LEU A C 1
ATOM 5180 O O . LEU A 1 647 ? -19.106 -7.884 28.172 1.00 95.38 647 LEU A O 1
ATOM 5184 N N . SER A 1 648 ? -18.751 -5.671 28.125 1.00 93.12 648 SER A N 1
ATOM 5185 C CA . SER A 1 648 ? -20.162 -5.304 28.065 1.00 93.12 648 SER A CA 1
ATOM 5186 C C . SER A 1 648 ? -20.353 -3.950 27.392 1.00 93.12 648 SER A C 1
ATOM 5188 O O . SER A 1 648 ? -19.487 -3.081 27.478 1.00 93.12 648 SER A O 1
ATOM 5190 N N . PHE A 1 649 ? -21.516 -3.774 26.762 1.00 90.50 649 PHE A N 1
ATOM 5191 C CA . PHE A 1 649 ? -21.977 -2.495 26.216 1.00 90.50 649 PHE A CA 1
ATOM 5192 C C . PHE A 1 649 ? -23.096 -1.849 27.055 1.00 90.50 649 PHE A C 1
ATOM 5194 O O . PHE A 1 649 ? -23.757 -0.916 26.599 1.00 90.50 649 PHE A O 1
ATOM 5201 N N . VAL A 1 650 ? -23.333 -2.347 28.277 1.00 89.56 650 VAL A N 1
ATOM 5202 C CA . VAL A 1 650 ? -24.465 -1.936 29.129 1.00 89.56 650 VAL A CA 1
ATOM 5203 C C . VAL A 1 650 ? -24.513 -0.431 29.400 1.00 89.56 650 VAL A C 1
ATOM 5205 O O . VAL A 1 650 ? -25.605 0.124 29.486 1.00 89.56 650 VAL A O 1
ATOM 5208 N N . ILE A 1 651 ? -23.354 0.228 29.488 1.00 87.38 651 ILE A N 1
ATOM 5209 C CA . ILE A 1 651 ? -23.219 1.679 29.687 1.00 87.38 651 ILE A CA 1
ATOM 5210 C C . ILE A 1 651 ? -22.272 2.308 28.652 1.00 87.38 651 ILE A C 1
ATOM 5212 O O . ILE A 1 651 ? -21.454 3.165 28.985 1.00 87.38 651 ILE A O 1
ATOM 5216 N N . GLY A 1 652 ? -22.345 1.837 27.404 1.00 84.38 652 GLY A N 1
ATOM 5217 C CA . GLY A 1 652 ? -21.225 1.944 26.464 1.00 84.38 652 GLY A CA 1
ATOM 5218 C C . GLY A 1 652 ? -20.178 0.875 26.780 1.00 84.38 652 GLY A C 1
ATOM 5219 O O . GLY A 1 652 ? -20.473 -0.064 27.523 1.00 84.38 652 GLY A O 1
ATOM 5220 N N . CYS A 1 653 ? -18.969 0.970 26.219 1.00 89.50 653 CYS A N 1
ATOM 5221 C CA . CYS A 1 653 ? -17.966 -0.075 26.453 1.00 89.50 653 CYS A CA 1
ATOM 5222 C C . CYS A 1 653 ? -17.408 -0.047 27.888 1.00 89.50 653 CYS A C 1
ATOM 5224 O O . CYS A 1 653 ? -16.790 0.932 28.313 1.00 89.50 653 CYS A O 1
ATOM 5226 N N . CYS A 1 654 ? -17.570 -1.154 28.611 1.00 92.88 654 CYS A N 1
ATOM 5227 C CA . CYS A 1 654 ? -17.122 -1.318 29.994 1.00 92.88 654 CYS A CA 1
ATOM 5228 C C . CYS A 1 654 ? -16.800 -2.785 30.328 1.00 92.88 654 CYS A C 1
ATOM 5230 O O . CYS A 1 654 ? -17.162 -3.700 29.582 1.00 92.88 654 CYS A O 1
ATOM 5232 N N . VAL A 1 655 ? -16.183 -3.013 31.489 1.00 95.50 655 VAL A N 1
ATOM 5233 C CA . VAL A 1 655 ? -16.035 -4.347 32.091 1.00 95.50 655 VAL A CA 1
ATOM 5234 C C . VAL A 1 655 ? -17.126 -4.552 33.142 1.00 95.50 655 VAL A C 1
ATOM 5236 O O . VAL A 1 655 ? -17.278 -3.740 34.054 1.00 95.50 655 VAL A O 1
ATOM 5239 N N . CYS A 1 656 ? -17.886 -5.638 33.024 1.00 94.94 656 CYS A N 1
ATOM 5240 C CA . CYS A 1 656 ? -18.822 -6.092 34.051 1.00 94.94 656 CYS A CA 1
ATOM 5241 C C . CYS A 1 656 ? -18.201 -7.244 34.840 1.00 94.94 656 CYS A C 1
ATOM 5243 O O . CYS A 1 656 ? -17.561 -8.123 34.258 1.00 94.94 656 CYS A O 1
ATOM 5245 N N . ILE A 1 657 ? -18.433 -7.249 36.151 1.00 95.12 657 ILE A N 1
ATOM 5246 C CA . ILE A 1 657 ? -17.978 -8.308 37.048 1.00 95.12 657 ILE A CA 1
ATOM 5247 C C . ILE A 1 657 ? -19.200 -8.866 37.766 1.00 95.12 657 ILE A C 1
ATOM 5249 O O . ILE A 1 657 ? -19.935 -8.119 38.411 1.00 95.12 657 ILE A O 1
ATOM 5253 N N . THR A 1 658 ? -19.401 -10.172 37.647 1.00 94.75 658 THR A N 1
ATOM 5254 C CA . THR A 1 658 ? -20.447 -10.895 38.369 1.00 94.75 658 THR A CA 1
ATOM 5255 C C . THR A 1 658 ? -19.769 -11.897 39.291 1.00 94.75 658 THR A C 1
ATOM 5257 O O . THR A 1 658 ? -18.931 -12.688 38.848 1.00 94.75 658 THR A O 1
ATOM 5260 N N . VAL A 1 659 ? -20.112 -11.848 40.574 1.00 94.19 659 VAL A N 1
ATOM 5261 C CA . VAL A 1 659 ? -19.543 -12.709 41.614 1.00 94.19 659 VAL A CA 1
ATOM 5262 C C . VAL A 1 659 ? -20.646 -13.551 42.241 1.00 94.19 659 VAL A C 1
ATOM 5264 O O . VAL A 1 659 ? -21.758 -13.069 42.444 1.00 94.19 659 VAL A O 1
ATOM 5267 N N . LYS A 1 660 ? -20.350 -14.815 42.534 1.00 93.19 660 LYS A N 1
ATOM 5268 C CA . LYS A 1 660 ? -21.161 -15.644 43.418 1.00 93.19 660 LYS A CA 1
ATOM 5269 C C . LYS A 1 660 ? -20.412 -15.825 44.726 1.00 93.19 660 LYS A C 1
ATOM 5271 O O . LYS A 1 660 ? -19.312 -16.377 44.718 1.00 93.19 660 LYS A O 1
ATOM 5276 N N . SER A 1 661 ? -21.011 -15.352 45.812 1.00 84.00 661 SER A N 1
ATOM 5277 C CA . SER A 1 661 ? -20.497 -15.505 47.171 1.00 84.00 661 SER A CA 1
ATOM 5278 C C . SER A 1 661 ? -21.657 -15.753 48.128 1.00 84.00 661 SER A C 1
ATOM 5280 O O . SER A 1 661 ? -22.757 -15.247 47.918 1.00 84.00 661 SER A O 1
ATOM 5282 N N . GLU A 1 662 ? -21.438 -16.602 49.132 1.00 80.38 662 GLU A N 1
ATOM 5283 C CA . GLU A 1 662 ? -22.436 -16.940 50.163 1.00 80.38 662 GLU A CA 1
ATOM 5284 C C . GLU A 1 662 ? -23.805 -17.406 49.601 1.00 80.38 662 GLU A C 1
ATOM 5286 O O . GLU A 1 662 ? -24.842 -17.274 50.242 1.00 80.38 662 GLU A O 1
ATOM 5291 N N . GLY A 1 663 ? -23.811 -17.993 48.396 1.00 78.94 663 GLY A N 1
ATOM 5292 C CA . GLY A 1 663 ? -25.014 -18.493 47.719 1.00 78.94 663 GLY A CA 1
ATOM 5293 C C . GLY A 1 663 ? -25.781 -17.453 46.892 1.00 78.94 663 GLY A C 1
ATOM 5294 O O . GLY A 1 663 ? -26.659 -17.840 46.117 1.00 78.94 663 GLY A O 1
ATOM 5295 N N . GLU A 1 664 ? -25.421 -16.172 46.974 1.00 87.56 664 GLU A N 1
ATOM 5296 C CA . GLU A 1 664 ? -26.014 -15.091 46.183 1.00 87.56 664 GLU A CA 1
ATOM 5297 C C . GLU A 1 664 ? -25.145 -14.743 44.970 1.00 87.56 664 GLU A C 1
ATOM 5299 O O . GLU A 1 664 ? -23.916 -14.800 45.020 1.00 87.56 664 GLU A O 1
ATOM 5304 N N . ILE A 1 665 ? -25.790 -14.382 43.857 1.00 90.88 665 ILE A N 1
ATOM 5305 C CA . ILE A 1 665 ? -25.108 -13.871 42.664 1.00 90.88 665 ILE A CA 1
ATOM 5306 C C . ILE A 1 665 ? -25.282 -12.355 42.632 1.00 90.88 665 ILE A C 1
ATOM 5308 O O . ILE A 1 665 ? -26.407 -11.856 42.611 1.00 90.88 665 ILE A O 1
ATOM 5312 N N . LEU A 1 666 ? -24.164 -11.637 42.604 1.00 90.00 666 LEU A N 1
ATOM 5313 C CA . LEU A 1 666 ? -24.097 -10.185 42.668 1.00 90.00 666 LEU A CA 1
ATOM 5314 C C . LEU A 1 666 ? -23.465 -9.638 41.386 1.00 90.00 666 LEU A C 1
ATOM 5316 O O . LEU A 1 666 ? -22.321 -9.955 41.055 1.00 90.00 666 LEU A O 1
ATOM 5320 N N . ASP A 1 667 ? -24.196 -8.771 40.687 1.00 89.94 667 ASP A N 1
ATOM 5321 C CA . ASP A 1 667 ? -23.643 -7.961 39.603 1.00 89.94 667 ASP A CA 1
ATOM 5322 C C . ASP A 1 667 ? -23.043 -6.677 40.176 1.00 89.94 667 ASP A C 1
ATOM 5324 O O . ASP A 1 667 ? -23.746 -5.835 40.742 1.00 89.94 667 ASP A O 1
ATOM 5328 N N . LEU A 1 668 ? -21.730 -6.520 40.033 1.00 90.88 668 LEU A N 1
ATOM 5329 C CA . LEU A 1 668 ? -21.000 -5.354 40.518 1.00 90.88 668 LEU A CA 1
ATOM 5330 C C . LEU A 1 668 ? -21.080 -4.206 39.512 1.00 90.88 668 LEU A C 1
ATOM 5332 O O . LEU A 1 668 ? -21.243 -4.414 38.307 1.00 90.88 668 LEU A O 1
ATOM 5336 N N . GLU A 1 669 ? -20.960 -2.978 40.013 1.00 88.31 669 GLU A N 1
ATOM 5337 C CA . GLU A 1 669 ? -21.076 -1.784 39.181 1.00 88.31 6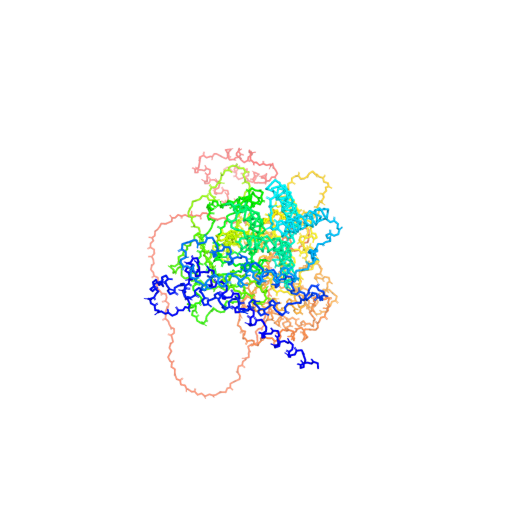69 GLU A CA 1
ATOM 5338 C C . GLU A 1 669 ? -20.103 -1.809 37.983 1.00 88.31 669 GLU A C 1
ATOM 5340 O O . GLU A 1 669 ? -18.905 -2.033 38.181 1.00 88.31 669 GLU A O 1
ATOM 5345 N N . PRO A 1 670 ? -20.576 -1.546 36.745 1.00 91.38 670 PRO A N 1
ATOM 5346 C CA . PRO A 1 670 ? -19.723 -1.619 35.568 1.00 91.38 670 PRO A CA 1
ATOM 5347 C C . PRO A 1 670 ? -18.534 -0.651 35.638 1.00 91.38 670 PRO A C 1
ATOM 5349 O O . PRO A 1 670 ? -18.641 0.490 36.109 1.00 91.38 670 PRO A O 1
ATOM 5352 N N . LEU A 1 671 ? -17.394 -1.113 35.134 1.00 93.00 671 LEU A N 1
ATOM 5353 C CA . LEU A 1 671 ? -16.131 -0.387 35.110 1.00 93.00 671 LEU A CA 1
ATOM 5354 C C . LEU A 1 671 ? -15.906 0.192 33.711 1.00 93.00 671 LEU A C 1
ATOM 5356 O O . LEU A 1 671 ? -15.497 -0.511 32.786 1.00 93.00 671 LEU A O 1
ATOM 5360 N N . ASP A 1 672 ? -16.222 1.474 33.548 1.00 90.06 672 ASP A N 1
ATOM 5361 C CA . ASP A 1 672 ? -15.893 2.236 32.345 1.00 90.06 672 ASP A CA 1
ATOM 5362 C C . ASP A 1 672 ? -14.412 2.661 32.335 1.00 90.06 672 ASP A C 1
ATOM 5364 O O . ASP A 1 672 ? -13.675 2.493 33.311 1.00 90.06 672 ASP A O 1
ATOM 5368 N N . LEU A 1 673 ? -13.970 3.253 31.223 1.00 87.81 673 LEU A N 1
ATOM 5369 C CA . LEU A 1 673 ? -12.602 3.751 31.080 1.00 87.81 673 LEU A CA 1
ATOM 5370 C C . LEU A 1 673 ? -12.192 4.688 32.225 1.00 87.81 673 LEU A C 1
ATOM 5372 O O . LEU A 1 673 ? -11.084 4.581 32.740 1.00 87.81 673 LEU A O 1
ATOM 5376 N N . LYS A 1 674 ? -13.067 5.620 32.622 1.00 87.56 674 LYS A N 1
ATOM 5377 C CA . LYS A 1 674 ? -12.732 6.641 33.622 1.00 87.56 674 LYS A CA 1
ATOM 5378 C C . LYS A 1 674 ? -12.443 6.004 34.981 1.00 87.56 674 LYS A C 1
ATOM 5380 O O . LYS A 1 674 ? -11.544 6.457 35.686 1.00 87.56 674 LYS A O 1
ATOM 5385 N N . ARG A 1 675 ? -13.191 4.961 35.344 1.00 89.38 675 ARG A N 1
ATOM 5386 C CA . ARG A 1 675 ? -12.960 4.178 36.566 1.00 89.38 675 ARG A CA 1
ATOM 5387 C C . ARG A 1 675 ? -11.673 3.377 36.480 1.00 89.38 675 ARG A C 1
ATOM 5389 O O . ARG A 1 675 ? -10.876 3.433 37.408 1.00 89.38 675 ARG A O 1
ATOM 5396 N N . LEU A 1 676 ? -11.437 2.721 35.348 1.00 89.44 676 LEU A N 1
ATOM 5397 C CA . LEU A 1 676 ? -10.235 1.913 35.139 1.00 89.44 676 LEU A CA 1
ATOM 5398 C C . LEU A 1 676 ? -8.948 2.746 35.033 1.00 89.44 676 LEU A C 1
ATOM 5400 O O . LEU A 1 676 ? -7.860 2.251 35.298 1.00 89.44 676 LEU A O 1
ATOM 5404 N N . GLN A 1 677 ? -9.064 4.028 34.685 1.00 86.56 677 GLN A N 1
ATOM 5405 C CA . GLN A 1 677 ? -7.967 4.996 34.761 1.00 86.56 677 GLN A CA 1
ATOM 5406 C C . GLN A 1 677 ? -7.668 5.460 36.189 1.00 86.56 677 GLN A C 1
ATOM 5408 O O . GLN A 1 677 ? -6.552 5.904 36.455 1.00 86.56 677 GLN A O 1
ATOM 5413 N N . ALA A 1 678 ? -8.662 5.417 37.079 1.00 86.44 678 ALA A N 1
ATOM 5414 C CA . ALA A 1 678 ? -8.482 5.744 38.489 1.00 86.44 678 ALA A CA 1
ATOM 5415 C C . ALA A 1 678 ? -7.902 4.559 39.274 1.00 86.44 678 ALA A C 1
ATOM 5417 O O . ALA A 1 678 ? -7.141 4.779 40.211 1.00 86.44 678 ALA A O 1
ATOM 5418 N N . LYS A 1 679 ? -8.258 3.330 38.886 1.00 86.81 679 LYS A N 1
ATOM 5419 C CA . LYS A 1 679 ? -7.812 2.083 39.508 1.00 86.81 679 LYS A CA 1
ATOM 5420 C C . LYS A 1 679 ? -7.817 0.955 38.476 1.00 86.81 679 LYS A C 1
ATOM 5422 O O . LYS A 1 679 ? -8.835 0.766 37.812 1.00 86.81 679 LYS A O 1
ATOM 5427 N N . SER A 1 680 ? -6.713 0.222 38.329 1.00 88.44 680 SER A N 1
ATOM 5428 C CA . SER A 1 680 ? -6.579 -0.767 37.247 1.00 88.44 680 SER A CA 1
ATOM 5429 C C . SER A 1 680 ? -7.501 -1.979 37.438 1.00 88.44 680 SER A C 1
ATOM 5431 O O . SER A 1 680 ? -8.012 -2.239 38.534 1.00 88.44 680 SER A O 1
ATOM 5433 N N . LEU A 1 681 ? -7.722 -2.749 36.366 1.00 91.94 681 LEU A N 1
ATOM 5434 C CA . LEU A 1 681 ? -8.544 -3.958 36.440 1.00 91.94 681 LEU A CA 1
ATOM 5435 C C . LEU A 1 681 ? -7.928 -5.031 37.360 1.00 91.94 681 LEU A C 1
ATOM 5437 O O . LEU A 1 681 ? -8.680 -5.735 38.029 1.00 91.94 681 LEU A O 1
ATOM 5441 N N . ASP A 1 682 ? -6.595 -5.136 37.441 1.00 90.00 682 ASP A N 1
ATOM 5442 C CA . ASP A 1 682 ? -5.907 -6.031 38.392 1.00 90.00 682 ASP A CA 1
ATOM 5443 C C . ASP A 1 682 ? -6.190 -5.650 39.841 1.00 90.00 682 ASP A C 1
ATOM 5445 O O . ASP A 1 682 ? -6.543 -6.503 40.657 1.00 90.00 682 ASP A O 1
ATOM 5449 N N . GLU A 1 683 ? -6.103 -4.360 40.161 1.00 86.88 683 GLU A N 1
ATOM 5450 C CA . GLU A 1 683 ? -6.376 -3.873 41.510 1.00 86.88 683 GLU A CA 1
ATOM 5451 C C . GLU A 1 683 ? -7.840 -4.103 41.903 1.00 86.88 683 GLU A C 1
ATOM 5453 O O . GLU A 1 683 ? -8.126 -4.501 43.033 1.00 86.88 683 GLU A O 1
ATOM 5458 N N . TYR A 1 684 ? -8.788 -3.899 40.981 1.00 90.62 684 TYR A N 1
ATOM 5459 C CA . TYR A 1 684 ? -10.188 -4.262 41.224 1.00 90.62 684 TYR A CA 1
ATOM 5460 C C . TYR A 1 684 ? -10.361 -5.766 41.447 1.00 90.62 684 TYR A C 1
ATOM 5462 O O . TYR A 1 684 ? -11.057 -6.157 42.384 1.00 90.62 684 TYR A O 1
ATOM 5470 N N . LEU A 1 685 ? -9.726 -6.605 40.626 1.00 91.00 685 LEU A N 1
ATOM 5471 C CA . LEU A 1 685 ? -9.814 -8.057 40.752 1.00 91.00 685 LEU A CA 1
ATOM 5472 C C . LEU A 1 685 ? -9.307 -8.534 42.121 1.00 91.00 685 LEU A C 1
ATOM 5474 O O . LEU A 1 685 ? -9.997 -9.305 42.789 1.00 91.00 685 LEU A O 1
ATOM 5478 N N . ARG A 1 686 ? -8.139 -8.053 42.564 1.00 88.00 686 ARG A N 1
ATOM 5479 C CA . ARG A 1 686 ? -7.553 -8.399 43.873 1.00 88.00 686 ARG A CA 1
ATOM 5480 C C . ARG A 1 686 ? -8.475 -8.040 45.028 1.00 88.00 686 ARG A C 1
ATOM 5482 O O . ARG A 1 686 ? -8.702 -8.868 45.910 1.00 88.00 686 ARG A O 1
ATOM 5489 N N . ASP A 1 687 ? -9.035 -6.837 44.991 1.00 85.19 687 ASP A N 1
ATOM 5490 C CA . ASP A 1 687 ? -9.896 -6.352 46.063 1.00 85.19 687 ASP A CA 1
ATOM 5491 C C . ASP A 1 687 ? -11.212 -7.124 46.136 1.00 85.19 687 ASP A C 1
ATOM 5493 O O . ASP A 1 687 ? -11.662 -7.450 47.232 1.00 85.19 687 ASP A O 1
ATOM 5497 N N . ILE A 1 688 ? -11.798 -7.480 44.989 1.00 88.56 688 ILE A N 1
ATOM 5498 C CA . ILE A 1 688 ? -13.029 -8.278 44.946 1.00 88.56 688 ILE A CA 1
ATOM 5499 C C . ILE A 1 688 ? -12.763 -9.705 45.432 1.00 88.56 688 ILE A C 1
ATOM 5501 O O . ILE A 1 688 ? -13.538 -10.223 46.234 1.00 88.56 688 ILE A O 1
ATOM 5505 N N . ILE A 1 689 ? -11.658 -10.333 45.007 1.00 87.38 689 ILE A N 1
ATOM 5506 C CA . ILE A 1 689 ? -11.281 -11.675 45.482 1.00 87.38 689 ILE A CA 1
ATOM 5507 C C . ILE A 1 689 ? -11.168 -11.692 47.007 1.00 87.38 689 ILE A C 1
ATOM 5509 O O . ILE A 1 689 ? -11.663 -12.620 47.647 1.00 87.38 689 ILE A O 1
ATOM 5513 N N . PHE A 1 690 ? -10.536 -10.668 47.585 1.00 84.06 690 PHE A N 1
ATOM 5514 C CA . PHE A 1 690 ? -10.352 -10.569 49.028 1.00 84.06 690 PHE A CA 1
ATOM 5515 C C . PHE A 1 690 ? -11.661 -10.264 49.771 1.00 84.06 690 PHE A C 1
ATOM 5517 O O . PHE A 1 690 ? -11.966 -10.932 50.758 1.00 84.06 690 PHE A O 1
ATOM 5524 N N . ALA A 1 691 ? -12.437 -9.282 49.303 1.00 84.31 691 ALA A N 1
ATOM 5525 C CA . ALA A 1 691 ? -13.663 -8.839 49.965 1.00 84.31 691 ALA A CA 1
ATOM 5526 C C . ALA A 1 691 ? -14.773 -9.901 49.919 1.00 84.31 691 ALA A C 1
ATOM 5528 O O . ALA A 1 691 ? -15.403 -10.170 50.939 1.00 84.31 691 ALA A O 1
ATOM 5529 N N . GLU A 1 692 ? -14.965 -10.537 48.761 1.00 85.25 692 GLU A N 1
ATOM 5530 C CA . GLU A 1 692 ? -16.046 -11.501 48.514 1.00 85.25 692 GLU A CA 1
ATOM 5531 C C . GLU A 1 692 ? -15.600 -12.963 48.705 1.00 85.25 692 GLU A C 1
ATOM 5533 O O . GLU A 1 692 ? -16.389 -13.879 48.484 1.00 85.25 692 GLU A O 1
ATOM 5538 N N . LYS A 1 693 ? -14.343 -13.199 49.121 1.00 86.12 693 LYS A N 1
ATOM 5539 C CA . LYS A 1 693 ? -13.737 -14.532 49.339 1.00 86.12 693 LYS A CA 1
ATOM 5540 C C . LYS A 1 693 ? -13.889 -15.467 48.130 1.00 86.12 693 LYS A C 1
ATOM 5542 O O . LYS A 1 693 ? -14.300 -16.622 48.255 1.00 86.12 693 LYS A O 1
ATOM 5547 N N . VAL A 1 694 ? -13.550 -14.958 46.948 1.00 89.81 694 VAL A N 1
ATOM 5548 C CA . VAL A 1 694 ? -13.683 -15.692 45.681 1.00 89.81 694 VAL A CA 1
ATOM 5549 C C . VAL A 1 694 ? -12.649 -16.815 45.590 1.00 89.81 694 VAL A C 1
ATOM 5551 O O . VAL A 1 694 ? -11.444 -16.558 45.644 1.00 89.81 694 VAL A O 1
ATOM 5554 N N . GLU A 1 695 ? -13.092 -18.051 45.361 1.00 92.00 695 GLU A N 1
ATOM 5555 C CA . GLU A 1 695 ? -12.192 -19.206 45.205 1.00 92.00 695 GLU A CA 1
ATOM 5556 C C . GLU A 1 695 ? -11.774 -19.472 43.753 1.00 92.00 695 GLU A C 1
ATOM 5558 O O . GLU A 1 695 ? -10.627 -19.864 43.503 1.00 92.00 695 GLU A O 1
ATOM 5563 N N . HIS A 1 696 ? -12.689 -19.254 42.803 1.00 93.81 696 HIS A N 1
ATOM 5564 C CA . HIS A 1 696 ? -12.494 -19.593 41.394 1.00 93.81 696 HIS A CA 1
ATOM 5565 C C . HIS A 1 696 ? -12.806 -18.423 40.451 1.00 93.81 696 HIS A C 1
ATOM 5567 O O . HIS A 1 696 ? -13.710 -17.627 40.684 1.00 93.81 696 HIS A O 1
ATOM 5573 N N . ILE A 1 697 ? -12.088 -18.340 39.335 1.00 93.88 697 ILE A N 1
ATOM 5574 C CA . ILE A 1 697 ? -12.283 -17.340 38.280 1.00 93.88 697 ILE A CA 1
ATOM 5575 C C . ILE A 1 697 ? -12.431 -18.071 36.950 1.00 93.88 697 ILE A C 1
ATOM 5577 O O . ILE A 1 697 ? -11.682 -19.006 36.659 1.00 93.88 697 ILE A O 1
ATOM 5581 N N . LEU A 1 698 ? -13.409 -17.665 36.142 1.00 94.44 698 LEU A N 1
ATOM 5582 C CA . LEU A 1 698 ? -13.630 -18.266 34.829 1.00 94.44 698 LEU A CA 1
ATOM 5583 C C . LEU A 1 698 ? -12.579 -17.783 33.823 1.00 94.44 698 LEU A C 1
ATOM 5585 O O . LEU A 1 698 ? -12.499 -16.586 33.535 1.00 94.44 698 LEU A O 1
ATOM 5589 N N . ASN A 1 699 ? -11.827 -18.713 33.236 1.00 91.38 699 ASN A N 1
ATOM 5590 C CA . ASN A 1 699 ? -10.861 -18.412 32.181 1.00 91.38 699 ASN A CA 1
ATOM 5591 C C . ASN A 1 699 ? -11.474 -18.497 30.769 1.00 91.38 699 ASN A C 1
ATOM 5593 O O . ASN A 1 699 ? -12.629 -18.891 30.585 1.00 91.38 699 ASN A O 1
ATOM 5597 N N . ALA A 1 700 ? -10.728 -18.061 29.753 1.00 87.62 700 ALA A N 1
ATOM 5598 C CA . ALA A 1 700 ? -11.191 -17.973 28.365 1.00 87.62 700 ALA A CA 1
ATOM 5599 C C . ALA A 1 700 ? -11.617 -19.326 27.769 1.00 87.62 700 ALA A C 1
ATOM 5601 O O . ALA A 1 700 ? -12.549 -19.364 26.968 1.00 87.62 700 ALA A O 1
ATOM 5602 N N . ASP A 1 701 ? -11.023 -20.429 28.235 1.00 85.88 701 ASP A N 1
ATOM 5603 C CA . ASP A 1 701 ? -11.380 -21.805 27.855 1.00 85.88 701 ASP A CA 1
ATOM 5604 C C . ASP A 1 701 ? -12.683 -22.294 28.514 1.00 85.88 701 ASP A C 1
ATOM 5606 O O . ASP A 1 701 ? -13.040 -23.468 28.420 1.00 85.88 701 ASP A O 1
ATOM 5610 N N . LYS A 1 702 ? -13.401 -21.396 29.204 1.00 85.62 702 LYS A N 1
ATOM 5611 C CA . LYS A 1 702 ? -14.616 -21.681 29.982 1.00 85.62 702 LYS A CA 1
ATOM 5612 C C . LYS A 1 702 ? -14.385 -22.708 31.094 1.00 85.62 702 LYS A C 1
ATOM 5614 O O . LYS A 1 702 ? -15.300 -23.437 31.470 1.00 85.62 702 LYS A O 1
ATOM 5619 N N . SER A 1 703 ? -13.178 -22.724 31.654 1.00 90.00 703 SER A N 1
ATOM 5620 C CA . SER A 1 703 ? -12.801 -23.556 32.797 1.00 90.00 703 SER A CA 1
ATOM 5621 C C . SER A 1 703 ? -12.547 -22.711 34.049 1.00 90.00 703 SER A C 1
ATOM 5623 O O . SER A 1 703 ? -12.214 -21.525 33.974 1.00 90.00 703 SER A O 1
ATOM 5625 N N . TRP A 1 704 ? -12.747 -23.315 35.219 1.00 92.56 704 TRP A N 1
ATOM 5626 C CA . TRP A 1 704 ? -12.578 -22.648 36.508 1.00 92.56 704 TRP A CA 1
ATOM 5627 C C . TRP A 1 704 ? -11.122 -22.730 36.967 1.00 92.56 704 TRP A C 1
ATOM 5629 O O . TRP A 1 704 ? -10.601 -23.814 37.220 1.00 92.56 704 TRP A O 1
ATOM 5639 N N . MET A 1 705 ? -10.477 -21.573 37.093 1.00 92.44 705 MET A N 1
ATOM 5640 C CA . MET A 1 705 ? -9.113 -21.419 37.597 1.00 92.44 705 MET A CA 1
ATOM 5641 C C . MET A 1 705 ? -9.148 -20.967 39.057 1.00 92.44 705 MET A C 1
ATOM 5643 O O . MET A 1 705 ? -9.987 -20.151 39.426 1.00 92.44 705 MET A O 1
ATOM 5647 N N . LYS A 1 706 ? -8.227 -21.443 39.899 1.00 92.12 706 LYS A N 1
ATOM 5648 C CA . LYS A 1 706 ? -8.140 -20.970 41.291 1.00 92.12 706 LYS A CA 1
ATOM 5649 C C . LYS A 1 706 ? -7.685 -19.511 41.347 1.00 92.12 706 LYS A C 1
ATOM 5651 O O . LYS A 1 706 ? -6.741 -19.135 40.652 1.00 92.12 706 LYS A O 1
ATOM 5656 N N . SER A 1 707 ? -8.257 -18.718 42.253 1.00 87.38 707 SER A N 1
ATOM 5657 C CA . SER A 1 707 ? -7.927 -17.290 42.405 1.00 87.38 707 SER A CA 1
ATOM 5658 C C . SER A 1 707 ? -6.426 -17.031 42.581 1.00 87.38 707 SER A C 1
ATOM 5660 O O . SER A 1 707 ? -5.871 -16.125 41.968 1.00 87.38 707 SER A O 1
ATOM 5662 N N . ASN A 1 708 ? -5.722 -17.881 43.337 1.00 84.50 708 ASN A N 1
ATOM 5663 C CA . ASN A 1 708 ? -4.273 -17.752 43.541 1.00 84.50 708 ASN A CA 1
ATOM 5664 C C . ASN A 1 708 ? -3.440 -17.997 42.273 1.00 84.50 708 ASN A C 1
ATOM 5666 O O . ASN A 1 708 ? -2.320 -17.502 42.177 1.00 84.50 708 ASN A O 1
ATOM 5670 N N . GLU A 1 709 ? -3.935 -18.798 41.329 1.00 87.19 709 GLU A N 1
ATOM 5671 C CA . GLU A 1 709 ? -3.269 -19.028 40.042 1.00 87.19 709 GLU A CA 1
ATOM 5672 C C . GLU A 1 709 ? -3.519 -17.853 39.100 1.00 87.19 709 GLU A C 1
ATOM 5674 O O . GLU A 1 709 ? -2.570 -17.341 38.511 1.00 87.19 709 GLU A O 1
ATOM 5679 N N . ALA A 1 710 ? -4.755 -17.351 39.056 1.00 84.44 710 ALA A N 1
ATOM 5680 C CA . ALA A 1 710 ? -5.108 -16.161 38.290 1.00 84.44 710 ALA A CA 1
ATOM 5681 C C . ALA A 1 710 ? -4.289 -14.934 38.721 1.00 84.44 710 ALA A C 1
ATOM 5683 O O . ALA A 1 710 ? -3.725 -14.245 37.879 1.00 84.44 710 ALA A O 1
ATOM 5684 N N . LEU A 1 711 ? -4.126 -14.706 40.030 1.00 83.88 711 LEU A N 1
ATOM 5685 C CA . LEU A 1 711 ? -3.340 -13.581 40.552 1.00 83.88 711 LEU A CA 1
ATOM 5686 C C . LEU A 1 711 ? -1.851 -13.642 40.173 1.00 83.88 711 LEU A C 1
ATOM 5688 O O . LEU A 1 711 ? -1.209 -12.600 40.043 1.00 83.88 711 LEU A O 1
ATOM 5692 N N . LYS A 1 712 ? -1.291 -14.840 39.954 1.00 83.00 712 LYS A N 1
ATOM 5693 C CA . LYS A 1 712 ? 0.097 -14.994 39.481 1.00 83.00 712 LYS A CA 1
ATOM 5694 C C . LYS A 1 712 ? 0.267 -14.555 38.029 1.00 83.00 712 LYS A C 1
ATOM 5696 O O . LYS A 1 712 ? 1.358 -14.128 37.663 1.00 83.00 712 LYS A O 1
ATOM 5701 N N . LEU A 1 713 ? -0.791 -14.628 37.221 1.00 79.81 713 LEU A N 1
ATOM 5702 C CA . LEU A 1 713 ? -0.787 -14.142 35.839 1.00 79.81 713 LEU A CA 1
ATOM 5703 C C . LEU A 1 713 ? -0.797 -12.603 35.764 1.00 79.81 713 LEU A C 1
ATOM 5705 O O . LEU A 1 713 ? -0.495 -12.049 34.711 1.00 79.81 713 LEU A O 1
ATOM 5709 N N . CYS A 1 714 ? -1.079 -11.920 36.879 1.00 69.88 714 CYS A N 1
ATOM 5710 C CA . CYS A 1 714 ? -1.194 -10.463 36.978 1.00 69.88 714 CYS A CA 1
ATOM 5711 C C . CYS A 1 714 ? -0.022 -9.798 37.736 1.00 69.88 714 CYS A C 1
ATOM 5713 O O . CYS A 1 714 ? -0.148 -8.673 38.212 1.00 69.88 714 CYS A O 1
ATOM 5715 N N . ALA A 1 715 ? 1.109 -10.492 37.923 1.00 52.97 715 ALA A N 1
ATOM 5716 C CA . ALA A 1 715 ? 2.140 -10.179 38.926 1.00 52.97 715 ALA A CA 1
ATOM 5717 C C . ALA A 1 715 ? 3.064 -8.967 38.630 1.00 52.97 715 ALA A C 1
ATOM 5719 O O . ALA A 1 715 ? 4.273 -9.030 38.873 1.00 52.97 715 ALA A O 1
ATOM 5720 N N . HIS A 1 716 ? 2.524 -7.843 38.150 1.00 52.75 716 HIS A N 1
ATOM 5721 C CA . HIS A 1 716 ? 3.296 -6.635 37.836 1.00 52.75 716 HIS A CA 1
ATOM 5722 C C . HIS A 1 716 ? 2.703 -5.340 38.400 1.00 52.75 716 HIS A C 1
ATOM 5724 O O . HIS A 1 716 ? 2.735 -4.319 37.729 1.00 52.75 716 HIS A O 1
ATOM 5730 N N . THR A 1 717 ? 2.233 -5.321 39.648 1.00 46.25 717 THR A N 1
ATOM 5731 C CA . THR A 1 717 ? 2.140 -4.056 40.405 1.00 46.25 717 THR A CA 1
ATOM 5732 C C . THR A 1 717 ? 1.920 -4.309 41.897 1.00 46.25 717 THR A C 1
ATOM 5734 O O . THR A 1 717 ? 1.013 -5.031 42.314 1.00 46.25 717 THR A O 1
ATOM 5737 N N . THR A 1 718 ? 2.779 -3.708 42.723 1.00 37.12 718 THR A N 1
ATOM 5738 C CA . THR A 1 718 ? 2.587 -3.561 44.173 1.00 37.12 718 THR A CA 1
ATOM 5739 C C . THR A 1 718 ? 2.309 -2.093 44.485 1.00 37.12 718 THR A C 1
ATOM 5741 O O . THR A 1 718 ? 3.233 -1.289 44.564 1.00 37.12 718 THR A O 1
ATOM 5744 N N . SER A 1 719 ? 1.012 -1.806 44.602 1.00 41.41 719 SER A N 1
ATOM 5745 C CA . SER A 1 719 ? 0.287 -0.861 45.470 1.00 41.41 719 SER A CA 1
ATOM 5746 C C . SER A 1 719 ? 0.870 0.523 45.803 1.00 41.41 719 SER A C 1
ATOM 5748 O O . SER A 1 719 ? 1.952 0.634 46.376 1.00 41.41 719 SER A O 1
ATOM 5750 N N . LYS A 1 720 ? -0.004 1.543 45.738 1.00 31.91 720 LYS A N 1
ATOM 5751 C CA . LYS A 1 720 ? -0.544 2.227 46.938 1.00 31.91 720 LYS A CA 1
ATOM 5752 C C . LYS A 1 720 ? -2.019 2.587 46.712 1.00 31.91 720 LYS A C 1
ATOM 5754 O O . LYS A 1 720 ? -2.380 3.044 45.637 1.00 31.91 720 LYS A O 1
ATOM 5759 N N . VAL A 1 721 ? -2.837 2.352 47.737 1.00 41.75 721 VAL A N 1
ATOM 5760 C CA . VAL A 1 721 ? -4.303 2.455 47.722 1.00 41.75 721 VAL A CA 1
ATOM 5761 C C . VAL A 1 721 ? -4.727 3.787 48.336 1.00 41.75 721 VAL A C 1
ATOM 5763 O O . VAL A 1 721 ? -4.369 4.046 49.479 1.00 41.75 721 VAL A O 1
ATOM 5766 N N . ASP A 1 722 ? -5.521 4.574 47.611 1.00 34.03 722 ASP A N 1
ATOM 5767 C CA . ASP A 1 722 ? -6.299 5.703 48.138 1.00 34.03 722 ASP A CA 1
ATOM 5768 C C . ASP A 1 722 ? -7.678 5.706 47.457 1.00 34.03 722 ASP A C 1
ATOM 5770 O O . ASP A 1 722 ? -7.732 5.804 46.233 1.00 34.03 722 ASP A O 1
ATOM 5774 N N . ALA A 1 723 ? -8.785 5.618 48.214 1.00 41.56 723 ALA A N 1
ATOM 5775 C CA . ALA A 1 723 ? -10.108 6.137 47.813 1.00 41.56 723 ALA A CA 1
ATOM 5776 C C . ALA A 1 723 ? -11.191 6.011 48.909 1.00 41.56 723 ALA A C 1
ATOM 5778 O O . ALA A 1 723 ? -11.063 5.251 49.864 1.00 41.56 723 ALA A O 1
ATOM 5779 N N . GLN A 1 724 ? -12.273 6.777 48.708 1.00 32.84 724 GLN A N 1
ATOM 5780 C CA . GLN A 1 724 ? -13.327 7.178 49.649 1.00 32.84 724 GLN A CA 1
ATOM 5781 C C . GLN A 1 724 ? -14.720 6.627 49.258 1.00 32.84 724 GLN A C 1
ATOM 5783 O O . GLN A 1 724 ? -15.000 6.443 48.074 1.00 32.84 724 GLN A O 1
ATOM 5788 N N . GLU A 1 725 ? -15.596 6.403 50.249 1.00 32.78 725 GLU A N 1
ATOM 5789 C CA . GLU A 1 725 ? -16.949 5.813 50.136 1.00 32.78 725 GLU A CA 1
ATOM 5790 C C . GLU A 1 725 ? -18.040 6.748 49.579 1.00 32.78 725 GLU A C 1
ATOM 5792 O O . GLU A 1 725 ? -18.054 7.929 49.911 1.00 32.78 725 GLU A O 1
ATOM 5797 N N . TYR A 1 726 ? -19.030 6.164 48.878 1.00 34.06 726 TYR A N 1
ATOM 5798 C CA . TYR A 1 726 ? -20.478 6.376 49.095 1.00 34.06 726 TYR A CA 1
ATOM 5799 C C . TYR A 1 726 ? -21.263 5.130 48.631 1.00 34.06 726 TYR A C 1
ATOM 5801 O O . TYR A 1 726 ? -21.119 4.685 47.493 1.00 34.06 726 TYR A O 1
ATOM 5809 N N . ILE A 1 727 ? -22.124 4.578 49.494 1.00 38.91 727 ILE A N 1
ATOM 5810 C CA . ILE A 1 727 ? -23.008 3.442 49.180 1.00 38.91 727 ILE A CA 1
ATOM 5811 C C . ILE A 1 727 ? -24.300 3.966 48.540 1.00 38.91 727 ILE A C 1
ATOM 5813 O O . ILE A 1 727 ? -25.114 4.592 49.213 1.00 38.91 727 ILE A O 1
ATOM 5817 N N . THR A 1 728 ? -24.512 3.662 47.256 1.00 52.00 728 THR A N 1
ATOM 5818 C CA . THR A 1 728 ? -25.835 3.679 46.602 1.00 52.00 728 THR A CA 1
ATOM 5819 C C . THR A 1 728 ? -25.894 2.547 45.572 1.00 52.00 728 THR A C 1
ATOM 5821 O O . THR A 1 728 ? -24.941 2.345 44.824 1.00 52.00 728 THR A O 1
ATOM 5824 N N . THR A 1 729 ? -26.981 1.773 45.542 1.00 59.69 729 THR A N 1
ATOM 5825 C CA . THR A 1 729 ? -27.256 0.831 44.445 1.00 59.69 729 THR A CA 1
ATOM 5826 C C . THR A 1 729 ? -27.544 1.620 43.171 1.00 59.69 729 THR A C 1
ATOM 5828 O O . THR A 1 729 ? -28.218 2.652 43.215 1.00 59.69 729 THR A O 1
ATOM 5831 N N . ARG A 1 730 ? -27.025 1.158 42.027 1.00 78.62 730 ARG A N 1
ATOM 5832 C CA . ARG A 1 730 ? -27.183 1.864 40.750 1.00 78.62 730 ARG A CA 1
ATOM 5833 C C . ARG A 1 730 ? -28.003 1.035 39.780 1.00 78.62 730 ARG A C 1
ATOM 5835 O O . ARG A 1 730 ? -27.669 -0.107 39.487 1.00 78.62 730 ARG A O 1
ATOM 5842 N N . GLU A 1 731 ? -29.074 1.628 39.278 1.00 85.00 731 GLU A N 1
ATOM 5843 C CA . GLU A 1 731 ? -29.943 1.011 38.283 1.00 85.00 731 GLU A CA 1
ATOM 5844 C C . GLU A 1 731 ? -29.581 1.513 36.887 1.00 85.00 731 GLU A C 1
ATOM 5846 O O . GLU A 1 731 ? -29.373 2.713 36.675 1.00 85.00 731 GLU A O 1
ATOM 5851 N N . VAL A 1 732 ? -29.483 0.578 35.946 1.00 84.69 732 VAL A N 1
ATOM 5852 C CA . VAL A 1 732 ? -29.227 0.857 34.534 1.00 84.69 732 VAL A CA 1
ATOM 5853 C C . VAL A 1 732 ? -30.282 0.148 33.706 1.00 84.69 732 VAL A C 1
ATOM 5855 O O . VAL A 1 732 ? -30.479 -1.058 33.847 1.00 84.69 732 VAL A O 1
ATOM 5858 N N . THR A 1 733 ? -30.916 0.893 32.811 1.00 87.69 733 THR A N 1
ATOM 5859 C CA . THR A 1 733 ? -31.795 0.339 31.781 1.00 87.69 733 THR A CA 1
ATOM 5860 C C . THR A 1 733 ? -31.039 0.345 30.464 1.00 87.69 733 THR A C 1
ATOM 5862 O O . THR A 1 733 ? -30.530 1.387 30.065 1.00 87.69 733 THR A O 1
ATOM 5865 N N . SER A 1 734 ? -30.917 -0.793 29.787 1.00 87.94 734 SER A N 1
ATOM 5866 C CA . SER A 1 734 ? -30.153 -0.887 28.538 1.00 87.94 734 SER A CA 1
ATOM 5867 C C . SER A 1 734 ? -30.755 -1.917 27.592 1.00 87.94 734 SER A C 1
ATOM 5869 O O . SER A 1 734 ? -31.238 -2.963 28.028 1.00 87.94 734 SER A O 1
ATOM 5871 N N . ASN A 1 735 ? -30.703 -1.644 26.287 1.00 87.88 735 ASN A N 1
ATOM 5872 C CA . ASN A 1 735 ? -31.039 -2.636 25.260 1.00 87.88 735 ASN A CA 1
ATOM 5873 C C . ASN A 1 735 ? -29.836 -3.510 24.863 1.00 87.88 735 ASN A C 1
ATOM 5875 O O . ASN A 1 735 ? -29.980 -4.390 24.023 1.00 87.88 735 ASN A O 1
ATOM 5879 N N . MET A 1 736 ? -28.672 -3.322 25.494 1.00 87.19 736 MET A N 1
ATOM 5880 C CA . MET A 1 736 ? -27.433 -4.073 25.234 1.00 87.19 736 MET A CA 1
ATOM 5881 C C . MET A 1 736 ? -27.152 -5.167 26.268 1.00 87.19 736 MET A C 1
ATOM 5883 O O . MET A 1 736 ? -26.004 -5.543 26.488 1.00 87.19 736 MET A O 1
ATOM 5887 N N . MET A 1 737 ? -28.206 -5.666 26.913 1.00 82.44 737 MET A N 1
ATOM 5888 C CA . MET A 1 737 ? -28.143 -6.740 27.911 1.00 82.44 737 MET A CA 1
ATOM 5889 C C . MET A 1 737 ? -28.740 -8.062 27.408 1.00 82.44 737 MET A C 1
ATOM 5891 O O . MET A 1 737 ? -28.797 -9.016 28.168 1.00 82.44 737 MET A O 1
ATOM 5895 N N . HIS A 1 738 ? -29.181 -8.132 26.148 1.00 82.38 738 HIS A N 1
ATOM 5896 C CA . HIS A 1 738 ? -29.744 -9.339 25.535 1.00 82.38 738 HIS A CA 1
ATOM 5897 C C . HIS A 1 738 ? -29.580 -9.322 24.008 1.00 82.38 738 HIS A C 1
ATOM 5899 O O . HIS A 1 738 ? -29.504 -8.251 23.403 1.00 82.38 738 HIS A O 1
ATOM 5905 N N . ALA A 1 739 ? -29.644 -10.492 23.371 1.00 81.31 739 ALA A N 1
ATOM 5906 C CA . ALA A 1 739 ? -29.550 -10.648 21.919 1.00 81.31 739 ALA A CA 1
ATOM 5907 C C . ALA A 1 739 ? -30.838 -10.321 21.148 1.00 81.31 739 ALA A C 1
ATOM 5909 O O . ALA A 1 739 ? -30.797 -10.251 19.928 1.00 81.31 739 ALA A O 1
ATOM 5910 N N . GLY A 1 740 ? -31.992 -10.152 21.807 1.00 79.19 740 GLY A N 1
ATOM 5911 C CA . GLY A 1 740 ? -33.265 -9.760 21.160 1.00 79.19 740 GLY A CA 1
ATOM 5912 C C . GLY A 1 740 ? -33.296 -8.343 20.542 1.00 79.19 740 GLY A C 1
ATOM 5913 O O . GLY A 1 740 ? -32.305 -7.623 20.578 1.00 79.19 740 GLY A O 1
ATOM 5914 N N . ASP A 1 741 ? -34.454 -7.920 20.022 1.00 78.81 741 ASP A N 1
ATOM 5915 C CA . ASP A 1 741 ? -34.651 -6.658 19.270 1.00 78.81 741 ASP A CA 1
ATOM 5916 C C . ASP A 1 741 ? -34.211 -5.383 20.022 1.00 78.81 741 ASP A C 1
ATOM 5918 O O . ASP A 1 741 ? -34.190 -5.347 21.252 1.00 78.81 741 ASP A O 1
ATOM 5922 N N . VAL A 1 742 ? -33.840 -4.330 19.294 1.00 82.44 742 VAL A N 1
ATOM 5923 C CA . VAL A 1 742 ? -33.380 -3.023 19.788 1.00 82.44 742 VAL A CA 1
ATOM 5924 C C . VAL A 1 742 ? -34.415 -2.343 20.696 1.00 82.44 742 VAL A C 1
ATOM 5926 O O . VAL A 1 742 ? -34.017 -1.675 21.652 1.00 82.44 742 VAL A O 1
ATOM 5929 N N . ASP A 1 743 ? -35.706 -2.582 20.466 1.00 81.06 743 ASP A N 1
ATOM 5930 C CA . ASP A 1 743 ? -36.810 -1.974 21.227 1.00 81.06 743 ASP A CA 1
ATOM 5931 C C . ASP A 1 743 ? -36.961 -2.536 22.643 1.00 81.06 743 ASP A C 1
ATOM 5933 O O . ASP A 1 743 ? -37.494 -1.882 23.544 1.00 81.06 743 ASP A O 1
ATOM 5937 N N . LYS A 1 744 ? -36.478 -3.759 22.873 1.00 84.19 744 LYS A N 1
ATOM 5938 C CA . LYS A 1 744 ? -36.516 -4.363 24.199 1.00 84.19 744 LYS A CA 1
ATOM 5939 C C . LYS A 1 744 ? -35.394 -3.759 25.046 1.00 84.19 744 LYS A C 1
ATOM 5941 O O . LYS A 1 744 ? -34.225 -3.775 24.670 1.00 84.19 744 LYS A O 1
ATOM 5946 N N . GLN A 1 745 ? -35.761 -3.230 26.209 1.00 85.12 745 GLN A N 1
ATOM 5947 C CA . GLN A 1 745 ? -34.829 -2.744 27.223 1.00 85.12 745 GLN A CA 1
ATOM 5948 C C . GLN A 1 745 ? -34.893 -3.636 28.462 1.00 85.12 745 GLN A C 1
ATOM 5950 O O . GLN A 1 745 ? -35.950 -4.156 28.817 1.00 85.12 745 GLN A O 1
ATOM 5955 N N . THR A 1 746 ? -33.755 -3.818 29.127 1.00 86.06 746 THR A N 1
ATOM 5956 C CA . THR A 1 746 ? -33.646 -4.588 30.371 1.00 86.06 746 THR A CA 1
ATOM 5957 C C . THR A 1 746 ? -33.135 -3.686 31.483 1.00 86.06 746 THR A C 1
ATOM 5959 O O . THR A 1 746 ? -32.142 -2.982 31.301 1.00 86.06 746 THR A O 1
ATOM 5962 N N . LEU A 1 747 ? -33.826 -3.704 32.624 1.00 87.69 747 LEU A N 1
ATOM 5963 C CA . LEU A 1 747 ? -33.401 -3.040 33.852 1.00 87.69 747 LEU A CA 1
ATOM 5964 C C . LEU A 1 747 ? -32.503 -3.989 34.650 1.00 87.69 747 LEU A C 1
ATOM 5966 O O . LEU A 1 747 ? -32.896 -5.117 34.946 1.00 87.69 747 LEU A O 1
ATOM 5970 N N . THR A 1 748 ? -31.319 -3.526 35.033 1.00 84.31 748 THR A N 1
ATOM 5971 C CA . THR A 1 748 ? -30.383 -4.272 35.879 1.00 84.31 748 THR A CA 1
ATOM 5972 C C . THR A 1 748 ? -29.968 -3.413 37.063 1.00 84.31 748 THR A C 1
ATOM 5974 O O . THR A 1 748 ? -29.663 -2.225 36.916 1.00 84.31 748 THR A O 1
ATOM 5977 N N . ARG A 1 749 ? -29.966 -4.018 38.254 1.00 85.56 749 ARG A N 1
ATOM 5978 C CA . ARG A 1 749 ? -29.533 -3.374 39.492 1.00 85.56 749 ARG A CA 1
ATOM 5979 C C . ARG A 1 749 ? -28.121 -3.836 39.820 1.00 85.56 749 ARG A C 1
ATOM 5981 O O . ARG A 1 749 ? -27.897 -5.025 40.009 1.00 85.56 749 ARG A O 1
ATOM 5988 N N . PHE A 1 750 ? -27.201 -2.885 39.907 1.00 85.50 750 PHE A N 1
ATOM 5989 C CA . PHE A 1 750 ? -25.808 -3.142 40.233 1.00 85.50 750 PHE A CA 1
ATOM 5990 C C . PHE A 1 750 ? -25.503 -2.814 41.692 1.00 85.50 750 PHE A C 1
ATOM 5992 O O . PHE A 1 750 ? -25.908 -1.769 42.224 1.00 85.50 750 PHE A O 1
ATOM 5999 N N . THR A 1 751 ? -24.741 -3.705 42.314 1.00 81.81 751 THR A N 1
ATOM 6000 C CA . THR A 1 751 ? -24.197 -3.550 43.658 1.00 81.81 751 THR A CA 1
ATOM 6001 C C . THR A 1 751 ? -22.947 -2.677 43.595 1.00 81.81 751 THR A C 1
ATOM 6003 O O . THR A 1 751 ? -22.046 -2.905 42.784 1.00 81.81 751 THR A O 1
ATOM 6006 N N . ALA A 1 752 ? -22.885 -1.651 44.445 1.00 75.31 752 ALA A N 1
ATOM 6007 C CA . ALA A 1 752 ? -21.690 -0.824 44.572 1.00 75.31 752 ALA A CA 1
ATOM 6008 C C . ALA A 1 752 ? -20.509 -1.674 45.063 1.00 75.31 752 ALA A C 1
ATOM 6010 O O . ALA A 1 752 ? -20.667 -2.508 45.955 1.00 75.31 752 ALA A O 1
ATOM 6011 N N . LEU A 1 753 ? -19.325 -1.441 44.498 1.00 67.81 753 LEU A N 1
ATOM 6012 C CA . LEU A 1 753 ? -18.104 -2.144 44.886 1.00 67.81 753 LEU A CA 1
ATOM 6013 C C . LEU A 1 753 ? -17.761 -1.826 46.350 1.00 67.81 753 LEU A C 1
ATOM 6015 O O . LEU A 1 753 ? -17.437 -0.686 46.681 1.00 67.81 753 LEU A O 1
ATOM 6019 N N . ARG A 1 754 ? -17.843 -2.833 47.228 1.00 59.16 754 ARG A N 1
ATOM 6020 C CA . ARG A 1 754 ? -17.390 -2.746 48.622 1.00 59.16 754 ARG A CA 1
ATOM 6021 C C . ARG A 1 754 ? -15.899 -3.062 48.656 1.00 59.16 754 ARG A C 1
ATOM 6023 O O . ARG A 1 754 ? -15.508 -4.182 48.356 1.00 59.16 754 ARG A O 1
ATOM 6030 N N . VAL A 1 755 ? -15.062 -2.100 49.025 1.00 52.31 755 VAL A N 1
ATOM 6031 C CA . VAL A 1 755 ? -13.638 -2.358 49.278 1.00 52.31 755 VAL A CA 1
ATOM 6032 C C . VAL A 1 755 ? -13.338 -1.891 50.695 1.00 52.31 755 VAL A C 1
ATOM 6034 O O . VAL A 1 755 ? -13.384 -0.699 50.985 1.00 52.31 755 VAL A O 1
ATOM 6037 N N . ALA A 1 756 ? -13.134 -2.847 51.602 1.00 38.75 756 ALA A N 1
ATOM 6038 C CA . ALA A 1 756 ? -13.002 -2.586 53.030 1.00 38.75 756 ALA A CA 1
ATOM 6039 C C . ALA A 1 756 ? -11.638 -1.969 53.383 1.00 38.75 756 ALA A C 1
ATOM 6041 O O . ALA A 1 756 ? -10.587 -2.457 52.971 1.00 38.75 756 ALA A O 1
ATOM 6042 N N . VAL A 1 757 ? -11.665 -0.919 54.207 1.00 38.53 757 VAL A N 1
ATOM 6043 C CA . VAL A 1 757 ? -10.484 -0.274 54.795 1.00 38.53 757 VAL A CA 1
ATOM 6044 C C . VAL A 1 757 ? -10.024 -1.074 56.017 1.00 38.53 757 VAL A C 1
ATOM 6046 O O . VAL A 1 757 ? -10.793 -1.259 56.959 1.00 38.53 757 VAL A O 1
ATOM 6049 N N . VAL A 1 758 ? -8.753 -1.482 56.066 1.00 32.59 758 VAL A N 1
ATOM 6050 C CA . VAL A 1 758 ? -8.105 -1.888 57.325 1.00 32.59 758 VAL A CA 1
ATOM 6051 C C . VAL A 1 758 ? -7.268 -0.714 57.821 1.00 32.59 758 VAL A C 1
ATOM 6053 O O . VAL A 1 758 ? -6.142 -0.500 57.379 1.00 32.59 758 VAL A O 1
ATOM 6056 N N . THR A 1 759 ? -7.806 0.073 58.753 1.00 29.73 759 THR A N 1
ATOM 6057 C CA . THR A 1 759 ? -7.000 1.055 59.484 1.00 29.73 759 THR A CA 1
ATOM 6058 C C . THR A 1 759 ? -6.101 0.314 60.473 1.00 29.73 759 THR A C 1
ATOM 6060 O O . THR A 1 759 ? -6.562 -0.124 61.530 1.00 29.73 759 THR A O 1
ATOM 6063 N N . CYS A 1 760 ? -4.812 0.177 60.170 1.00 28.45 760 CYS A N 1
ATOM 6064 C CA . CYS A 1 760 ? -3.832 -0.214 61.178 1.00 28.45 760 CYS A CA 1
ATOM 6065 C C . CYS A 1 760 ? -3.679 0.938 62.182 1.00 28.45 760 CYS A C 1
ATOM 6067 O O . CYS A 1 760 ? -3.107 1.975 61.853 1.00 28.45 760 CYS A O 1
ATOM 6069 N N . LYS A 1 761 ? -4.174 0.769 63.415 1.00 26.14 761 LYS A N 1
ATOM 6070 C CA . LYS A 1 761 ? -3.764 1.629 64.536 1.00 26.14 761 LYS A CA 1
ATOM 6071 C C . LYS A 1 761 ? -2.248 1.471 64.736 1.00 26.14 761 LYS A C 1
ATOM 6073 O O . LYS A 1 761 ? -1.812 0.339 64.965 1.00 26.14 761 LYS A O 1
ATOM 6078 N N . PRO A 1 762 ? -1.439 2.543 64.695 1.00 31.91 762 PRO A N 1
ATOM 6079 C CA . PRO A 1 762 ? -0.054 2.464 65.131 1.00 31.91 762 PRO A CA 1
ATOM 6080 C C . PRO A 1 762 ? -0.039 2.225 66.643 1.00 31.91 762 PRO A C 1
ATOM 6082 O O . PRO A 1 762 ? -0.729 2.918 67.389 1.00 31.91 762 PRO A O 1
ATOM 6085 N N . ARG A 1 763 ? 0.723 1.227 67.094 1.00 27.50 763 ARG A N 1
ATOM 6086 C CA . ARG A 1 763 ? 1.111 1.114 68.503 1.00 27.50 763 ARG A CA 1
ATOM 6087 C C . ARG A 1 763 ? 2.063 2.261 68.835 1.00 27.50 763 ARG A C 1
ATOM 6089 O O . ARG A 1 763 ? 2.990 2.526 68.075 1.00 27.50 763 ARG A O 1
ATOM 6096 N N . ASP A 1 764 ? 1.815 2.891 69.974 1.00 29.41 764 ASP A N 1
ATOM 6097 C CA . ASP A 1 764 ? 2.635 3.946 70.555 1.00 29.41 764 ASP A CA 1
ATOM 6098 C C . ASP A 1 764 ? 4.101 3.524 70.736 1.00 29.41 764 ASP A C 1
ATOM 6100 O O . ASP A 1 764 ? 4.391 2.467 71.298 1.00 29.41 764 ASP A O 1
ATOM 6104 N N . SER A 1 765 ? 5.021 4.414 70.360 1.00 29.02 765 SER A N 1
ATOM 6105 C CA . SER A 1 765 ? 6.327 4.542 71.011 1.00 29.02 765 SER A CA 1
ATOM 6106 C C . SER A 1 765 ? 6.861 5.973 70.864 1.00 29.02 765 SER A C 1
ATOM 6108 O O . SER A 1 765 ? 7.382 6.358 69.823 1.00 29.02 765 SER A O 1
ATOM 6110 N N . THR A 1 766 ? 6.652 6.748 71.929 1.00 27.56 766 THR A N 1
ATOM 6111 C CA . THR A 1 766 ? 7.533 7.761 72.546 1.00 27.56 766 THR A CA 1
ATOM 6112 C C . THR A 1 766 ? 8.575 8.536 71.715 1.00 27.56 766 THR A C 1
ATOM 6114 O O . THR A 1 766 ? 9.541 7.967 71.221 1.00 27.56 766 THR A O 1
ATOM 6117 N N . ASN A 1 767 ? 8.465 9.867 71.853 1.00 26.69 767 ASN A N 1
ATOM 6118 C CA . ASN A 1 767 ? 9.510 10.903 71.931 1.00 26.69 767 ASN A CA 1
ATOM 6119 C C . ASN A 1 767 ? 10.402 11.193 70.709 1.00 26.69 767 ASN A C 1
ATOM 6121 O O . ASN A 1 767 ? 11.426 10.552 70.519 1.00 26.69 767 ASN A O 1
ATOM 6125 N N . SER A 1 768 ? 10.165 12.348 70.074 1.00 26.86 768 SER A N 1
ATOM 6126 C CA . SER A 1 768 ? 11.023 13.532 70.280 1.00 26.86 768 SER A CA 1
ATOM 6127 C C . SER A 1 768 ? 10.428 14.784 69.625 1.00 26.86 768 SER A C 1
ATOM 6129 O O . SER A 1 768 ? 10.062 14.772 68.454 1.00 26.86 768 SER A O 1
ATOM 6131 N N . ASN A 1 769 ? 10.371 15.860 70.410 1.00 26.06 769 ASN A N 1
ATOM 6132 C CA . ASN A 1 769 ? 10.063 17.236 70.026 1.00 26.06 769 ASN A CA 1
ATOM 6133 C C . ASN A 1 769 ? 10.844 17.707 68.788 1.00 26.06 769 ASN A C 1
ATOM 6135 O O . ASN A 1 769 ? 12.050 17.485 68.716 1.00 26.06 769 ASN A O 1
ATOM 6139 N N . THR A 1 770 ? 10.222 18.492 67.907 1.00 25.28 770 THR A N 1
ATOM 6140 C CA . THR A 1 770 ? 10.459 19.949 67.784 1.00 25.28 770 THR A CA 1
ATOM 6141 C C . THR A 1 770 ? 9.583 20.563 66.685 1.00 25.28 770 THR A C 1
ATOM 6143 O O . THR A 1 770 ? 9.065 19.874 65.814 1.00 25.28 770 THR A O 1
ATOM 6146 N N . MET A 1 771 ? 9.343 21.859 66.867 1.00 27.09 771 MET A N 1
ATOM 6147 C CA . MET A 1 771 ? 8.363 22.751 66.251 1.00 27.09 771 MET A CA 1
ATOM 6148 C C . MET A 1 771 ? 8.533 22.935 64.729 1.00 27.09 771 MET A C 1
ATOM 6150 O O . MET A 1 771 ? 9.646 22.840 64.228 1.00 27.09 771 MET A O 1
ATOM 6154 N N . ASP A 1 772 ? 7.451 23.253 64.004 1.00 24.25 772 ASP A N 1
ATOM 6155 C CA . ASP A 1 772 ? 7.195 24.652 63.605 1.00 24.25 772 ASP A CA 1
ATOM 6156 C C . ASP A 1 772 ? 5.887 24.863 62.805 1.00 24.25 772 ASP A C 1
ATOM 6158 O O . ASP A 1 772 ? 5.618 24.200 61.808 1.00 24.25 772 ASP A O 1
ATOM 6162 N N . MET A 1 773 ? 5.107 25.820 63.333 1.00 25.53 773 MET A N 1
ATOM 6163 C CA . MET A 1 773 ? 4.210 26.824 62.722 1.00 25.53 773 MET A CA 1
ATOM 6164 C C . MET A 1 773 ? 3.267 26.426 61.570 1.00 25.53 773 MET A C 1
ATOM 6166 O O . MET A 1 773 ? 3.674 26.157 60.449 1.00 25.53 773 MET A O 1
ATOM 6170 N N . GLU A 1 774 ? 1.961 26.336 61.854 1.00 25.23 774 GLU A N 1
ATOM 6171 C CA . GLU A 1 774 ? 0.924 27.398 61.726 1.00 25.23 774 GLU A CA 1
ATOM 6172 C C . GLU A 1 774 ? 0.143 27.259 60.404 1.00 25.23 774 GLU A C 1
ATOM 6174 O O . GLU A 1 774 ? 0.673 27.410 59.313 1.00 25.23 774 GLU A O 1
ATOM 6179 N N . ALA A 1 775 ? -1.084 26.738 60.422 1.00 23.86 775 ALA A N 1
ATOM 6180 C CA . ALA A 1 775 ? -2.335 27.328 60.916 1.00 23.86 775 ALA A CA 1
ATOM 6181 C C . ALA A 1 775 ? -3.123 28.045 59.807 1.00 23.86 775 ALA A C 1
ATOM 6183 O O . ALA A 1 775 ? -2.863 29.170 59.393 1.00 23.86 775 ALA A O 1
ATOM 6184 N N . SER A 1 776 ? -4.161 27.331 59.385 1.00 26.06 776 SER A N 1
ATOM 6185 C CA . SER A 1 776 ? -5.371 27.787 58.722 1.00 26.06 776 SER A CA 1
ATOM 6186 C C . SER A 1 776 ? -5.989 29.031 59.371 1.00 26.06 776 SER A C 1
ATOM 6188 O O . SER A 1 776 ? -6.071 29.113 60.592 1.00 26.06 776 SER A O 1
ATOM 6190 N N . SER A 1 777 ? -6.539 29.932 58.554 1.00 24.09 777 SER A N 1
ATOM 6191 C CA . SER A 1 777 ? -7.835 30.627 58.737 1.00 24.09 777 SER A CA 1
ATOM 6192 C C . SER A 1 777 ? -7.893 31.808 57.749 1.00 24.09 777 SER A C 1
ATOM 6194 O O . SER A 1 777 ? -6.936 32.551 57.586 1.00 24.09 777 SER A O 1
ATOM 6196 N N . ASN A 1 778 ? -8.961 32.017 56.981 1.00 23.89 778 ASN A N 1
ATOM 6197 C CA . ASN A 1 778 ? -10.180 32.585 57.532 1.00 23.89 778 ASN A CA 1
ATOM 6198 C C . ASN A 1 778 ? -11.397 32.457 56.610 1.00 23.89 778 ASN A C 1
ATOM 6200 O O . ASN A 1 778 ? -11.323 32.529 55.384 1.00 23.89 778 ASN A O 1
ATOM 6204 N N . LEU A 1 779 ? -12.527 32.341 57.302 1.00 24.91 779 LEU A N 1
ATOM 6205 C CA . LEU A 1 779 ? -13.907 32.461 56.868 1.00 24.91 779 LEU A CA 1
ATOM 6206 C C . LEU A 1 779 ? -14.236 33.794 56.165 1.00 24.91 779 LEU A C 1
ATOM 6208 O O . LEU A 1 779 ? -13.808 34.865 56.583 1.00 24.91 779 LEU A O 1
ATOM 6212 N N . ILE A 1 780 ? -15.124 33.678 55.172 1.00 30.80 780 ILE A N 1
ATOM 6213 C CA . ILE A 1 780 ? -16.392 34.411 54.972 1.00 30.80 780 ILE A CA 1
ATOM 6214 C C . ILE A 1 780 ? -16.460 35.866 55.476 1.00 30.80 780 ILE A C 1
ATOM 6216 O O . ILE A 1 780 ? -16.533 36.113 56.677 1.00 30.80 780 ILE A O 1
ATOM 6220 N N . LYS A 1 781 ? -16.707 36.802 54.547 1.00 24.95 781 LYS A N 1
ATOM 6221 C CA . LYS A 1 781 ? -17.630 37.937 54.750 1.00 24.95 781 LYS A CA 1
ATOM 6222 C C . LYS A 1 781 ? -18.224 38.387 53.412 1.00 24.95 781 LYS A C 1
ATOM 6224 O O . LYS A 1 781 ? -17.501 38.774 52.501 1.00 24.95 781 LYS A O 1
ATOM 6229 N N . GLY A 1 782 ? -19.549 38.298 53.303 1.00 23.72 782 GLY A N 1
ATOM 6230 C CA . GLY A 1 782 ? -20.317 38.752 52.145 1.00 23.72 782 GLY A CA 1
ATOM 6231 C C . GLY A 1 782 ? -20.581 40.258 52.125 1.00 23.72 782 GLY A C 1
ATOM 6232 O O . GLY A 1 782 ? -20.357 40.948 53.118 1.00 23.72 782 GLY A O 1
ATOM 6233 N N . LYS A 1 783 ? -21.117 40.726 50.989 1.00 24.89 783 LYS A N 1
ATOM 6234 C CA . LYS A 1 783 ? -21.952 41.931 50.833 1.00 24.89 783 LYS A CA 1
ATOM 6235 C C . LYS A 1 783 ? -22.753 41.858 49.512 1.00 24.89 783 LYS A C 1
ATOM 6237 O O . LYS A 1 783 ? -22.201 42.013 48.434 1.00 24.89 783 LYS A O 1
ATOM 6242 N N . THR A 1 784 ? -24.039 41.520 49.649 1.00 24.52 784 THR A N 1
ATOM 6243 C CA . THR A 1 784 ? -25.249 42.168 49.074 1.00 24.52 784 THR A CA 1
ATOM 6244 C C . THR A 1 784 ? -25.248 42.776 47.645 1.00 24.52 784 THR A C 1
ATOM 6246 O O . THR A 1 784 ? -24.669 43.838 47.457 1.00 24.52 784 THR A O 1
ATOM 6249 N N . ASN A 1 785 ? -25.991 42.120 46.720 1.00 22.97 785 ASN A N 1
ATOM 6250 C CA . ASN A 1 785 ? -27.109 42.536 45.806 1.00 22.97 785 ASN A CA 1
ATOM 6251 C C . ASN A 1 785 ? -27.312 44.011 45.344 1.00 22.97 785 ASN A C 1
ATOM 6253 O O . ASN A 1 785 ? -26.893 44.898 46.080 1.00 22.97 785 ASN A O 1
ATOM 6257 N N . PRO A 1 786 ? -28.131 44.324 44.285 1.00 37.31 786 PRO A N 1
ATOM 6258 C CA . PRO A 1 786 ? -28.855 43.484 43.282 1.00 37.31 786 PRO A CA 1
ATOM 6259 C C . PRO A 1 786 ? -28.841 44.008 41.802 1.00 37.31 786 PRO A C 1
ATOM 6261 O O . PRO A 1 786 ? -28.478 45.151 41.553 1.00 37.31 786 PRO A O 1
ATOM 6264 N N . ALA A 1 787 ? -29.314 43.201 40.827 1.00 23.56 787 ALA A N 1
ATOM 6265 C CA . ALA A 1 787 ? -30.409 43.527 39.870 1.00 23.56 787 ALA A CA 1
ATOM 6266 C C . ALA A 1 787 ? -30.393 42.715 38.543 1.00 23.56 787 ALA A C 1
ATOM 6268 O O . ALA A 1 787 ? -29.382 42.622 37.856 1.00 23.56 787 ALA A O 1
ATOM 6269 N N . ASN A 1 788 ? -31.601 42.266 38.169 1.00 25.25 788 ASN A N 1
ATOM 6270 C CA . ASN A 1 788 ? -32.128 41.880 36.846 1.00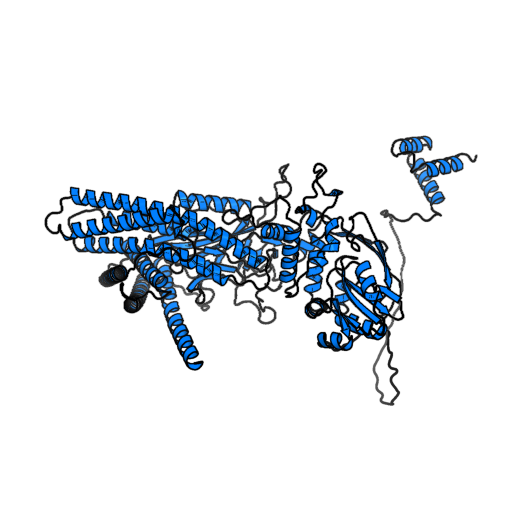 25.25 788 ASN A CA 1
ATOM 6271 C C . ASN A 1 788 ? -32.063 40.415 36.355 1.00 25.25 788 ASN A C 1
ATOM 6273 O O . ASN A 1 788 ? -31.199 39.978 35.603 1.00 25.25 788 ASN A O 1
ATOM 6277 N N . PHE A 1 789 ? -33.146 39.725 36.733 1.00 23.27 789 PHE A N 1
ATOM 6278 C CA . PHE A 1 789 ? -33.806 38.559 36.139 1.00 23.27 789 PHE A CA 1
ATOM 6279 C C . PHE A 1 789 ? -34.043 38.638 34.613 1.00 23.27 789 PHE A C 1
ATOM 6281 O O . PHE A 1 789 ? -34.600 39.622 34.128 1.00 23.27 789 PHE A O 1
ATOM 6288 N N . ARG A 1 790 ? -33.852 37.508 33.911 1.00 25.38 790 ARG A N 1
ATOM 6289 C CA . ARG A 1 790 ? -34.946 36.779 33.223 1.00 25.38 790 ARG A CA 1
ATOM 6290 C C . ARG A 1 790 ? -34.568 35.308 32.940 1.00 25.38 790 ARG A C 1
ATOM 6292 O O . ARG A 1 790 ? -33.390 35.034 32.729 1.00 25.38 790 ARG A O 1
ATOM 6299 N N . PRO A 1 791 ? -35.539 34.368 32.954 1.00 28.75 791 PRO A N 1
ATOM 6300 C CA . PRO A 1 791 ? -35.287 32.935 33.105 1.00 28.75 791 PRO A CA 1
ATOM 6301 C C . PRO A 1 791 ? -35.465 32.130 31.807 1.00 28.75 791 PRO A C 1
ATOM 6303 O O . PRO A 1 791 ? -36.431 32.314 31.068 1.00 28.75 791 PRO A O 1
ATOM 6306 N N . GLY A 1 792 ? -34.554 31.182 31.579 1.00 25.34 792 GLY A N 1
ATOM 6307 C CA . GLY A 1 792 ? -34.715 30.090 30.621 1.00 25.34 792 GLY A CA 1
ATOM 6308 C C . GLY A 1 792 ? -35.395 28.891 31.284 1.00 25.34 792 GLY A C 1
ATOM 6309 O O . GLY A 1 792 ? -34.948 28.419 32.328 1.00 25.34 792 GLY A O 1
ATOM 6310 N N . PHE A 1 793 ? -36.479 28.416 30.676 1.00 25.14 793 PHE A N 1
ATOM 6311 C CA . PHE A 1 793 ? -37.183 27.195 31.056 1.00 25.14 793 PHE A CA 1
ATOM 6312 C C . PHE A 1 793 ? -36.392 25.956 30.621 1.00 25.14 793 PHE A C 1
ATOM 6314 O O . PHE A 1 793 ? -36.023 25.824 29.456 1.00 25.14 793 PHE A O 1
ATOM 6321 N N . CYS A 1 794 ? -36.198 25.022 31.552 1.00 24.22 794 CYS A N 1
ATOM 6322 C CA . CYS A 1 794 ? -35.837 23.641 31.265 1.00 24.22 794 CYS A CA 1
ATOM 6323 C C . CYS A 1 794 ? -36.698 22.710 32.132 1.00 24.22 794 CYS A C 1
ATOM 6325 O O . CYS A 1 794 ? -36.999 23.003 33.287 1.00 24.22 794 CYS A O 1
ATOM 6327 N N . SER A 1 795 ? -37.125 21.623 31.501 1.00 27.61 795 SER A N 1
ATOM 6328 C CA . SER A 1 795 ? -38.131 20.640 31.908 1.00 27.61 795 SER A CA 1
ATOM 6329 C C . SER A 1 795 ? -37.703 19.742 33.083 1.00 27.61 795 SER A C 1
ATOM 6331 O O . SER A 1 795 ? -36.520 19.407 33.166 1.00 27.61 795 SER A O 1
ATOM 6333 N N . LYS A 1 796 ? -38.658 19.296 33.930 1.00 29.25 796 LYS A N 1
ATOM 6334 C CA . LYS A 1 796 ? -38.893 17.873 34.308 1.00 29.25 796 LYS A CA 1
ATOM 6335 C C . LYS A 1 796 ? -39.883 17.676 35.484 1.00 29.25 796 LYS A C 1
ATOM 6337 O O . LYS A 1 796 ? -39.818 18.385 36.479 1.00 29.25 796 LYS A O 1
ATOM 6342 N N . ASN A 1 797 ? -40.638 16.574 35.372 1.00 29.67 797 ASN A N 1
ATOM 6343 C CA . ASN A 1 797 ? -41.260 15.721 36.404 1.00 29.67 797 ASN A CA 1
ATOM 6344 C C . ASN A 1 797 ? -42.675 16.039 36.933 1.00 29.67 797 ASN A C 1
ATOM 6346 O O . ASN A 1 797 ? -42.880 16.875 37.809 1.00 29.67 797 ASN A O 1
ATOM 6350 N N . TYR A 1 798 ? -43.613 15.215 36.449 1.00 26.47 798 TYR A N 1
ATOM 6351 C CA . TYR A 1 798 ? -44.877 14.845 37.082 1.00 26.47 798 TYR A CA 1
ATOM 6352 C C . TYR A 1 798 ? -44.617 14.049 38.371 1.00 26.47 798 TYR A C 1
ATOM 6354 O O . TYR A 1 798 ? -44.132 12.922 38.321 1.00 26.47 798 TYR A O 1
ATOM 6362 N N . ASN A 1 799 ? -44.947 14.654 39.511 1.00 30.56 799 ASN A N 1
ATOM 6363 C CA . ASN A 1 799 ? -45.333 13.967 40.743 1.00 30.56 799 ASN A CA 1
ATOM 6364 C C . ASN A 1 799 ? -46.856 14.125 40.875 1.00 30.56 799 ASN A C 1
ATOM 6366 O O . ASN A 1 799 ? -47.392 15.151 40.465 1.00 30.56 799 ASN A O 1
ATOM 6370 N N . HIS A 1 800 ? -47.546 13.162 41.485 1.00 35.28 800 HIS A N 1
ATOM 6371 C CA . HIS A 1 800 ? -49.010 13.139 41.677 1.00 35.28 800 HIS A CA 1
ATOM 6372 C C . HIS A 1 800 ? -49.598 14.263 42.580 1.00 35.28 800 HIS A C 1
ATOM 6374 O O . HIS A 1 800 ? -50.726 14.151 43.034 1.00 35.28 800 HIS A O 1
ATOM 6380 N N . ASN A 1 801 ? -48.866 15.365 42.798 1.00 38.41 801 ASN A N 1
ATOM 6381 C CA . ASN A 1 801 ? -49.347 16.625 43.392 1.00 38.41 801 ASN A CA 1
ATOM 6382 C C . ASN A 1 801 ? -49.421 17.778 42.357 1.00 38.41 801 ASN A C 1
ATOM 6384 O O . ASN A 1 801 ? -49.617 18.930 42.733 1.00 38.41 801 ASN A O 1
ATOM 6388 N N . ASN A 1 802 ? -49.223 17.498 41.061 1.00 43.81 802 ASN A N 1
ATOM 6389 C CA . ASN A 1 802 ? -49.045 18.520 40.017 1.00 43.81 802 ASN A CA 1
ATOM 6390 C C . ASN A 1 802 ? -50.336 18.992 39.323 1.00 43.81 802 ASN A C 1
ATOM 6392 O O . ASN A 1 802 ? -50.257 19.915 38.510 1.00 43.81 802 ASN A O 1
ATOM 6396 N N . ASP A 1 803 ? -51.499 18.407 39.618 1.00 49.03 803 ASP A N 1
ATOM 6397 C CA . ASP A 1 803 ? -52.727 18.733 38.882 1.00 49.03 803 ASP A CA 1
ATOM 6398 C C . ASP A 1 803 ? -53.230 20.151 39.208 1.00 49.03 803 ASP A C 1
ATOM 6400 O O . ASP A 1 803 ? -53.532 20.915 38.295 1.00 49.03 803 ASP A O 1
ATOM 6404 N N . GLU A 1 804 ? -53.180 20.596 40.469 1.00 53.00 804 GLU A N 1
ATOM 6405 C CA . GLU A 1 804 ? -53.560 21.976 40.829 1.00 53.00 804 GLU A CA 1
ATOM 6406 C C . GLU A 1 804 ? -52.586 23.034 40.278 1.00 53.00 804 GLU A C 1
ATOM 6408 O O . GLU A 1 804 ? -53.004 24.108 39.837 1.00 53.00 804 GLU A O 1
ATOM 6413 N N . GLU A 1 805 ? -51.279 22.746 40.247 1.00 58.06 805 GLU A N 1
ATOM 6414 C CA . GLU A 1 805 ? -50.288 23.689 39.713 1.00 58.06 805 GLU A CA 1
ATOM 6415 C C . GLU A 1 805 ? -50.380 23.801 38.183 1.00 58.06 805 GLU A C 1
ATOM 6417 O O . GLU A 1 805 ? -50.208 24.893 37.626 1.00 58.06 805 GLU A O 1
ATOM 6422 N N . PHE A 1 806 ? -50.685 22.693 37.502 1.00 62.72 806 PHE A N 1
ATOM 6423 C CA . PHE A 1 806 ? -50.952 22.675 36.068 1.00 62.72 806 PHE A CA 1
ATOM 6424 C C . PHE A 1 806 ? -52.225 23.456 35.728 1.00 62.72 806 PHE A C 1
ATOM 6426 O O . PHE A 1 806 ? -52.174 24.341 34.872 1.00 62.72 806 PHE A O 1
ATOM 6433 N N . LEU A 1 807 ? -53.329 23.198 36.436 1.00 67.50 807 LEU A N 1
ATOM 6434 C CA . LEU A 1 807 ? -54.604 23.892 36.232 1.00 67.50 807 LEU A CA 1
ATOM 6435 C C . LEU A 1 807 ? -54.470 25.401 36.468 1.00 67.50 807 LEU A C 1
ATOM 6437 O O . LEU A 1 807 ? -54.967 26.198 35.671 1.00 67.50 807 LEU A O 1
ATOM 6441 N N . ARG A 1 808 ? -53.715 25.811 37.495 1.00 70.25 808 ARG A N 1
ATOM 6442 C CA . ARG A 1 808 ? -53.446 27.230 37.765 1.00 70.25 808 ARG A CA 1
ATOM 6443 C C . ARG A 1 808 ? -52.614 27.885 36.659 1.00 70.25 808 ARG A C 1
ATOM 6445 O O . ARG A 1 808 ? -52.979 28.954 36.182 1.00 70.25 808 ARG A O 1
ATOM 6452 N N . LYS A 1 809 ? -51.539 27.233 36.194 1.00 69.06 809 LYS A N 1
ATOM 6453 C CA . LYS A 1 809 ? -50.714 27.754 35.084 1.00 69.06 809 LYS A CA 1
ATOM 6454 C C . LYS A 1 809 ? -51.481 27.813 33.765 1.00 69.06 809 LYS A C 1
ATOM 6456 O O . LYS A 1 809 ? -51.255 28.732 32.980 1.00 69.06 809 LYS A O 1
ATOM 6461 N N . LEU A 1 810 ? -52.372 26.853 33.516 1.00 69.69 810 LEU A N 1
ATOM 6462 C CA . LEU A 1 810 ? -53.219 26.842 32.328 1.00 69.69 810 LEU A CA 1
ATOM 6463 C C . LEU A 1 810 ? -54.249 27.979 32.375 1.00 69.69 810 LEU A C 1
ATOM 6465 O O . LEU A 1 810 ? -54.391 28.690 31.384 1.00 69.69 810 LEU A O 1
ATOM 6469 N N . SER A 1 811 ? -54.876 28.219 33.531 1.00 69.75 811 SER A N 1
ATOM 6470 C CA . SER A 1 811 ? -55.789 29.353 33.746 1.00 69.75 811 SER A CA 1
ATOM 6471 C C . SER A 1 811 ? -55.092 30.712 33.564 1.00 69.75 811 SER A C 1
ATOM 6473 O O . SER A 1 811 ? -55.593 31.588 32.852 1.00 69.75 811 SER A O 1
ATOM 6475 N N . ASP A 1 812 ? -53.876 30.868 34.102 1.00 70.31 812 ASP A N 1
ATOM 6476 C CA . ASP A 1 812 ? -53.068 32.082 33.922 1.00 70.31 812 ASP A CA 1
ATOM 6477 C C . ASP A 1 812 ? -52.705 32.308 32.444 1.00 70.31 812 ASP A C 1
ATOM 6479 O O . ASP A 1 812 ? -52.771 33.433 31.941 1.00 70.31 812 ASP A O 1
ATOM 6483 N N . LEU A 1 813 ? -52.364 31.242 31.711 1.00 70.62 813 LEU A N 1
ATOM 6484 C CA . LEU A 1 813 ? -52.085 31.301 30.273 1.00 70.62 813 LEU A CA 1
ATOM 6485 C C . LEU A 1 813 ? -53.336 31.661 29.464 1.00 70.62 813 LEU A C 1
ATOM 6487 O O . LEU A 1 813 ? -53.268 32.521 28.588 1.00 70.62 813 LEU A O 1
ATOM 6491 N N . MET A 1 814 ? -54.481 31.058 29.770 1.00 79.38 814 MET A N 1
ATOM 6492 C CA . MET A 1 814 ? -55.755 31.366 29.116 1.00 79.38 814 MET A CA 1
ATOM 6493 C C . MET A 1 814 ? -56.146 32.829 29.307 1.00 79.38 814 MET A C 1
ATOM 6495 O O . MET A 1 814 ? -56.501 33.503 28.341 1.00 79.38 814 MET A O 1
ATOM 6499 N N . THR A 1 815 ? -55.969 33.347 30.522 1.00 68.81 815 THR A N 1
ATOM 6500 C CA . THR A 1 815 ? -56.216 34.756 30.848 1.00 68.81 815 THR A CA 1
ATOM 6501 C C . THR A 1 815 ? -55.230 35.675 30.123 1.00 68.81 815 THR A C 1
ATOM 6503 O O . THR A 1 815 ? -55.631 36.677 29.534 1.00 68.81 815 THR A O 1
ATOM 6506 N N . THR A 1 816 ? -53.946 35.304 30.082 1.00 74.88 816 THR A N 1
ATOM 6507 C CA . THR A 1 816 ? -52.891 36.077 29.400 1.00 74.88 816 THR A CA 1
ATOM 6508 C C . THR A 1 816 ? -53.128 36.183 27.892 1.00 74.88 816 THR A C 1
ATOM 6510 O O . THR A 1 816 ? -52.816 37.208 27.289 1.00 74.88 816 THR A O 1
ATOM 6513 N N . TYR A 1 817 ? -53.689 35.141 27.276 1.00 71.06 817 TYR A N 1
ATOM 6514 C CA . TYR A 1 817 ? -53.934 35.086 25.832 1.00 71.06 817 TYR A CA 1
ATOM 6515 C C . TYR A 1 817 ? -55.406 35.296 25.445 1.00 71.06 817 TYR A C 1
ATOM 6517 O O . TYR A 1 817 ? -55.756 35.109 24.277 1.00 71.06 817 TYR A O 1
ATOM 6525 N N . GLY A 1 818 ? -56.258 35.703 26.395 1.00 76.31 818 GLY A N 1
ATOM 6526 C CA . GLY A 1 818 ? -57.675 36.000 26.164 1.00 76.31 818 GLY A CA 1
ATOM 6527 C C . GLY A 1 818 ? -58.459 34.823 25.576 1.00 76.31 818 GLY A C 1
ATOM 6528 O O . GLY A 1 818 ? -59.313 35.030 24.716 1.00 76.31 818 GLY A O 1
ATOM 6529 N N . LYS A 1 819 ? -58.118 33.590 25.966 1.00 79.00 819 LYS A N 1
ATOM 6530 C CA . LYS A 1 819 ? -58.757 32.359 25.486 1.00 79.00 819 LYS A CA 1
ATOM 6531 C C . LYS A 1 819 ? -59.762 31.854 26.506 1.00 79.00 819 LYS A C 1
ATOM 6533 O O . LYS A 1 819 ? -59.457 31.770 27.692 1.00 79.00 819 LYS A O 1
ATOM 6538 N N . SER A 1 820 ? -60.950 31.508 26.027 1.00 75.38 820 SER A N 1
ATOM 6539 C CA . SER A 1 820 ? -61.973 30.854 26.837 1.00 75.38 820 SER A CA 1
ATOM 6540 C C . SER A 1 820 ? -61.654 29.368 27.013 1.00 75.38 820 SER A C 1
ATOM 6542 O O . SER A 1 820 ? -60.871 28.791 26.254 1.00 75.38 820 SER A O 1
ATOM 6544 N N . SER A 1 821 ? -62.275 28.728 28.002 1.00 69.00 821 SER A N 1
ATOM 6545 C CA . SER A 1 821 ? -62.156 27.279 28.205 1.00 69.00 821 SER A CA 1
ATOM 6546 C C . SER A 1 821 ? -62.559 26.489 26.959 1.00 69.00 821 SER A C 1
ATOM 6548 O O . SER A 1 821 ? -61.863 25.545 26.587 1.00 69.00 821 SER A O 1
ATOM 6550 N N . ASP A 1 822 ? -63.593 26.938 26.245 1.00 67.00 822 ASP A N 1
ATOM 6551 C CA . ASP A 1 822 ? -64.078 26.306 25.013 1.00 67.00 822 ASP A CA 1
ATOM 6552 C C . ASP A 1 822 ? -63.060 26.376 23.861 1.00 67.00 822 ASP A C 1
ATOM 6554 O O . ASP A 1 822 ? -62.931 25.426 23.078 1.00 67.00 822 ASP A O 1
ATOM 6558 N N . ASP A 1 823 ? -62.268 27.452 23.781 1.00 70.81 823 ASP A N 1
ATOM 6559 C CA . ASP A 1 823 ? -61.201 27.576 22.780 1.00 70.81 823 ASP A CA 1
ATOM 6560 C C . ASP A 1 823 ? -60.109 26.522 23.002 1.00 70.81 823 ASP A C 1
ATOM 6562 O O . ASP A 1 823 ? -59.603 25.919 22.051 1.00 70.81 823 ASP A O 1
ATOM 6566 N N . VAL A 1 824 ? -59.752 26.277 24.265 1.00 69.69 824 VAL A N 1
ATOM 6567 C CA . VAL A 1 824 ? -58.728 25.291 24.639 1.00 69.69 824 VAL A CA 1
ATOM 6568 C C . VAL A 1 824 ? -59.237 23.869 24.412 1.00 69.69 824 VAL A C 1
ATOM 6570 O O . VAL A 1 824 ? -58.512 23.047 23.846 1.00 69.69 824 VAL A O 1
ATOM 6573 N N . PHE A 1 825 ? -60.501 23.595 24.750 1.00 62.19 825 PHE A N 1
ATOM 6574 C CA . PHE A 1 825 ? -61.154 22.317 24.453 1.00 62.19 825 PHE A CA 1
ATOM 6575 C C . PHE A 1 825 ? -61.177 22.012 22.955 1.00 62.19 825 PHE A C 1
ATOM 6577 O O . PHE A 1 825 ? -60.836 20.902 22.544 1.00 62.19 825 PHE A O 1
ATOM 6584 N N . THR A 1 826 ? -61.497 23.006 22.126 1.00 65.44 826 THR A N 1
ATOM 6585 C CA . THR A 1 826 ? -61.544 22.841 20.667 1.00 65.44 826 THR A CA 1
ATOM 6586 C C . THR A 1 826 ? -60.167 22.499 20.089 1.00 65.44 826 THR A C 1
ATOM 6588 O O . THR A 1 826 ? -60.065 21.704 19.154 1.00 65.44 826 THR A O 1
ATOM 6591 N N . ILE A 1 827 ? -59.090 23.057 20.651 1.00 66.62 827 ILE A N 1
ATOM 6592 C CA . ILE A 1 827 ? -57.708 22.809 20.210 1.00 66.62 827 ILE A CA 1
ATOM 6593 C C . ILE A 1 827 ? -57.216 21.421 20.641 1.00 66.62 827 ILE A C 1
ATOM 6595 O O . ILE A 1 827 ? -56.543 20.747 19.856 1.00 66.62 827 ILE A O 1
ATOM 6599 N N . LEU A 1 828 ? -57.560 20.980 21.854 1.00 60.06 828 LEU A N 1
ATOM 6600 C CA . LEU A 1 828 ? -57.195 19.655 22.364 1.00 60.06 828 LEU A CA 1
ATOM 6601 C C . LEU A 1 828 ? -57.963 18.538 21.642 1.00 60.06 828 LEU A C 1
ATOM 6603 O O . LEU A 1 828 ? -57.365 17.533 21.264 1.00 60.06 828 LEU A O 1
ATOM 6607 N N . ALA A 1 829 ? -59.249 18.753 21.352 1.00 55.88 829 ALA A N 1
ATOM 6608 C CA . ALA A 1 829 ? -60.081 17.805 20.611 1.00 55.88 829 ALA A CA 1
ATOM 6609 C C . ALA A 1 829 ? -59.640 17.621 19.145 1.00 55.88 829 ALA A C 1
ATOM 6611 O O . ALA A 1 829 ? -59.868 16.564 18.561 1.00 55.88 829 ALA A O 1
ATOM 6612 N N . LYS A 1 830 ? -58.992 18.626 18.537 1.00 54.09 830 LYS A N 1
ATOM 6613 C CA . LYS A 1 830 ? -58.562 18.576 17.128 1.00 54.09 830 LYS A CA 1
ATOM 6614 C C . LYS A 1 830 ? -57.252 17.818 16.884 1.00 54.09 830 LYS A C 1
ATOM 6616 O O . LYS A 1 830 ? -56.967 17.512 15.731 1.00 54.09 830 LYS A O 1
ATOM 6621 N N . ASN A 1 831 ? -56.448 17.556 17.921 1.00 50.66 831 ASN A N 1
ATOM 6622 C CA . ASN A 1 831 ? -55.039 17.164 17.761 1.00 50.66 831 ASN A CA 1
ATOM 6623 C C . ASN A 1 831 ? -54.632 15.828 18.421 1.00 50.66 831 ASN A C 1
ATOM 6625 O O . ASN A 1 831 ? -53.442 15.517 18.415 1.00 50.66 831 ASN A O 1
ATOM 6629 N N . ALA A 1 832 ? -55.551 15.015 18.965 1.00 44.97 832 ALA A N 1
ATOM 6630 C CA . ALA A 1 832 ? -55.174 13.732 19.580 1.00 44.97 832 ALA A CA 1
ATOM 6631 C C . ALA A 1 832 ? -56.269 12.638 19.510 1.00 44.97 832 ALA A C 1
ATOM 6633 O O . ALA A 1 832 ? -57.456 12.962 19.550 1.00 44.97 832 ALA A O 1
ATOM 6634 N N . PRO A 1 833 ? -55.891 11.341 19.430 1.00 42.78 833 PRO A N 1
ATOM 6635 C CA . PRO A 1 833 ? -56.822 10.212 19.497 1.00 42.78 833 PRO A CA 1
ATOM 6636 C C . PRO A 1 833 ? -57.472 10.102 20.886 1.00 42.78 833 PRO A C 1
ATOM 6638 O O . PRO A 1 833 ? -56.828 10.320 21.913 1.00 42.78 833 PRO A O 1
ATOM 6641 N N . SER A 1 834 ? -58.759 9.749 20.903 1.00 52.47 834 SER A N 1
ATOM 6642 C CA . SER A 1 834 ? -59.695 9.914 22.027 1.00 52.47 834 SER A CA 1
ATOM 6643 C C . SER A 1 834 ? -59.314 9.234 23.348 1.00 52.47 834 SER A C 1
ATOM 6645 O O . SER A 1 834 ? -59.827 9.627 24.385 1.00 52.47 834 SER A O 1
ATOM 6647 N N . THR A 1 835 ? -58.395 8.271 23.379 1.00 51.88 835 THR A N 1
ATOM 6648 C CA . THR A 1 835 ? -58.155 7.444 24.574 1.00 51.88 835 THR A CA 1
ATOM 6649 C C . THR A 1 835 ? -57.095 7.970 25.550 1.00 51.88 835 THR A C 1
ATOM 6651 O O . THR A 1 835 ? -57.043 7.487 26.677 1.00 51.88 835 THR A O 1
ATOM 6654 N N . VAL A 1 836 ? -56.264 8.954 25.177 1.00 51.38 836 VAL A N 1
ATOM 6655 C CA . VAL A 1 836 ? -55.113 9.384 26.012 1.00 51.38 836 VAL A CA 1
ATOM 6656 C C . VAL A 1 836 ? -55.438 10.552 26.956 1.00 51.38 836 VAL A C 1
ATOM 6658 O O . VAL A 1 836 ? -54.828 10.669 28.014 1.00 51.38 836 VAL A O 1
ATOM 6661 N N . TYR A 1 837 ? -56.419 11.397 26.622 1.00 51.72 837 TYR A N 1
ATOM 6662 C CA . TYR A 1 837 ? -56.697 12.641 27.366 1.00 51.72 837 TYR A CA 1
ATOM 6663 C C . TYR A 1 837 ? -58.081 12.699 28.025 1.00 51.72 837 TYR A C 1
ATOM 6665 O O . TYR A 1 837 ? -58.410 13.688 28.677 1.00 51.72 837 TYR A O 1
ATOM 6673 N N . GLN A 1 838 ? -58.880 11.640 27.901 1.00 50.25 838 GLN A N 1
ATOM 6674 C CA . GLN A 1 838 ? -60.239 11.583 28.443 1.00 50.25 838 GLN A CA 1
ATOM 6675 C C . GLN A 1 838 ? -60.315 11.777 29.976 1.00 50.25 838 GLN A C 1
ATOM 6677 O O . GLN A 1 838 ? -61.163 12.553 30.412 1.00 50.25 838 GLN A O 1
ATOM 6682 N N . PRO A 1 839 ? -59.390 11.230 30.794 1.00 53.03 839 PRO A N 1
ATOM 6683 C CA . PRO A 1 839 ? -59.384 11.477 32.242 1.00 53.03 839 PRO A CA 1
ATOM 6684 C C . PRO A 1 839 ? -59.093 12.943 32.609 1.00 53.03 839 PRO A C 1
ATOM 6686 O O . PRO A 1 839 ? -59.694 13.494 33.524 1.00 53.03 839 PRO A O 1
ATOM 6689 N N . ILE A 1 840 ? -58.213 13.607 31.850 1.00 53.62 840 ILE A N 1
ATOM 6690 C CA . ILE A 1 840 ? -57.826 15.013 32.074 1.00 53.62 840 ILE A CA 1
ATOM 6691 C C . ILE A 1 840 ? -58.981 15.958 31.706 1.00 53.62 840 ILE A C 1
ATOM 6693 O O . ILE A 1 840 ? -59.191 16.980 32.357 1.00 53.62 840 ILE A O 1
ATOM 6697 N N . ILE A 1 841 ? -59.751 15.602 30.675 1.00 54.59 841 ILE A N 1
ATOM 6698 C CA . ILE A 1 841 ? -60.954 16.327 30.251 1.00 54.59 841 ILE A CA 1
ATOM 6699 C C . ILE A 1 841 ? -62.063 16.217 31.310 1.00 54.59 841 ILE A C 1
ATOM 6701 O O . ILE A 1 841 ? -62.690 17.226 31.636 1.00 54.59 841 ILE A O 1
ATOM 6705 N N . GLU A 1 842 ? -62.276 15.028 31.880 1.00 54.66 842 GLU A N 1
ATOM 6706 C CA . GLU A 1 842 ? -63.277 14.802 32.933 1.00 54.66 842 GLU A CA 1
ATOM 6707 C C . GLU A 1 842 ? -62.944 15.550 34.234 1.00 54.66 842 GLU A C 1
ATOM 6709 O O . GLU A 1 842 ? -63.844 16.097 34.877 1.00 54.66 842 GLU A O 1
ATOM 6714 N N . ASP A 1 843 ? -61.666 15.641 34.607 1.00 54.75 843 ASP A N 1
ATOM 6715 C CA . ASP A 1 843 ? -61.255 16.377 35.807 1.00 54.75 843 ASP A CA 1
ATOM 6716 C C . ASP A 1 843 ? -61.299 17.902 35.616 1.00 54.75 843 ASP A C 1
ATOM 6718 O O . ASP A 1 843 ? -61.693 18.619 36.537 1.00 54.75 843 ASP A O 1
ATOM 6722 N N . PHE A 1 844 ? -61.032 18.417 34.409 1.00 50.75 844 PHE A N 1
ATOM 6723 C CA . PHE A 1 844 ? -61.204 19.846 34.112 1.00 50.75 844 PHE A CA 1
ATOM 6724 C C . PHE A 1 844 ? -62.682 20.274 34.177 1.00 50.75 844 PHE A C 1
ATOM 6726 O O . PHE A 1 844 ? -63.004 21.336 34.713 1.00 50.75 844 PHE A O 1
ATOM 6733 N N . GLN A 1 845 ? -63.599 19.426 33.694 1.00 52.03 845 GLN A N 1
ATOM 6734 C CA . GLN A 1 845 ? -65.041 19.689 33.751 1.00 52.03 845 GLN A CA 1
ATOM 6735 C C . GLN A 1 845 ? -65.571 19.741 35.190 1.00 52.03 845 GLN A C 1
ATOM 6737 O O . GLN A 1 845 ? -66.376 20.622 35.502 1.00 52.03 845 GLN A O 1
ATOM 6742 N N . LYS A 1 846 ? -65.077 18.877 36.090 1.00 53.69 846 LYS A N 1
ATOM 6743 C CA . LYS A 1 846 ? -65.447 18.902 37.519 1.00 53.69 846 LYS A CA 1
ATOM 6744 C C . LYS A 1 846 ? -65.019 20.192 38.220 1.00 53.69 846 LYS A C 1
ATOM 6746 O O . LYS A 1 846 ? -65.762 20.687 39.062 1.00 53.69 846 LYS A O 1
ATOM 6751 N N . VAL A 1 847 ? -63.854 20.741 37.867 1.00 53.12 847 VAL A N 1
ATOM 6752 C CA . VAL A 1 847 ? -63.326 21.978 38.471 1.00 53.12 847 VAL A CA 1
ATOM 6753 C C . VAL A 1 847 ? -64.041 23.221 37.927 1.00 53.12 847 VAL A C 1
ATOM 6755 O O . VAL A 1 847 ? -64.273 24.165 38.672 1.00 53.12 847 VAL A O 1
ATOM 6758 N N . SER A 1 848 ? -64.462 23.214 36.658 1.00 44.75 848 SER A N 1
ATOM 6759 C CA . SER A 1 848 ? -65.197 24.336 36.045 1.00 44.75 848 SER A CA 1
ATOM 6760 C C . SER A 1 848 ? -66.696 24.407 36.385 1.00 44.75 848 SER A C 1
ATOM 6762 O O . SER A 1 848 ? -67.342 25.396 36.050 1.00 44.75 848 SER A O 1
ATOM 6764 N N . ALA A 1 849 ? -67.256 23.370 37.020 1.00 42.09 849 ALA A N 1
ATOM 6765 C CA . ALA A 1 849 ? -68.687 23.253 37.325 1.00 42.09 849 ALA A CA 1
ATOM 6766 C C . ALA A 1 849 ? -69.051 23.539 38.797 1.00 42.09 849 ALA A C 1
ATOM 6768 O O . ALA A 1 849 ? -70.205 23.349 39.186 1.00 42.09 849 ALA A O 1
ATOM 6769 N N . GLN A 1 850 ? -68.102 23.988 39.623 1.00 37.44 850 GLN A N 1
ATOM 6770 C CA . GLN A 1 850 ? -68.413 24.536 40.946 1.00 37.44 850 GLN A CA 1
ATOM 6771 C C . GLN A 1 850 ? -68.656 26.053 40.827 1.00 37.44 850 GLN A C 1
ATOM 6773 O O . GLN A 1 850 ? -67.861 26.718 40.164 1.00 37.44 850 GLN A O 1
ATOM 6778 N N . PRO A 1 851 ? -69.767 26.575 41.385 1.00 38.38 851 PRO A N 1
ATOM 6779 C CA . PRO A 1 851 ? -70.192 27.962 41.194 1.00 38.38 851 PRO A CA 1
ATOM 6780 C C . PRO A 1 851 ? -69.236 28.997 41.788 1.00 38.38 851 PRO A C 1
ATOM 6782 O O . PRO A 1 851 ? -68.584 28.690 42.815 1.00 38.38 851 PRO A O 1
#